Protein AF-A0A925X2B8-F1 (afdb_monomer_lite)

Secondary structure (DSSP, 8-state):
-------------------PPP----S----------PPEEE---SS--BTT-GGGBTTS-PPPPSTT-EEEE-S--SS-EEE-SSSSEEESEEEE-SEEEESPEEE---TTSPPEEEEE-SS-EEE-S-EE-SSEEEEEE---SS----EEEE-SPEEESSEEEEESS-EEEE-SB-TEE-SEEEE-SSS--EEEEETT-BBTT--EEEEETT-EEEEE--SSS-----B-TT-EEEEEB-EEEEEE-SSS-EEEEEEEEEEEEEEEEEEEEESSS-SS-EEEEEEEEEE-TTEEEEE--S-TTTEEEEESSPPPPBTTBS-TTEEETTEEEEEETTTEEEEPP-TT--SSSTTSPTT-EEEE-S--EEE--S-EEEEEEEE-SEEEEE-TTPEEEEEEEEEE-TEEEEESSEEEESSSEEEEE--TT-EEEE-SEEB-BTTBS-EEEEEEEEEE-S--B--S-EEEEEEEEEE-STTSSPTT--EEEEEEEEEE-PSSSEEEEEEEEEEEEEEEEESSTTEEEEEEEEEESSEEE-SEEEES--EEE-SSSEEEES--TEE-S-EEEEEEEEEES---SSPEEEEEEEEEEES--TT--EEEEB-EEEE-SSEEEE-S-EEEEESEEEEESS-EEEEE-S-EEE-TT-EEEEESSEEEEE-S-EEESSEEEESS--TT-EEEE-PPTT-EEEES-EESSEEEE-TT-EEEEBSSS-EEEESEEEE-TT-EEEEEESBSSS-BTTTB-EEEESS-EEE--BTTBPEEEEEEEB-TTSSB-PPBT--TTS-EEEEEEE-S-EES--GGGEEEE-HHHHTT---TT-EEEEEEETTEEEEEEEPPPP------------------------------------------------

Radius of gyration: 39.39 Å; chains: 1; bounding box: 118×92×122 Å

Foldseek 3Di:
DPDDDDDDDPPDDDDDDDDDDDDDDDDDDDPPPVPQDDAWEFDDPDPALELPQLSRTPVSDRDDADASYAYEYDDEDPDAREYPDDAAGEYQYYEDAYEHDYHEYEHDHHPVRHGREYEFWQHEYEYPYEYEYAAEYEYEYDPDDDDRQGEYEYNHAYAYAYEYAWEYSYAYEFAAQRAHHQHEYAFYQPEQTEDEDPHHGAHQRYAEYHFAANYEYEYAQADQDEDEARYHLNHEYEYHNGEYEYAGEQEDEHEYHHAEDEQEAFEYEYEYFYNPNRQAAYEYEYQYYHYDPHGAYEYACPDLRGYAYAHVVAADDQVQFSFQRADYAFATWGADRVSGIDGDDPPPAAQDQQPADAQTAHEHDDADPAEADEAGHHAEETDQHEYEHAPQAHEYEHARLHYAQRQYAYAHYEYEYVAQEHEHAYDLVHEGEYHYEYEYDPNAAYEYHYHYHYEFEHQYHHQAEYEFRANEYEYAAANSPHAQHEYEYSAYEYEDEYDPQEEHHYEEYHPSEHEYYYDDPNYAYEYQEYEDAYYEYAHAYAEAHEYHDPHAEEYEYEHLQRYQYEYEFQAYEYHYAENHQHEYEAAQRGEYAYAECENHEYEYRNEEYEDEDAEGEHAHEYEDPAAYEYEYPDEHEYEDQHEYHAAAPHEYEYDDQYEYEYAAAYEAAEEYEYPDPDPRYAYEYEHEAPHEDEHQYEYLHEYEFEHNYEYEYHPAQAEYEYQEYEQAFHGEYEKEAQALDDAERHRMDAYEYAAEYEYHADLVGAREYEYAYAYPVRDQAAHHPDDLQDKGWAFHYAHPYYPPDDFSRYDYHCPSVVVHDDNCPWDWTWDDDPRTITTITDHDPPPPPDDDDDDDDDDDDDDDDDDDDDDDYDDDDDDDDDDDDDDDDDDDDD

Structure (mmCIF, N/CA/C/O backbone):
data_AF-A0A925X2B8-F1
#
_entry.id   AF-A0A925X2B8-F1
#
loop_
_atom_site.group_PDB
_atom_site.id
_atom_site.type_symbol
_atom_site.label_atom_id
_atom_site.label_alt_id
_atom_site.label_comp_id
_atom_site.label_asym_id
_atom_site.label_entity_id
_atom_site.label_seq_id
_atom_site.pdbx_PDB_ins_code
_atom_site.Cartn_x
_atom_site.Cartn_y
_atom_site.Cartn_z
_atom_site.occupancy
_atom_site.B_iso_or_equiv
_atom_site.auth_seq_id
_atom_site.auth_comp_id
_atom_site.auth_asym_id
_atom_site.auth_atom_id
_atom_site.pdbx_PDB_model_num
ATOM 1 N N . MET A 1 1 ? 15.081 -36.980 -13.416 1.00 37.94 1 MET A N 1
ATOM 2 C CA . MET A 1 1 ? 16.361 -36.842 -12.674 1.00 37.94 1 MET A CA 1
ATOM 3 C C . MET A 1 1 ? 17.271 -35.931 -13.499 1.00 37.94 1 MET A C 1
ATOM 5 O O . MET A 1 1 ? 17.085 -35.983 -14.710 1.00 37.94 1 MET A O 1
ATOM 9 N N . PRO A 1 2 ? 18.185 -35.105 -12.942 1.00 34.59 2 PRO A N 1
ATOM 10 C CA . PRO A 1 2 ? 18.833 -35.179 -11.617 1.00 34.59 2 PRO A CA 1
ATOM 11 C C . PRO A 1 2 ? 17.940 -34.874 -10.401 1.00 34.59 2 PRO A C 1
ATOM 13 O O . PRO A 1 2 ? 16.725 -34.748 -10.528 1.00 34.59 2 PRO A O 1
ATOM 16 N N . LYS A 1 3 ? 18.545 -34.816 -9.206 1.00 29.84 3 LYS A N 1
ATOM 17 C CA . LYS A 1 3 ? 17.885 -34.496 -7.929 1.00 29.84 3 LYS A CA 1
ATOM 18 C C . LYS A 1 3 ? 18.365 -33.132 -7.429 1.00 29.84 3 LYS A C 1
ATOM 20 O O . LYS A 1 3 ? 19.565 -32.975 -7.221 1.00 29.84 3 LYS A O 1
ATOM 25 N N . PHE A 1 4 ? 17.452 -32.200 -7.160 1.00 24.56 4 PHE A N 1
ATOM 26 C CA . PHE A 1 4 ? 17.763 -31.016 -6.351 1.00 24.56 4 PHE A CA 1
ATOM 27 C C . PHE A 1 4 ? 17.565 -31.302 -4.857 1.00 24.56 4 PHE A C 1
ATOM 29 O O . PHE A 1 4 ? 16.810 -32.194 -4.466 1.00 24.56 4 PHE A O 1
ATOM 36 N N . LYS A 1 5 ? 18.329 -30.594 -4.022 1.00 25.11 5 LYS A N 1
ATOM 37 C CA . LYS A 1 5 ? 18.588 -30.938 -2.620 1.00 25.11 5 LYS A CA 1
ATOM 38 C C . LYS A 1 5 ? 17.989 -29.868 -1.708 1.00 25.11 5 LYS A C 1
ATOM 40 O O . LYS A 1 5 ? 18.602 -28.825 -1.508 1.00 25.11 5 LYS A O 1
ATOM 45 N N . LEU A 1 6 ? 16.798 -30.124 -1.168 1.00 23.50 6 LEU A N 1
ATOM 46 C CA . LEU A 1 6 ? 16.107 -29.172 -0.295 1.00 23.50 6 LEU A CA 1
ATOM 47 C C . LEU A 1 6 ? 16.853 -29.031 1.045 1.00 23.50 6 LEU A C 1
ATOM 49 O O . LEU A 1 6 ? 16.907 -29.976 1.832 1.00 23.50 6 LEU A O 1
ATOM 53 N N . VAL A 1 7 ? 17.429 -27.857 1.308 1.00 25.33 7 VAL A N 1
ATOM 54 C CA . VAL A 1 7 ? 18.092 -27.539 2.581 1.00 25.33 7 VAL A CA 1
ATOM 55 C C . VAL A 1 7 ? 17.125 -26.743 3.452 1.00 25.33 7 VAL A C 1
ATOM 57 O O . VAL A 1 7 ? 16.930 -25.550 3.234 1.00 25.33 7 VAL A O 1
ATOM 60 N N . ARG A 1 8 ? 16.534 -27.387 4.465 1.00 25.52 8 ARG A N 1
ATOM 61 C CA . ARG A 1 8 ? 15.858 -26.661 5.550 1.00 25.52 8 ARG A CA 1
ATOM 62 C C . ARG A 1 8 ? 16.906 -25.984 6.436 1.00 25.52 8 ARG A C 1
ATOM 64 O O . ARG A 1 8 ? 17.844 -26.641 6.884 1.00 25.52 8 ARG A O 1
ATOM 71 N N . ARG A 1 9 ? 16.725 -24.692 6.721 1.00 25.59 9 ARG A N 1
ATOM 72 C CA . ARG A 1 9 ? 17.380 -24.005 7.844 1.00 25.59 9 ARG A CA 1
ATOM 73 C C . ARG A 1 9 ? 16.420 -24.004 9.034 1.00 25.59 9 ARG A C 1
ATOM 75 O O . ARG A 1 9 ? 15.497 -23.201 9.073 1.00 25.59 9 ARG A O 1
ATOM 82 N N . ASP A 1 10 ? 16.658 -24.883 10.003 1.00 29.62 10 ASP A N 1
ATOM 83 C CA . ASP A 1 10 ? 15.954 -24.868 11.291 1.00 29.62 10 ASP A CA 1
ATOM 84 C C . ASP A 1 10 ? 16.520 -23.742 12.181 1.00 29.62 10 ASP A C 1
ATOM 86 O O . ASP A 1 10 ? 17.444 -23.956 12.969 1.00 29.62 10 ASP A O 1
ATOM 90 N N . SER A 1 11 ? 15.976 -22.528 12.080 1.00 27.62 11 SER A N 1
ATOM 91 C CA . SER A 1 11 ? 16.325 -21.407 12.966 1.00 27.62 11 SER A CA 1
ATOM 92 C C . SER A 1 11 ? 15.619 -21.525 14.324 1.00 27.62 11 SER A C 1
ATOM 94 O O . SER A 1 11 ? 14.641 -20.831 14.601 1.00 27.62 11 SER A O 1
ATOM 96 N N . ARG A 1 12 ? 16.106 -22.428 15.186 1.00 27.45 12 ARG A N 1
ATOM 97 C CA . ARG A 1 12 ? 15.620 -22.563 16.571 1.00 27.45 12 ARG A CA 1
ATOM 98 C C . ARG A 1 12 ? 16.031 -21.350 17.411 1.00 27.45 12 ARG A C 1
ATOM 100 O O . ARG A 1 12 ? 17.215 -21.151 17.674 1.00 27.45 12 ARG A O 1
ATOM 107 N N . ILE A 1 13 ? 15.051 -20.576 17.870 1.00 27.39 13 ILE A N 1
ATOM 108 C CA . ILE A 1 13 ? 15.264 -19.451 18.788 1.00 27.39 13 ILE A CA 1
ATOM 109 C C . ILE A 1 13 ? 15.545 -20.002 20.194 1.00 27.39 13 ILE A C 1
ATOM 111 O O . ILE A 1 13 ? 14.665 -20.571 20.840 1.00 27.39 13 ILE A O 1
ATOM 115 N N . ASN A 1 14 ? 16.776 -19.831 20.681 1.00 26.06 14 ASN A N 1
ATOM 116 C CA . ASN A 1 14 ? 17.168 -20.224 22.037 1.00 26.06 14 ASN A CA 1
ATOM 117 C C . ASN A 1 14 ? 16.699 -19.181 23.065 1.00 26.06 14 ASN A C 1
ATOM 119 O O . ASN A 1 14 ? 17.433 -18.254 23.402 1.00 26.06 14 ASN A O 1
ATOM 123 N N . CYS A 1 15 ? 15.492 -19.355 23.606 1.00 23.42 15 CYS A N 1
ATOM 124 C CA . CYS A 1 15 ? 15.037 -18.592 24.768 1.00 23.42 15 CYS A CA 1
ATOM 125 C C . CYS A 1 15 ? 15.776 -19.065 26.037 1.00 23.42 15 CYS A C 1
ATOM 127 O O . CYS A 1 15 ? 15.453 -20.113 26.601 1.00 23.42 15 CYS A O 1
ATOM 129 N N . GLN A 1 16 ? 16.782 -18.311 26.494 1.00 25.25 16 GLN A N 1
ATOM 130 C CA . GLN A 1 16 ? 17.433 -18.565 27.783 1.00 25.25 16 GLN A CA 1
ATOM 131 C C . GLN A 1 16 ? 16.636 -17.934 28.930 1.00 25.25 16 GLN A C 1
ATOM 133 O O . GLN A 1 16 ? 16.751 -16.744 29.215 1.00 25.25 16 GLN A O 1
ATOM 138 N N . ILE A 1 17 ? 15.846 -18.759 29.620 1.00 24.52 17 ILE A N 1
ATOM 139 C CA . ILE A 1 17 ? 15.111 -18.359 30.826 1.00 24.52 17 ILE A CA 1
ATOM 140 C C . ILE A 1 17 ? 16.091 -18.236 32.002 1.00 24.52 17 ILE A C 1
ATOM 142 O O . ILE A 1 17 ? 16.411 -19.221 32.672 1.00 24.52 17 ILE A O 1
ATOM 146 N N . VAL A 1 18 ? 16.550 -17.015 32.282 1.00 24.95 18 VAL A N 1
ATOM 147 C CA . VAL A 1 18 ? 17.277 -16.700 33.519 1.00 24.95 18 VAL A CA 1
ATOM 148 C C . VAL A 1 18 ? 16.270 -16.583 34.665 1.00 24.95 18 VAL A C 1
ATOM 150 O O . VAL A 1 18 ? 15.470 -15.652 34.717 1.00 24.95 18 VAL A O 1
ATOM 153 N N . LYS A 1 19 ? 16.305 -17.532 35.607 1.00 25.25 19 LYS A N 1
ATOM 154 C CA . LYS A 1 19 ? 15.493 -17.474 36.831 1.00 25.25 19 LYS A CA 1
ATOM 155 C C . LYS A 1 19 ? 16.038 -16.410 37.790 1.00 25.25 19 LYS A C 1
ATOM 157 O O . LYS A 1 19 ? 16.969 -16.687 38.540 1.00 25.25 19 LYS A O 1
ATOM 162 N N . ALA A 1 20 ? 15.413 -15.236 37.819 1.00 24.59 20 ALA A N 1
ATOM 163 C CA . ALA A 1 20 ? 15.529 -14.304 38.939 1.00 24.59 20 ALA A CA 1
ATOM 164 C C . ALA A 1 20 ? 14.474 -14.655 40.006 1.00 24.59 20 ALA A C 1
ATOM 166 O O . ALA A 1 20 ? 13.278 -14.679 39.719 1.00 24.59 20 ALA A O 1
ATOM 167 N N . THR A 1 21 ? 14.906 -14.977 41.227 1.00 25.20 21 THR A N 1
ATOM 168 C CA . THR A 1 21 ? 14.005 -15.287 42.351 1.00 25.20 21 THR A CA 1
ATOM 169 C C . THR A 1 21 ? 13.377 -14.034 42.955 1.00 25.20 21 THR A C 1
ATOM 171 O O . THR A 1 21 ? 14.022 -12.996 43.073 1.00 25.20 21 THR A O 1
ATOM 174 N N . SER A 1 22 ? 12.121 -14.157 43.378 1.00 23.97 22 SER A N 1
ATOM 175 C CA . SER A 1 22 ? 11.305 -13.081 43.941 1.00 23.97 22 SER A CA 1
ATOM 176 C C . SER A 1 22 ? 11.723 -12.654 45.352 1.00 23.97 22 SER A C 1
ATOM 178 O O . SER A 1 22 ? 11.753 -13.491 46.255 1.00 23.97 22 SER A O 1
ATOM 180 N N . THR A 1 23 ? 11.852 -11.344 45.567 1.00 23.22 23 THR A N 1
ATOM 181 C CA . THR A 1 23 ? 11.721 -10.711 46.891 1.00 23.22 23 THR A CA 1
ATOM 182 C C . THR A 1 23 ? 10.840 -9.470 46.750 1.00 23.22 23 THR A C 1
ATOM 184 O O . THR A 1 23 ? 10.955 -8.740 45.768 1.00 23.22 23 THR A O 1
ATOM 187 N N . VAL A 1 24 ? 9.936 -9.241 47.704 1.00 24.89 24 VAL A N 1
ATOM 188 C CA . VAL A 1 24 ? 8.950 -8.152 47.636 1.00 24.89 24 VAL A CA 1
ATOM 189 C C . VAL A 1 24 ? 9.593 -6.803 47.968 1.00 24.89 24 VAL A C 1
ATOM 191 O O . VAL A 1 24 ? 10.022 -6.578 49.096 1.00 24.89 24 VAL A O 1
ATOM 194 N N . ALA A 1 25 ? 9.571 -5.886 47.003 1.00 24.75 25 ALA A N 1
ATOM 195 C CA . ALA A 1 25 ? 9.689 -4.446 47.207 1.00 24.75 25 ALA A CA 1
ATOM 196 C C . ALA A 1 25 ? 8.663 -3.778 46.281 1.00 24.75 25 ALA A C 1
ATOM 198 O O . ALA A 1 25 ? 8.711 -3.968 45.067 1.00 24.75 25 ALA A O 1
ATOM 199 N N . ALA A 1 26 ? 7.678 -3.089 46.854 1.00 23.19 26 ALA A N 1
ATOM 200 C CA . ALA A 1 26 ? 6.485 -2.643 46.138 1.00 23.19 26 ALA A CA 1
ATOM 201 C C . ALA A 1 26 ? 6.449 -1.116 45.966 1.00 23.19 26 ALA A C 1
ATOM 203 O O . ALA A 1 26 ? 7.029 -0.394 46.769 1.00 23.19 26 ALA A O 1
ATOM 204 N N . ILE A 1 27 ? 5.674 -0.658 44.974 1.00 27.83 27 ILE A N 1
ATOM 205 C CA . ILE A 1 27 ? 5.169 0.721 44.839 1.00 27.83 27 ILE A CA 1
ATOM 206 C C . ILE A 1 27 ? 6.271 1.789 44.669 1.00 27.83 27 ILE A C 1
ATOM 208 O O . ILE A 1 27 ? 6.699 2.433 45.617 1.00 27.83 27 ILE A O 1
ATOM 212 N N . VAL A 1 28 ? 6.703 1.978 43.419 1.00 25.91 28 VAL A N 1
ATOM 213 C CA . VAL A 1 28 ? 6.705 3.235 42.629 1.00 25.91 28 VAL A CA 1
ATOM 214 C C . VAL A 1 28 ? 7.477 2.905 41.345 1.00 25.91 28 VAL A C 1
ATOM 216 O O . VAL A 1 28 ? 8.702 2.955 41.288 1.00 25.91 28 VAL A O 1
ATOM 219 N N . ALA A 1 29 ? 6.738 2.520 40.308 1.00 24.52 29 ALA A N 1
ATOM 220 C CA . ALA A 1 29 ? 7.215 2.487 38.931 1.00 24.52 29 ALA A CA 1
ATOM 221 C C . ALA A 1 29 ? 6.273 3.402 38.148 1.00 24.52 29 ALA A C 1
ATOM 223 O O . ALA A 1 29 ? 5.057 3.226 38.217 1.00 24.52 29 ALA A O 1
ATOM 224 N N . ASN A 1 30 ? 6.819 4.436 37.507 1.00 24.94 30 ASN A N 1
ATOM 225 C CA . ASN A 1 30 ? 6.003 5.514 36.957 1.00 24.94 30 ASN A CA 1
ATOM 226 C C . ASN A 1 30 ? 5.036 5.010 35.886 1.00 24.94 30 ASN A C 1
ATOM 228 O O . ASN A 1 30 ? 5.414 4.251 34.994 1.00 24.94 30 ASN A O 1
ATOM 232 N N . THR A 1 31 ? 3.823 5.558 35.911 1.00 27.05 31 THR A N 1
ATOM 233 C CA . THR A 1 31 ? 2.908 5.577 34.772 1.00 27.05 31 THR A CA 1
ATOM 234 C C . THR A 1 31 ? 3.503 6.431 33.651 1.00 27.05 31 THR A C 1
ATOM 236 O O . THR A 1 31 ? 3.070 7.560 33.421 1.00 27.05 31 THR A O 1
ATOM 239 N N . MET A 1 32 ? 4.484 5.892 32.923 1.00 26.89 32 MET A N 1
ATOM 240 C CA . MET A 1 32 ? 4.777 6.350 31.566 1.00 26.89 32 MET A CA 1
ATOM 241 C C . MET A 1 32 ? 3.678 5.839 30.633 1.00 26.89 32 MET A C 1
ATOM 243 O O . MET A 1 32 ? 3.889 4.977 29.784 1.00 26.89 32 MET A O 1
ATOM 247 N N . LEU A 1 33 ? 2.483 6.409 30.803 1.00 30.75 33 LEU A N 1
ATOM 248 C CA . LEU A 1 33 ? 1.589 6.588 29.673 1.00 30.75 33 LEU A CA 1
ATOM 249 C C . LEU A 1 33 ? 2.385 7.384 28.641 1.00 30.75 33 LEU A C 1
ATOM 251 O O . LEU A 1 33 ? 2.778 8.520 28.909 1.00 30.75 33 LEU A O 1
ATOM 255 N N . ALA A 1 34 ? 2.625 6.792 27.474 1.00 28.58 34 ALA A N 1
ATOM 256 C CA . ALA A 1 34 ? 3.056 7.538 26.305 1.00 28.58 34 ALA A CA 1
ATOM 257 C C . ALA A 1 34 ? 1.866 8.386 25.837 1.00 28.58 34 ALA A C 1
ATOM 259 O O . ALA A 1 34 ? 1.169 8.038 24.888 1.00 28.58 34 ALA A O 1
ATOM 260 N N . THR A 1 35 ? 1.581 9.472 26.560 1.00 32.38 35 THR A N 1
ATOM 261 C CA . THR A 1 35 ? 0.573 10.451 26.165 1.00 32.38 35 THR A CA 1
ATOM 262 C C . THR A 1 35 ? 1.018 11.048 24.842 1.00 32.38 35 THR A C 1
ATOM 264 O O . THR A 1 35 ? 1.957 11.847 24.807 1.00 32.38 35 THR A O 1
ATOM 267 N N . SER A 1 36 ? 0.357 10.643 23.761 1.00 39.84 36 SER A N 1
ATOM 268 C CA . SER A 1 36 ? 0.512 11.225 22.434 1.00 39.84 36 SER A CA 1
ATOM 269 C C . SER A 1 36 ? 0.292 12.728 22.541 1.00 39.84 36 SER A C 1
ATOM 271 O O . SER A 1 36 ? -0.831 13.183 22.762 1.00 39.84 36 SER A O 1
ATOM 273 N N . ALA A 1 37 ? 1.381 13.495 22.452 1.00 46.72 37 ALA A N 1
ATOM 274 C CA . ALA A 1 37 ? 1.346 14.927 22.693 1.00 46.72 37 ALA A CA 1
ATOM 275 C C . ALA A 1 37 ? 0.402 15.595 21.684 1.00 46.72 37 ALA A C 1
ATOM 277 O O . ALA A 1 37 ? 0.633 15.576 20.471 1.00 46.72 37 ALA A O 1
ATOM 278 N N . SER A 1 38 ? -0.688 16.165 22.202 1.00 60.28 38 SER A N 1
ATOM 279 C CA . SER A 1 38 ? -1.670 16.917 21.425 1.00 60.28 38 SER A CA 1
ATOM 280 C C . SER A 1 38 ? -0.966 18.026 20.649 1.00 60.28 38 SER A C 1
ATOM 282 O O . SER A 1 38 ? -0.245 18.825 21.254 1.00 60.28 38 SER A O 1
ATOM 284 N N . ALA A 1 39 ? -1.177 18.085 19.333 1.00 72.31 39 ALA A N 1
ATOM 285 C CA . ALA A 1 39 ? -0.451 19.012 18.476 1.00 72.31 39 ALA A CA 1
ATOM 286 C C . ALA A 1 39 ? -0.674 20.469 18.916 1.00 72.31 39 ALA A C 1
ATOM 288 O O . ALA A 1 39 ? -1.810 20.943 19.008 1.00 72.31 39 ALA A O 1
ATOM 289 N N . GLN A 1 40 ? 0.415 21.184 19.200 1.00 87.56 40 GLN A N 1
ATOM 290 C CA . GLN A 1 40 ? 0.331 22.581 19.599 1.00 87.56 40 GLN A CA 1
ATOM 291 C C . GLN A 1 40 ? 0.084 23.455 18.374 1.00 87.56 40 GLN A C 1
ATOM 293 O O . GLN A 1 40 ? 0.702 23.293 17.323 1.00 87.56 40 GLN A O 1
ATOM 298 N N . THR A 1 41 ? -0.864 24.375 18.518 1.00 88.88 41 THR A N 1
ATOM 299 C CA . THR A 1 41 ? -1.444 25.107 17.394 1.00 88.88 41 THR A CA 1
ATOM 300 C C . THR A 1 41 ? -1.139 26.596 17.524 1.00 88.88 41 THR A C 1
ATOM 302 O O . THR A 1 41 ? -1.451 27.195 18.552 1.00 88.88 41 THR A O 1
ATOM 305 N N . TRP A 1 42 ? -0.533 27.184 16.496 1.00 87.88 42 TRP A N 1
ATOM 306 C CA . TRP A 1 42 ? -0.157 28.593 16.405 1.00 87.88 42 TRP A CA 1
ATOM 307 C C . TRP A 1 42 ? -1.225 29.407 15.678 1.00 87.88 42 TRP A C 1
ATOM 309 O O . TRP A 1 42 ? -1.641 29.063 14.566 1.00 87.88 42 TRP A O 1
ATOM 319 N N . ASN A 1 43 ? -1.617 30.528 16.283 1.00 85.44 43 ASN A N 1
ATOM 320 C CA . ASN A 1 43 ? -2.606 31.452 15.726 1.00 85.44 43 ASN A CA 1
ATOM 321 C C . ASN A 1 43 ? -2.228 32.947 15.843 1.00 85.44 43 ASN A C 1
ATOM 323 O O . ASN A 1 43 ? -2.989 33.792 15.386 1.00 85.44 43 ASN A O 1
ATOM 327 N N . GLN A 1 44 ? -1.063 33.267 16.420 1.00 81.94 44 GLN A N 1
ATOM 328 C CA . GLN A 1 44 ? -0.520 34.627 16.558 1.00 81.94 44 GLN A CA 1
ATOM 329 C C . GLN A 1 44 ? -1.466 35.660 17.220 1.00 81.94 44 GLN A C 1
ATOM 331 O O . GLN A 1 44 ? -1.638 36.769 16.714 1.00 81.94 44 GLN A O 1
ATOM 336 N N . ASN A 1 45 ? -2.033 35.375 18.400 1.00 82.56 45 ASN A N 1
ATOM 337 C CA . ASN A 1 45 ? -2.832 36.380 19.135 1.00 82.56 45 ASN A CA 1
ATOM 338 C C . ASN A 1 45 ? -2.006 37.554 19.731 1.00 82.56 45 ASN A C 1
ATOM 340 O O . ASN A 1 45 ? -2.481 38.230 20.647 1.00 82.56 45 ASN A O 1
ATOM 344 N N . SER A 1 46 ? -0.765 37.801 19.294 1.00 83.94 46 SER A N 1
ATOM 345 C CA . SER A 1 46 ? 0.077 38.876 19.831 1.00 83.94 46 SER A CA 1
ATOM 346 C C . SER A 1 46 ? 0.996 39.531 18.792 1.00 83.94 46 SER A C 1
ATOM 348 O O . SER A 1 46 ? 1.293 38.977 17.736 1.00 83.94 46 SER A O 1
ATOM 350 N N . VAL A 1 47 ? 1.488 40.728 19.128 1.00 83.62 47 VAL A N 1
ATOM 351 C CA . VAL A 1 47 ? 2.389 41.531 18.278 1.00 83.62 47 VAL A CA 1
ATOM 352 C C . VAL A 1 47 ? 3.801 40.927 18.178 1.00 83.62 47 VAL A C 1
ATOM 354 O O . VAL A 1 47 ? 4.518 41.192 17.217 1.00 83.62 47 VAL A O 1
ATOM 357 N N . SER A 1 48 ? 4.215 40.105 19.147 1.00 88.44 48 SER A N 1
ATOM 358 C CA . SER A 1 48 ? 5.488 39.379 19.086 1.00 88.44 48 SER A CA 1
ATOM 359 C C . SER A 1 48 ? 5.283 38.060 18.348 1.00 88.44 48 SER A C 1
ATOM 361 O O . SER A 1 48 ? 4.441 37.261 18.743 1.00 88.44 48 SER A O 1
ATOM 363 N N . ALA A 1 49 ? 6.085 37.798 17.318 1.00 90.12 49 ALA A N 1
ATOM 364 C CA . ALA A 1 49 ? 6.049 36.546 16.562 1.00 90.12 49 ALA A CA 1
ATOM 365 C C . ALA A 1 49 ? 6.910 35.422 17.188 1.00 90.12 49 ALA A C 1
ATOM 367 O O . ALA A 1 49 ? 7.212 34.435 16.520 1.00 90.12 49 ALA A O 1
ATOM 368 N N . ASN A 1 50 ? 7.314 35.569 18.454 1.00 93.88 50 ASN A N 1
ATOM 369 C CA . ASN A 1 50 ? 8.191 34.642 19.169 1.00 93.88 50 ASN A CA 1
ATOM 370 C C . ASN A 1 50 ? 7.462 33.356 19.596 1.00 93.88 50 ASN A C 1
ATOM 372 O O . ASN A 1 50 ? 6.326 33.407 20.082 1.00 93.88 50 ASN A O 1
ATOM 376 N N . TRP A 1 51 ? 8.140 32.212 19.480 1.00 94.19 51 TRP A N 1
ATOM 377 C CA . TRP A 1 51 ? 7.656 30.911 19.959 1.00 94.19 51 TRP A CA 1
ATOM 378 C C . TRP A 1 51 ? 7.579 30.850 21.490 1.00 94.19 51 TRP A C 1
ATOM 380 O O . TRP A 1 51 ? 6.681 30.200 22.023 1.00 94.19 51 TRP A O 1
ATOM 390 N N . SER A 1 52 ? 8.456 31.573 22.192 1.00 95.12 52 SER A N 1
ATOM 391 C CA . SER A 1 52 ? 8.470 31.703 23.656 1.00 95.12 52 SER A CA 1
ATOM 392 C C . SER A 1 52 ? 7.255 32.419 24.258 1.00 95.12 52 SER A C 1
ATOM 394 O O . SER A 1 52 ? 7.041 32.337 25.468 1.00 95.12 52 SER A O 1
ATOM 396 N N . ASN A 1 53 ? 6.439 33.109 23.452 1.00 94.12 53 ASN A N 1
ATOM 397 C CA . ASN A 1 53 ? 5.259 33.810 23.946 1.00 94.12 53 ASN A CA 1
ATOM 398 C C . ASN A 1 53 ? 4.030 32.872 23.994 1.00 94.12 53 ASN A C 1
ATOM 400 O O . ASN A 1 53 ? 3.501 32.520 22.934 1.00 94.12 53 ASN A O 1
ATOM 404 N N . PRO A 1 54 ? 3.505 32.517 25.186 1.00 91.94 54 PRO A N 1
ATOM 405 C CA . PRO A 1 54 ? 2.364 31.607 25.317 1.00 91.94 54 PRO A CA 1
ATOM 406 C C . PRO A 1 54 ? 1.086 32.109 24.630 1.00 91.94 54 PRO A C 1
ATOM 408 O O . PRO A 1 54 ? 0.259 31.293 24.238 1.00 91.94 54 PRO A O 1
ATOM 411 N N . LEU A 1 55 ? 0.919 33.426 24.438 1.00 91.19 55 LEU A N 1
ATOM 412 C CA . LEU A 1 55 ? -0.284 34.001 23.819 1.00 91.19 55 LEU A CA 1
ATOM 413 C C . LEU A 1 55 ? -0.468 33.609 22.343 1.00 91.19 55 LEU A C 1
ATOM 415 O O . LEU A 1 55 ? -1.589 33.664 21.837 1.00 91.19 55 LEU A O 1
ATOM 419 N N . ASN A 1 56 ? 0.607 33.227 21.650 1.00 89.31 56 ASN A N 1
ATOM 420 C CA . ASN A 1 56 ? 0.560 32.846 20.236 1.00 89.31 56 ASN A CA 1
ATOM 421 C C . ASN A 1 56 ? 0.086 31.401 20.000 1.00 89.31 56 ASN A C 1
ATOM 423 O O . ASN A 1 56 ? -0.142 31.017 18.849 1.00 89.31 56 ASN A O 1
ATOM 427 N N . TRP A 1 57 ? -0.053 30.618 21.074 1.00 89.00 57 TRP A N 1
ATOM 428 C CA . TRP A 1 57 ? -0.439 29.213 21.054 1.00 89.00 57 TRP A CA 1
ATOM 429 C C . TRP A 1 57 ? -1.871 29.052 21.574 1.00 89.00 57 TRP A C 1
ATOM 431 O O . TRP A 1 57 ? -2.215 29.566 22.636 1.00 89.00 57 TRP A O 1
ATOM 441 N N . VAL A 1 58 ? -2.708 28.296 20.859 1.00 86.06 58 VAL A N 1
ATOM 442 C CA . VAL A 1 58 ? -4.139 28.093 21.180 1.00 86.06 58 VAL A CA 1
ATOM 443 C C . VAL A 1 58 ? -4.355 27.499 22.582 1.00 86.06 58 VAL A C 1
ATOM 445 O O . VAL A 1 58 ? -5.364 27.772 23.224 1.00 86.06 58 VAL A O 1
ATOM 448 N N . SER A 1 59 ? -3.398 26.713 23.079 1.00 83.12 59 SER A N 1
ATOM 449 C CA . SER A 1 59 ? -3.400 26.123 24.424 1.00 83.12 59 SER A CA 1
ATOM 450 C C . SER A 1 59 ? -2.964 27.080 25.541 1.00 83.12 59 SER A C 1
ATOM 452 O O . SER A 1 59 ? -3.097 26.732 26.712 1.00 83.12 59 SER A O 1
ATOM 454 N N . GLY A 1 60 ? -2.376 28.237 25.213 1.00 85.50 60 GLY A N 1
ATOM 455 C CA . GLY A 1 60 ? -1.660 29.084 26.173 1.00 85.50 60 GLY A CA 1
ATOM 456 C C . GLY A 1 60 ? -0.350 28.475 26.701 1.00 85.50 60 GLY A C 1
ATOM 457 O O . GLY A 1 60 ? 0.206 28.980 27.675 1.00 85.50 60 GLY A O 1
ATOM 458 N N . VAL A 1 61 ? 0.142 27.386 26.095 1.00 87.81 61 VAL A N 1
ATOM 459 C CA . VAL A 1 61 ? 1.339 26.643 26.524 1.00 87.81 61 VAL A CA 1
ATOM 460 C C . VAL A 1 61 ? 2.404 26.712 25.433 1.00 87.81 61 VAL A C 1
ATOM 462 O O . VAL A 1 61 ? 2.111 26.448 24.272 1.00 87.81 61 VAL A O 1
ATOM 465 N N . VAL A 1 62 ? 3.638 27.042 25.819 1.00 90.94 62 VAL A N 1
ATOM 466 C CA . VAL A 1 62 ? 4.811 27.100 24.929 1.00 90.94 62 VAL A CA 1
ATOM 467 C C . VAL A 1 62 ? 5.270 25.679 24.538 1.00 90.94 62 VAL A C 1
ATOM 469 O O . VAL A 1 62 ? 5.230 24.778 25.386 1.00 90.94 62 VAL A O 1
ATOM 472 N N . PRO A 1 63 ? 5.750 25.450 23.299 1.00 92.44 63 PRO A N 1
ATOM 473 C CA . PRO A 1 63 ? 6.285 24.159 22.884 1.00 92.44 63 PRO A CA 1
ATOM 474 C C . PRO A 1 63 ? 7.480 23.694 23.711 1.00 92.44 63 PRO A C 1
ATOM 476 O O . PRO A 1 63 ? 8.413 24.447 23.983 1.00 92.44 63 PRO A O 1
ATOM 479 N N . THR A 1 64 ? 7.487 22.405 24.040 1.00 93.06 64 THR A N 1
ATOM 480 C CA . THR A 1 64 ? 8.676 21.712 24.551 1.00 93.06 64 THR A CA 1
ATOM 481 C C . THR A 1 64 ? 9.383 21.027 23.384 1.00 93.06 64 THR A C 1
ATOM 483 O O . THR A 1 64 ? 8.726 20.375 22.577 1.00 93.06 64 THR A O 1
ATOM 486 N N . SER A 1 65 ? 10.705 21.184 23.295 1.00 95.75 65 SER A N 1
ATOM 487 C CA . SER A 1 65 ? 11.551 20.535 22.282 1.00 95.75 65 SER A CA 1
ATOM 488 C C . SER A 1 65 ? 11.665 19.029 22.546 1.00 95.75 65 SER A C 1
ATOM 490 O O . SER A 1 65 ? 11.892 18.626 23.688 1.00 95.75 65 SER A O 1
ATOM 492 N N . GLY A 1 66 ? 11.526 18.206 21.506 1.00 94.75 66 GLY A N 1
ATOM 493 C CA . GLY A 1 66 ? 11.730 16.756 21.555 1.00 94.75 66 GLY A CA 1
ATOM 494 C C . GLY A 1 66 ? 10.971 16.007 20.450 1.00 94.75 66 GLY A C 1
ATOM 495 O O . GLY A 1 66 ? 10.066 16.573 19.839 1.00 94.75 66 GLY A O 1
ATOM 496 N N . PRO A 1 67 ? 11.255 14.713 20.216 1.00 89.69 67 PRO A N 1
ATOM 497 C CA . PRO A 1 67 ? 10.619 13.923 19.150 1.00 89.69 67 PRO A CA 1
ATOM 498 C C . PRO A 1 67 ? 9.090 13.805 19.290 1.00 89.69 67 PRO A C 1
ATOM 500 O O . PRO A 1 67 ? 8.382 13.584 18.312 1.00 89.69 67 PRO A O 1
ATOM 503 N N . GLY A 1 68 ? 8.533 14.005 20.488 1.00 87.31 68 GLY A N 1
ATOM 504 C CA . GLY A 1 68 ? 7.081 14.100 20.690 1.00 87.31 68 GLY A CA 1
ATOM 505 C C . GLY A 1 68 ? 6.442 15.415 20.215 1.00 87.31 68 GLY A C 1
ATOM 506 O O . GLY A 1 68 ? 5.217 15.510 20.199 1.00 87.31 68 GLY A O 1
ATOM 507 N N . ALA A 1 69 ? 7.219 16.442 19.857 1.00 92.19 69 ALA A N 1
ATOM 508 C CA . ALA A 1 69 ? 6.688 17.756 19.509 1.00 92.19 69 ALA A CA 1
ATOM 509 C C . ALA A 1 69 ? 6.038 17.759 18.117 1.00 92.19 69 ALA A C 1
ATOM 511 O O . ALA A 1 69 ? 6.657 17.415 17.106 1.00 92.19 69 ALA A O 1
ATOM 512 N N . ARG A 1 70 ? 4.774 18.194 18.076 1.00 92.81 70 ARG A N 1
ATOM 513 C CA . ARG A 1 70 ? 3.964 18.328 16.862 1.00 92.81 70 ARG A CA 1
ATOM 514 C C . ARG A 1 70 ? 3.352 19.723 16.807 1.00 92.81 70 ARG A C 1
ATOM 516 O O . ARG A 1 70 ? 2.627 20.096 17.728 1.00 92.81 70 ARG A O 1
ATOM 523 N N . LEU A 1 71 ? 3.642 20.476 15.749 1.00 92.75 71 LEU A N 1
ATOM 524 C CA . LEU A 1 71 ? 3.269 21.884 15.596 1.00 92.75 71 LEU A CA 1
ATOM 525 C C . LEU A 1 71 ? 2.381 22.102 14.363 1.00 92.75 71 LEU A C 1
ATOM 527 O O . LEU A 1 71 ? 2.642 21.551 13.293 1.00 92.75 71 LEU A O 1
ATOM 531 N N . VAL A 1 72 ? 1.352 22.939 14.505 1.00 90.06 72 VAL A N 1
ATOM 532 C CA . VAL A 1 72 ? 0.441 23.346 13.423 1.00 90.06 72 VAL A CA 1
ATOM 533 C C . VAL A 1 72 ? 0.325 24.864 13.398 1.00 90.06 72 VAL A C 1
ATOM 535 O O . VAL A 1 72 ? -0.115 25.460 14.374 1.00 90.06 72 VAL A O 1
ATOM 538 N N . VAL A 1 73 ? 0.657 25.503 12.280 1.00 86.19 73 VAL A N 1
ATOM 539 C CA . VAL A 1 73 ? 0.269 26.895 12.003 1.00 86.19 73 VAL A CA 1
ATOM 540 C C . VAL A 1 73 ? -1.096 26.879 11.300 1.00 86.19 73 VAL A C 1
ATOM 542 O O . VAL A 1 73 ? -1.289 26.083 10.383 1.00 86.19 73 VAL A O 1
ATOM 545 N N . LEU A 1 74 ? -2.052 27.729 11.704 1.00 70.75 74 LEU A N 1
ATOM 546 C CA . LEU A 1 74 ? -3.403 27.759 11.096 1.00 70.75 74 LEU A CA 1
ATOM 547 C C . LEU A 1 74 ? -3.635 28.866 10.061 1.00 70.75 74 LEU A C 1
ATOM 549 O O . LEU A 1 74 ? -4.337 28.630 9.085 1.00 70.75 74 LEU A O 1
ATOM 553 N N . SER A 1 75 ? -3.052 30.049 10.260 1.00 64.25 75 SER A N 1
ATOM 554 C CA . SER A 1 75 ? -3.247 31.212 9.380 1.00 64.25 75 SER A CA 1
ATOM 555 C C . SER A 1 75 ? -1.912 31.713 8.820 1.00 64.25 75 SER A C 1
ATOM 557 O O . SER A 1 75 ? -0.934 31.721 9.576 1.00 64.25 75 SER A O 1
ATOM 559 N N . PRO A 1 76 ? -1.846 32.167 7.552 1.00 63.59 76 PRO A N 1
ATOM 560 C CA . PRO A 1 76 ? -0.629 32.739 6.986 1.00 63.59 76 PRO A CA 1
ATOM 561 C C . PRO A 1 76 ? -0.225 33.991 7.774 1.00 63.59 76 PRO A C 1
ATOM 563 O O . PRO A 1 76 ? -0.947 34.988 7.830 1.00 63.59 76 PRO A O 1
ATOM 566 N N . SER A 1 77 ? 0.933 33.912 8.424 1.00 62.94 77 SER A N 1
ATOM 567 C CA . SER A 1 77 ? 1.427 34.937 9.344 1.00 62.94 77 SER A CA 1
ATOM 568 C C . SER A 1 77 ? 1.979 36.140 8.577 1.00 62.94 77 SER A C 1
ATOM 570 O O . SER A 1 77 ? 2.931 36.007 7.807 1.00 62.94 77 SER A O 1
ATOM 572 N N . THR A 1 78 ? 1.424 37.335 8.806 1.00 66.50 78 THR A N 1
ATOM 573 C CA . THR A 1 78 ? 1.857 38.574 8.123 1.00 66.50 78 THR A CA 1
ATOM 574 C C . THR A 1 78 ? 3.243 39.058 8.559 1.00 66.50 78 THR A C 1
ATOM 576 O O . THR A 1 78 ? 3.854 39.884 7.886 1.00 66.50 78 THR A O 1
ATOM 579 N N . THR A 1 79 ? 3.749 38.548 9.681 1.00 79.94 79 THR A N 1
ATOM 580 C CA . THR A 1 79 ? 5.134 38.715 10.145 1.00 79.94 79 THR A CA 1
ATOM 581 C C . THR A 1 79 ? 5.842 37.358 10.145 1.00 79.94 79 THR A C 1
ATOM 583 O O . THR A 1 79 ? 5.194 36.368 10.487 1.00 79.94 79 THR A O 1
ATOM 586 N N . PRO A 1 80 ? 7.151 37.266 9.844 1.00 87.50 80 PRO A N 1
ATOM 587 C CA . PRO A 1 80 ? 7.895 36.021 10.026 1.00 87.50 80 PRO A CA 1
ATOM 588 C C . PRO A 1 80 ? 7.763 35.493 11.459 1.00 87.50 80 PRO A C 1
ATOM 590 O O . PRO A 1 80 ? 7.903 36.266 12.408 1.00 87.50 80 PRO A O 1
ATOM 593 N N . LEU A 1 81 ? 7.509 34.192 11.616 1.00 92.06 81 LEU A N 1
ATOM 594 C CA . LEU A 1 81 ? 7.589 33.525 12.913 1.00 92.06 81 LEU A CA 1
ATOM 595 C C . LEU A 1 81 ? 9.046 33.553 13.373 1.00 92.06 81 LEU A C 1
ATOM 597 O O . LEU A 1 81 ? 9.954 33.294 12.583 1.00 92.06 81 LEU A O 1
ATOM 601 N N . GLN A 1 82 ? 9.260 33.825 14.652 1.00 94.56 82 GLN A N 1
ATOM 602 C CA . GLN A 1 82 ? 10.572 33.820 15.274 1.00 94.56 82 GLN A CA 1
ATOM 603 C C . GLN A 1 82 ? 10.663 32.612 16.206 1.00 94.56 82 GLN A C 1
ATOM 605 O O . GLN A 1 82 ? 10.127 32.622 17.314 1.00 94.56 82 GLN A O 1
ATOM 610 N N . GLN A 1 83 ? 11.357 31.571 15.759 1.00 95.31 83 GLN A N 1
ATOM 611 C CA . GLN A 1 83 ? 11.824 30.515 16.642 1.00 95.31 83 GLN A CA 1
ATOM 612 C C . GLN A 1 83 ? 12.874 31.144 17.577 1.00 95.31 83 GLN A C 1
ATOM 614 O O . GLN A 1 83 ? 13.885 31.687 17.131 1.00 95.31 83 GLN A O 1
ATOM 619 N N . ASP A 1 84 ? 12.602 31.148 18.878 1.00 97.00 84 ASP A N 1
ATOM 620 C CA . ASP A 1 84 ? 13.485 31.715 19.907 1.00 97.00 84 ASP A CA 1
ATOM 621 C C . ASP A 1 84 ? 13.618 30.805 21.139 1.00 97.00 84 ASP A C 1
ATOM 623 O O . ASP A 1 84 ? 13.997 31.245 22.224 1.00 97.00 84 ASP A O 1
ATOM 627 N N . LEU A 1 85 ? 13.298 29.522 20.960 1.00 96.50 85 LEU A N 1
ATOM 628 C CA . LEU A 1 85 ? 13.512 28.469 21.949 1.00 96.50 85 LEU A CA 1
ATOM 629 C C . LEU A 1 85 ? 14.924 27.874 21.764 1.00 96.50 85 LEU A C 1
ATOM 631 O O . LEU A 1 85 ? 15.807 28.508 21.191 1.00 96.50 85 LEU A O 1
ATOM 635 N N . VAL A 1 86 ? 15.164 26.660 22.265 1.00 96.81 86 VAL A N 1
ATOM 636 C CA . VAL A 1 86 ? 16.460 25.964 22.141 1.00 96.81 86 VAL A CA 1
ATOM 637 C C . VAL A 1 86 ? 16.945 25.845 20.681 1.00 96.81 86 VAL A C 1
ATOM 639 O O . VAL A 1 86 ? 16.132 25.769 19.758 1.00 96.81 86 VAL A O 1
ATOM 642 N N . ASP A 1 87 ? 18.271 25.844 20.494 1.00 96.44 87 ASP A N 1
ATOM 643 C CA . ASP A 1 87 ? 18.961 25.585 19.224 1.00 96.44 87 ASP A CA 1
ATOM 644 C C . ASP A 1 87 ? 19.694 24.227 19.270 1.00 96.44 87 ASP A C 1
ATOM 646 O O . ASP A 1 87 ? 20.596 24.072 20.099 1.00 96.44 87 ASP A O 1
ATOM 650 N N . PRO A 1 88 ? 19.377 23.264 18.387 1.00 97.12 88 PRO A N 1
ATOM 651 C CA . PRO A 1 88 ? 18.174 23.208 17.558 1.00 97.12 88 PRO A CA 1
ATOM 652 C C . PRO A 1 88 ? 16.923 22.875 18.392 1.00 97.12 88 PRO A C 1
ATOM 654 O O . PRO A 1 88 ? 17.008 22.306 19.483 1.00 97.12 88 PRO A O 1
ATOM 657 N N . PHE A 1 89 ? 15.742 23.181 17.857 1.00 98.06 89 PHE A N 1
ATOM 658 C CA . PHE A 1 89 ? 14.470 22.694 18.389 1.00 98.06 89 PHE A CA 1
ATOM 659 C C . PHE A 1 89 ? 14.063 21.407 17.679 1.00 98.06 89 PHE A C 1
ATOM 661 O O . PHE A 1 89 ? 13.909 21.381 16.458 1.00 98.06 89 PHE A O 1
ATOM 668 N N . VAL A 1 90 ? 13.883 20.351 18.465 1.00 97.81 90 VAL A N 1
ATOM 669 C CA . VAL A 1 90 ? 13.570 19.003 17.999 1.00 97.81 90 VAL A CA 1
ATOM 670 C C . VAL A 1 90 ? 12.058 18.838 17.867 1.00 97.81 90 VAL A C 1
ATOM 672 O O . VAL A 1 90 ? 11.316 19.200 18.785 1.00 97.81 90 VAL A O 1
ATOM 675 N N . LEU A 1 91 ? 11.603 18.289 16.739 1.00 96.94 91 LEU A N 1
ATOM 676 C CA . LEU A 1 91 ? 10.194 17.991 16.464 1.00 96.94 91 LEU A CA 1
ATOM 677 C C . LEU A 1 91 ? 10.019 16.865 15.436 1.00 96.94 91 LEU A C 1
ATOM 679 O O . LEU A 1 91 ? 10.884 16.655 14.590 1.00 96.94 91 LEU A O 1
ATOM 683 N N . SER A 1 92 ? 8.870 16.185 15.472 1.00 95.19 92 SER A N 1
ATOM 684 C CA . SER A 1 92 ? 8.505 15.141 14.496 1.00 95.19 92 SER A CA 1
ATOM 685 C C . SER A 1 92 ? 7.414 15.563 13.511 1.00 95.19 92 SER A C 1
ATOM 687 O O . SER A 1 92 ? 7.218 14.904 12.490 1.00 95.19 92 SER A O 1
ATOM 689 N N . TYR A 1 93 ? 6.701 16.664 13.764 1.00 94.31 93 TYR A N 1
ATOM 690 C CA . TYR A 1 93 ? 5.668 17.167 12.854 1.00 94.31 93 TYR A CA 1
ATOM 691 C C . TYR A 1 93 ? 5.605 18.696 12.840 1.00 94.31 93 TYR A C 1
ATOM 693 O O . TYR A 1 93 ? 5.475 19.321 13.895 1.00 94.31 93 TYR A O 1
ATOM 701 N N . LEU A 1 94 ? 5.603 19.284 11.643 1.00 93.69 94 LEU A N 1
ATOM 702 C CA . LEU A 1 94 ? 5.366 20.706 11.408 1.00 93.69 94 LEU A CA 1
ATOM 703 C C . LEU A 1 94 ? 4.438 20.915 10.205 1.00 93.69 94 LEU A C 1
ATOM 705 O O . LEU A 1 94 ? 4.807 20.620 9.073 1.00 93.69 94 LEU A O 1
ATOM 709 N N . GLN A 1 95 ? 3.261 21.491 10.431 1.00 90.81 95 GLN A N 1
ATOM 710 C CA . GLN A 1 95 ? 2.398 22.016 9.369 1.00 90.81 95 GLN A CA 1
ATOM 711 C C . GLN A 1 95 ? 2.555 23.536 9.293 1.00 90.81 95 GLN A C 1
ATOM 713 O O . GLN A 1 95 ? 2.339 24.217 10.298 1.00 90.81 95 GLN A O 1
ATOM 718 N N . ILE A 1 96 ? 2.957 24.072 8.134 1.00 86.00 96 ILE A N 1
ATOM 719 C CA . ILE A 1 96 ? 3.377 25.479 8.013 1.00 86.00 96 ILE A CA 1
ATOM 720 C C . ILE A 1 96 ? 3.128 26.090 6.623 1.00 86.00 96 ILE A C 1
ATOM 722 O O . ILE A 1 96 ? 3.214 25.427 5.594 1.00 86.00 96 ILE A O 1
ATOM 726 N N . HIS A 1 97 ? 2.827 27.391 6.620 1.00 81.69 97 HIS A N 1
ATOM 727 C CA . HIS A 1 97 ? 2.536 28.244 5.454 1.00 81.69 97 HIS A CA 1
ATOM 728 C C . HIS A 1 97 ? 2.970 29.695 5.739 1.00 81.69 97 HIS A C 1
ATOM 730 O O . HIS A 1 97 ? 2.219 30.658 5.591 1.00 81.69 97 HIS A O 1
ATOM 736 N N . ALA A 1 98 ? 4.199 29.852 6.237 1.00 84.50 98 ALA A N 1
ATOM 737 C CA . ALA A 1 98 ? 4.731 31.135 6.686 1.00 84.50 98 ALA A CA 1
ATOM 738 C C . ALA A 1 98 ? 6.255 31.232 6.508 1.00 84.50 98 ALA A C 1
ATOM 740 O O . ALA A 1 98 ? 6.943 30.238 6.257 1.00 84.50 98 ALA A O 1
ATOM 741 N N . MET A 1 99 ? 6.789 32.443 6.686 1.00 90.25 99 MET A N 1
ATOM 742 C CA . MET A 1 99 ? 8.225 32.662 6.871 1.00 90.25 99 MET A CA 1
ATOM 743 C C . MET A 1 99 ? 8.635 32.298 8.305 1.00 90.25 99 MET A C 1
ATOM 745 O O . MET A 1 99 ? 7.950 32.692 9.250 1.00 90.25 99 MET A O 1
ATOM 749 N N . LEU A 1 100 ? 9.759 31.600 8.467 1.00 93.06 100 LEU A N 1
ATOM 750 C CA . LEU A 1 100 ? 10.338 31.200 9.750 1.00 93.06 100 LEU A CA 1
ATOM 751 C C . LEU A 1 100 ? 11.788 31.692 9.864 1.00 93.06 100 LEU A C 1
ATOM 753 O O . LEU A 1 100 ? 12.624 31.398 9.009 1.00 93.06 100 LEU A O 1
ATOM 757 N N . ASN A 1 101 ? 12.071 32.415 10.944 1.00 95.75 101 ASN A N 1
ATOM 758 C CA . ASN A 1 101 ? 13.368 32.968 11.328 1.00 95.75 101 ASN A CA 1
ATOM 759 C C . ASN A 1 101 ? 13.790 32.418 12.702 1.00 95.75 101 ASN A C 1
ATOM 761 O O . ASN A 1 101 ? 12.943 31.942 13.457 1.00 95.75 101 ASN A O 1
ATOM 765 N N . GLY A 1 102 ? 15.070 32.565 13.062 1.00 96.12 102 GLY A N 1
ATOM 766 C CA . GLY A 1 102 ? 15.577 32.234 14.397 1.00 96.12 102 GLY A CA 1
ATOM 767 C C . GLY A 1 102 ? 16.525 31.045 14.442 1.00 96.12 102 GLY A C 1
ATOM 768 O O . GLY A 1 102 ? 17.388 30.927 13.570 1.00 96.12 102 GLY A O 1
ATOM 769 N N . ASN A 1 103 ? 16.407 30.210 15.475 1.00 97.62 103 ASN A N 1
ATOM 770 C CA . ASN A 1 103 ? 17.315 29.080 15.665 1.00 97.62 103 ASN A CA 1
ATOM 771 C C . ASN A 1 103 ? 16.872 27.853 14.847 1.00 97.62 103 ASN A C 1
ATOM 773 O O . ASN A 1 103 ? 15.790 27.832 14.255 1.00 97.62 103 ASN A O 1
ATOM 777 N N . ARG A 1 104 ? 17.740 26.841 14.758 1.00 97.31 104 ARG A N 1
ATOM 778 C CA . ARG A 1 104 ? 17.574 25.702 13.844 1.00 97.31 104 ARG A CA 1
ATOM 779 C C . ARG A 1 104 ? 16.441 24.771 14.273 1.00 97.31 104 ARG A C 1
ATOM 781 O O . ARG A 1 104 ? 16.109 24.675 15.454 1.00 97.31 104 ARG A O 1
ATOM 788 N N . LEU A 1 105 ? 15.900 24.028 13.311 1.00 98.31 105 LEU A N 1
ATOM 789 C CA . LEU A 1 105 ? 15.016 22.888 13.565 1.00 98.31 105 LEU A CA 1
ATOM 790 C C . LEU A 1 105 ? 15.779 21.575 13.364 1.00 98.31 105 LEU A C 1
ATOM 792 O O . LEU A 1 105 ? 16.599 21.486 12.454 1.00 98.31 105 LEU A O 1
ATOM 796 N N . GLN A 1 106 ? 15.479 20.561 14.174 1.00 98.25 106 GLN A N 1
ATOM 797 C CA . GLN A 1 106 ? 16.004 19.198 14.047 1.00 98.25 106 GLN A CA 1
ATOM 798 C C . GLN A 1 106 ? 14.831 18.219 13.949 1.00 98.25 106 GLN A C 1
ATOM 800 O O . GLN A 1 106 ? 13.977 18.170 14.834 1.00 98.25 106 GLN A O 1
ATOM 805 N N . PHE A 1 107 ? 14.763 17.470 12.851 1.00 98.00 107 PHE A N 1
ATOM 806 C CA . PHE A 1 107 ? 13.619 16.618 12.536 1.00 98.00 107 PHE A CA 1
ATOM 807 C C . PHE A 1 107 ? 13.896 15.155 12.902 1.00 98.00 107 PHE A C 1
ATOM 809 O O . PHE A 1 107 ? 14.619 14.453 12.197 1.00 98.00 107 PHE A O 1
ATOM 816 N N . GLU A 1 108 ? 13.301 14.705 14.007 1.00 96.06 108 GLU A N 1
ATOM 817 C CA . GLU A 1 108 ? 13.438 13.344 14.550 1.00 96.06 108 GLU A CA 1
ATOM 818 C C . GLU A 1 108 ? 12.151 12.533 14.374 1.00 96.06 108 GLU A C 1
ATOM 820 O O . GLU A 1 108 ? 11.048 13.086 14.329 1.00 96.06 108 GLU A O 1
ATOM 825 N N . ALA A 1 109 ? 12.281 11.206 14.306 1.00 90.94 109 ALA A N 1
ATOM 826 C CA . ALA A 1 109 ? 11.127 10.313 14.292 1.00 90.94 109 ALA A CA 1
ATOM 827 C C . ALA A 1 109 ? 10.277 10.474 15.567 1.00 90.94 109 ALA A C 1
ATOM 829 O O . ALA A 1 109 ? 10.792 10.698 16.664 1.00 90.94 109 ALA A O 1
ATOM 830 N N . ALA A 1 110 ? 8.958 10.339 15.435 1.00 86.25 110 ALA A N 1
ATOM 831 C CA . ALA A 1 110 ? 8.050 10.354 16.575 1.00 86.25 110 ALA A CA 1
ATOM 832 C C . ALA A 1 110 ? 8.283 9.127 17.491 1.00 86.25 110 ALA A C 1
ATOM 834 O O . ALA A 1 110 ? 8.799 8.107 17.031 1.00 86.25 110 ALA A O 1
ATOM 835 N N . PRO A 1 111 ? 7.864 9.160 18.775 1.00 82.25 111 PRO A N 1
ATOM 836 C CA . PRO A 1 111 ? 8.089 8.054 19.719 1.00 82.25 111 PRO A CA 1
ATOM 837 C C . PRO A 1 111 ? 7.434 6.708 19.352 1.00 82.25 111 PRO A C 1
ATOM 839 O O . PRO A 1 111 ? 7.720 5.705 20.000 1.00 82.25 111 PRO A O 1
ATOM 842 N N . ASP A 1 112 ? 6.558 6.679 18.344 1.00 73.50 112 ASP A N 1
ATOM 843 C CA . ASP A 1 112 ? 5.961 5.468 17.761 1.00 73.50 112 ASP A CA 1
ATOM 844 C C . ASP A 1 112 ? 6.767 4.892 16.573 1.00 73.50 112 ASP A C 1
ATOM 846 O O . ASP A 1 112 ? 6.396 3.859 16.019 1.00 73.50 112 ASP A O 1
ATOM 850 N N . GLY A 1 113 ? 7.882 5.530 16.198 1.00 78.00 113 GLY A N 1
ATOM 851 C CA . GLY A 1 113 ? 8.726 5.164 15.059 1.00 78.00 113 GLY A CA 1
ATOM 852 C C . GLY A 1 113 ? 8.352 5.852 13.741 1.00 78.00 113 GLY A C 1
ATOM 853 O O . GLY A 1 113 ? 9.017 5.616 12.733 1.00 78.00 113 GLY A O 1
ATOM 854 N N . THR A 1 114 ? 7.325 6.708 13.713 1.00 79.88 114 THR A N 1
ATOM 855 C CA . THR A 1 114 ? 6.928 7.428 12.493 1.00 79.88 114 THR A CA 1
ATOM 856 C C . THR A 1 114 ? 8.015 8.425 12.056 1.00 79.88 114 THR A C 1
ATOM 858 O O . THR A 1 114 ? 8.387 9.275 12.867 1.00 79.88 114 THR A O 1
ATOM 861 N N . PRO A 1 115 ? 8.479 8.414 10.787 1.00 87.62 115 PRO A N 1
ATOM 862 C CA . PRO A 1 115 ? 9.419 9.412 10.269 1.00 87.62 115 PRO A CA 1
ATOM 863 C C . PRO A 1 115 ? 8.935 10.855 10.444 1.00 87.62 115 PRO A C 1
ATOM 865 O O . PRO A 1 115 ? 7.726 11.116 10.424 1.00 87.62 115 PRO A O 1
ATOM 868 N N . ALA A 1 116 ? 9.879 11.789 10.570 1.00 95.31 116 ALA A N 1
ATOM 869 C CA . ALA A 1 116 ? 9.589 13.202 10.778 1.00 95.31 116 ALA A CA 1
ATOM 870 C C . ALA A 1 116 ? 8.886 13.818 9.557 1.00 95.31 116 ALA A C 1
ATOM 872 O O . ALA A 1 116 ? 9.120 13.408 8.419 1.00 95.31 116 ALA A O 1
ATOM 873 N N . ARG A 1 117 ? 8.012 14.807 9.772 1.00 93.81 117 ARG A N 1
ATOM 874 C CA . ARG A 1 117 ? 7.106 15.330 8.735 1.00 93.81 117 ARG A CA 1
ATOM 875 C C . ARG A 1 117 ? 7.044 16.854 8.682 1.00 93.81 117 ARG A C 1
ATOM 877 O O . ARG A 1 117 ? 6.761 17.498 9.691 1.00 93.81 117 ARG A O 1
ATOM 884 N N . ILE A 1 118 ? 7.162 17.405 7.475 1.00 93.38 118 ILE A N 1
ATOM 885 C CA . ILE A 1 118 ? 6.678 18.747 7.129 1.00 93.38 118 ILE A CA 1
ATOM 886 C C . ILE A 1 118 ? 5.460 18.605 6.209 1.00 93.38 118 ILE A C 1
ATOM 888 O O . ILE A 1 118 ? 5.570 18.013 5.135 1.00 93.38 118 ILE A O 1
ATOM 892 N N . LEU A 1 119 ? 4.324 19.176 6.621 1.00 88.94 119 LEU A N 1
ATOM 893 C CA . LEU A 1 119 ? 3.137 19.352 5.780 1.00 88.94 119 LEU A CA 1
ATOM 894 C C . LEU A 1 119 ? 3.073 20.795 5.260 1.00 88.94 119 LEU A C 1
ATOM 896 O O . LEU A 1 119 ? 2.990 21.754 6.034 1.00 88.94 119 LEU A O 1
ATOM 900 N N . LEU A 1 120 ? 3.071 20.926 3.938 1.00 84.56 120 LEU A N 1
ATOM 901 C CA . LEU A 1 120 ? 2.847 22.161 3.198 1.00 84.56 120 LEU A CA 1
ATOM 902 C C . LEU A 1 120 ? 1.368 22.254 2.800 1.00 84.56 120 LEU A C 1
ATOM 904 O O . LEU A 1 120 ? 0.779 21.283 2.330 1.00 84.56 120 LEU A O 1
ATOM 908 N N . THR A 1 121 ? 0.774 23.433 2.962 1.00 73.12 121 THR A N 1
ATOM 909 C CA . THR A 1 121 ? -0.600 23.718 2.494 1.00 73.12 121 THR A CA 1
ATOM 910 C C . THR A 1 121 ? -0.558 24.584 1.224 1.00 73.12 121 THR A C 1
ATOM 912 O O . THR A 1 121 ? 0.490 24.691 0.592 1.00 73.12 121 THR A O 1
ATOM 915 N N . GLU A 1 122 ? -1.666 25.226 0.843 1.00 67.50 122 GLU A N 1
ATOM 916 C CA . GLU A 1 122 ? -1.856 26.013 -0.394 1.00 67.50 122 GLU A CA 1
ATOM 917 C C . GLU A 1 122 ? -0.965 27.271 -0.548 1.00 67.50 122 GLU A C 1
ATOM 919 O O . GLU A 1 122 ? -1.227 28.132 -1.385 1.00 67.50 122 GLU A O 1
ATOM 924 N N . SER A 1 123 ? 0.073 27.447 0.269 1.00 67.56 123 SER A N 1
ATOM 925 C CA . SER A 1 123 ? 0.915 28.646 0.286 1.00 67.56 123 SER A CA 1
ATOM 926 C C . SER A 1 123 ? 2.385 28.319 0.521 1.00 67.56 123 SER A C 1
ATOM 928 O O . SER A 1 123 ? 2.735 27.340 1.178 1.00 67.56 123 SER A O 1
ATOM 930 N N . GLN A 1 124 ? 3.258 29.168 -0.023 1.00 80.00 124 GLN A N 1
ATOM 931 C CA . GLN A 1 124 ? 4.707 29.027 0.095 1.00 80.00 124 GLN A CA 1
ATOM 932 C C . GLN A 1 124 ? 5.172 29.297 1.535 1.00 80.00 124 GLN A C 1
ATOM 934 O O . GLN A 1 124 ? 4.914 30.365 2.093 1.00 80.00 124 GLN A O 1
ATOM 939 N N . ALA A 1 125 ? 5.906 28.350 2.114 1.00 88.56 125 ALA A N 1
ATOM 940 C CA . ALA A 1 125 ? 6.677 28.530 3.337 1.00 88.56 125 ALA A CA 1
ATOM 941 C C . ALA A 1 125 ? 8.138 28.888 3.004 1.00 88.56 125 ALA A C 1
ATOM 943 O O . ALA A 1 125 ? 8.659 28.536 1.943 1.00 88.56 125 ALA A O 1
ATOM 944 N N . THR A 1 126 ? 8.826 29.564 3.927 1.00 92.12 126 THR A N 1
ATOM 945 C CA . THR A 1 126 ? 10.241 29.938 3.759 1.00 92.12 126 THR A CA 1
ATOM 946 C C . THR A 1 126 ? 10.978 29.808 5.081 1.00 92.12 126 THR A C 1
ATOM 948 O O . THR A 1 126 ? 10.641 30.500 6.039 1.00 92.12 126 THR A O 1
ATOM 951 N N . PHE A 1 127 ? 11.998 28.956 5.146 1.00 95.12 127 PHE A N 1
ATOM 952 C CA . PHE A 1 127 ? 12.842 28.800 6.328 1.00 95.12 127 PHE A CA 1
ATOM 953 C C . PHE A 1 127 ? 14.157 29.552 6.116 1.00 95.12 127 PHE A C 1
ATOM 955 O O . PHE A 1 127 ? 15.021 29.132 5.345 1.00 95.12 127 PHE A O 1
ATOM 962 N N . ASN A 1 128 ? 14.327 30.645 6.857 1.00 96.06 128 ASN A N 1
ATOM 963 C CA . ASN A 1 128 ? 15.608 31.331 7.041 1.00 96.06 128 ASN A CA 1
ATOM 964 C C . ASN A 1 128 ? 16.411 30.729 8.216 1.00 96.06 128 ASN A C 1
ATOM 966 O O . ASN A 1 128 ? 17.414 31.296 8.640 1.00 96.06 128 ASN A O 1
ATOM 970 N N . VAL A 1 129 ? 15.951 29.590 8.746 1.00 95.88 129 VAL A N 1
ATOM 971 C CA . VAL A 1 129 ? 16.601 28.779 9.782 1.00 95.88 129 VAL A CA 1
ATOM 972 C C . VAL A 1 129 ? 17.271 27.560 9.155 1.00 95.88 129 VAL A C 1
ATOM 974 O O . VAL A 1 129 ? 16.802 27.054 8.135 1.00 95.88 129 VAL A O 1
ATOM 977 N N . GLY A 1 130 ? 18.359 27.078 9.758 1.00 96.56 130 GLY A N 1
ATOM 978 C CA . GLY A 1 130 ? 18.962 25.801 9.363 1.00 96.56 130 GLY A CA 1
ATOM 979 C C . GLY A 1 130 ? 18.074 24.609 9.734 1.00 96.56 130 GLY A C 1
ATOM 980 O O . GLY A 1 130 ? 17.305 24.679 10.698 1.00 96.56 130 GLY A O 1
ATOM 981 N N . VAL A 1 131 ? 18.194 23.523 8.970 1.00 97.88 131 VAL A N 1
ATOM 982 C CA . VAL A 1 131 ? 17.390 22.301 9.123 1.00 97.88 131 VAL A CA 1
ATOM 983 C C . VAL A 1 131 ? 18.316 21.101 9.274 1.00 97.88 131 VAL A C 1
ATOM 985 O O . VAL A 1 131 ? 19.060 20.786 8.349 1.00 97.88 131 VAL A O 1
ATOM 988 N N . ASP A 1 132 ? 18.256 20.427 10.418 1.00 98.06 132 ASP A N 1
ATOM 989 C CA . ASP A 1 132 ? 19.021 19.211 10.684 1.00 98.06 132 ASP A CA 1
ATOM 990 C C . ASP A 1 132 ? 18.150 17.961 10.505 1.00 98.06 132 ASP A C 1
ATOM 992 O O . ASP A 1 132 ? 17.019 17.892 11.002 1.00 98.06 132 ASP A O 1
ATOM 996 N N . VAL A 1 133 ? 18.675 16.981 9.770 1.00 97.50 133 VAL A N 1
ATOM 997 C CA . VAL A 1 133 ? 17.992 15.736 9.398 1.00 97.50 133 VAL A CA 1
ATOM 998 C C . VAL A 1 133 ? 18.872 14.549 9.815 1.00 97.50 133 VAL A C 1
ATOM 1000 O O . VAL A 1 133 ? 19.658 14.047 9.005 1.00 97.50 133 VAL A O 1
ATOM 1003 N N . PRO A 1 134 ? 18.791 14.102 11.084 1.00 96.25 134 PRO A N 1
ATOM 1004 C CA . PRO A 1 134 ? 19.554 12.951 11.560 1.00 96.25 134 PRO A CA 1
ATOM 1005 C C . PRO A 1 134 ? 19.130 11.638 10.883 1.00 96.25 134 PRO A C 1
ATOM 1007 O O . PRO A 1 134 ? 20.001 10.915 10.407 1.00 96.25 134 PRO A O 1
ATOM 1010 N N . ASP A 1 135 ? 17.818 11.370 10.782 1.00 92.75 135 ASP A N 1
ATOM 1011 C CA . ASP A 1 135 ? 17.277 10.055 10.388 1.00 92.75 135 ASP A CA 1
ATOM 1012 C C . ASP A 1 135 ? 16.470 10.080 9.073 1.00 92.75 135 ASP A C 1
ATOM 1014 O O . ASP A 1 135 ? 16.952 9.648 8.026 1.00 92.75 135 ASP A O 1
ATOM 1018 N N . HIS A 1 136 ? 15.224 10.571 9.098 1.00 94.56 136 HIS A N 1
ATOM 1019 C CA . HIS A 1 136 ? 14.340 10.640 7.924 1.00 94.56 136 HIS A CA 1
ATOM 1020 C C . HIS A 1 136 ? 13.306 11.757 8.096 1.00 94.56 136 HIS A C 1
ATOM 1022 O O . HIS A 1 136 ? 12.458 11.704 8.989 1.00 94.56 136 HIS A O 1
ATOM 1028 N N . LEU A 1 137 ? 13.373 12.752 7.210 1.00 96.19 137 LEU A N 1
ATOM 1029 C CA . LEU A 1 137 ? 12.402 13.832 7.064 1.00 96.19 137 LEU A CA 1
ATOM 1030 C C . LEU A 1 137 ? 11.611 13.654 5.763 1.00 96.19 137 LEU A C 1
ATOM 1032 O O . LEU A 1 137 ? 12.182 13.644 4.674 1.00 96.19 137 LEU A O 1
ATOM 1036 N N . ARG A 1 138 ? 10.285 13.587 5.868 1.00 93.56 138 ARG A N 1
ATOM 1037 C CA . ARG A 1 138 ? 9.358 13.612 4.736 1.00 93.56 138 ARG A CA 1
ATOM 1038 C C . ARG A 1 138 ? 8.692 14.978 4.601 1.00 93.56 138 ARG A C 1
ATOM 1040 O O . ARG A 1 138 ? 8.117 15.494 5.558 1.00 93.56 138 ARG A O 1
ATOM 1047 N N . ILE A 1 139 ? 8.724 15.539 3.401 1.00 92.88 139 ILE A N 1
ATOM 1048 C CA . ILE A 1 139 ? 8.117 16.821 3.041 1.00 92.88 139 ILE A CA 1
ATOM 1049 C C . ILE A 1 139 ? 7.015 16.535 2.023 1.00 92.88 139 ILE A C 1
ATOM 1051 O O . ILE A 1 139 ? 7.268 15.889 1.006 1.00 92.88 139 ILE A O 1
ATOM 1055 N N . TYR A 1 140 ? 5.788 16.970 2.306 1.00 87.25 140 TYR A N 1
ATOM 1056 C CA . TYR A 1 140 ? 4.640 16.700 1.439 1.00 87.25 140 TYR A CA 1
ATOM 1057 C C . TYR A 1 140 ? 3.576 17.795 1.495 1.00 87.25 140 TYR A C 1
ATOM 1059 O O . TYR A 1 140 ? 3.536 18.590 2.434 1.00 87.25 140 TYR A O 1
ATOM 1067 N N . SER A 1 141 ? 2.707 17.819 0.488 1.00 81.12 141 SER A N 1
ATOM 1068 C CA . SER A 1 141 ? 1.432 18.540 0.492 1.00 81.12 141 SER A CA 1
ATOM 1069 C C . SER A 1 141 ? 0.267 17.546 0.455 1.00 81.12 141 SER A C 1
ATOM 1071 O O . SER A 1 141 ? 0.429 16.402 0.026 1.00 81.12 141 SER A O 1
ATOM 1073 N N . GLU A 1 142 ? -0.904 17.953 0.949 1.00 64.62 142 GLU A N 1
ATOM 1074 C CA . GLU A 1 142 ? -2.112 17.120 0.894 1.00 64.62 142 GLU A CA 1
ATOM 1075 C C . GLU A 1 142 ? -2.802 17.196 -0.484 1.00 64.62 142 GLU A C 1
ATOM 1077 O O . GLU A 1 142 ? -2.833 18.270 -1.093 1.00 64.62 142 GLU A O 1
ATOM 1082 N N . PRO A 1 143 ? -3.394 16.087 -0.976 1.00 50.28 143 PRO A N 1
ATOM 1083 C CA . PRO A 1 143 ? -4.042 16.020 -2.286 1.00 50.28 143 PRO A CA 1
ATOM 1084 C C . PRO A 1 143 ? -5.437 16.673 -2.282 1.00 50.28 143 PRO A C 1
ATOM 1086 O O . PRO A 1 143 ? -6.466 16.012 -2.437 1.00 50.28 143 PRO A O 1
ATOM 1089 N N . GLY A 1 144 ? -5.477 17.998 -2.132 1.00 40.41 144 GLY A N 1
ATOM 1090 C CA . GLY A 1 144 ? -6.611 18.807 -2.581 1.00 40.41 144 GLY A CA 1
ATOM 1091 C C . GLY A 1 144 ? -6.561 19.005 -4.104 1.00 40.41 144 GLY A C 1
ATOM 1092 O O . GLY A 1 144 ? -5.495 19.016 -4.718 1.00 40.41 144 GLY A O 1
ATOM 1093 N N . GLY A 1 145 ? -7.730 19.083 -4.741 1.00 36.66 145 GLY A N 1
ATOM 1094 C CA . GLY A 1 145 ? -7.848 18.862 -6.185 1.00 36.66 145 GLY A CA 1
ATOM 1095 C C . GLY A 1 145 ? -7.168 19.911 -7.075 1.00 36.66 145 GLY A C 1
ATOM 1096 O O . GLY A 1 145 ? -7.459 21.095 -6.963 1.00 36.66 145 GLY A O 1
ATOM 1097 N N . SER A 1 146 ? -6.376 19.436 -8.046 1.00 38.50 146 SER A N 1
ATOM 1098 C CA . SER A 1 146 ? -5.959 20.153 -9.266 1.00 38.50 146 SER A CA 1
ATOM 1099 C C . SER A 1 146 ? -5.378 21.568 -9.058 1.00 38.50 146 SER A C 1
ATOM 1101 O O . SER A 1 146 ? -6.087 22.558 -9.224 1.00 38.50 146 SER A O 1
ATOM 1103 N N . GLN A 1 147 ? -4.048 21.642 -8.886 1.00 42.34 147 GLN A N 1
ATOM 1104 C CA . GLN A 1 147 ? -3.208 22.852 -8.710 1.00 42.34 147 GLN A CA 1
ATOM 1105 C C . GLN A 1 147 ? -3.023 23.379 -7.270 1.00 42.34 147 GLN A C 1
ATOM 1107 O O . GLN A 1 147 ? -3.048 24.586 -7.039 1.00 42.34 147 GLN A O 1
ATOM 1112 N N . ILE A 1 148 ? -2.709 22.500 -6.309 1.00 42.19 148 ILE A N 1
ATOM 1113 C CA . ILE A 1 148 ? -2.137 22.917 -5.012 1.00 42.19 148 ILE A CA 1
ATOM 1114 C C . ILE A 1 148 ? -0.604 22.836 -5.057 1.00 42.19 148 ILE A C 1
ATOM 1116 O O . ILE A 1 148 ? -0.008 21.813 -4.731 1.00 42.19 148 ILE A O 1
ATOM 1120 N N . THR A 1 149 ? 0.054 23.933 -5.443 1.00 52.97 149 THR A N 1
ATOM 1121 C CA . THR A 1 149 ? 1.528 24.050 -5.437 1.00 52.97 149 THR A CA 1
ATOM 1122 C C . THR A 1 149 ? 2.038 24.586 -4.092 1.00 52.97 149 THR A C 1
ATOM 1124 O O . THR A 1 149 ? 2.580 25.694 -3.990 1.00 52.97 149 THR A O 1
ATOM 1127 N N . GLY A 1 150 ? 1.852 23.788 -3.039 1.00 60.47 150 GLY A N 1
ATOM 1128 C CA . GLY A 1 150 ? 2.494 24.018 -1.744 1.00 60.47 150 GLY A CA 1
ATOM 1129 C C . GLY A 1 150 ? 4.013 23.880 -1.875 1.00 60.47 150 GLY A C 1
ATOM 1130 O O . GLY A 1 150 ? 4.506 22.914 -2.457 1.00 60.47 150 GLY A O 1
ATOM 1131 N N . GLY A 1 151 ? 4.778 24.847 -1.366 1.00 80.69 151 GLY A N 1
ATOM 1132 C CA . GLY A 1 151 ? 6.231 24.865 -1.558 1.00 80.69 151 GLY A CA 1
ATOM 1133 C C . GLY A 1 151 ? 7.011 25.420 -0.378 1.00 80.69 151 GLY A C 1
ATOM 1134 O O . GLY A 1 151 ? 6.458 26.099 0.487 1.00 80.69 151 GLY A O 1
ATOM 1135 N N . LEU A 1 152 ? 8.299 25.087 -0.336 1.00 91.50 152 LEU A N 1
ATOM 1136 C CA . LEU A 1 152 ? 9.193 25.359 0.784 1.00 91.50 152 LEU A CA 1
ATOM 1137 C C . LEU A 1 152 ? 10.533 25.903 0.290 1.00 91.50 152 LEU A C 1
ATOM 1139 O O . LEU A 1 152 ? 11.317 25.187 -0.330 1.00 91.50 152 LEU A O 1
ATOM 1143 N N . ASN A 1 153 ? 10.821 27.161 0.610 1.00 93.19 153 ASN A N 1
ATOM 1144 C CA . ASN A 1 153 ? 12.102 27.793 0.312 1.00 93.19 153 ASN A CA 1
ATOM 1145 C C . ASN A 1 153 ? 13.052 27.604 1.501 1.00 93.19 153 ASN A C 1
ATOM 1147 O O . ASN A 1 153 ? 12.834 28.169 2.573 1.00 93.19 153 ASN A O 1
ATOM 1151 N N . LEU A 1 154 ? 14.097 26.800 1.318 1.00 95.06 154 LEU A N 1
ATOM 1152 C CA . LEU A 1 154 ? 15.142 26.559 2.309 1.00 95.06 154 LEU A CA 1
ATOM 1153 C C . LEU A 1 154 ? 16.318 27.506 2.038 1.00 95.06 154 LEU A C 1
ATOM 1155 O O . LEU A 1 154 ? 17.119 27.294 1.123 1.00 95.06 154 LEU A O 1
ATOM 1159 N N . ASN A 1 155 ? 16.373 28.575 2.835 1.00 94.69 155 ASN A N 1
ATOM 1160 C CA . ASN A 1 155 ? 17.417 29.600 2.800 1.00 94.69 155 ASN A CA 1
ATOM 1161 C C . ASN A 1 155 ? 18.490 29.358 3.876 1.00 94.69 155 ASN A C 1
ATOM 1163 O O . ASN A 1 155 ? 19.630 29.792 3.716 1.00 94.69 155 ASN A O 1
ATOM 1167 N N . GLY A 1 156 ? 18.156 28.656 4.962 1.00 93.50 156 GLY A N 1
ATOM 1168 C CA . GLY A 1 156 ? 19.161 28.062 5.842 1.00 93.50 156 GLY A CA 1
ATOM 1169 C C . GLY A 1 156 ? 19.843 26.854 5.191 1.00 93.50 156 GLY A C 1
ATOM 1170 O O . GLY A 1 156 ? 19.288 26.223 4.292 1.00 93.50 156 GLY A O 1
ATOM 1171 N N . ALA A 1 157 ? 21.052 26.529 5.651 1.00 94.06 157 ALA A N 1
ATOM 1172 C CA . ALA A 1 157 ? 21.732 25.299 5.252 1.00 94.06 157 ALA A CA 1
ATOM 1173 C C . ALA A 1 157 ? 21.039 24.063 5.853 1.00 94.06 157 ALA A C 1
ATOM 1175 O O . ALA A 1 157 ? 20.505 24.116 6.967 1.00 94.06 157 ALA A O 1
ATOM 1176 N N . VAL A 1 158 ? 21.092 22.953 5.120 1.00 96.94 158 VAL A N 1
ATOM 1177 C CA . VAL A 1 158 ? 20.638 21.636 5.575 1.00 96.94 158 VAL A CA 1
ATOM 1178 C C . VAL A 1 158 ? 21.833 20.848 6.120 1.00 96.94 158 VAL A C 1
ATOM 1180 O O . VAL A 1 158 ? 22.940 20.936 5.582 1.00 96.94 158 VAL A O 1
ATOM 1183 N N . THR A 1 159 ? 21.629 20.085 7.192 1.00 97.38 159 THR A N 1
ATOM 1184 C CA . THR A 1 159 ? 22.664 19.258 7.830 1.00 97.38 159 THR A CA 1
ATOM 1185 C C . THR A 1 159 ? 22.146 17.858 8.165 1.00 97.38 159 THR A C 1
ATOM 1187 O O . THR A 1 159 ? 20.941 17.611 8.124 1.00 97.38 159 THR A O 1
ATOM 1190 N N . GLY A 1 160 ? 23.064 16.933 8.453 1.00 96.19 160 GLY A N 1
ATOM 1191 C CA . GLY A 1 160 ? 22.743 15.582 8.919 1.00 96.19 160 GLY A CA 1
ATOM 1192 C C . GLY A 1 160 ? 23.052 14.482 7.899 1.00 96.19 160 GLY A C 1
ATOM 1193 O O . GLY A 1 160 ? 23.537 14.741 6.796 1.00 96.19 160 GLY A O 1
ATOM 1194 N N . ALA A 1 161 ? 22.799 13.235 8.296 1.00 96.19 161 ALA A N 1
ATOM 1195 C CA . ALA A 1 161 ? 23.082 12.033 7.504 1.00 96.19 161 ALA A CA 1
ATOM 1196 C C . ALA A 1 161 ? 21.809 11.305 7.024 1.00 96.19 161 ALA A C 1
ATOM 1198 O O . ALA A 1 161 ? 21.904 10.279 6.351 1.00 96.19 161 ALA A O 1
ATOM 1199 N N . GLY A 1 162 ? 20.629 11.823 7.373 1.00 95.00 162 GLY A N 1
ATOM 1200 C CA . GLY A 1 162 ? 19.346 11.183 7.123 1.00 95.00 162 GLY A CA 1
ATOM 1201 C C . GLY A 1 162 ? 18.802 11.342 5.702 1.00 95.00 162 GLY A C 1
ATOM 1202 O O . GLY A 1 162 ? 19.353 12.043 4.851 1.00 95.00 162 GLY A O 1
ATOM 1203 N N . ALA A 1 163 ? 17.677 10.682 5.439 1.00 95.88 163 ALA A N 1
ATOM 1204 C CA . ALA A 1 163 ? 16.951 10.797 4.178 1.00 95.88 163 ALA A CA 1
ATOM 1205 C C . ALA A 1 163 ? 16.008 12.012 4.168 1.00 95.88 163 ALA A C 1
ATOM 1207 O O . ALA A 1 163 ? 15.280 12.253 5.132 1.00 95.88 163 ALA A O 1
ATOM 1208 N N . ILE A 1 164 ? 15.965 12.733 3.048 1.00 96.50 164 ILE A N 1
ATOM 1209 C CA . ILE A 1 164 ? 14.950 13.751 2.750 1.00 96.50 164 ILE A CA 1
ATOM 1210 C C . ILE A 1 164 ? 14.052 13.204 1.639 1.00 96.50 164 ILE A C 1
ATOM 1212 O O . ILE A 1 164 ? 14.512 12.994 0.520 1.00 96.50 164 ILE A O 1
ATOM 1216 N N . GLU A 1 165 ? 12.779 12.960 1.944 1.00 94.94 165 GLU A N 1
ATOM 1217 C CA . GLU A 1 165 ? 11.783 12.396 1.022 1.00 94.94 165 GLU A CA 1
ATOM 1218 C C . GLU A 1 165 ? 10.744 13.469 0.652 1.00 94.94 165 GLU A C 1
ATOM 1220 O O . GLU A 1 165 ? 10.011 13.939 1.518 1.00 94.94 165 GLU A O 1
ATOM 1225 N N . ILE A 1 166 ? 10.670 13.869 -0.619 1.00 93.00 166 ILE A N 1
ATOM 1226 C CA . ILE A 1 166 ? 9.786 14.933 -1.120 1.00 93.00 166 ILE A CA 1
ATOM 1227 C C . ILE A 1 166 ? 8.713 14.301 -2.016 1.00 93.00 166 ILE A C 1
ATOM 1229 O O . ILE A 1 166 ? 9.021 13.808 -3.103 1.00 93.00 166 ILE A O 1
ATOM 1233 N N . VAL A 1 167 ? 7.458 14.301 -1.554 1.00 86.62 167 VAL A N 1
ATOM 1234 C CA . VAL A 1 167 ? 6.318 13.610 -2.196 1.00 86.62 167 VAL A CA 1
ATOM 1235 C C . VAL A 1 167 ? 5.050 14.470 -2.202 1.00 86.62 167 VAL A C 1
ATOM 1237 O O . VAL A 1 167 ? 5.002 15.519 -1.565 1.00 86.62 167 VAL A O 1
ATOM 1240 N N . GLY A 1 168 ? 3.997 14.027 -2.894 1.00 80.00 168 GLY A N 1
ATOM 1241 C CA . GLY A 1 168 ? 2.833 14.878 -3.164 1.00 80.00 168 GLY A CA 1
ATOM 1242 C C . GLY A 1 168 ? 3.198 16.020 -4.120 1.00 80.00 168 GLY A C 1
ATOM 1243 O O . GLY A 1 168 ? 4.300 16.053 -4.662 1.00 80.00 168 GLY A O 1
ATOM 1244 N N . ALA A 1 169 ? 2.313 16.996 -4.310 1.00 77.62 169 ALA A N 1
ATOM 1245 C CA . ALA A 1 169 ? 2.585 18.177 -5.142 1.00 77.62 169 ALA A CA 1
ATOM 1246 C C . ALA A 1 169 ? 3.505 19.212 -4.440 1.00 77.62 169 ALA A C 1
ATOM 1248 O O . ALA A 1 169 ? 3.265 20.420 -4.498 1.00 77.62 169 ALA A O 1
ATOM 1249 N N . ALA A 1 170 ? 4.520 18.744 -3.704 1.00 82.75 170 ALA A N 1
ATOM 1250 C CA . ALA A 1 170 ? 5.403 19.562 -2.878 1.00 82.75 170 ALA A CA 1
ATOM 1251 C C . ALA A 1 170 ? 6.630 20.047 -3.666 1.00 82.75 170 ALA A C 1
ATOM 1253 O O . ALA A 1 170 ? 7.413 19.238 -4.165 1.00 82.75 170 ALA A O 1
ATOM 1254 N N . GLY A 1 171 ? 6.829 21.367 -3.732 1.00 89.06 171 GLY A N 1
ATOM 1255 C CA . GLY A 1 171 ? 8.003 21.979 -4.369 1.00 89.06 171 GLY A CA 1
ATOM 1256 C C . GLY A 1 171 ? 9.001 22.556 -3.365 1.00 89.06 171 GLY A C 1
ATOM 1257 O O . GLY A 1 171 ? 8.748 23.606 -2.774 1.00 89.06 171 GLY A O 1
ATOM 1258 N N . VAL A 1 172 ? 10.155 21.911 -3.187 1.00 93.12 172 VAL A N 1
ATOM 1259 C CA . VAL A 1 172 ? 11.220 22.353 -2.270 1.00 93.12 172 VAL A CA 1
ATOM 1260 C C . VAL A 1 172 ? 12.342 23.043 -3.044 1.00 93.12 172 VAL A C 1
ATOM 1262 O O . VAL A 1 172 ? 12.860 22.509 -4.024 1.00 93.12 172 VAL A O 1
ATOM 1265 N N . GLN A 1 173 ? 12.738 24.235 -2.596 1.00 94.12 173 GLN A N 1
ATOM 1266 C CA . GLN A 1 173 ? 13.759 25.066 -3.234 1.00 94.12 173 GLN A CA 1
ATOM 1267 C C . GLN A 1 173 ? 14.917 25.335 -2.270 1.00 94.12 173 GLN A C 1
ATOM 1269 O O . GLN A 1 173 ? 14.783 26.111 -1.322 1.00 94.12 173 GLN A O 1
ATOM 1274 N N . PHE A 1 174 ? 16.064 24.713 -2.525 1.00 94.75 174 PHE A N 1
ATOM 1275 C CA . PHE A 1 174 ? 17.290 24.895 -1.753 1.00 94.75 174 PHE A CA 1
ATOM 1276 C C . PHE A 1 174 ? 18.092 26.053 -2.355 1.00 94.75 174 PHE A C 1
ATOM 1278 O O . PHE A 1 174 ? 18.454 26.001 -3.531 1.00 94.75 174 PHE A O 1
ATOM 1285 N N . HIS A 1 175 ? 18.374 27.088 -1.561 1.00 92.00 175 HIS A N 1
ATOM 1286 C CA . HIS A 1 175 ? 19.085 28.297 -2.008 1.00 92.00 175 HIS A CA 1
ATOM 1287 C C . HIS A 1 175 ? 20.535 28.388 -1.498 1.00 92.00 175 HIS A C 1
ATOM 1289 O O . HIS A 1 175 ? 21.341 29.158 -2.027 1.00 92.00 175 HIS A O 1
ATOM 1295 N N . THR A 1 176 ? 20.876 27.583 -0.490 1.00 91.31 176 THR A N 1
ATOM 1296 C CA . THR A 1 176 ? 22.123 27.681 0.280 1.00 91.31 176 THR A CA 1
ATOM 1297 C C . THR A 1 176 ? 22.931 26.386 0.209 1.00 91.31 176 THR A C 1
ATOM 1299 O O . THR A 1 176 ? 22.375 25.285 0.236 1.00 91.31 176 THR A O 1
ATOM 1302 N N . ILE A 1 177 ? 24.258 26.518 0.122 1.00 92.06 177 ILE A N 1
ATOM 1303 C CA . ILE A 1 177 ? 25.201 25.392 0.151 1.00 92.06 177 ILE A CA 1
ATOM 1304 C C . ILE A 1 177 ? 25.032 24.639 1.477 1.00 92.06 177 ILE A C 1
ATOM 1306 O O . ILE A 1 177 ? 25.084 25.239 2.550 1.00 92.06 177 ILE A O 1
ATOM 1310 N N . SER A 1 178 ? 24.856 23.323 1.396 1.00 94.38 178 SER A N 1
ATOM 1311 C CA . SER A 1 178 ? 24.621 22.425 2.531 1.00 94.38 178 SER A CA 1
ATOM 1312 C C . SER A 1 178 ? 25.782 21.421 2.648 1.00 94.38 178 SER A C 1
ATOM 1314 O O . SER A 1 178 ? 25.636 20.256 2.281 1.00 94.38 178 SER A O 1
ATOM 1316 N N . PRO A 1 179 ? 26.981 21.864 3.090 1.00 92.94 179 PRO A N 1
ATOM 1317 C CA . PRO A 1 179 ? 28.230 21.107 2.944 1.00 92.94 179 PRO A CA 1
ATOM 1318 C C . PRO A 1 179 ? 28.391 19.955 3.943 1.00 92.94 179 PRO A C 1
ATOM 1320 O O . PRO A 1 179 ? 29.304 19.148 3.808 1.00 92.94 179 PRO A O 1
ATOM 1323 N N . SER A 1 180 ? 27.526 19.886 4.955 1.00 94.81 180 SER A N 1
ATOM 1324 C CA . SER A 1 180 ? 27.493 18.836 5.977 1.00 94.81 180 SER A CA 1
ATOM 1325 C C . SER A 1 180 ? 26.180 18.044 5.958 1.00 94.81 180 SER A C 1
ATOM 1327 O O . SER A 1 180 ? 25.797 17.467 6.976 1.00 94.81 180 SER A O 1
ATOM 1329 N N . PHE A 1 181 ? 25.480 18.038 4.819 1.00 97.00 181 PHE A N 1
ATOM 1330 C CA . PHE A 1 181 ? 24.440 17.057 4.529 1.00 97.00 181 PHE A CA 1
ATOM 1331 C C . PHE A 1 181 ? 25.054 15.900 3.729 1.00 97.00 181 PHE A C 1
ATOM 1333 O O . PHE A 1 181 ? 25.439 16.079 2.573 1.00 97.00 181 PHE A O 1
ATOM 1340 N N . THR A 1 182 ? 25.173 14.731 4.359 1.00 96.19 182 THR A N 1
ATOM 1341 C CA . THR A 1 182 ? 25.811 13.526 3.788 1.00 96.19 182 THR A CA 1
ATOM 1342 C C . THR A 1 182 ? 24.820 12.421 3.422 1.00 96.19 182 THR A C 1
ATOM 1344 O O . THR A 1 182 ? 25.213 11.386 2.879 1.00 96.19 182 THR A O 1
ATOM 1347 N N . GLY A 1 183 ? 23.541 12.635 3.735 1.00 95.56 183 GLY A N 1
ATOM 1348 C CA . GLY A 1 183 ? 22.469 11.668 3.548 1.00 95.56 183 GLY A CA 1
ATOM 1349 C C . GLY A 1 183 ? 22.021 11.510 2.097 1.00 95.56 183 GLY A C 1
ATOM 1350 O O . GLY A 1 183 ? 22.831 11.427 1.169 1.00 95.56 183 GLY A O 1
ATOM 1351 N N . THR A 1 184 ? 20.705 11.434 1.898 1.00 97.19 184 THR A N 1
ATOM 1352 C CA . THR A 1 184 ? 20.103 11.195 0.576 1.00 97.19 184 THR A CA 1
ATOM 1353 C C . THR A 1 184 ? 18.904 12.102 0.327 1.00 97.19 184 THR A C 1
ATOM 1355 O O . THR A 1 184 ? 18.182 12.457 1.259 1.00 97.19 184 THR A O 1
ATOM 1358 N N . VAL A 1 185 ? 18.678 12.469 -0.935 1.00 97.31 185 VAL A N 1
ATOM 1359 C CA . VAL A 1 185 ? 17.472 13.192 -1.371 1.00 97.31 185 VAL A CA 1
ATOM 1360 C C . VAL A 1 185 ? 16.673 12.282 -2.293 1.00 97.31 185 VAL A C 1
ATOM 1362 O O . VAL A 1 185 ? 17.199 11.783 -3.283 1.00 97.31 185 VAL A O 1
ATOM 1365 N N . SER A 1 186 ? 15.400 12.081 -1.974 1.00 96.06 186 SER A N 1
ATOM 1366 C CA . SER A 1 186 ? 14.434 11.325 -2.765 1.00 96.06 186 SER A CA 1
ATOM 1367 C C . SER A 1 186 ? 13.280 12.245 -3.148 1.00 96.06 186 SER A C 1
ATOM 1369 O O . SER A 1 186 ? 12.701 12.889 -2.276 1.00 96.06 186 SER A O 1
ATOM 1371 N N . VAL A 1 187 ? 12.945 12.327 -4.435 1.00 95.00 187 VAL A N 1
ATOM 1372 C CA . VAL A 1 187 ? 11.854 13.166 -4.958 1.00 95.00 187 VAL A CA 1
ATOM 1373 C C . VAL A 1 187 ? 10.897 12.341 -5.816 1.00 95.00 187 VAL A C 1
ATOM 1375 O O . VAL A 1 187 ? 11.321 11.388 -6.474 1.00 95.00 187 VAL A O 1
ATOM 1378 N N . GLY A 1 188 ? 9.613 12.696 -5.807 1.00 86.00 188 GLY A N 1
ATOM 1379 C CA . GLY A 1 188 ? 8.560 11.986 -6.540 1.00 86.00 188 GLY A CA 1
ATOM 1380 C C . GLY A 1 188 ? 8.074 10.734 -5.824 1.00 86.00 188 GLY A C 1
ATOM 1381 O O . GLY A 1 188 ? 8.604 10.382 -4.771 1.00 86.00 188 GLY A O 1
ATOM 1382 N N . ARG A 1 189 ? 7.064 10.091 -6.431 1.00 72.12 189 ARG A N 1
ATOM 1383 C CA . ARG A 1 189 ? 6.532 8.719 -6.228 1.00 72.12 189 ARG A CA 1
ATOM 1384 C C . ARG A 1 189 ? 5.031 8.634 -6.558 1.00 72.12 189 ARG A C 1
ATOM 1386 O O . ARG A 1 189 ? 4.573 7.533 -6.829 1.00 72.12 189 ARG A O 1
ATOM 1393 N N . LEU A 1 190 ? 4.295 9.757 -6.543 1.00 64.00 190 LEU A N 1
ATOM 1394 C CA . LEU A 1 190 ? 2.822 9.809 -6.698 1.00 64.00 190 LEU A CA 1
ATOM 1395 C C . LEU A 1 190 ? 2.282 11.001 -7.492 1.00 64.00 190 LEU A C 1
ATOM 1397 O O . LEU A 1 190 ? 1.331 10.852 -8.247 1.00 64.00 190 LEU A O 1
ATOM 1401 N N . ASP A 1 191 ? 2.890 12.166 -7.304 1.00 73.50 191 ASP A N 1
ATOM 1402 C CA . ASP A 1 191 ? 2.476 13.450 -7.866 1.00 73.50 191 ASP A CA 1
ATOM 1403 C C . ASP A 1 191 ? 3.734 14.217 -8.312 1.00 73.50 191 ASP A C 1
ATOM 1405 O O . ASP A 1 191 ? 4.859 13.758 -8.071 1.00 73.50 191 ASP A O 1
ATOM 1409 N N . ASP A 1 192 ? 3.542 15.400 -8.905 1.00 81.38 192 ASP A N 1
ATOM 1410 C CA . ASP A 1 192 ? 4.577 16.288 -9.465 1.00 81.38 192 ASP A CA 1
ATOM 1411 C C . ASP A 1 192 ? 5.460 16.977 -8.389 1.00 81.38 192 ASP A C 1
ATOM 1413 O O . ASP A 1 192 ? 5.606 18.204 -8.334 1.00 81.38 192 ASP A O 1
ATOM 1417 N N . ALA A 1 193 ? 6.040 16.185 -7.488 1.00 88.25 193 ALA A N 1
ATOM 1418 C CA . ALA A 1 193 ? 6.970 16.630 -6.457 1.00 88.25 193 ALA A CA 1
ATOM 1419 C C . ALA A 1 193 ? 8.245 17.211 -7.087 1.00 88.25 193 ALA A C 1
ATOM 1421 O O . ALA A 1 193 ? 8.771 16.669 -8.059 1.00 88.25 193 ALA A O 1
ATOM 1422 N N . SER A 1 194 ? 8.808 18.276 -6.517 1.00 92.25 194 SER A N 1
ATOM 1423 C CA . SER A 1 194 ? 10.007 18.909 -7.080 1.00 92.25 194 SER A CA 1
ATOM 1424 C C . SER A 1 194 ? 11.054 19.286 -6.036 1.00 92.25 194 SER A C 1
ATOM 1426 O O . SER A 1 194 ? 10.751 19.773 -4.947 1.00 92.25 194 SER A O 1
ATOM 1428 N N . ALA A 1 195 ? 12.318 19.063 -6.396 1.00 94.81 195 ALA A N 1
ATOM 1429 C CA . ALA A 1 195 ? 13.502 19.370 -5.608 1.00 94.81 195 ALA A CA 1
ATOM 1430 C C . ALA A 1 195 ? 14.440 20.242 -6.454 1.00 94.81 195 ALA A C 1
ATOM 1432 O O . ALA A 1 195 ? 15.081 19.768 -7.394 1.00 94.81 195 ALA A O 1
ATOM 1433 N N . HIS A 1 196 ? 14.483 21.540 -6.160 1.00 94.06 196 HIS A N 1
ATOM 1434 C CA . HIS A 1 196 ? 15.181 22.537 -6.970 1.00 94.06 196 HIS A CA 1
ATOM 1435 C C . HIS A 1 196 ? 16.408 23.100 -6.242 1.00 94.06 196 HIS A C 1
ATOM 1437 O O . HIS A 1 196 ? 16.275 23.777 -5.222 1.00 94.06 196 HIS A O 1
ATOM 1443 N N . LEU A 1 197 ? 17.599 22.900 -6.809 1.00 94.00 197 LEU A N 1
ATOM 1444 C CA . LEU A 1 197 ? 18.809 23.633 -6.439 1.00 94.00 197 LEU A CA 1
ATOM 1445 C C . LEU A 1 197 ? 18.821 24.998 -7.139 1.00 94.00 197 LEU A C 1
ATOM 1447 O O . LEU A 1 197 ? 19.258 25.128 -8.289 1.00 94.00 197 LEU A O 1
ATOM 1451 N N . GLN A 1 198 ? 18.338 26.023 -6.440 1.00 88.94 198 GLN A N 1
ATOM 1452 C CA . GLN A 1 198 ? 18.267 27.394 -6.937 1.00 88.94 198 GLN A CA 1
ATOM 1453 C C . GLN A 1 198 ? 19.537 28.174 -6.606 1.00 88.94 198 GLN A C 1
ATOM 1455 O O . GLN A 1 198 ? 20.028 28.122 -5.482 1.00 88.94 198 GLN A O 1
ATOM 1460 N N . GLN A 1 199 ? 20.013 28.984 -7.555 1.00 77.75 199 GLN A N 1
ATOM 1461 C CA . GLN A 1 199 ? 21.112 29.933 -7.340 1.00 77.75 199 GLN A CA 1
ATOM 1462 C C . GLN A 1 199 ? 22.378 29.230 -6.797 1.00 77.75 199 GLN A C 1
ATOM 1464 O O . GLN A 1 199 ? 23.015 28.475 -7.524 1.00 77.75 199 GLN A O 1
ATOM 1469 N N . THR A 1 200 ? 22.724 29.464 -5.529 1.00 82.44 200 THR A N 1
ATOM 1470 C CA . THR A 1 200 ? 23.864 28.884 -4.801 1.00 82.44 200 THR A CA 1
ATOM 1471 C C . THR A 1 200 ? 23.537 27.603 -4.023 1.00 82.44 200 THR A C 1
ATOM 1473 O O . THR A 1 200 ? 24.398 27.090 -3.315 1.00 82.44 200 THR A O 1
ATOM 1476 N N . GLY A 1 201 ? 22.313 27.073 -4.114 1.00 91.38 201 GLY A N 1
ATOM 1477 C CA . GLY A 1 201 ? 21.933 25.815 -3.470 1.00 91.38 201 GLY A CA 1
ATOM 1478 C C . GLY A 1 201 ? 22.743 24.644 -4.020 1.00 91.38 201 GLY A C 1
ATOM 1479 O O . GLY A 1 201 ? 22.764 24.442 -5.236 1.00 91.38 201 GLY A O 1
ATOM 1480 N N . ALA A 1 202 ? 23.405 23.902 -3.130 1.00 94.75 202 ALA A N 1
ATOM 1481 C CA . ALA A 1 202 ? 24.355 22.837 -3.459 1.00 94.75 202 ALA A CA 1
ATOM 1482 C C . ALA A 1 202 ? 24.467 21.804 -2.321 1.00 94.75 202 ALA A C 1
ATOM 1484 O O . ALA A 1 202 ? 24.330 22.150 -1.145 1.00 94.75 202 ALA A O 1
ATOM 1485 N N . PHE A 1 203 ? 24.783 20.559 -2.677 1.00 96.44 203 PHE A N 1
ATOM 1486 C CA . PHE A 1 203 ? 25.016 19.420 -1.791 1.00 96.44 203 PHE A CA 1
ATOM 1487 C C . PHE A 1 203 ? 26.373 18.741 -2.099 1.00 96.44 203 PHE A C 1
ATOM 1489 O O . PHE A 1 203 ? 26.403 17.614 -2.598 1.00 96.44 203 PHE A O 1
ATOM 1496 N N . PRO A 1 204 ? 27.519 19.375 -1.784 1.00 96.19 204 PRO A N 1
ATOM 1497 C CA . PRO A 1 204 ? 28.849 18.867 -2.151 1.00 96.19 204 PRO A CA 1
ATOM 1498 C C . PRO A 1 204 ? 29.320 17.650 -1.325 1.00 96.19 204 PRO A C 1
ATOM 1500 O O . PRO A 1 204 ? 30.466 17.234 -1.443 1.00 96.19 204 PRO A O 1
ATOM 1503 N N . ALA A 1 205 ? 28.459 17.077 -0.475 1.00 96.25 205 ALA A N 1
ATOM 1504 C CA . ALA A 1 205 ? 28.754 15.899 0.346 1.00 96.25 205 ALA A CA 1
ATOM 1505 C C . ALA A 1 205 ? 27.676 14.794 0.266 1.00 96.25 205 ALA A C 1
ATOM 1507 O O . ALA A 1 205 ? 27.777 13.793 0.976 1.00 96.25 205 ALA A O 1
ATOM 1508 N N . ILE A 1 206 ? 26.651 14.954 -0.583 1.00 96.06 206 ILE A N 1
ATOM 1509 C CA . ILE A 1 206 ? 25.587 13.953 -0.760 1.00 96.06 206 ILE A CA 1
ATOM 1510 C C . ILE A 1 206 ? 26.129 12.681 -1.417 1.00 96.06 206 ILE A C 1
ATOM 1512 O O . ILE A 1 206 ? 27.029 12.740 -2.251 1.00 96.06 206 ILE A O 1
ATOM 1516 N N . SER A 1 207 ? 25.570 11.528 -1.057 1.00 92.69 207 SER A N 1
ATOM 1517 C CA . SER A 1 207 ? 25.985 10.236 -1.618 1.00 92.69 207 SER A CA 1
ATOM 1518 C C . SER A 1 207 ? 25.056 9.738 -2.730 1.00 92.69 207 SER A C 1
ATOM 1520 O O . SER A 1 207 ? 25.521 9.217 -3.740 1.00 92.69 207 SER A O 1
ATOM 1522 N N . ASN A 1 208 ? 23.739 9.897 -2.562 1.00 96.81 208 ASN A N 1
ATOM 1523 C CA . ASN A 1 208 ? 22.742 9.346 -3.481 1.00 96.81 208 ASN A CA 1
ATOM 1524 C C . ASN A 1 208 ? 21.557 10.308 -3.665 1.00 96.81 208 ASN A C 1
ATOM 1526 O O . ASN A 1 208 ? 21.041 10.872 -2.693 1.00 96.81 208 ASN A O 1
ATOM 1530 N N . ILE A 1 209 ? 21.094 10.444 -4.910 1.00 98.06 209 ILE A N 1
ATOM 1531 C CA . ILE A 1 209 ? 19.879 11.180 -5.287 1.00 98.06 209 ILE A CA 1
ATOM 1532 C C . ILE A 1 209 ? 18.920 10.206 -5.974 1.00 98.06 209 ILE A C 1
ATOM 1534 O O . ILE A 1 209 ? 19.298 9.554 -6.944 1.00 98.06 209 ILE A O 1
ATOM 1538 N N . PHE A 1 210 ? 17.677 10.118 -5.501 1.00 97.19 210 PHE A N 1
ATOM 1539 C CA . PHE A 1 210 ? 16.632 9.259 -6.060 1.00 97.19 210 PHE A CA 1
ATOM 1540 C C . PHE A 1 210 ? 15.550 10.110 -6.731 1.00 97.19 210 PHE A C 1
ATOM 1542 O O . PHE A 1 210 ? 14.815 10.840 -6.066 1.00 97.19 210 PHE A O 1
ATOM 1549 N N . VAL A 1 211 ? 15.439 10.011 -8.054 1.00 96.62 211 VAL A N 1
ATOM 1550 C CA . VAL A 1 211 ? 14.465 10.755 -8.863 1.00 96.62 211 VAL A CA 1
ATOM 1551 C C . VAL A 1 211 ? 13.367 9.791 -9.306 1.00 96.62 211 VAL A C 1
ATOM 1553 O O . VAL A 1 211 ? 13.439 9.164 -10.368 1.00 96.62 211 VAL A O 1
ATOM 1556 N N . ASN A 1 212 ? 12.383 9.602 -8.431 1.00 92.88 212 ASN A N 1
ATOM 1557 C CA . ASN A 1 212 ? 11.282 8.665 -8.627 1.00 92.88 212 ASN A CA 1
ATOM 1558 C C . ASN A 1 212 ? 10.206 9.249 -9.544 1.00 92.88 212 ASN A C 1
ATOM 1560 O O . ASN A 1 212 ? 10.148 10.453 -9.785 1.00 92.88 212 ASN A O 1
ATOM 1564 N N . ARG A 1 213 ? 9.336 8.367 -10.032 1.00 87.88 213 ARG A N 1
ATOM 1565 C CA . ARG A 1 213 ? 8.194 8.666 -10.892 1.00 87.88 213 ARG A CA 1
ATOM 1566 C C . ARG A 1 213 ? 7.425 9.933 -10.487 1.00 87.88 213 ARG A C 1
ATOM 1568 O O . ARG A 1 213 ? 7.135 10.141 -9.309 1.00 87.88 213 ARG A O 1
ATOM 1575 N N . LEU A 1 214 ? 7.138 10.764 -11.495 1.00 86.56 214 LEU A N 1
ATOM 1576 C CA . LEU A 1 214 ? 6.571 12.125 -11.418 1.00 86.56 214 LEU A CA 1
ATOM 1577 C C . LEU A 1 214 ? 7.422 13.174 -10.667 1.00 86.56 214 LEU A C 1
ATOM 1579 O O . LEU A 1 214 ? 7.178 14.366 -10.813 1.00 86.56 214 LEU A O 1
ATOM 1583 N N . GLY A 1 215 ? 8.477 12.780 -9.951 1.00 91.81 215 GLY A N 1
ATOM 1584 C CA . GLY A 1 215 ? 9.391 13.713 -9.297 1.00 91.81 215 GLY A CA 1
ATOM 1585 C C . GLY A 1 215 ? 10.348 14.405 -10.265 1.00 91.81 215 GLY A C 1
ATOM 1586 O O . GLY A 1 215 ? 10.917 13.750 -11.140 1.00 91.81 215 GLY A O 1
ATOM 1587 N N . GLU A 1 216 ? 10.610 15.698 -10.064 1.00 94.44 216 GLU A N 1
ATOM 1588 C CA . GLU A 1 216 ? 11.702 16.422 -10.731 1.00 94.44 216 GLU A CA 1
ATOM 1589 C C . GLU A 1 216 ? 12.834 16.787 -9.757 1.00 94.44 216 GLU A C 1
ATOM 1591 O O . GLU A 1 216 ? 12.614 17.470 -8.755 1.00 94.44 216 GLU A O 1
ATOM 1596 N N . PHE A 1 217 ? 14.072 16.414 -10.097 1.00 96.25 217 PHE A N 1
ATOM 1597 C CA . PHE A 1 217 ? 15.276 17.010 -9.514 1.00 96.25 217 PHE A CA 1
ATOM 1598 C C . PHE A 1 217 ? 15.881 18.007 -10.509 1.00 96.25 217 PHE A C 1
ATOM 1600 O O . PHE A 1 217 ? 16.284 17.630 -11.615 1.00 96.25 217 PHE A O 1
ATOM 1607 N N . ARG A 1 218 ? 15.944 19.290 -10.129 1.00 93.94 218 ARG A N 1
ATOM 1608 C CA . ARG A 1 218 ? 16.371 20.385 -11.014 1.00 93.94 218 ARG A CA 1
ATOM 1609 C C . ARG A 1 218 ? 17.560 21.153 -10.458 1.00 93.94 218 ARG A C 1
ATOM 1611 O O . ARG A 1 218 ? 17.534 21.638 -9.330 1.00 93.94 218 ARG A O 1
ATOM 1618 N N . ILE A 1 219 ? 18.552 21.372 -11.309 1.00 93.25 219 ILE A N 1
ATOM 1619 C CA . ILE A 1 219 ? 19.728 22.200 -11.061 1.00 93.25 219 ILE A CA 1
ATOM 1620 C C . ILE A 1 219 ? 19.577 23.479 -11.895 1.00 93.25 219 ILE A C 1
ATOM 1622 O O . ILE A 1 219 ? 19.611 23.450 -13.125 1.00 93.25 219 ILE A O 1
ATOM 1626 N N . SER A 1 220 ? 19.333 24.611 -11.229 1.00 88.88 220 SER A N 1
ATOM 1627 C CA . SER A 1 220 ? 18.953 25.878 -11.869 1.00 88.88 220 SER A CA 1
ATOM 1628 C C . SER A 1 220 ? 20.063 26.925 -11.765 1.00 88.88 220 SER A C 1
ATOM 1630 O O . SER A 1 220 ? 20.430 27.332 -10.661 1.00 88.88 220 SER A O 1
ATOM 1632 N N . ASN A 1 221 ? 20.615 27.355 -12.903 1.00 83.19 221 ASN A N 1
ATOM 1633 C CA . ASN A 1 221 ? 21.686 28.356 -13.026 1.00 83.19 221 ASN A CA 1
ATOM 1634 C C . ASN A 1 221 ? 21.216 29.657 -13.717 1.00 83.19 221 ASN A C 1
ATOM 1636 O O . ASN A 1 221 ? 22.003 30.360 -14.355 1.00 83.19 221 ASN A O 1
ATOM 1640 N N . SER A 1 222 ? 19.931 30.003 -13.576 1.00 74.81 222 SER A N 1
ATOM 1641 C CA . SER A 1 222 ? 19.252 31.114 -14.271 1.00 74.81 222 SER A CA 1
ATOM 1642 C C . SER A 1 222 ? 19.618 32.538 -13.801 1.00 74.81 222 SER A C 1
ATOM 1644 O O . SER A 1 222 ? 18.837 33.471 -13.986 1.00 74.81 222 SER A O 1
ATOM 1646 N N . THR A 1 223 ? 20.766 32.719 -13.150 1.00 71.19 223 THR A N 1
ATOM 1647 C CA . THR A 1 223 ? 21.300 34.021 -12.713 1.00 71.19 223 THR A CA 1
ATOM 1648 C C . THR A 1 223 ? 22.312 34.560 -13.739 1.00 71.19 223 THR A C 1
ATOM 1650 O O . THR A 1 223 ? 22.486 34.001 -14.820 1.00 71.19 223 THR A O 1
ATOM 1653 N N . THR A 1 224 ? 23.018 35.652 -13.440 1.00 67.69 224 THR A N 1
ATOM 1654 C CA . THR A 1 224 ? 24.103 36.171 -14.300 1.00 67.69 224 THR A CA 1
ATOM 1655 C C . THR A 1 224 ? 25.472 35.536 -14.031 1.00 67.69 224 THR A C 1
ATOM 1657 O O . THR A 1 224 ? 26.398 35.760 -14.808 1.00 67.69 224 THR A O 1
ATOM 1660 N N . THR A 1 225 ? 25.610 34.745 -12.964 1.00 70.31 225 THR A N 1
ATOM 1661 C CA . THR A 1 225 ? 26.862 34.102 -12.535 1.00 70.31 225 THR A CA 1
ATOM 1662 C C . THR A 1 225 ? 26.689 32.580 -12.503 1.00 70.31 225 THR A C 1
ATOM 1664 O O . THR A 1 225 ? 25.834 32.109 -11.751 1.00 70.31 225 THR A O 1
ATOM 1667 N N . PRO A 1 226 ? 27.471 31.793 -13.263 1.00 72.06 226 PRO A N 1
ATOM 1668 C CA . PRO A 1 226 ? 27.357 30.337 -13.234 1.00 72.06 226 PRO A CA 1
ATOM 1669 C C . PRO A 1 226 ? 27.804 29.770 -11.881 1.00 72.06 226 PRO A C 1
ATOM 1671 O O . PRO A 1 226 ? 28.860 30.143 -11.373 1.00 72.06 226 PRO A O 1
ATOM 1674 N N . SER A 1 227 ? 27.040 28.818 -11.347 1.00 81.06 227 SER A N 1
ATOM 1675 C CA . SER A 1 227 ? 27.499 27.880 -10.324 1.00 81.06 227 SER A CA 1
ATOM 1676 C C . SER A 1 227 ? 27.580 26.487 -10.947 1.00 81.06 227 SER A C 1
ATOM 1678 O O . SER A 1 227 ? 26.563 25.833 -11.186 1.00 81.06 227 SER A O 1
ATOM 1680 N N . ASN A 1 228 ? 28.802 26.064 -11.239 1.00 83.69 228 ASN A N 1
ATOM 1681 C CA . ASN A 1 228 ? 29.134 24.683 -11.591 1.00 83.69 228 ASN A CA 1
ATOM 1682 C C . ASN A 1 228 ? 29.469 23.926 -10.295 1.00 83.69 228 ASN A C 1
ATOM 1684 O O . ASN A 1 228 ? 29.659 24.597 -9.280 1.00 83.69 228 ASN A O 1
ATOM 1688 N N . ASP A 1 229 ? 29.578 22.593 -10.347 1.00 85.81 229 ASP A N 1
ATOM 1689 C CA . ASP A 1 229 ? 30.052 21.768 -9.214 1.00 85.81 229 ASP A CA 1
ATOM 1690 C C . ASP A 1 229 ? 29.224 22.016 -7.930 1.00 85.81 229 ASP A C 1
ATOM 1692 O O . ASP A 1 229 ? 29.601 22.750 -7.011 1.00 85.81 229 ASP A O 1
ATOM 1696 N N . ARG A 1 230 ? 27.989 21.498 -7.938 1.00 92.88 230 ARG A N 1
ATOM 1697 C CA . ARG A 1 230 ? 26.986 21.684 -6.879 1.00 92.88 230 ARG A CA 1
ATOM 1698 C C . ARG A 1 230 ? 26.509 20.381 -6.256 1.00 92.88 230 ARG A C 1
ATOM 1700 O O . ARG A 1 230 ? 25.994 20.417 -5.138 1.00 92.88 230 ARG A O 1
ATOM 1707 N N . ILE A 1 231 ? 26.654 19.258 -6.941 1.00 96.12 231 ILE A N 1
ATOM 1708 C CA . ILE A 1 231 ? 26.538 17.912 -6.381 1.00 96.12 231 ILE A CA 1
ATOM 1709 C C . ILE A 1 231 ? 27.950 17.359 -6.164 1.00 96.12 231 ILE A C 1
ATOM 1711 O O . ILE A 1 231 ? 28.859 17.675 -6.915 1.00 96.12 231 ILE A O 1
ATOM 1715 N N . ASN A 1 232 ? 28.136 16.538 -5.131 1.00 96.25 232 ASN A N 1
ATOM 1716 C CA . ASN A 1 232 ? 29.362 15.762 -4.935 1.00 96.25 232 ASN A CA 1
ATOM 1717 C C . ASN A 1 232 ? 29.720 14.948 -6.199 1.00 96.25 232 ASN A C 1
ATOM 1719 O O . ASN A 1 232 ? 28.904 14.137 -6.640 1.00 96.25 232 ASN A O 1
ATOM 1723 N N . ASP A 1 233 ? 30.952 15.081 -6.704 1.00 96.00 233 ASP A N 1
ATOM 1724 C CA . ASP A 1 233 ? 31.477 14.279 -7.822 1.00 96.00 233 ASP A CA 1
ATOM 1725 C C . ASP A 1 233 ? 31.273 12.766 -7.612 1.00 96.00 233 ASP A C 1
ATOM 1727 O O . ASP A 1 233 ? 31.018 12.042 -8.567 1.00 96.00 233 ASP A O 1
ATOM 1731 N N . ALA A 1 234 ? 31.334 12.279 -6.366 1.00 96.19 234 ALA A N 1
ATOM 1732 C CA . ALA A 1 234 ? 31.127 10.871 -6.005 1.00 96.19 234 ALA A CA 1
ATOM 1733 C C . ALA A 1 234 ? 29.650 10.494 -5.731 1.00 96.19 234 ALA A C 1
ATOM 1735 O O . ALA A 1 234 ? 29.372 9.518 -5.031 1.00 96.19 234 ALA A O 1
ATOM 1736 N N . ALA A 1 235 ? 28.682 11.282 -6.211 1.00 96.88 235 ALA A N 1
ATOM 1737 C CA . ALA A 1 235 ? 27.261 10.971 -6.067 1.00 96.88 235 ALA A CA 1
ATOM 1738 C C . ALA A 1 235 ? 26.748 10.035 -7.172 1.00 96.88 235 ALA A C 1
ATOM 1740 O O . ALA A 1 235 ? 27.071 10.192 -8.352 1.00 96.88 235 ALA A O 1
ATOM 1741 N N . THR A 1 236 ? 25.850 9.119 -6.800 1.00 97.69 236 THR A N 1
ATOM 1742 C CA . THR A 1 236 ? 25.023 8.374 -7.763 1.00 97.69 236 THR A CA 1
ATOM 1743 C C . THR A 1 236 ? 23.630 8.994 -7.874 1.00 97.69 236 THR A C 1
ATOM 1745 O O . THR A 1 236 ? 22.959 9.245 -6.868 1.00 97.69 236 THR A O 1
ATOM 1748 N N . VAL A 1 237 ? 23.167 9.223 -9.106 1.00 97.94 237 VAL A N 1
ATOM 1749 C CA . VAL A 1 237 ? 21.789 9.637 -9.401 1.00 97.94 237 VAL A CA 1
ATOM 1750 C C . VAL A 1 237 ? 21.008 8.442 -9.924 1.00 97.94 237 VAL A C 1
ATOM 1752 O O . VAL A 1 237 ? 21.220 7.980 -11.044 1.00 97.94 237 VAL A O 1
ATOM 1755 N N . HIS A 1 238 ? 20.079 7.959 -9.110 1.00 97.50 238 HIS A N 1
ATOM 1756 C CA . HIS A 1 238 ? 19.176 6.861 -9.419 1.00 97.50 238 HIS A CA 1
ATOM 1757 C C . HIS A 1 238 ? 17.880 7.430 -9.995 1.00 97.50 238 HIS A C 1
ATOM 1759 O O . HIS A 1 238 ? 17.094 8.055 -9.278 1.00 97.50 238 HIS A O 1
ATOM 1765 N N . VAL A 1 239 ? 17.634 7.218 -11.284 1.00 95.88 239 VAL A N 1
ATOM 1766 C CA . VAL A 1 239 ? 16.409 7.667 -11.949 1.00 95.88 239 VAL A CA 1
ATOM 1767 C C . VAL A 1 239 ? 15.429 6.497 -12.101 1.00 95.88 239 VAL A C 1
ATOM 1769 O O . VAL A 1 239 ? 15.776 5.417 -12.584 1.00 95.88 239 VAL A O 1
ATOM 1772 N N . ARG A 1 240 ? 14.206 6.703 -11.597 1.00 93.25 240 ARG A N 1
ATOM 1773 C CA . ARG A 1 240 ? 13.155 5.687 -11.400 1.00 93.25 240 ARG A CA 1
ATOM 1774 C C . ARG A 1 240 ? 11.809 6.173 -11.951 1.00 93.25 240 ARG A C 1
ATOM 1776 O O . ARG A 1 240 ? 10.818 6.239 -11.224 1.00 93.25 240 ARG A O 1
ATOM 1783 N N . GLY A 1 241 ? 11.803 6.617 -13.206 1.00 91.38 241 GLY A N 1
ATOM 1784 C CA . GLY A 1 241 ? 10.642 7.199 -13.890 1.00 91.38 241 GLY A CA 1
ATOM 1785 C C . GLY A 1 241 ? 10.443 8.706 -13.673 1.00 91.38 241 GLY A C 1
ATOM 1786 O O . GLY A 1 241 ? 9.420 9.244 -14.091 1.00 91.38 241 GLY A O 1
ATOM 1787 N N . GLY A 1 242 ? 11.369 9.380 -12.984 1.00 93.06 242 GLY A N 1
ATOM 1788 C CA . GLY A 1 242 ? 11.328 10.825 -12.729 1.00 93.06 242 GLY A CA 1
ATOM 1789 C C . GLY A 1 242 ? 12.074 11.670 -13.772 1.00 93.06 242 GLY A C 1
ATOM 1790 O O . GLY A 1 242 ? 12.566 11.155 -14.780 1.00 93.06 242 GLY A O 1
ATOM 1791 N N . ARG A 1 243 ? 12.177 12.982 -13.525 1.00 94.81 243 ARG A N 1
ATOM 1792 C CA . ARG A 1 243 ? 12.824 13.972 -14.402 1.00 94.81 243 ARG A CA 1
ATOM 1793 C C . ARG A 1 243 ? 14.092 14.559 -13.772 1.00 94.81 243 ARG A C 1
ATOM 1795 O O . ARG A 1 243 ? 14.037 15.150 -12.699 1.00 94.81 243 ARG A O 1
ATOM 1802 N N . LEU A 1 244 ? 15.221 14.468 -14.472 1.00 95.62 244 LEU A N 1
ATOM 1803 C CA . LEU A 1 244 ? 16.468 15.168 -14.141 1.00 95.62 244 LEU A CA 1
ATOM 1804 C C . LEU A 1 244 ? 16.662 16.358 -15.098 1.00 95.62 244 LEU A C 1
ATOM 1806 O O . LEU A 1 244 ? 16.434 16.238 -16.306 1.00 95.62 244 LEU A O 1
ATOM 1810 N N . SER A 1 245 ? 17.034 17.523 -14.565 1.00 93.25 245 SER A N 1
ATOM 1811 C CA . SER A 1 245 ? 16.852 18.797 -15.275 1.00 93.25 245 SER A CA 1
ATOM 1812 C C . SER A 1 245 ? 17.953 19.821 -14.975 1.00 93.25 245 SER A C 1
ATOM 1814 O O . SER A 1 245 ? 18.059 20.301 -13.848 1.00 93.25 245 SER A O 1
ATOM 1816 N N . LEU A 1 246 ? 18.754 20.196 -15.982 1.00 91.44 246 LEU A N 1
ATOM 1817 C CA . LEU A 1 246 ? 19.804 21.223 -15.861 1.00 91.44 246 LEU A CA 1
ATOM 1818 C C . LEU A 1 246 ? 19.476 22.471 -16.689 1.00 91.44 246 LEU A C 1
ATOM 1820 O O . LEU A 1 246 ? 19.603 22.474 -17.914 1.00 91.44 246 LEU A O 1
ATOM 1824 N N . ILE A 1 247 ? 19.125 23.565 -16.012 1.00 88.38 247 ILE A N 1
ATOM 1825 C CA . ILE A 1 247 ? 18.957 24.879 -16.645 1.00 88.38 247 ILE A CA 1
ATOM 1826 C C . ILE A 1 247 ? 20.282 25.632 -16.529 1.00 88.38 247 ILE A C 1
ATOM 1828 O O . ILE A 1 247 ? 20.628 26.114 -15.453 1.00 88.38 247 ILE A O 1
ATOM 1832 N N . GLY A 1 248 ? 21.019 25.728 -17.633 1.00 84.81 248 GLY A N 1
ATOM 1833 C CA . GLY A 1 248 ? 22.302 26.418 -17.728 1.00 84.81 248 GLY A CA 1
ATOM 1834 C C . GLY A 1 248 ? 22.201 27.943 -17.743 1.00 84.81 248 GLY A C 1
ATOM 1835 O O . GLY A 1 248 ? 21.139 28.536 -17.948 1.00 84.81 248 GLY A O 1
ATOM 1836 N N . ASN A 1 249 ? 23.345 28.586 -17.529 1.00 84.88 249 ASN A N 1
ATOM 1837 C CA . ASN A 1 249 ? 23.467 30.035 -17.463 1.00 84.88 249 ASN A CA 1
ATOM 1838 C C . ASN A 1 249 ? 23.294 30.717 -18.836 1.00 84.88 249 ASN A C 1
ATOM 1840 O O . ASN A 1 249 ? 23.774 30.224 -19.851 1.00 84.88 249 ASN A O 1
ATOM 1844 N N . THR A 1 250 ? 22.684 31.907 -18.880 1.00 76.12 250 THR A N 1
ATOM 1845 C CA . THR A 1 250 ? 22.493 32.674 -20.130 1.00 76.12 250 THR A CA 1
ATOM 1846 C C . THR A 1 250 ? 23.819 33.045 -20.821 1.00 76.12 250 THR A C 1
ATOM 1848 O O . THR A 1 250 ? 23.900 33.074 -22.051 1.00 76.12 250 THR A O 1
ATOM 1851 N N . ASN A 1 251 ? 24.870 33.336 -20.044 1.00 78.44 251 ASN A N 1
ATOM 1852 C CA . ASN A 1 251 ? 26.107 33.964 -20.532 1.00 78.44 251 ASN A CA 1
ATOM 1853 C C . ASN A 1 251 ? 27.357 33.075 -20.423 1.00 78.44 251 ASN A C 1
ATOM 1855 O O . ASN A 1 251 ? 28.406 33.416 -20.979 1.00 78.44 251 ASN A O 1
ATOM 1859 N N . ALA A 1 252 ? 27.272 31.953 -19.707 1.00 82.25 252 ALA A N 1
ATOM 1860 C CA . ALA A 1 252 ? 28.406 31.111 -19.341 1.00 82.25 252 ALA A CA 1
ATOM 1861 C C . ALA A 1 252 ? 28.126 29.624 -19.599 1.00 82.25 252 ALA A C 1
ATOM 1863 O O . ALA A 1 252 ? 26.979 29.198 -19.645 1.00 82.25 252 ALA A O 1
ATOM 1864 N N . LEU A 1 253 ? 29.192 28.837 -19.759 1.00 84.44 253 LEU A N 1
ATOM 1865 C CA . LEU A 1 253 ? 29.092 27.381 -19.817 1.00 84.44 253 LEU A CA 1
ATOM 1866 C C . LEU A 1 253 ? 28.747 26.847 -18.421 1.00 84.44 253 LEU A C 1
ATOM 1868 O O . LEU A 1 253 ? 29.493 27.105 -17.474 1.00 84.44 253 LEU A O 1
ATOM 1872 N N . THR A 1 254 ? 27.650 26.099 -18.308 1.00 87.94 254 THR A N 1
ATOM 1873 C CA . THR A 1 254 ? 27.284 25.394 -17.072 1.00 87.94 254 THR A CA 1
ATOM 1874 C C . THR A 1 254 ? 27.675 23.926 -17.173 1.00 87.94 254 THR A C 1
ATOM 1876 O O . THR A 1 254 ? 27.297 23.272 -18.140 1.00 87.94 254 THR A O 1
ATOM 1879 N N . THR A 1 255 ? 28.392 23.413 -16.174 1.00 90.56 255 THR A N 1
ATOM 1880 C CA . THR A 1 255 ? 28.820 22.006 -16.081 1.00 90.56 255 THR A CA 1
ATOM 1881 C C . THR A 1 255 ? 28.493 21.441 -14.705 1.00 90.56 255 THR A C 1
ATOM 1883 O O . THR A 1 255 ? 28.843 22.056 -13.697 1.00 90.56 255 THR A O 1
ATOM 1886 N N . GLU A 1 256 ? 27.895 20.257 -14.668 1.00 94.25 256 GLU A N 1
ATOM 1887 C CA . GLU A 1 256 ? 27.643 19.482 -13.450 1.00 94.25 256 GLU A CA 1
ATOM 1888 C C . GLU A 1 256 ? 28.247 18.079 -13.623 1.00 94.25 256 GLU A C 1
ATOM 1890 O O . GLU A 1 256 ? 28.025 17.464 -14.670 1.00 94.25 256 GLU A O 1
ATOM 1895 N N . TYR A 1 257 ? 29.011 17.593 -12.640 1.00 95.62 257 TYR A N 1
ATOM 1896 C CA . TYR A 1 257 ? 29.729 16.312 -12.681 1.00 95.62 257 TYR A CA 1
ATOM 1897 C C . TYR A 1 257 ? 29.258 15.403 -11.541 1.00 95.62 257 TYR A C 1
ATOM 1899 O O . TYR A 1 257 ? 29.084 15.872 -10.422 1.00 95.62 257 TYR A O 1
ATOM 1907 N N . MET A 1 258 ? 29.032 14.119 -11.830 1.00 96.38 258 MET A N 1
ATOM 1908 C CA . MET A 1 258 ? 28.629 13.080 -10.869 1.00 96.38 258 MET A CA 1
ATOM 1909 C C . MET A 1 258 ? 29.194 11.711 -11.306 1.00 96.38 258 MET A C 1
ATOM 1911 O O . MET A 1 258 ? 29.445 11.487 -12.488 1.00 96.38 258 MET A O 1
ATOM 1915 N N . GLU A 1 259 ? 29.366 10.750 -10.399 1.00 97.19 259 GLU A N 1
ATOM 1916 C CA . GLU A 1 259 ? 30.039 9.480 -10.717 1.00 97.19 259 GLU A CA 1
ATOM 1917 C C . GLU A 1 259 ? 29.179 8.575 -11.609 1.00 97.19 259 GLU A C 1
ATOM 1919 O O . GLU A 1 259 ? 29.661 8.024 -12.602 1.00 97.19 259 GLU A O 1
ATOM 1924 N N . THR A 1 260 ? 27.904 8.392 -11.256 1.00 97.31 260 THR A N 1
ATOM 1925 C CA . THR A 1 260 ? 27.024 7.427 -11.931 1.00 97.31 260 THR A CA 1
ATOM 1926 C C . THR A 1 260 ? 25.618 7.975 -12.141 1.00 97.31 260 THR A C 1
ATOM 1928 O O . THR A 1 260 ? 24.944 8.392 -11.200 1.00 97.31 260 THR A O 1
ATOM 1931 N N . LEU A 1 261 ? 25.136 7.865 -13.378 1.00 97.50 261 LEU A N 1
ATOM 1932 C CA . LEU A 1 261 ? 23.716 7.902 -13.714 1.00 97.50 261 LEU A CA 1
ATOM 1933 C C . LEU A 1 261 ? 23.193 6.461 -13.771 1.00 97.50 261 LEU A C 1
ATOM 1935 O O . LEU A 1 261 ? 23.574 5.709 -14.666 1.00 97.50 261 LEU A O 1
ATOM 1939 N N . SER A 1 262 ? 22.333 6.076 -12.827 1.00 97.25 262 SER A N 1
ATOM 1940 C CA . SER A 1 262 ? 21.713 4.748 -12.757 1.00 97.25 262 SER A CA 1
ATOM 1941 C C . SER A 1 262 ? 20.260 4.816 -13.228 1.00 97.25 262 SER A C 1
ATOM 1943 O O . SER A 1 262 ? 19.414 5.426 -12.572 1.00 97.25 262 SER A O 1
ATOM 1945 N N . VAL A 1 263 ? 19.963 4.217 -14.383 1.00 96.31 263 VAL A N 1
ATOM 1946 C CA . VAL A 1 263 ? 18.618 4.147 -14.972 1.00 96.31 263 VAL A CA 1
ATOM 1947 C C . VAL A 1 263 ? 17.956 2.849 -14.520 1.00 96.31 263 VAL A C 1
ATOM 1949 O O . VAL A 1 263 ? 18.167 1.795 -15.119 1.00 96.31 263 VAL A O 1
ATOM 1952 N N . GLU A 1 264 ? 17.197 2.913 -13.425 1.00 93.75 264 GLU A N 1
ATOM 1953 C CA . GLU A 1 264 ? 16.840 1.704 -12.671 1.00 93.75 264 GLU A CA 1
ATOM 1954 C C . GLU A 1 264 ? 15.499 1.091 -13.066 1.00 93.75 264 GLU A C 1
ATOM 1956 O O . GLU A 1 264 ? 15.393 -0.126 -13.209 1.00 93.75 264 GLU A O 1
ATOM 1961 N N . ARG A 1 265 ? 14.471 1.931 -13.221 1.00 91.62 265 ARG A N 1
ATOM 1962 C CA . ARG A 1 265 ? 13.124 1.536 -13.654 1.00 91.62 265 ARG A CA 1
ATOM 1963 C C . ARG A 1 265 ? 12.347 2.728 -14.213 1.00 91.62 265 ARG A C 1
ATOM 1965 O O . ARG A 1 265 ? 12.774 3.876 -14.057 1.00 91.62 265 ARG A O 1
ATOM 1972 N N . GLY A 1 266 ? 11.207 2.462 -14.839 1.00 91.62 266 GLY A N 1
ATOM 1973 C CA . GLY A 1 266 ? 10.315 3.491 -15.367 1.00 91.62 266 GLY A CA 1
ATOM 1974 C C . GLY A 1 266 ? 10.916 4.261 -16.552 1.00 91.62 266 GLY A C 1
ATOM 1975 O O . GLY A 1 266 ? 12.048 4.012 -16.967 1.00 91.62 266 GLY A O 1
ATOM 1976 N N . GLN A 1 267 ? 10.169 5.223 -17.110 1.00 92.88 267 GLN A N 1
ATOM 1977 C CA . GLN A 1 267 ? 10.680 6.101 -18.169 1.00 92.88 267 GLN A CA 1
ATOM 1978 C C . GLN A 1 267 ? 11.244 7.372 -17.546 1.00 92.88 267 GLN A C 1
ATOM 1980 O O . GLN A 1 267 ? 10.537 8.357 -17.337 1.00 92.88 267 GLN A O 1
ATOM 1985 N N . SER A 1 268 ? 12.533 7.336 -17.252 1.00 94.50 268 SER A N 1
ATOM 1986 C CA . SER A 1 268 ? 13.255 8.459 -16.677 1.00 94.50 268 SER A CA 1
ATOM 1987 C C . SER A 1 268 ? 13.595 9.483 -17.756 1.00 94.50 268 SER A C 1
ATOM 1989 O O . SER A 1 268 ? 14.174 9.133 -18.784 1.00 94.50 268 SER A O 1
ATOM 1991 N N . THR A 1 269 ? 13.245 10.748 -17.534 1.00 94.31 269 THR A N 1
ATOM 1992 C CA . THR A 1 269 ? 13.490 11.833 -18.496 1.00 94.31 269 THR A CA 1
ATOM 1993 C C . THR A 1 269 ? 14.702 12.653 -18.077 1.00 94.31 269 THR A C 1
ATOM 1995 O O . THR A 1 269 ? 14.734 13.176 -16.966 1.00 94.31 269 THR A O 1
ATOM 1998 N N . ILE A 1 270 ? 15.674 12.828 -18.970 1.00 94.12 270 ILE A N 1
ATOM 1999 C CA . ILE A 1 270 ? 16.748 13.809 -18.801 1.00 94.12 270 ILE A CA 1
ATOM 2000 C C . ILE A 1 270 ? 16.515 14.965 -19.766 1.00 94.12 270 ILE A C 1
ATOM 2002 O O . ILE A 1 270 ? 16.254 14.777 -20.956 1.00 94.12 270 ILE A O 1
ATOM 2006 N N . SER A 1 271 ? 16.611 16.172 -19.224 1.00 91.50 271 SER A N 1
ATOM 2007 C CA . SER A 1 271 ? 16.423 17.421 -19.948 1.00 91.50 271 SER A CA 1
ATOM 2008 C C . SER A 1 271 ? 17.465 18.452 -19.538 1.00 91.50 271 SER A C 1
ATOM 2010 O O . SER A 1 271 ? 17.994 18.431 -18.423 1.00 91.50 271 SER A O 1
ATOM 2012 N N . GLY A 1 272 ? 17.699 19.410 -20.420 1.00 86.38 272 GLY A N 1
ATOM 2013 C CA . GLY A 1 272 ? 18.427 20.619 -20.096 1.00 86.38 272 GLY A CA 1
ATOM 2014 C C . GLY A 1 272 ? 18.050 21.750 -21.038 1.00 86.38 272 GLY A C 1
ATOM 2015 O O . GLY A 1 272 ? 17.172 21.614 -21.890 1.00 86.38 272 GLY A O 1
ATOM 2016 N N . GLY A 1 273 ? 18.721 22.881 -20.874 1.00 82.88 273 GLY A N 1
ATOM 2017 C CA . GLY A 1 273 ? 18.594 24.024 -21.770 1.00 82.88 273 GLY A CA 1
ATOM 2018 C C . GLY A 1 273 ? 19.260 25.263 -21.192 1.00 82.88 273 GLY A C 1
ATOM 2019 O O . GLY A 1 273 ? 19.828 25.227 -20.101 1.00 82.88 273 GLY A O 1
ATOM 2020 N N . VAL A 1 274 ? 19.172 26.377 -21.912 1.00 72.75 274 VAL A N 1
ATOM 2021 C CA . VAL A 1 274 ? 19.739 27.665 -21.488 1.00 72.75 274 VAL A CA 1
ATOM 2022 C C . VAL A 1 274 ? 18.671 28.563 -20.868 1.00 72.75 274 VAL A C 1
ATOM 2024 O O . VAL A 1 274 ? 17.539 28.629 -21.351 1.00 72.75 274 VAL A O 1
ATOM 2027 N N . ALA A 1 275 ? 19.023 29.315 -19.825 1.00 65.50 275 ALA A N 1
ATOM 2028 C CA . ALA A 1 275 ? 18.148 30.349 -19.284 1.00 65.50 275 ALA A CA 1
ATOM 2029 C C . ALA A 1 275 ? 17.929 31.469 -20.322 1.00 65.50 275 ALA A C 1
ATOM 2031 O O . ALA A 1 275 ? 18.808 32.303 -20.531 1.00 65.50 275 ALA A O 1
ATOM 2032 N N . THR A 1 276 ? 16.760 31.447 -20.977 1.00 57.81 276 THR A N 1
ATOM 2033 C CA . THR A 1 276 ? 16.168 32.468 -21.876 1.00 57.81 276 THR A CA 1
ATOM 2034 C C . THR A 1 276 ? 17.151 33.245 -22.764 1.00 57.81 276 THR A C 1
ATOM 2036 O O . THR A 1 276 ? 17.744 34.231 -22.330 1.00 57.81 276 THR A O 1
ATOM 2039 N N . ASN A 1 277 ? 17.234 32.874 -24.048 1.00 54.47 277 ASN A N 1
ATOM 2040 C CA . ASN A 1 277 ? 18.090 33.510 -25.067 1.00 54.47 277 ASN A CA 1
ATOM 2041 C C . ASN A 1 277 ? 19.605 33.425 -24.775 1.00 54.47 277 ASN A C 1
ATOM 2043 O O . ASN A 1 277 ? 20.374 34.275 -25.226 1.00 54.47 277 ASN A O 1
ATOM 2047 N N . GLY A 1 278 ? 20.037 32.408 -24.021 1.00 55.50 278 GLY A N 1
ATOM 2048 C CA . GLY A 1 278 ? 21.454 32.153 -23.773 1.00 55.50 278 GLY A CA 1
ATOM 2049 C C . GLY A 1 278 ? 22.223 31.727 -25.027 1.00 55.50 278 GLY A C 1
ATOM 2050 O O . GLY A 1 278 ? 21.644 31.243 -25.994 1.00 55.50 278 GLY A O 1
ATOM 2051 N N . THR A 1 279 ? 23.546 31.910 -25.006 1.00 55.75 279 THR A N 1
ATOM 2052 C CA . THR A 1 279 ? 24.442 31.601 -26.149 1.00 55.75 279 THR A CA 1
ATOM 2053 C C . THR A 1 279 ? 25.473 30.507 -25.856 1.00 55.75 279 THR A C 1
ATOM 2055 O O . THR A 1 279 ? 26.371 30.262 -26.662 1.00 55.75 279 THR A O 1
ATOM 2058 N N . ARG A 1 280 ? 25.380 29.850 -24.693 1.00 70.06 280 ARG A N 1
ATOM 2059 C CA . ARG A 1 280 ? 26.288 28.782 -24.258 1.00 70.06 280 ARG A CA 1
ATOM 2060 C C . ARG A 1 280 ? 25.499 27.647 -23.622 1.00 70.06 280 ARG A C 1
ATOM 2062 O O . ARG A 1 280 ? 24.632 27.901 -22.798 1.00 70.06 280 ARG A O 1
ATOM 2069 N N . ARG A 1 281 ? 25.838 26.418 -24.010 1.00 77.88 281 ARG A N 1
ATOM 2070 C CA . ARG A 1 281 ? 25.162 25.185 -23.592 1.00 77.88 281 ARG A CA 1
ATOM 2071 C C . ARG A 1 281 ? 25.274 24.888 -22.093 1.00 77.88 281 ARG A C 1
ATOM 2073 O O . ARG A 1 281 ? 26.201 25.349 -21.429 1.00 77.88 281 ARG A O 1
ATOM 2080 N N . ALA A 1 282 ? 24.379 24.037 -21.605 1.00 87.25 282 ALA A N 1
ATOM 2081 C CA . ALA A 1 282 ? 24.528 23.306 -20.348 1.00 87.25 282 ALA A CA 1
ATOM 2082 C C . ALA A 1 282 ? 25.142 21.907 -20.575 1.00 87.25 282 ALA A C 1
ATOM 2084 O O . ALA A 1 282 ? 24.966 21.313 -21.639 1.00 87.25 282 ALA A O 1
ATOM 2085 N N . GLU A 1 283 ? 25.839 21.351 -19.587 1.00 90.44 283 GLU A N 1
ATOM 2086 C CA . GLU A 1 283 ? 26.425 20.009 -19.663 1.00 90.44 283 GLU A CA 1
ATOM 2087 C C . GLU A 1 283 ? 26.171 19.224 -18.371 1.00 90.44 283 GLU A C 1
ATOM 2089 O O . GLU A 1 283 ? 26.674 19.599 -17.311 1.00 90.44 283 GLU A O 1
ATOM 2094 N N . TYR A 1 284 ? 25.433 18.116 -18.474 1.00 92.12 284 TYR A N 1
ATOM 2095 C CA . TYR A 1 284 ? 25.516 17.037 -17.490 1.00 92.12 284 TYR A CA 1
ATOM 2096 C C . TYR A 1 284 ? 26.666 16.113 -17.887 1.00 92.12 284 TYR A C 1
ATOM 2098 O O . TYR A 1 284 ? 26.718 15.658 -19.032 1.00 92.12 284 TYR A O 1
ATOM 2106 N N . ILE A 1 285 ? 27.562 15.828 -16.949 1.00 95.06 285 ILE A N 1
ATOM 2107 C CA . ILE A 1 285 ? 28.700 14.930 -17.120 1.00 95.06 285 ILE A CA 1
ATOM 2108 C C . ILE A 1 285 ? 28.586 13.831 -16.066 1.00 95.06 285 ILE A C 1
ATOM 2110 O O . ILE A 1 285 ? 28.458 14.116 -14.878 1.00 95.06 285 ILE A O 1
ATOM 2114 N N . PHE A 1 286 ? 28.637 12.579 -16.508 1.00 96.81 286 PHE A N 1
ATOM 2115 C CA . PHE A 1 286 ? 28.757 11.420 -15.632 1.00 96.81 286 PHE A CA 1
ATOM 2116 C C . PHE A 1 286 ? 30.014 10.625 -15.981 1.00 96.81 286 PHE A C 1
ATOM 2118 O O . PHE A 1 286 ? 30.388 10.569 -17.154 1.00 96.81 286 PHE A O 1
ATOM 2125 N N . ASP A 1 287 ? 30.652 9.959 -15.018 1.00 97.19 287 ASP A N 1
ATOM 2126 C CA . ASP A 1 287 ? 31.683 8.972 -15.367 1.00 97.19 287 ASP A CA 1
ATOM 2127 C C . ASP A 1 287 ? 31.060 7.712 -15.969 1.00 97.19 287 ASP A C 1
ATOM 2129 O O . ASP A 1 287 ? 31.532 7.222 -16.997 1.00 97.19 287 ASP A O 1
ATOM 2133 N N . HIS A 1 288 ? 29.970 7.225 -15.372 1.00 96.38 288 HIS A N 1
ATOM 2134 C CA . HIS A 1 288 ? 29.304 5.985 -15.755 1.00 96.38 288 HIS A CA 1
ATOM 2135 C C . HIS A 1 288 ? 27.816 6.180 -16.051 1.00 96.38 288 HIS A C 1
ATOM 2137 O O . HIS A 1 288 ? 27.095 6.890 -15.349 1.00 96.38 288 HIS A O 1
ATOM 2143 N N . LEU A 1 289 ? 27.342 5.454 -17.063 1.00 96.06 289 LEU A N 1
ATOM 2144 C CA . LEU A 1 289 ? 25.927 5.240 -17.340 1.00 96.06 289 LEU A CA 1
ATOM 2145 C C . LEU A 1 289 ? 25.602 3.774 -17.043 1.00 96.06 289 LEU A C 1
ATOM 2147 O O . LEU A 1 289 ? 26.102 2.875 -17.720 1.00 96.06 289 LEU A O 1
ATOM 2151 N N . GLN A 1 290 ? 24.788 3.546 -16.017 1.00 95.44 290 GLN A N 1
ATOM 2152 C CA . GLN A 1 290 ? 24.300 2.234 -15.608 1.00 95.44 290 GLN A CA 1
ATOM 2153 C C . GLN A 1 290 ? 22.811 2.098 -15.940 1.00 95.44 290 GLN A C 1
ATOM 2155 O O . GLN A 1 290 ? 22.062 3.075 -15.968 1.00 95.44 290 GLN A O 1
ATOM 2160 N N . HIS A 1 291 ? 22.386 0.866 -16.197 1.00 92.56 291 HIS A N 1
ATOM 2161 C CA . HIS A 1 291 ? 21.018 0.502 -16.549 1.00 92.56 291 HIS A CA 1
ATOM 2162 C C . HIS A 1 291 ? 20.688 -0.837 -15.889 1.00 92.56 291 HIS A C 1
ATOM 2164 O O . HIS A 1 291 ? 21.524 -1.745 -15.891 1.00 92.56 291 HIS A O 1
ATOM 2170 N N . SER A 1 292 ? 19.492 -0.955 -15.315 1.00 88.25 292 SER A N 1
ATOM 2171 C CA . SER A 1 292 ? 18.928 -2.241 -14.895 1.00 88.25 292 SER A CA 1
ATOM 2172 C C . SER A 1 292 ? 17.636 -2.546 -15.645 1.00 88.25 292 SER A C 1
ATOM 2174 O O . SER A 1 292 ? 17.014 -1.660 -16.229 1.00 88.25 292 SER A O 1
ATOM 2176 N N . ALA A 1 293 ? 17.246 -3.823 -15.630 1.00 77.62 293 ALA A N 1
ATOM 2177 C CA . ALA A 1 293 ? 16.101 -4.323 -16.381 1.00 77.62 293 ALA A CA 1
ATOM 2178 C C . ALA A 1 293 ? 14.829 -3.485 -16.146 1.00 77.62 293 ALA A C 1
ATOM 2180 O O . ALA A 1 293 ? 14.490 -3.149 -15.011 1.00 77.62 293 ALA A O 1
ATOM 2181 N N . ALA A 1 294 ? 14.134 -3.165 -17.236 1.00 82.31 294 ALA A N 1
ATOM 2182 C CA . ALA A 1 294 ? 12.994 -2.255 -17.317 1.00 82.31 294 ALA A CA 1
ATOM 2183 C C . ALA A 1 294 ? 13.234 -0.792 -16.872 1.00 82.31 294 ALA A C 1
ATOM 2185 O O . ALA A 1 294 ? 12.274 -0.049 -16.653 1.00 82.31 294 ALA A O 1
ATOM 2186 N N . GLY A 1 295 ? 14.483 -0.327 -16.807 1.00 93.06 295 GLY A N 1
ATOM 2187 C CA . GLY A 1 295 ? 14.799 1.097 -16.922 1.00 93.06 295 GLY A CA 1
ATOM 2188 C C . GLY A 1 295 ? 14.667 1.580 -18.371 1.00 93.06 295 GLY A C 1
ATOM 2189 O O . GLY A 1 295 ? 15.094 0.889 -19.294 1.00 93.06 295 GLY A O 1
ATOM 2190 N N . VAL A 1 296 ? 14.105 2.772 -18.589 1.00 94.44 296 VAL A N 1
ATOM 2191 C CA . VAL A 1 296 ? 14.119 3.478 -19.883 1.00 94.44 296 VAL A CA 1
ATOM 2192 C C . VAL A 1 296 ? 14.631 4.904 -19.676 1.00 94.44 296 VAL A C 1
ATOM 2194 O O . VAL A 1 296 ? 14.199 5.601 -18.758 1.00 94.44 296 VAL A O 1
ATOM 2197 N N . LEU A 1 297 ? 15.538 5.345 -20.548 1.00 95.44 297 LEU A N 1
ATOM 2198 C CA . LEU A 1 297 ? 16.104 6.692 -20.573 1.00 95.44 297 LEU A CA 1
ATOM 2199 C C . LEU A 1 297 ? 15.548 7.469 -21.770 1.00 95.44 297 LEU A C 1
ATOM 2201 O O . LEU A 1 297 ? 15.873 7.158 -22.913 1.00 95.44 297 LEU A O 1
ATOM 2205 N N . MET A 1 298 ? 14.755 8.502 -21.495 1.00 93.81 298 MET A N 1
ATOM 2206 C CA . MET A 1 298 ? 14.259 9.469 -22.474 1.00 93.81 298 MET A CA 1
ATOM 2207 C C . MET A 1 298 ? 15.093 10.755 -22.411 1.00 93.81 298 MET A C 1
ATOM 2209 O O . MET A 1 298 ? 15.223 11.347 -21.341 1.00 93.81 298 MET A O 1
ATOM 2213 N N . MET A 1 299 ? 15.613 11.234 -23.543 1.00 91.44 299 MET A N 1
ATOM 2214 C CA . MET A 1 299 ? 16.204 12.577 -23.648 1.00 91.44 299 MET A CA 1
ATOM 2215 C C . MET A 1 299 ? 15.241 13.556 -24.324 1.00 91.44 299 MET A C 1
ATOM 2217 O O . MET A 1 299 ? 14.808 13.330 -25.452 1.00 91.44 299 MET A O 1
ATOM 2221 N N . GLU A 1 300 ? 14.933 14.675 -23.664 1.00 86.19 300 GLU A N 1
ATOM 2222 C CA . GLU A 1 300 ? 14.053 15.713 -24.217 1.00 86.19 300 GLU A CA 1
ATOM 2223 C C . GLU A 1 300 ? 14.834 16.641 -25.172 1.00 86.19 300 GLU A C 1
ATOM 2225 O O . GLU A 1 300 ? 15.491 17.597 -24.752 1.00 86.19 300 GLU A O 1
ATOM 2230 N N . THR A 1 301 ? 14.805 16.337 -26.475 1.00 64.88 301 THR A N 1
ATOM 2231 C CA . THR A 1 301 ? 15.660 16.947 -27.512 1.00 64.88 301 THR A CA 1
ATOM 2232 C C . THR A 1 301 ? 15.251 18.361 -27.955 1.00 64.88 301 THR A C 1
ATOM 2234 O O . THR A 1 301 ? 15.053 18.651 -29.136 1.00 64.88 301 THR A O 1
ATOM 2237 N N . VAL A 1 302 ? 15.232 19.304 -27.010 1.00 55.69 302 VAL A N 1
ATOM 2238 C CA . VAL A 1 302 ? 15.223 20.748 -27.302 1.00 55.69 302 VAL A CA 1
ATOM 2239 C C . VAL A 1 302 ? 16.651 21.210 -27.626 1.00 55.69 302 VAL A C 1
ATOM 2241 O O . VAL A 1 302 ? 17.362 21.697 -26.756 1.00 55.69 302 VAL A O 1
ATOM 2244 N N . ASN A 1 303 ? 17.053 21.034 -28.893 1.00 67.31 303 ASN A N 1
ATOM 2245 C CA . ASN A 1 303 ? 18.283 21.557 -29.516 1.00 67.31 303 ASN A CA 1
ATOM 2246 C C . ASN A 1 303 ? 19.624 21.174 -28.834 1.00 67.31 303 ASN A C 1
ATOM 2248 O O . ASN A 1 303 ? 20.027 21.738 -27.821 1.00 67.31 303 ASN A O 1
ATOM 2252 N N . ILE A 1 304 ? 20.416 20.316 -29.492 1.00 64.75 304 ILE A N 1
ATOM 2253 C CA . ILE A 1 304 ? 21.750 19.860 -29.027 1.00 64.75 304 ILE A CA 1
ATOM 2254 C C . ILE A 1 304 ? 22.810 20.970 -28.849 1.00 64.75 304 ILE A C 1
ATOM 2256 O O . ILE A 1 304 ? 23.906 20.708 -28.358 1.00 64.75 304 ILE A O 1
ATOM 2260 N N . ASN A 1 305 ? 22.525 22.206 -29.272 1.00 71.62 305 ASN A N 1
ATOM 2261 C CA . ASN A 1 305 ? 23.389 23.361 -29.012 1.00 71.62 305 ASN A CA 1
ATOM 2262 C C . ASN A 1 305 ? 23.110 24.018 -27.648 1.00 71.62 305 ASN A C 1
ATOM 2264 O O . ASN A 1 305 ? 23.949 24.783 -27.176 1.00 71.62 305 ASN A O 1
ATOM 2268 N N . ASP A 1 306 ? 21.971 23.714 -27.016 1.00 78.06 306 ASP A N 1
ATOM 2269 C CA . ASP A 1 306 ? 21.523 24.347 -25.772 1.00 78.06 306 ASP A CA 1
ATOM 2270 C C . ASP A 1 306 ? 21.873 23.493 -24.542 1.00 78.06 306 ASP A C 1
ATOM 2272 O O . ASP A 1 306 ? 22.116 24.037 -23.462 1.00 78.06 306 ASP A O 1
ATOM 2276 N N . TRP A 1 307 ? 21.983 22.167 -24.693 1.00 87.69 307 TRP A N 1
ATOM 2277 C CA . TRP A 1 307 ? 22.522 21.276 -23.660 1.00 87.69 307 TRP A CA 1
ATOM 2278 C C . TRP A 1 307 ? 23.088 19.955 -24.215 1.00 87.69 307 TRP A C 1
ATOM 2280 O O . TRP A 1 307 ? 22.785 19.570 -25.344 1.00 87.69 307 TRP A O 1
ATOM 2290 N N . ARG A 1 308 ? 23.896 19.247 -23.408 1.00 89.06 308 ARG A N 1
ATOM 2291 C CA . ARG A 1 308 ? 24.343 17.865 -23.671 1.00 89.06 308 ARG A CA 1
ATOM 2292 C C . ARG A 1 308 ? 24.392 16.985 -22.415 1.00 89.06 308 ARG A C 1
ATOM 2294 O O . ARG A 1 308 ? 24.597 17.487 -21.310 1.00 89.06 308 ARG A O 1
ATOM 2301 N N . LEU A 1 309 ? 24.274 15.672 -22.623 1.00 92.88 309 LEU A N 1
ATOM 2302 C CA . LEU A 1 309 ? 24.566 14.612 -21.650 1.00 92.88 309 LEU A CA 1
ATOM 2303 C C . LEU A 1 309 ? 25.850 13.885 -22.076 1.00 92.88 309 LEU A C 1
ATOM 2305 O O . LEU A 1 309 ? 25.903 13.322 -23.169 1.00 92.88 309 LEU A O 1
ATOM 2309 N N . VAL A 1 310 ? 26.875 13.898 -21.228 1.00 93.75 310 VAL A N 1
ATOM 2310 C CA . VAL A 1 310 ? 28.194 13.294 -21.469 1.00 93.75 310 VAL A CA 1
ATOM 2311 C C . VAL A 1 310 ? 28.408 12.134 -20.502 1.00 93.75 310 VAL A C 1
ATOM 2313 O O . VAL A 1 310 ? 28.053 12.228 -19.331 1.00 93.75 310 VAL A O 1
ATOM 2316 N N . VAL A 1 311 ? 29.018 11.058 -20.997 1.00 96.19 311 VAL A N 1
ATOM 2317 C CA . VAL A 1 311 ? 29.478 9.912 -20.207 1.00 96.19 311 VAL A CA 1
ATOM 2318 C C . VAL A 1 311 ? 30.967 9.703 -20.498 1.00 96.19 311 VAL A C 1
ATOM 2320 O O . VAL A 1 311 ? 31.327 9.391 -21.638 1.00 96.19 311 VAL A O 1
ATOM 2323 N N . ASN A 1 312 ? 31.842 9.912 -19.513 1.00 94.94 312 ASN A N 1
ATOM 2324 C CA . ASN A 1 312 ? 33.295 9.864 -19.726 1.00 94.94 312 ASN A CA 1
ATOM 2325 C C . ASN A 1 312 ? 33.745 8.450 -20.127 1.00 94.94 312 ASN A C 1
ATOM 2327 O O . ASN A 1 312 ? 34.449 8.284 -21.126 1.00 94.94 312 ASN A O 1
ATOM 2331 N N . ASN A 1 313 ? 33.255 7.422 -19.426 1.00 94.50 313 ASN A N 1
ATOM 2332 C CA . ASN A 1 313 ? 33.376 6.030 -19.853 1.00 94.50 313 ASN A CA 1
ATOM 2333 C C . ASN A 1 313 ? 32.234 5.700 -20.825 1.00 94.50 313 ASN A C 1
ATOM 2335 O O . ASN A 1 313 ? 31.194 5.165 -20.442 1.00 94.50 313 ASN A O 1
ATOM 2339 N N . ALA A 1 314 ? 32.431 6.084 -22.091 1.00 90.75 314 ALA A N 1
ATOM 2340 C CA . ALA A 1 314 ? 31.431 6.008 -23.155 1.00 90.75 314 ALA A CA 1
ATOM 2341 C C . ALA A 1 314 ? 30.691 4.646 -23.210 1.00 90.75 314 ALA A C 1
ATOM 2343 O O . ALA A 1 314 ? 31.343 3.596 -23.198 1.00 90.75 314 ALA A O 1
ATOM 2344 N N . PRO A 1 315 ? 29.345 4.634 -23.316 1.00 92.81 315 PRO A N 1
ATOM 2345 C CA . PRO A 1 315 ? 28.559 3.402 -23.312 1.00 92.81 315 PRO A CA 1
ATOM 2346 C C . PRO A 1 315 ? 28.886 2.497 -24.509 1.00 92.81 315 PRO A C 1
ATOM 2348 O O . PRO A 1 315 ? 29.145 2.961 -25.621 1.00 92.81 315 PRO A O 1
ATOM 2351 N N . THR A 1 316 ? 28.828 1.180 -24.292 1.00 90.81 316 THR A N 1
ATOM 2352 C CA . THR A 1 316 ? 29.057 0.186 -25.353 1.00 90.81 316 THR A CA 1
ATOM 2353 C C . THR A 1 316 ? 27.906 0.211 -26.356 1.00 90.81 316 THR A C 1
ATOM 2355 O O . THR A 1 316 ? 26.770 -0.093 -26.003 1.00 90.81 316 THR A O 1
ATOM 2358 N N . LEU A 1 317 ? 28.195 0.551 -27.616 1.00 92.50 317 LEU A N 1
ATOM 2359 C CA . LEU A 1 317 ? 27.175 0.680 -28.657 1.00 92.50 317 LEU A CA 1
ATOM 2360 C C . LEU A 1 317 ? 26.941 -0.635 -29.411 1.00 92.50 317 LEU A C 1
ATOM 2362 O O . LEU A 1 317 ? 27.866 -1.191 -30.005 1.00 92.50 317 LEU A O 1
ATOM 2366 N N . THR A 1 318 ? 25.684 -1.072 -29.497 1.00 86.94 318 THR A N 1
ATOM 2367 C CA . THR A 1 318 ? 25.266 -2.153 -30.408 1.00 86.94 318 THR A CA 1
ATOM 2368 C C . THR A 1 318 ? 24.783 -1.522 -31.713 1.00 86.94 318 THR A C 1
ATOM 2370 O O . THR A 1 318 ? 23.813 -0.769 -31.701 1.00 86.94 318 THR A O 1
ATOM 2373 N N . ASN A 1 319 ? 25.513 -1.750 -32.812 1.00 88.12 319 ASN A N 1
ATOM 2374 C CA . ASN A 1 319 ? 25.378 -1.060 -34.109 1.00 88.12 319 ASN A CA 1
ATOM 2375 C C . ASN A 1 319 ? 24.940 0.419 -33.998 1.00 88.12 319 ASN A C 1
ATOM 2377 O O . ASN A 1 319 ? 23.840 0.791 -34.411 1.00 88.12 319 ASN A O 1
ATOM 2381 N N . SER A 1 320 ? 25.788 1.254 -33.390 1.00 91.25 320 SER A N 1
ATOM 2382 C CA . SER A 1 320 ? 25.533 2.692 -33.188 1.00 91.25 320 SER A CA 1
ATOM 2383 C C . SER A 1 320 ? 24.249 3.026 -32.407 1.00 91.25 320 SER A C 1
ATOM 2385 O O . SER A 1 320 ? 23.661 4.079 -32.617 1.00 91.25 320 SER A O 1
ATOM 2387 N N . THR A 1 321 ? 23.810 2.161 -31.489 1.00 93.81 321 THR A N 1
ATOM 2388 C CA . THR A 1 321 ? 22.764 2.474 -30.495 1.00 93.81 321 THR A CA 1
ATOM 2389 C C . THR A 1 321 ? 23.250 2.157 -29.090 1.00 93.81 321 THR A C 1
ATOM 2391 O O . THR A 1 321 ? 23.963 1.171 -28.905 1.00 93.81 321 THR A O 1
ATOM 2394 N N . ILE A 1 322 ? 22.863 2.973 -28.105 1.00 94.75 322 ILE A N 1
ATOM 2395 C CA . ILE A 1 322 ? 23.166 2.722 -26.683 1.00 94.75 322 ILE A CA 1
ATOM 2396 C C . ILE A 1 322 ? 22.407 1.474 -26.190 1.00 94.75 322 ILE A C 1
ATOM 2398 O O . ILE A 1 322 ? 22.956 0.657 -25.457 1.00 94.75 322 ILE A O 1
ATOM 2402 N N . GLY A 1 323 ? 21.167 1.287 -26.649 1.00 93.44 323 GLY A N 1
ATOM 2403 C CA . GLY A 1 323 ? 20.342 0.108 -26.388 1.00 93.44 323 GLY A CA 1
ATOM 2404 C C . GLY A 1 323 ? 18.872 0.373 -26.719 1.00 93.44 323 GLY A C 1
ATOM 2405 O O . GLY A 1 323 ? 18.494 1.515 -26.977 1.00 93.44 323 GLY A O 1
ATOM 2406 N N . GLY A 1 324 ? 18.020 -0.657 -26.682 1.00 93.38 324 GLY A N 1
ATOM 2407 C CA . GLY A 1 324 ? 16.571 -0.500 -26.884 1.00 93.38 324 GLY A CA 1
ATOM 2408 C C . GLY A 1 324 ? 15.858 0.342 -25.814 1.00 93.38 324 GLY A C 1
ATOM 2409 O O . GLY A 1 324 ? 14.737 0.798 -26.038 1.00 93.38 324 GLY A O 1
ATOM 2410 N N . TRP A 1 325 ? 16.530 0.574 -24.685 1.00 94.62 325 TRP A N 1
ATOM 2411 C CA . TRP A 1 325 ? 16.083 1.356 -23.533 1.00 94.62 325 TRP A CA 1
ATOM 2412 C C . TRP A 1 325 ? 16.442 2.850 -23.594 1.00 94.62 325 TRP A C 1
ATOM 2414 O O . TRP A 1 325 ? 15.948 3.620 -22.775 1.00 94.62 325 TRP A O 1
ATOM 2424 N N . ALA A 1 326 ? 17.310 3.272 -24.519 1.00 95.25 326 ALA A N 1
ATOM 2425 C CA . ALA A 1 326 ? 17.820 4.641 -24.600 1.00 95.25 326 ALA A CA 1
ATOM 2426 C C . ALA A 1 326 ? 17.236 5.355 -25.829 1.00 95.25 326 ALA A C 1
ATOM 2428 O O . ALA A 1 326 ? 17.537 4.986 -26.969 1.00 95.25 326 ALA A O 1
ATOM 2429 N N . ILE A 1 327 ? 16.385 6.359 -25.602 1.00 94.12 327 ILE A N 1
ATOM 2430 C CA . ILE A 1 327 ? 15.481 6.920 -26.615 1.00 94.12 327 ILE A CA 1
ATOM 2431 C C . ILE A 1 327 ? 15.380 8.456 -26.594 1.00 94.12 327 ILE A C 1
ATOM 2433 O O . ILE A 1 327 ? 15.546 9.110 -25.566 1.00 94.12 327 ILE A O 1
ATOM 2437 N N . GLU A 1 328 ? 15.077 9.028 -27.758 1.00 91.88 328 GLU A N 1
ATOM 2438 C CA . GLU A 1 328 ? 14.471 10.358 -27.905 1.00 91.88 328 GLU A CA 1
ATOM 2439 C C . GLU A 1 328 ? 12.957 10.203 -28.199 1.00 91.88 328 GLU A C 1
ATOM 2441 O O . GLU A 1 328 ? 12.474 9.068 -28.308 1.00 91.88 328 GLU A O 1
ATOM 2446 N N . PRO A 1 329 ? 12.181 11.290 -28.387 1.00 86.00 329 PRO A N 1
ATOM 2447 C CA . PRO A 1 329 ? 10.781 11.232 -28.820 1.00 86.00 329 PRO A CA 1
ATOM 2448 C C . PRO A 1 329 ? 10.560 10.545 -30.189 1.00 86.00 329 PRO A C 1
ATOM 2450 O O . PRO A 1 329 ? 10.356 11.188 -31.219 1.00 86.00 329 PRO A O 1
ATOM 2453 N N . GLY A 1 330 ? 10.541 9.208 -30.184 1.00 85.00 330 GLY A N 1
ATOM 2454 C CA . GLY A 1 330 ? 10.199 8.351 -31.321 1.00 85.00 330 GLY A CA 1
ATOM 2455 C C . GLY A 1 330 ? 11.365 7.653 -32.044 1.00 85.00 330 GLY A C 1
ATOM 2456 O O . GLY A 1 330 ? 11.144 7.014 -33.075 1.00 85.00 330 GLY A O 1
ATOM 2457 N N . ASP A 1 331 ? 12.599 7.757 -31.548 1.00 91.38 331 ASP A N 1
ATOM 2458 C CA . ASP A 1 331 ? 13.744 7.005 -32.086 1.00 91.38 331 ASP A CA 1
ATOM 2459 C C . ASP A 1 331 ? 14.791 6.718 -30.997 1.00 91.38 331 ASP A C 1
ATOM 2461 O O . ASP A 1 331 ? 14.650 7.151 -29.854 1.00 91.38 331 ASP A O 1
ATOM 2465 N N . PHE A 1 332 ? 15.836 5.966 -31.335 1.00 94.00 332 PHE A N 1
ATOM 2466 C CA . PHE A 1 332 ? 16.875 5.542 -30.389 1.00 94.00 332 PHE A CA 1
ATOM 2467 C C . PHE A 1 332 ? 18.011 6.560 -30.240 1.00 94.00 332 PHE A C 1
ATOM 2469 O O . PHE A 1 332 ? 18.279 7.357 -31.141 1.00 94.00 332 PHE A O 1
ATOM 2476 N N . LEU A 1 333 ? 18.725 6.491 -29.115 1.00 94.69 333 LEU A N 1
ATOM 2477 C CA . LEU A 1 333 ? 19.940 7.266 -28.867 1.00 94.69 333 LEU A CA 1
ATOM 2478 C C . LEU A 1 333 ? 21.204 6.519 -29.320 1.00 94.69 333 LEU A C 1
ATOM 2480 O O . LEU A 1 333 ? 21.354 5.305 -29.143 1.00 94.69 333 LEU A O 1
ATOM 2484 N N . THR A 1 334 ? 22.153 7.292 -29.839 1.00 95.19 334 THR A N 1
ATOM 2485 C CA . THR A 1 334 ? 23.559 6.922 -30.033 1.00 95.19 334 THR A CA 1
ATOM 2486 C C . THR A 1 334 ? 24.442 7.772 -29.114 1.00 95.19 334 THR A C 1
ATOM 2488 O O . THR A 1 334 ? 23.976 8.728 -28.492 1.00 95.19 334 THR A O 1
ATOM 2491 N N . TYR A 1 335 ? 25.729 7.441 -29.033 1.00 94.31 335 TYR A N 1
ATOM 2492 C CA . TYR A 1 335 ? 26.722 8.230 -28.313 1.00 94.31 335 TYR A CA 1
ATOM 2493 C C . TYR A 1 335 ? 27.853 8.676 -29.243 1.00 94.31 335 TYR A C 1
ATOM 2495 O O . TYR A 1 335 ? 28.382 7.867 -30.005 1.00 94.31 335 TYR A O 1
ATOM 2503 N N . ASP A 1 336 ? 28.235 9.948 -29.158 1.00 91.88 336 ASP A N 1
ATOM 2504 C CA . ASP A 1 336 ? 29.428 10.513 -29.790 1.00 91.88 336 ASP A CA 1
ATOM 2505 C C . ASP A 1 336 ? 30.302 11.192 -28.714 1.00 91.88 336 ASP A C 1
ATOM 2507 O O . ASP A 1 336 ? 29.785 12.010 -27.954 1.00 91.88 336 ASP A O 1
ATOM 2511 N N . PRO A 1 337 ? 31.617 10.917 -28.619 1.00 88.44 337 PRO A N 1
ATOM 2512 C CA . PRO A 1 337 ? 32.458 11.485 -27.558 1.00 88.44 337 PRO A CA 1
ATOM 2513 C C . PRO A 1 337 ? 32.599 13.020 -27.546 1.00 88.44 337 PRO A C 1
ATOM 2515 O O . PRO A 1 337 ? 33.035 13.572 -26.536 1.00 88.44 337 PRO A O 1
ATOM 2518 N N . ALA A 1 338 ? 32.266 13.729 -28.631 1.00 87.44 338 ALA A N 1
ATOM 2519 C CA . ALA A 1 338 ? 32.323 15.191 -28.690 1.00 87.44 338 ALA A CA 1
ATOM 2520 C C . ALA A 1 338 ? 30.953 15.844 -28.429 1.00 87.44 338 ALA A C 1
ATOM 2522 O O . ALA A 1 338 ? 30.879 16.862 -27.730 1.00 87.44 338 ALA A O 1
ATOM 2523 N N . ALA A 1 339 ? 29.869 15.271 -28.956 1.00 87.81 339 ALA A N 1
ATOM 2524 C CA . ALA A 1 339 ? 28.507 15.773 -28.769 1.00 87.81 339 ALA A CA 1
ATOM 2525 C C . ALA A 1 339 ? 27.843 15.277 -27.470 1.00 87.81 339 ALA A C 1
ATOM 2527 O O . ALA A 1 339 ? 27.061 16.015 -26.874 1.00 87.81 339 ALA A O 1
ATOM 2528 N N . GLY A 1 340 ? 28.194 14.077 -27.002 1.00 92.00 340 GLY A N 1
ATOM 2529 C CA . GLY A 1 340 ? 27.512 13.347 -25.934 1.00 92.00 340 GLY A CA 1
ATOM 2530 C C . GLY A 1 340 ? 26.496 12.336 -26.481 1.00 92.00 340 GLY A C 1
ATOM 2531 O O . GLY A 1 340 ? 26.610 11.854 -27.612 1.00 92.00 340 GLY A O 1
ATOM 2532 N N . ALA A 1 341 ? 25.480 12.012 -25.682 1.00 92.50 341 ALA A N 1
ATOM 2533 C CA . ALA A 1 341 ? 24.324 11.249 -26.143 1.00 92.50 341 ALA A CA 1
ATOM 2534 C C . ALA A 1 341 ? 23.464 12.105 -27.093 1.00 92.50 341 ALA A C 1
ATOM 2536 O O . ALA A 1 341 ? 23.127 13.247 -26.777 1.00 92.50 341 ALA A O 1
ATOM 2537 N N . VAL A 1 342 ? 23.128 11.562 -28.266 1.00 91.88 342 VAL A N 1
ATOM 2538 C CA . VAL A 1 342 ? 22.404 12.263 -29.343 1.00 91.88 342 VAL A CA 1
ATOM 2539 C C . VAL A 1 342 ? 21.458 11.311 -30.092 1.00 91.88 342 VAL A C 1
ATOM 2541 O O . VAL A 1 342 ? 21.652 10.094 -30.039 1.00 91.88 342 VAL A O 1
ATOM 2544 N N . PRO A 1 343 ? 20.445 11.815 -30.824 1.00 91.56 343 PRO A N 1
ATOM 2545 C CA . PRO A 1 343 ? 19.573 10.978 -31.649 1.00 91.56 343 PRO A CA 1
ATOM 2546 C C . PRO A 1 343 ? 20.323 10.161 -32.705 1.00 91.56 343 PRO A C 1
ATOM 2548 O O . PRO A 1 343 ? 21.241 10.656 -33.364 1.00 91.56 343 PRO A O 1
ATOM 2551 N N . LEU A 1 344 ? 19.887 8.919 -32.923 1.00 92.56 344 LEU A N 1
ATOM 2552 C CA . LEU A 1 344 ? 20.361 8.090 -34.026 1.00 92.56 344 LEU A CA 1
ATOM 2553 C C . LEU A 1 344 ? 20.004 8.739 -35.374 1.00 92.56 344 LEU A C 1
ATOM 2555 O O . LEU A 1 344 ? 18.845 9.051 -35.651 1.00 92.56 344 LEU A O 1
ATOM 2559 N N . SER A 1 345 ? 21.000 8.894 -36.252 1.00 91.06 345 SER A N 1
ATOM 2560 C CA . SER A 1 345 ? 20.790 9.458 -37.590 1.00 91.06 345 SER A CA 1
ATOM 2561 C C . SER A 1 345 ? 19.747 8.667 -38.383 1.00 91.06 345 SER A C 1
ATOM 2563 O O . SER A 1 345 ? 19.872 7.459 -38.579 1.00 91.06 345 SER A O 1
ATOM 2565 N N . LYS A 1 346 ? 18.740 9.377 -38.899 1.00 90.75 346 LYS A N 1
ATOM 2566 C CA . LYS A 1 346 ? 17.697 8.840 -39.790 1.00 90.75 346 LYS A CA 1
ATOM 2567 C C . LYS A 1 346 ? 18.183 8.706 -41.247 1.00 90.75 346 LYS A C 1
ATOM 2569 O O . LYS A 1 346 ? 17.538 8.047 -42.056 1.00 90.75 346 LYS A O 1
ATOM 2574 N N . ILE A 1 347 ? 19.335 9.294 -41.590 1.00 89.25 347 ILE A N 1
ATOM 2575 C CA . ILE A 1 347 ? 19.922 9.254 -42.939 1.00 89.25 347 ILE A CA 1
ATOM 2576 C C . ILE A 1 347 ? 20.634 7.913 -43.162 1.00 89.25 347 ILE A C 1
ATOM 2578 O O . ILE A 1 347 ? 21.506 7.536 -42.384 1.00 89.25 347 ILE A O 1
ATOM 2582 N N . GLY A 1 348 ? 20.298 7.220 -44.255 1.00 86.69 348 GLY A N 1
ATOM 2583 C CA . GLY A 1 348 ? 20.941 5.961 -44.659 1.00 86.69 348 GLY A CA 1
ATOM 2584 C C . GLY A 1 348 ? 20.413 4.700 -43.964 1.00 86.69 348 GLY A C 1
ATOM 2585 O O . GLY A 1 348 ? 20.925 3.614 -44.224 1.00 86.69 348 GLY A O 1
ATOM 2586 N N . ARG A 1 349 ? 19.388 4.818 -43.110 1.00 92.50 349 ARG A N 1
ATOM 2587 C CA . ARG A 1 349 ? 18.691 3.669 -42.512 1.00 92.50 349 ARG A CA 1
ATOM 2588 C C . ARG A 1 349 ? 17.740 3.016 -43.536 1.00 92.50 349 ARG A C 1
ATOM 2590 O O . ARG A 1 349 ? 17.063 3.753 -44.254 1.00 92.50 349 ARG A O 1
ATOM 2597 N N . PRO A 1 350 ? 17.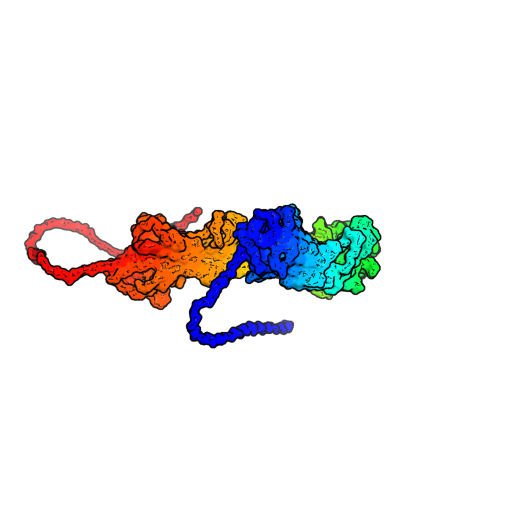666 1.672 -43.623 1.00 91.69 350 PRO A N 1
ATOM 2598 C CA . PRO A 1 350 ? 16.709 0.975 -44.486 1.00 91.69 350 PRO A CA 1
ATOM 2599 C C . PRO A 1 350 ? 15.256 1.285 -44.109 1.00 91.69 350 PRO A C 1
ATOM 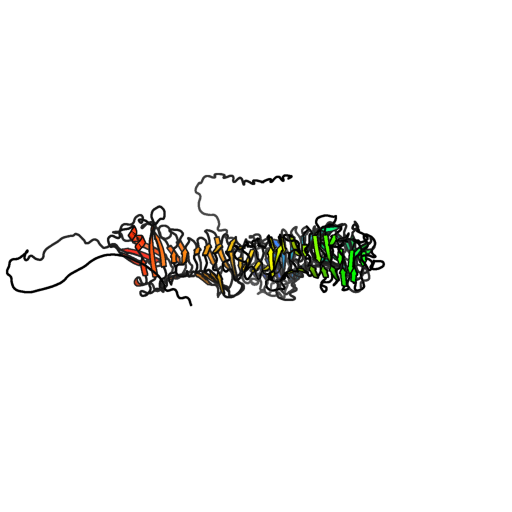2601 O O . PRO A 1 350 ? 14.938 1.403 -42.927 1.00 91.69 350 PRO A O 1
ATOM 2604 N N . SER A 1 351 ? 14.369 1.351 -45.104 1.00 88.88 351 SER A N 1
ATOM 2605 C CA . SER A 1 351 ? 12.923 1.569 -44.920 1.00 88.88 351 SER A CA 1
ATOM 2606 C C . SER A 1 351 ? 12.089 0.282 -44.823 1.00 88.88 351 SER A C 1
ATOM 2608 O O . SER A 1 351 ? 10.878 0.366 -44.633 1.00 88.88 351 SER A O 1
ATOM 2610 N N . SER A 1 352 ? 12.731 -0.881 -44.962 1.00 89.44 352 SER A N 1
ATOM 2611 C CA . SER A 1 352 ? 12.170 -2.240 -44.898 1.00 89.44 352 SER A CA 1
ATOM 2612 C C . SER A 1 352 ? 13.072 -3.118 -44.017 1.00 89.44 352 SER A C 1
ATOM 2614 O O . SER A 1 352 ? 14.267 -2.841 -43.867 1.00 89.44 352 SER A O 1
ATOM 2616 N N . ILE A 1 353 ? 12.501 -4.165 -43.420 1.00 91.75 353 ILE A N 1
ATOM 2617 C CA . ILE A 1 353 ? 13.233 -5.197 -42.677 1.00 91.75 353 ILE A CA 1
ATOM 2618 C C . ILE A 1 353 ? 13.984 -6.126 -43.642 1.00 91.75 353 ILE A C 1
ATOM 2620 O O . ILE A 1 353 ? 15.142 -6.464 -43.388 1.00 91.75 353 ILE A O 1
ATOM 2624 N N . ASP A 1 354 ? 13.360 -6.522 -44.753 1.00 90.25 354 ASP A N 1
ATOM 2625 C CA . ASP A 1 354 ? 13.960 -7.432 -45.738 1.00 90.25 354 ASP A CA 1
ATOM 2626 C C . ASP A 1 354 ? 15.112 -6.795 -46.550 1.00 90.25 354 ASP A C 1
ATOM 2628 O O . ASP A 1 354 ? 16.065 -7.495 -46.913 1.00 90.25 354 ASP A O 1
ATOM 2632 N N . ASP A 1 355 ? 15.090 -5.477 -46.763 1.00 86.75 355 ASP A N 1
ATOM 2633 C CA . ASP A 1 355 ? 16.214 -4.716 -47.345 1.00 86.75 355 ASP A CA 1
ATOM 2634 C C . ASP A 1 355 ? 17.345 -4.427 -46.334 1.00 86.75 355 ASP A C 1
ATOM 2636 O O . ASP A 1 355 ? 18.411 -3.921 -46.699 1.00 86.75 355 ASP A O 1
ATOM 2640 N N . SER A 1 356 ? 17.137 -4.715 -45.045 1.00 89.19 356 SER A N 1
ATOM 2641 C CA . SER A 1 356 ? 18.100 -4.390 -43.992 1.00 89.19 356 SER A CA 1
ATOM 2642 C C . SER A 1 356 ? 19.291 -5.362 -43.978 1.00 89.19 356 SER A C 1
ATOM 2644 O O . SER A 1 356 ? 19.094 -6.582 -44.053 1.00 89.19 356 SER A O 1
ATOM 2646 N N . PRO A 1 357 ? 20.541 -4.873 -43.824 1.00 87.88 357 PRO A N 1
ATOM 2647 C CA . PRO A 1 357 ? 21.670 -5.745 -43.527 1.00 87.88 357 PRO A CA 1
ATOM 2648 C C . PRO A 1 357 ? 21.487 -6.404 -42.153 1.00 87.88 357 PRO A C 1
ATOM 2650 O O . PRO A 1 357 ? 20.759 -5.902 -41.292 1.00 87.88 357 PRO A O 1
ATOM 2653 N N . ALA A 1 358 ? 22.200 -7.508 -41.913 1.00 81.38 358 ALA A N 1
ATOM 2654 C CA . ALA A 1 358 ? 22.254 -8.109 -40.584 1.00 81.38 358 ALA A CA 1
ATOM 2655 C C . ALA A 1 358 ? 22.691 -7.059 -39.540 1.00 81.38 358 ALA A C 1
ATOM 2657 O O . ALA A 1 358 ? 23.642 -6.318 -39.778 1.00 81.38 358 ALA A O 1
ATOM 2658 N N . SER A 1 359 ? 21.949 -6.987 -38.431 1.00 82.75 359 SER A N 1
ATOM 2659 C CA . SER A 1 359 ? 22.009 -5.948 -37.386 1.00 82.75 359 SER A CA 1
ATOM 2660 C C . SER A 1 359 ? 21.789 -4.490 -37.840 1.00 82.75 359 SER A C 1
ATOM 2662 O O . SER A 1 359 ? 22.062 -3.568 -37.078 1.00 82.75 359 SER A O 1
ATOM 2664 N N . GLY A 1 360 ? 21.219 -4.222 -39.020 1.00 91.69 360 GLY A N 1
ATOM 2665 C CA . GLY A 1 360 ? 20.856 -2.863 -39.457 1.00 91.69 360 GLY A CA 1
ATOM 2666 C C . GLY A 1 360 ? 19.806 -2.172 -38.567 1.00 91.69 360 GLY A C 1
ATOM 2667 O O . GLY A 1 360 ? 18.996 -2.834 -37.923 1.00 91.69 360 GLY A O 1
ATOM 2668 N N . ASN A 1 361 ? 19.799 -0.835 -38.526 1.00 94.81 361 ASN A N 1
ATOM 2669 C CA . ASN A 1 361 ? 18.784 -0.043 -37.813 1.00 94.81 361 ASN A CA 1
ATOM 2670 C C . ASN A 1 361 ? 17.690 0.412 -38.790 1.00 94.81 361 ASN A C 1
ATOM 2672 O O . ASN A 1 361 ? 17.911 1.355 -39.546 1.00 94.81 361 ASN A O 1
ATOM 2676 N N . VAL A 1 362 ? 16.515 -0.214 -38.783 1.00 93.44 362 VAL A N 1
ATOM 2677 C CA . VAL A 1 362 ? 15.424 0.106 -39.724 1.00 93.44 362 VAL A CA 1
ATOM 2678 C C . VAL A 1 362 ? 14.720 1.406 -39.306 1.00 93.44 362 VAL A C 1
ATOM 2680 O O . VAL A 1 362 ? 14.499 1.641 -38.115 1.00 93.44 362 VAL A O 1
ATOM 2683 N N . TYR A 1 363 ? 14.387 2.262 -40.276 1.00 92.00 363 TYR A N 1
ATOM 2684 C CA . TYR A 1 363 ? 13.595 3.482 -40.091 1.00 92.00 363 TYR A CA 1
ATOM 2685 C C . TYR A 1 363 ? 12.543 3.611 -41.194 1.00 92.00 363 TYR A C 1
ATOM 2687 O O . TYR A 1 363 ? 12.835 4.011 -42.322 1.00 92.00 363 TYR A O 1
ATOM 2695 N N . CYS A 1 364 ? 11.304 3.260 -40.869 1.00 85.44 364 CYS A N 1
ATOM 2696 C CA . CYS A 1 364 ? 10.204 3.280 -41.813 1.00 85.44 364 CYS A CA 1
ATOM 2697 C C . CYS A 1 364 ? 9.461 4.628 -41.799 1.00 85.44 364 CYS A C 1
ATOM 2699 O O . CYS A 1 364 ? 8.994 5.102 -40.760 1.00 85.44 364 CYS A O 1
ATOM 2701 N N . THR A 1 365 ? 9.324 5.229 -42.983 1.00 77.00 365 THR A N 1
ATOM 2702 C CA . THR A 1 365 ? 8.713 6.553 -43.205 1.00 77.00 365 THR A CA 1
ATOM 2703 C C . THR A 1 365 ? 7.457 6.521 -44.079 1.00 77.00 365 THR A C 1
ATOM 2705 O O . THR A 1 365 ? 6.849 7.566 -44.307 1.00 77.00 365 THR A O 1
ATOM 2708 N N . VAL A 1 366 ? 7.046 5.343 -44.560 1.00 68.94 366 VAL A N 1
ATOM 2709 C CA . VAL A 1 366 ? 5.889 5.148 -45.448 1.00 68.94 366 VAL A CA 1
ATOM 2710 C C . VAL A 1 366 ? 5.020 3.990 -44.944 1.00 68.94 366 VAL A C 1
ATOM 2712 O O . VAL A 1 366 ? 5.585 3.008 -44.473 1.00 68.94 366 VAL A O 1
ATOM 2715 N N . PRO A 1 367 ? 3.678 4.054 -45.056 1.00 67.25 367 PRO A N 1
ATOM 2716 C CA . PRO A 1 367 ? 2.795 2.957 -44.654 1.00 67.25 367 PRO A CA 1
ATOM 2717 C C . PRO A 1 367 ? 3.184 1.618 -45.300 1.00 67.25 367 PRO A C 1
ATOM 2719 O O . PRO A 1 367 ? 2.988 1.424 -46.502 1.00 67.25 367 PRO A O 1
ATOM 2722 N N . LEU A 1 368 ? 3.742 0.698 -44.508 1.00 66.19 368 LEU A N 1
ATOM 2723 C CA . LEU A 1 368 ? 4.167 -0.615 -44.991 1.00 66.19 368 LEU A CA 1
ATOM 2724 C C . LEU A 1 368 ? 3.005 -1.606 -45.052 1.00 66.19 368 LEU A C 1
ATOM 2726 O O . LEU A 1 368 ? 2.215 -1.742 -44.117 1.00 66.19 368 LEU A O 1
ATOM 2730 N N . VAL A 1 369 ? 2.996 -2.377 -46.135 1.00 77.12 369 VAL A N 1
ATOM 2731 C CA . VAL A 1 369 ? 2.520 -3.760 -46.135 1.00 77.12 369 VAL A CA 1
ATOM 2732 C C . VAL A 1 369 ? 3.742 -4.604 -46.484 1.00 77.12 369 VAL A C 1
ATOM 2734 O O . VAL A 1 369 ? 4.073 -4.756 -47.658 1.00 77.12 369 VAL A O 1
ATOM 2737 N N . GLU A 1 370 ? 4.472 -5.052 -45.463 1.00 83.81 370 GLU A N 1
ATOM 2738 C CA . GLU A 1 370 ? 5.683 -5.868 -45.622 1.00 83.81 370 GLU A CA 1
ATOM 2739 C C . GLU A 1 370 ? 5.343 -7.347 -45.397 1.00 83.81 370 GLU A C 1
ATOM 2741 O O . GLU A 1 370 ? 4.581 -7.678 -44.489 1.00 83.81 370 GLU A O 1
ATOM 2746 N N . LEU A 1 371 ? 5.901 -8.223 -46.234 1.00 90.94 371 LEU A N 1
ATOM 2747 C CA . LEU A 1 371 ? 5.792 -9.678 -46.126 1.00 90.94 371 LEU A CA 1
ATOM 2748 C C . LEU A 1 371 ? 7.210 -10.245 -46.084 1.00 90.94 371 LEU A C 1
ATOM 2750 O O . LEU A 1 371 ? 7.927 -10.154 -47.079 1.00 90.94 371 LEU A O 1
ATOM 2754 N N . LEU A 1 372 ? 7.612 -10.808 -44.947 1.00 93.56 372 LEU A N 1
ATOM 2755 C CA . LEU A 1 372 ? 8.993 -11.237 -44.736 1.00 93.56 372 LEU A CA 1
ATOM 2756 C C . LEU A 1 372 ? 9.336 -12.484 -45.573 1.00 93.56 372 LEU A C 1
ATOM 2758 O O . LEU A 1 372 ? 8.554 -13.433 -45.658 1.00 93.56 372 LEU A O 1
ATOM 2762 N N . THR A 1 373 ? 10.516 -12.496 -46.194 1.00 94.81 373 THR A N 1
ATOM 2763 C CA . THR A 1 373 ? 10.955 -13.577 -47.103 1.00 94.81 373 THR A CA 1
ATOM 2764 C C . THR A 1 373 ? 11.900 -14.602 -46.469 1.00 94.81 373 THR A C 1
ATOM 2766 O O . THR A 1 373 ? 12.172 -15.638 -47.079 1.00 94.81 373 THR A O 1
ATOM 2769 N N . ALA A 1 374 ? 12.411 -14.329 -45.265 1.00 95.69 374 ALA A N 1
ATOM 2770 C CA . ALA A 1 374 ? 13.278 -15.219 -44.491 1.00 95.69 374 ALA A CA 1
ATOM 2771 C C . ALA A 1 374 ? 13.280 -14.835 -42.997 1.00 95.69 374 ALA A C 1
ATOM 2773 O O . ALA A 1 374 ? 12.778 -13.777 -42.623 1.00 95.69 374 ALA A O 1
ATOM 2774 N N . ASP A 1 375 ? 13.917 -15.648 -42.145 1.00 96.56 375 ASP A N 1
ATOM 2775 C CA . ASP A 1 375 ? 14.295 -15.224 -40.788 1.00 96.56 375 ASP A CA 1
ATOM 2776 C C . ASP A 1 375 ? 15.280 -14.040 -40.868 1.00 96.56 375 ASP A C 1
ATOM 2778 O O . ASP A 1 375 ? 16.274 -14.097 -41.599 1.00 96.56 375 ASP A O 1
ATOM 2782 N N . ARG A 1 376 ? 15.026 -12.968 -40.105 1.00 95.94 376 ARG A N 1
ATOM 2783 C CA . ARG A 1 376 ? 15.815 -11.724 -40.123 1.00 95.94 376 ARG A CA 1
ATOM 2784 C C . ARG A 1 376 ? 16.328 -11.333 -38.743 1.00 95.94 376 ARG A C 1
ATOM 2786 O O . ARG A 1 376 ? 15.633 -11.448 -37.735 1.00 95.94 376 ARG A O 1
ATOM 2793 N N . THR A 1 377 ? 17.535 -10.772 -38.732 1.00 95.69 377 THR A N 1
ATOM 2794 C CA . THR A 1 377 ? 18.177 -10.201 -37.543 1.00 95.69 377 THR A CA 1
ATOM 2795 C C . THR A 1 377 ? 18.596 -8.770 -37.846 1.00 95.69 377 THR A C 1
ATOM 2797 O O . THR A 1 377 ? 19.546 -8.546 -38.594 1.00 95.69 377 THR A O 1
ATOM 2800 N N . ILE A 1 378 ? 17.897 -7.808 -37.253 1.00 95.50 378 ILE A N 1
ATOM 2801 C CA . ILE A 1 378 ? 18.172 -6.365 -37.327 1.00 95.50 378 ILE A CA 1
ATOM 2802 C C . ILE A 1 378 ? 18.511 -5.861 -35.915 1.00 95.50 378 ILE A C 1
ATOM 2804 O O . ILE A 1 378 ? 18.338 -6.600 -34.951 1.00 95.50 378 ILE A O 1
ATOM 2808 N N . ASN A 1 379 ? 19.024 -4.643 -35.752 1.00 95.50 379 ASN A N 1
ATOM 2809 C CA . ASN A 1 379 ? 19.344 -4.122 -34.418 1.00 95.50 379 ASN A CA 1
ATOM 2810 C C . ASN A 1 379 ? 18.162 -3.403 -33.776 1.00 95.50 379 ASN A C 1
ATOM 2812 O O . ASN A 1 379 ? 17.737 -3.791 -32.690 1.00 95.50 379 ASN A O 1
ATOM 2816 N N . THR A 1 380 ? 17.608 -2.416 -34.479 1.00 95.19 380 THR A N 1
ATOM 2817 C CA . THR A 1 380 ? 16.399 -1.686 -34.079 1.00 95.19 380 THR A CA 1
ATOM 2818 C C . THR A 1 380 ? 15.397 -1.610 -35.221 1.00 95.19 380 THR A C 1
ATOM 2820 O O . THR A 1 380 ? 15.770 -1.655 -36.397 1.00 95.19 380 THR A O 1
ATOM 2823 N N . PHE A 1 381 ? 14.128 -1.425 -34.864 1.00 93.50 381 PHE A N 1
ATOM 2824 C CA . PHE A 1 381 ? 13.064 -1.037 -35.786 1.00 93.50 381 PHE A CA 1
ATOM 2825 C C . PHE A 1 381 ? 12.360 0.222 -35.270 1.00 93.50 381 PHE A C 1
ATOM 2827 O O . PHE A 1 381 ? 12.058 0.313 -34.081 1.00 93.50 381 PHE A O 1
ATOM 2834 N N . SER A 1 382 ? 12.063 1.183 -36.147 1.00 91.19 382 SER A N 1
ATOM 2835 C CA . SER A 1 382 ? 11.173 2.306 -35.828 1.00 91.19 382 SER A CA 1
ATOM 2836 C C . SER A 1 382 ? 10.248 2.643 -36.995 1.00 91.19 382 SER A C 1
ATOM 2838 O O . SER A 1 382 ? 10.684 2.695 -38.146 1.00 91.19 382 SER A O 1
ATOM 2840 N N . THR A 1 383 ? 8.973 2.887 -36.682 1.00 86.25 383 THR A N 1
ATOM 2841 C CA . THR A 1 383 ? 7.975 3.469 -37.586 1.00 86.25 383 THR A CA 1
ATOM 2842 C C . THR A 1 383 ? 7.044 4.419 -36.833 1.00 86.25 383 THR A C 1
ATOM 2844 O O . THR A 1 383 ? 6.662 4.174 -35.688 1.00 86.25 383 THR A O 1
ATOM 2847 N N . PHE A 1 384 ? 6.617 5.477 -37.520 1.00 76.06 384 PHE A N 1
ATOM 2848 C CA . PHE A 1 384 ? 5.504 6.340 -37.100 1.00 76.06 384 PHE A CA 1
ATOM 2849 C C . PHE A 1 384 ? 4.250 6.146 -37.958 1.00 76.06 384 PHE A C 1
ATOM 2851 O O . PHE A 1 384 ? 3.201 6.716 -37.664 1.00 76.06 384 PHE A O 1
ATOM 2858 N N . THR A 1 385 ? 4.357 5.376 -39.042 1.00 70.81 385 THR A N 1
ATOM 2859 C CA . THR A 1 385 ? 3.255 5.157 -39.979 1.00 70.81 385 THR A CA 1
ATOM 2860 C C . THR A 1 385 ? 2.440 3.929 -39.576 1.00 70.81 385 THR A C 1
ATOM 2862 O O . THR A 1 385 ? 2.943 3.011 -38.920 1.00 70.81 385 THR A O 1
ATOM 2865 N N . GLY A 1 386 ? 1.154 3.932 -39.928 1.00 70.69 386 GLY A N 1
ATOM 2866 C CA . GLY A 1 386 ? 0.305 2.749 -39.805 1.00 70.69 386 GLY A CA 1
ATOM 2867 C C . GLY A 1 386 ? 0.596 1.762 -40.929 1.00 70.69 386 GLY A C 1
ATOM 2868 O O . GLY A 1 386 ? 0.932 2.171 -42.039 1.00 70.69 386 GLY A O 1
ATOM 2869 N N . GLY A 1 387 ? 0.456 0.471 -40.649 1.00 82.19 387 GLY A N 1
ATOM 2870 C CA . GLY A 1 387 ? 0.808 -0.580 -41.597 1.00 82.19 387 GLY A CA 1
ATOM 2871 C C . GLY A 1 387 ? 0.610 -1.981 -41.030 1.00 82.19 387 GLY A C 1
ATOM 2872 O O . GLY A 1 387 ? 0.177 -2.155 -39.888 1.00 82.19 387 GLY A O 1
ATOM 2873 N N . ALA A 1 388 ? 0.949 -2.979 -41.838 1.00 86.19 388 ALA A N 1
ATOM 2874 C CA . ALA A 1 388 ? 0.978 -4.380 -41.450 1.00 86.19 388 ALA A CA 1
ATOM 2875 C C . ALA A 1 388 ? 2.322 -4.996 -41.855 1.00 86.19 388 ALA A C 1
ATOM 2877 O O . ALA A 1 388 ? 2.757 -4.860 -42.998 1.00 86.19 388 ALA A O 1
ATOM 2878 N N . ILE A 1 389 ? 2.965 -5.676 -40.912 1.00 90.69 389 ILE A N 1
ATOM 2879 C CA . ILE A 1 389 ? 4.181 -6.455 -41.133 1.00 90.69 389 ILE A CA 1
ATOM 2880 C C . ILE A 1 389 ? 3.808 -7.912 -40.880 1.00 90.69 389 ILE A C 1
ATOM 2882 O O . ILE A 1 389 ? 3.633 -8.346 -39.737 1.00 90.69 389 ILE A O 1
ATOM 2886 N N . ASP A 1 390 ? 3.625 -8.647 -41.970 1.00 93.00 390 ASP A N 1
ATOM 2887 C CA . ASP A 1 390 ? 3.376 -10.079 -41.956 1.00 93.00 390 ASP A CA 1
ATOM 2888 C C . ASP A 1 390 ? 4.729 -10.800 -41.950 1.00 93.00 390 ASP A C 1
ATOM 2890 O O . ASP A 1 390 ? 5.508 -10.728 -42.903 1.00 93.00 390 ASP A O 1
ATOM 2894 N N . LEU A 1 391 ? 5.038 -11.471 -40.841 1.00 95.38 391 LEU A N 1
ATOM 2895 C CA . LEU A 1 391 ? 6.297 -12.192 -40.680 1.00 95.38 391 LEU A CA 1
ATOM 2896 C C . LEU A 1 391 ? 6.317 -13.525 -41.453 1.00 95.38 391 LEU A C 1
ATOM 2898 O O . LEU A 1 391 ? 7.357 -14.173 -41.475 1.00 95.38 391 LEU A O 1
ATOM 2902 N N . ASN A 1 392 ? 5.224 -13.939 -42.108 1.00 96.06 392 ASN A N 1
ATOM 2903 C CA . ASN A 1 392 ? 5.165 -15.060 -43.057 1.00 96.06 392 ASN A CA 1
ATOM 2904 C C . ASN A 1 392 ? 5.665 -16.423 -42.510 1.00 96.06 392 ASN A C 1
ATOM 2906 O O . ASN A 1 392 ? 6.178 -17.272 -43.235 1.00 96.06 392 ASN A O 1
ATOM 2910 N N . GLY A 1 393 ? 5.539 -16.633 -41.199 1.00 96.38 393 GLY A N 1
ATOM 2911 C CA . GLY A 1 393 ? 6.039 -17.792 -40.454 1.00 96.38 393 GLY A CA 1
ATOM 2912 C C . GLY A 1 393 ? 7.485 -17.670 -39.955 1.00 96.38 393 GLY A C 1
ATOM 2913 O O . GLY A 1 393 ? 7.947 -18.559 -39.240 1.00 96.38 393 GLY A O 1
ATOM 2914 N N . HIS A 1 394 ? 8.188 -16.588 -40.291 1.00 97.75 394 HIS A N 1
ATOM 2915 C CA . HIS A 1 394 ? 9.591 -16.357 -39.956 1.00 97.75 394 HIS A CA 1
ATOM 2916 C C . HIS A 1 394 ? 9.809 -15.696 -38.589 1.00 97.75 394 HIS A C 1
ATOM 2918 O O . HIS A 1 394 ? 8.895 -15.158 -37.951 1.00 97.75 394 HIS A O 1
ATOM 2924 N N . ARG A 1 395 ? 11.068 -15.728 -38.143 1.00 96.69 395 ARG A N 1
ATOM 2925 C CA . ARG A 1 395 ? 11.547 -15.015 -36.954 1.00 96.69 395 ARG A CA 1
ATOM 2926 C C . ARG A 1 395 ? 12.143 -13.655 -37.304 1.00 96.69 395 ARG A C 1
ATOM 2928 O O . ARG A 1 395 ? 13.037 -13.560 -38.140 1.00 96.69 395 ARG A O 1
ATOM 2935 N N . LEU A 1 396 ? 11.741 -12.640 -36.548 1.00 96.25 396 LEU A N 1
ATOM 2936 C CA . LEU A 1 396 ? 12.435 -11.367 -36.408 1.00 96.25 396 LEU A CA 1
ATOM 2937 C C . LEU A 1 396 ? 13.227 -11.352 -35.090 1.00 96.25 396 LEU A C 1
ATOM 2939 O O . LEU A 1 396 ? 12.679 -11.623 -34.019 1.00 96.25 396 LEU A O 1
ATOM 2943 N N . THR A 1 397 ? 14.516 -11.023 -35.164 1.00 96.31 397 THR A N 1
ATOM 2944 C CA . THR A 1 397 ? 15.398 -10.832 -34.001 1.00 96.31 397 THR A CA 1
ATOM 2945 C C . THR A 1 397 ? 15.873 -9.382 -33.950 1.00 96.31 397 THR A C 1
ATOM 2947 O O . THR A 1 397 ? 16.400 -8.883 -34.945 1.00 96.31 397 THR A O 1
ATOM 2950 N N . LEU A 1 398 ? 15.709 -8.717 -32.803 1.00 95.94 398 LEU A N 1
ATOM 2951 C CA . LEU A 1 398 ? 16.120 -7.326 -32.558 1.00 95.94 398 LEU A CA 1
ATOM 2952 C C . LEU A 1 398 ? 17.358 -7.292 -31.648 1.00 95.94 398 LEU A C 1
ATOM 2954 O O . LEU A 1 398 ? 17.240 -7.549 -30.451 1.00 95.94 398 LEU A O 1
ATOM 2958 N N . THR A 1 399 ? 18.557 -7.012 -32.173 1.00 95.12 399 THR A N 1
ATOM 2959 C CA . THR A 1 399 ? 19.805 -7.213 -31.405 1.00 95.12 399 THR A CA 1
ATOM 2960 C C . THR A 1 399 ? 20.033 -6.249 -30.245 1.00 95.12 399 THR A C 1
ATOM 2962 O O . THR A 1 399 ? 20.732 -6.635 -29.317 1.00 95.12 399 THR A O 1
ATOM 2965 N N . SER A 1 400 ? 19.425 -5.058 -30.232 1.00 93.62 400 SER A N 1
ATOM 2966 C CA . SER A 1 400 ? 19.420 -4.176 -29.049 1.00 93.62 400 SER A CA 1
ATOM 2967 C C . SER A 1 400 ? 18.160 -4.322 -28.186 1.00 93.62 400 SER A C 1
ATOM 2969 O O . SER A 1 400 ? 18.002 -3.595 -27.204 1.00 93.62 400 SER A O 1
ATOM 2971 N N . GLY A 1 401 ? 17.227 -5.191 -28.593 1.00 93.44 401 GLY A N 1
ATOM 2972 C CA . GLY A 1 401 ? 15.880 -5.285 -28.035 1.00 93.44 401 GLY A CA 1
ATOM 2973 C C . GLY A 1 401 ? 14.951 -4.115 -28.382 1.00 93.44 401 GLY A C 1
ATOM 2974 O O . GLY A 1 401 ? 13.810 -4.120 -27.938 1.00 93.44 401 GLY A O 1
ATOM 2975 N N . GLY A 1 402 ? 15.391 -3.103 -29.139 1.00 94.19 402 GLY A N 1
ATOM 2976 C CA . GLY A 1 402 ? 14.629 -1.866 -29.340 1.00 94.19 402 GLY A CA 1
ATOM 2977 C C . GLY A 1 402 ? 13.636 -1.884 -30.504 1.00 94.19 402 GLY A C 1
ATOM 2978 O O . GLY A 1 402 ? 14.045 -1.999 -31.661 1.00 94.19 402 GLY A O 1
ATOM 2979 N N . MET A 1 403 ? 12.350 -1.634 -30.225 1.00 93.75 403 MET A N 1
ATOM 2980 C CA . MET A 1 403 ? 11.332 -1.380 -31.252 1.00 93.75 403 MET A CA 1
ATOM 2981 C C . MET A 1 403 ? 10.441 -0.161 -30.950 1.00 93.75 403 MET A C 1
ATOM 2983 O O . MET A 1 403 ? 9.925 -0.019 -29.846 1.00 93.75 403 MET A O 1
ATOM 2987 N N . PHE A 1 404 ? 10.203 0.683 -31.959 1.00 90.38 404 PHE A N 1
ATOM 2988 C CA . PHE A 1 404 ? 9.103 1.657 -31.998 1.00 90.38 404 PHE A CA 1
ATOM 2989 C C . PHE A 1 404 ? 8.017 1.172 -32.968 1.00 90.38 404 PHE A C 1
ATOM 2991 O O . PHE A 1 404 ? 8.260 1.078 -34.172 1.00 90.38 404 PHE A O 1
ATOM 2998 N N . ALA A 1 405 ? 6.828 0.849 -32.448 1.00 75.31 405 ALA A N 1
ATOM 2999 C CA . ALA A 1 405 ? 5.778 0.154 -33.210 1.00 75.31 405 ALA A CA 1
ATOM 3000 C C . ALA A 1 405 ? 4.734 1.072 -33.887 1.00 75.31 405 ALA A C 1
ATOM 3002 O O . ALA A 1 405 ? 4.021 0.626 -34.787 1.00 75.31 405 ALA A O 1
ATOM 3003 N N . GLY A 1 406 ? 4.624 2.342 -33.483 1.00 77.94 406 GLY A N 1
ATOM 3004 C CA . GLY A 1 406 ? 3.664 3.294 -34.059 1.00 77.94 406 GLY A CA 1
ATOM 3005 C C . GLY A 1 406 ? 2.214 2.786 -34.003 1.00 77.94 406 GLY A C 1
ATOM 3006 O O . GLY A 1 406 ? 1.730 2.401 -32.945 1.00 77.94 406 GLY A O 1
ATOM 3007 N N . THR A 1 407 ? 1.527 2.767 -35.150 1.00 80.69 407 THR A N 1
ATOM 3008 C CA . THR A 1 407 ? 0.229 2.072 -35.337 1.00 80.69 407 THR A CA 1
ATOM 3009 C C . THR A 1 407 ? 0.358 0.824 -36.222 1.00 80.69 407 THR A C 1
ATOM 3011 O O . THR A 1 407 ? -0.610 0.381 -36.839 1.00 80.69 407 THR A O 1
ATOM 3014 N N . THR A 1 408 ? 1.563 0.258 -36.333 1.00 83.56 408 THR A N 1
ATOM 3015 C CA . THR A 1 408 ? 1.815 -0.939 -37.143 1.00 83.56 408 THR A CA 1
ATOM 3016 C C . THR A 1 408 ? 1.399 -2.211 -36.400 1.00 83.56 408 THR A C 1
ATOM 3018 O O . THR A 1 408 ? 1.586 -2.341 -35.186 1.00 83.56 408 THR A O 1
ATOM 3021 N N . ALA A 1 409 ? 0.824 -3.159 -37.144 1.00 89.31 409 ALA A N 1
ATOM 3022 C CA . ALA A 1 409 ? 0.499 -4.497 -36.665 1.00 89.31 409 ALA A CA 1
ATOM 3023 C C . ALA A 1 409 ? 1.544 -5.520 -37.138 1.00 89.31 409 ALA A C 1
ATOM 3025 O O . ALA A 1 409 ? 1.749 -5.677 -38.339 1.00 89.31 409 ALA A O 1
ATOM 3026 N N . PHE A 1 410 ? 2.166 -6.238 -36.202 1.00 92.56 410 PHE A N 1
ATOM 3027 C CA . PHE A 1 410 ? 3.064 -7.363 -36.480 1.00 92.56 410 PHE A CA 1
ATOM 3028 C C . PHE A 1 410 ? 2.304 -8.682 -36.343 1.00 92.56 410 PHE A C 1
ATOM 3030 O O . PHE A 1 410 ? 1.772 -8.967 -35.268 1.00 92.56 410 PHE A O 1
ATOM 3037 N N . ALA A 1 411 ? 2.268 -9.499 -37.394 1.00 95.12 411 ALA A N 1
ATOM 3038 C CA . ALA A 1 411 ? 1.470 -10.724 -37.448 1.00 95.12 411 ALA A CA 1
ATOM 3039 C C . ALA A 1 411 ? 2.273 -11.942 -37.931 1.00 95.12 411 ALA A C 1
ATOM 3041 O O . ALA A 1 411 ? 3.377 -11.807 -38.450 1.00 95.12 411 ALA A O 1
ATOM 3042 N N . ASN A 1 412 ? 1.682 -13.134 -37.783 1.00 93.94 412 ASN A N 1
ATOM 3043 C CA . ASN A 1 412 ? 2.064 -14.348 -38.514 1.00 93.94 412 ASN A CA 1
ATOM 3044 C C . ASN A 1 412 ? 3.555 -14.741 -38.426 1.00 93.94 412 ASN A C 1
ATOM 3046 O O . ASN A 1 412 ? 4.172 -15.048 -39.434 1.00 93.94 412 ASN A O 1
ATOM 3050 N N . GLY A 1 413 ? 4.155 -14.778 -37.235 1.00 96.69 413 GLY A N 1
ATOM 3051 C CA . GLY A 1 413 ? 5.530 -15.272 -37.065 1.00 96.69 413 GLY A CA 1
ATOM 3052 C C . GLY A 1 413 ? 6.017 -15.157 -35.629 1.00 96.69 413 GLY A C 1
ATOM 3053 O O . GLY A 1 413 ? 5.213 -15.268 -34.700 1.00 96.69 413 GLY A O 1
ATOM 3054 N N . THR A 1 414 ? 7.318 -14.938 -35.433 1.00 98.00 414 THR A N 1
ATOM 3055 C CA . THR A 1 414 ? 7.925 -14.836 -34.095 1.00 98.00 414 THR A CA 1
ATOM 3056 C C . THR A 1 414 ? 8.816 -13.603 -33.950 1.00 98.00 414 THR A C 1
ATOM 3058 O O . THR A 1 414 ? 9.659 -13.350 -34.803 1.00 98.00 414 THR A O 1
ATOM 3061 N N . ILE A 1 415 ? 8.682 -12.867 -32.847 1.00 97.81 415 ILE A N 1
ATOM 3062 C CA . ILE A 1 415 ? 9.570 -11.764 -32.453 1.00 97.81 415 ILE A CA 1
ATOM 3063 C C . ILE A 1 415 ? 10.425 -12.220 -31.265 1.00 97.81 415 ILE A C 1
ATOM 3065 O O . ILE A 1 415 ? 9.925 -12.843 -30.328 1.00 97.81 415 ILE A O 1
ATOM 3069 N N . THR A 1 416 ? 11.719 -11.908 -31.311 1.00 97.38 416 THR A N 1
ATOM 3070 C CA . THR A 1 416 ? 12.720 -12.250 -30.288 1.00 97.38 416 THR A CA 1
ATOM 3071 C C . THR A 1 416 ? 13.708 -11.095 -30.089 1.00 97.38 416 THR A C 1
ATOM 3073 O O . THR A 1 416 ? 13.914 -10.284 -30.996 1.00 97.38 416 THR A O 1
ATOM 3076 N N . SER A 1 417 ? 14.351 -11.024 -28.922 1.00 95.38 417 SER A N 1
ATOM 3077 C CA . SER A 1 417 ? 15.451 -10.082 -28.666 1.00 95.38 417 SER A CA 1
ATOM 3078 C C . SER A 1 417 ? 16.817 -10.765 -28.768 1.00 95.38 417 SER A C 1
ATOM 3080 O O . SER A 1 417 ? 16.954 -11.945 -28.457 1.00 95.38 417 SER A O 1
ATOM 3082 N N . GLY A 1 418 ? 17.846 -10.034 -29.200 1.00 93.19 418 GLY A N 1
ATOM 3083 C CA . GLY A 1 418 ? 19.242 -10.486 -29.115 1.00 93.19 418 GLY A CA 1
ATOM 3084 C C . GLY A 1 418 ? 19.865 -10.310 -27.725 1.00 93.19 418 GLY A C 1
ATOM 3085 O O . GLY A 1 418 ? 20.937 -10.857 -27.476 1.00 93.19 418 GLY A O 1
ATOM 3086 N N . VAL A 1 419 ? 19.190 -9.583 -26.831 1.00 92.62 419 VAL A N 1
ATOM 3087 C CA . VAL A 1 419 ? 19.537 -9.388 -25.414 1.00 92.62 419 VAL A CA 1
ATOM 3088 C C . VAL A 1 419 ? 18.406 -9.918 -24.523 1.00 92.62 419 VAL A C 1
ATOM 3090 O O . VAL A 1 419 ? 17.393 -10.402 -25.020 1.00 92.62 419 VAL A O 1
ATOM 3093 N N . ASN A 1 420 ? 18.550 -9.842 -23.200 1.00 93.06 420 ASN A N 1
ATOM 3094 C CA . ASN A 1 420 ? 17.564 -10.370 -22.247 1.00 93.06 420 ASN A CA 1
ATOM 3095 C C . ASN A 1 420 ? 16.248 -9.574 -22.150 1.00 93.06 420 ASN A C 1
ATOM 3097 O O . ASN A 1 420 ? 15.420 -9.887 -21.300 1.00 93.06 420 ASN A O 1
ATOM 3101 N N . GLU A 1 421 ? 16.030 -8.564 -22.994 1.00 94.19 421 GLU A N 1
ATOM 3102 C CA . GLU A 1 421 ? 14.867 -7.675 -22.926 1.00 94.19 421 GLU A CA 1
ATOM 3103 C C . GLU A 1 421 ? 14.385 -7.222 -24.309 1.00 94.19 421 GLU A C 1
ATOM 3105 O O . GLU A 1 421 ? 15.190 -7.020 -25.220 1.00 94.19 421 GLU A O 1
ATOM 3110 N N . LEU A 1 422 ? 13.074 -7.023 -24.455 1.00 95.62 422 LEU A N 1
ATOM 3111 C CA . LEU A 1 422 ? 12.411 -6.524 -25.660 1.00 95.62 422 LEU A CA 1
ATOM 3112 C C . LEU A 1 422 ? 11.563 -5.286 -25.319 1.00 95.62 422 LEU A C 1
ATOM 3114 O O . LEU A 1 422 ? 10.568 -5.387 -24.603 1.00 95.62 422 LEU A O 1
ATOM 3118 N N . TYR A 1 423 ? 11.957 -4.129 -25.848 1.00 95.00 423 TYR A N 1
ATOM 3119 C CA . TYR A 1 423 ? 11.384 -2.814 -25.565 1.00 95.00 423 TYR A CA 1
ATOM 3120 C C . TYR A 1 423 ? 10.394 -2.387 -26.655 1.00 95.00 423 TYR A C 1
ATOM 3122 O O . TYR A 1 423 ? 10.770 -2.205 -27.814 1.00 95.00 423 TYR A O 1
ATOM 3130 N N . PHE A 1 424 ? 9.139 -2.169 -26.259 1.00 94.12 424 PHE A N 1
ATOM 3131 C CA . PHE A 1 424 ? 8.067 -1.614 -27.084 1.00 94.12 424 PHE A CA 1
ATOM 3132 C C . PHE A 1 424 ? 7.864 -0.132 -26.746 1.00 94.12 424 PHE A C 1
ATOM 3134 O O . PHE A 1 424 ? 7.035 0.233 -25.906 1.00 94.12 424 PHE A O 1
ATOM 3141 N N . ASN A 1 425 ? 8.642 0.722 -27.406 1.00 92.19 425 ASN A N 1
ATOM 3142 C CA . ASN A 1 425 ? 8.565 2.176 -27.292 1.00 92.19 425 ASN A CA 1
ATOM 3143 C C . ASN A 1 425 ? 7.560 2.766 -28.301 1.00 92.19 425 ASN A C 1
ATOM 3145 O O . ASN A 1 425 ? 7.172 2.131 -29.287 1.00 92.19 425 ASN A O 1
ATOM 3149 N N . GLY A 1 426 ? 7.126 4.006 -28.074 1.00 83.81 426 GLY A N 1
ATOM 3150 C CA . GLY A 1 426 ? 6.104 4.648 -28.900 1.00 83.81 426 GLY A CA 1
ATOM 3151 C C . GLY A 1 426 ? 5.657 5.996 -28.351 1.00 83.81 426 GLY A C 1
ATOM 3152 O O . GLY A 1 426 ? 6.089 6.426 -27.287 1.00 83.81 426 GLY A O 1
ATOM 3153 N N . LEU A 1 427 ? 4.759 6.654 -29.082 1.00 73.06 427 LEU A N 1
ATOM 3154 C CA . LEU A 1 427 ? 4.018 7.808 -28.576 1.00 73.06 427 LEU A CA 1
ATOM 3155 C C . LEU A 1 427 ? 2.689 7.314 -27.994 1.00 73.06 427 LEU A C 1
ATOM 3157 O O . LEU A 1 427 ? 2.033 6.457 -28.584 1.00 73.06 427 LEU A O 1
ATOM 3161 N N . SER A 1 428 ? 2.267 7.871 -26.859 1.00 68.12 428 SER A N 1
ATOM 3162 C CA . SER A 1 428 ? 1.077 7.433 -26.108 1.00 68.12 428 SER A CA 1
ATOM 3163 C C . SER A 1 428 ? -0.257 7.577 -26.860 1.00 68.12 428 SER A C 1
ATOM 3165 O O . SER A 1 428 ? -1.264 7.022 -26.425 1.00 68.12 428 SER A O 1
ATOM 3167 N N . SER A 1 429 ? -0.270 8.287 -27.991 1.00 72.19 429 SER A N 1
ATOM 3168 C CA . SER A 1 429 ? -1.415 8.471 -28.890 1.00 72.19 429 SER A CA 1
ATOM 3169 C C . SER A 1 429 ? -1.634 7.332 -29.896 1.00 72.19 429 SER A C 1
ATOM 3171 O O . SER A 1 429 ? -2.651 7.336 -30.591 1.00 72.19 429 SER A O 1
ATOM 3173 N N . TYR A 1 430 ? -0.704 6.379 -30.012 1.00 74.44 430 TYR A N 1
ATOM 3174 C CA . TYR A 1 430 ? -0.725 5.335 -31.039 1.00 74.44 430 TYR A CA 1
ATOM 3175 C C . TYR A 1 430 ? -0.679 3.935 -30.425 1.00 74.44 430 TYR A C 1
ATOM 3177 O O . TYR A 1 430 ? 0.233 3.627 -29.665 1.00 74.44 430 TYR A O 1
ATOM 3185 N N . ILE A 1 431 ? -1.657 3.092 -30.780 1.00 80.62 431 ILE A N 1
ATOM 3186 C CA . ILE A 1 431 ? -1.727 1.696 -30.334 1.00 80.62 431 ILE A CA 1
ATOM 3187 C C . ILE A 1 431 ? -0.992 0.806 -31.344 1.00 80.62 431 ILE A C 1
ATOM 3189 O O . ILE A 1 431 ? -1.507 0.558 -32.437 1.00 80.62 431 ILE A O 1
ATOM 3193 N N . GLY A 1 432 ? 0.183 0.301 -30.970 1.00 86.50 432 GLY A N 1
ATOM 3194 C CA . GLY A 1 432 ? 0.878 -0.754 -31.710 1.00 86.50 432 GLY A CA 1
ATOM 3195 C C . GLY A 1 432 ? 0.235 -2.120 -31.454 1.00 86.50 432 GLY A C 1
ATOM 3196 O O . GLY A 1 432 ? -0.314 -2.364 -30.376 1.00 86.50 432 GLY A O 1
ATOM 3197 N N . ARG A 1 433 ? 0.287 -3.044 -32.421 1.00 91.31 433 ARG A N 1
ATOM 3198 C CA . ARG A 1 433 ? -0.346 -4.371 -32.287 1.00 91.31 433 ARG A CA 1
ATOM 3199 C C . ARG A 1 433 ? 0.631 -5.511 -32.564 1.00 91.31 433 ARG A C 1
ATOM 3201 O O . ARG A 1 433 ? 1.372 -5.474 -33.541 1.00 91.31 433 ARG A O 1
ATOM 3208 N N . VAL A 1 434 ? 0.585 -6.547 -31.727 1.00 94.12 434 VAL A N 1
ATOM 3209 C CA . VAL A 1 434 ? 1.374 -7.775 -31.885 1.00 94.12 434 VAL A CA 1
ATOM 3210 C C . VAL A 1 434 ? 0.452 -8.997 -31.838 1.00 94.12 434 VAL A C 1
ATOM 3212 O O . VAL A 1 434 ? -0.052 -9.405 -30.787 1.00 94.12 434 VAL A O 1
ATOM 3215 N N . ASP A 1 435 ? 0.237 -9.567 -33.019 1.00 94.00 435 ASP A N 1
ATOM 3216 C CA . ASP A 1 435 ? -0.410 -10.861 -33.261 1.00 94.00 435 ASP A CA 1
ATOM 3217 C C . ASP A 1 435 ? 0.621 -11.972 -33.551 1.00 94.00 435 ASP A C 1
ATOM 3219 O O . ASP A 1 435 ? 0.280 -13.154 -33.548 1.00 94.00 435 ASP A O 1
ATOM 3223 N N . ALA A 1 436 ? 1.883 -11.603 -33.798 1.00 95.75 436 ALA A N 1
ATOM 3224 C CA . ALA A 1 436 ? 3.026 -12.511 -33.821 1.00 95.75 436 ALA A CA 1
ATOM 3225 C C . ALA A 1 436 ? 3.377 -13.025 -32.410 1.00 95.75 436 ALA A C 1
ATOM 3227 O O . ALA A 1 436 ? 3.127 -12.356 -31.410 1.00 95.75 436 ALA A O 1
ATOM 3228 N N . VAL A 1 437 ? 3.994 -14.203 -32.318 1.00 97.88 437 VAL A N 1
ATOM 3229 C CA . VAL A 1 437 ? 4.436 -14.781 -31.039 1.00 97.88 437 VAL A CA 1
ATOM 3230 C C . VAL A 1 437 ? 5.686 -14.055 -30.546 1.00 97.88 437 VAL A C 1
ATOM 3232 O O . VAL A 1 437 ? 6.694 -14.024 -31.243 1.00 97.88 437 VAL A O 1
ATOM 3235 N N . ILE A 1 438 ? 5.666 -13.523 -29.329 1.00 98.12 438 ILE A N 1
ATOM 3236 C CA . ILE A 1 438 ? 6.876 -13.093 -28.622 1.00 98.12 438 ILE A CA 1
ATOM 3237 C C . ILE A 1 438 ? 7.458 -14.315 -27.903 1.00 98.12 438 ILE A C 1
ATOM 3239 O O . ILE A 1 438 ? 6.743 -14.996 -27.161 1.00 98.12 438 ILE A O 1
ATOM 3243 N N . ALA A 1 439 ? 8.740 -14.597 -28.125 1.00 98.19 439 ALA A N 1
ATOM 3244 C CA . ALA A 1 439 ? 9.438 -15.755 -27.570 1.00 98.19 439 ALA A CA 1
ATOM 3245 C C . ALA A 1 439 ? 10.831 -15.387 -27.036 1.00 98.19 439 ALA A C 1
ATOM 3247 O O . ALA A 1 439 ? 11.381 -14.338 -27.376 1.00 98.19 439 ALA A O 1
ATOM 3248 N N . ASP A 1 440 ? 11.409 -16.281 -26.230 1.00 98.06 440 ASP A N 1
ATOM 3249 C CA . ASP A 1 440 ? 12.789 -16.145 -25.763 1.00 98.06 440 ASP A CA 1
ATOM 3250 C C . ASP A 1 440 ? 13.793 -16.137 -26.927 1.00 98.06 440 ASP A C 1
ATOM 3252 O O . ASP A 1 440 ? 13.701 -16.925 -27.876 1.00 98.06 440 ASP A O 1
ATOM 3256 N N . GLY A 1 441 ? 14.762 -15.227 -26.847 1.00 94.00 441 GLY A N 1
ATOM 3257 C CA . GLY A 1 441 ? 15.833 -15.077 -27.825 1.00 94.00 441 GLY A CA 1
ATOM 3258 C C . GLY A 1 441 ? 17.086 -15.917 -27.540 1.00 94.00 441 GLY A C 1
ATOM 3259 O O . GLY A 1 441 ? 17.144 -16.674 -26.569 1.00 94.00 441 GLY A O 1
ATOM 3260 N N . PRO A 1 442 ? 18.150 -15.771 -28.355 1.00 92.12 442 PRO A N 1
ATOM 3261 C CA . PRO A 1 442 ? 19.434 -16.449 -28.138 1.00 92.12 442 PRO A CA 1
ATOM 3262 C C . PRO A 1 442 ? 20.129 -16.089 -26.810 1.00 92.12 442 PRO A C 1
ATOM 3264 O O . PRO A 1 442 ? 20.991 -16.844 -26.367 1.00 92.12 442 PRO A O 1
ATOM 3267 N N . ALA A 1 443 ? 19.750 -14.982 -26.159 1.00 90.12 443 ALA A N 1
ATOM 3268 C CA . ALA A 1 443 ? 20.201 -14.612 -24.811 1.00 90.12 443 ALA A CA 1
ATOM 3269 C C . ALA A 1 443 ? 19.490 -15.391 -23.676 1.00 90.12 443 ALA A C 1
ATOM 3271 O O . ALA A 1 443 ? 19.826 -15.222 -22.502 1.00 90.12 443 ALA A O 1
ATOM 3272 N N . GLY A 1 444 ? 18.517 -16.247 -24.009 1.00 94.31 444 GLY A N 1
ATOM 3273 C CA . GLY A 1 444 ? 17.673 -16.962 -23.055 1.00 94.31 444 GLY A CA 1
ATOM 3274 C C . GLY A 1 444 ? 16.437 -16.154 -22.656 1.00 94.31 444 GLY A C 1
ATOM 3275 O O . GLY A 1 444 ? 15.832 -15.482 -23.494 1.00 94.31 444 GLY A O 1
ATOM 3276 N N . ALA A 1 445 ? 16.070 -16.241 -21.373 1.00 95.44 445 ALA A N 1
ATOM 3277 C CA . ALA A 1 445 ? 14.888 -15.592 -20.809 1.00 95.44 445 ALA A CA 1
ATOM 3278 C C . ALA A 1 445 ? 14.816 -14.113 -21.218 1.00 95.44 445 ALA A C 1
ATOM 3280 O O . ALA A 1 445 ? 15.730 -13.333 -20.929 1.00 95.44 445 ALA A O 1
ATOM 3281 N N . THR A 1 446 ? 13.739 -13.762 -21.917 1.00 96.44 446 THR A N 1
ATOM 3282 C CA . THR A 1 446 ? 13.497 -12.433 -22.480 1.00 96.44 446 THR A CA 1
ATOM 3283 C C . THR A 1 446 ? 12.388 -11.741 -21.693 1.00 96.44 446 THR A C 1
ATOM 3285 O O . THR A 1 446 ? 11.242 -12.186 -21.703 1.00 96.44 446 THR A O 1
ATOM 3288 N N . GLY A 1 447 ? 12.729 -10.663 -20.987 1.00 96.44 447 GLY A N 1
ATOM 3289 C CA . GLY A 1 447 ? 11.756 -9.741 -20.406 1.00 96.44 447 GLY A CA 1
ATOM 3290 C C . GLY A 1 447 ? 11.106 -8.874 -21.484 1.00 96.44 447 GLY A C 1
ATOM 3291 O O . GLY A 1 447 ? 11.711 -8.595 -22.520 1.00 96.44 447 GLY A O 1
ATOM 3292 N N . VAL A 1 448 ? 9.872 -8.435 -21.255 1.00 96.81 448 VAL A N 1
ATOM 3293 C CA . VAL A 1 448 ? 9.127 -7.578 -22.188 1.00 96.81 448 VAL A CA 1
ATOM 3294 C C . VAL A 1 448 ? 8.788 -6.259 -21.510 1.00 96.81 448 VAL A C 1
ATOM 3296 O O . VAL A 1 448 ? 8.097 -6.239 -20.496 1.00 96.81 448 VAL A O 1
ATOM 3299 N N . VAL A 1 449 ? 9.259 -5.153 -22.082 1.00 96.00 449 VAL A N 1
ATOM 3300 C CA . VAL A 1 449 ? 9.118 -3.807 -21.522 1.00 96.00 449 VAL A CA 1
ATOM 3301 C C . VAL A 1 449 ? 8.183 -2.980 -22.402 1.00 96.00 449 VAL A C 1
ATOM 3303 O O . VAL A 1 449 ? 8.467 -2.737 -23.574 1.00 96.00 449 VAL A O 1
ATOM 3306 N N . ILE A 1 450 ? 7.055 -2.545 -21.842 1.00 94.56 450 ILE A N 1
ATOM 3307 C CA . ILE A 1 450 ? 6.028 -1.750 -22.520 1.00 94.56 450 ILE A CA 1
ATOM 3308 C C . ILE A 1 450 ? 6.150 -0.289 -22.086 1.00 94.56 450 ILE A C 1
ATOM 3310 O O . ILE A 1 450 ? 5.891 0.056 -20.932 1.00 94.56 450 ILE A O 1
ATOM 3314 N N . ASN A 1 451 ? 6.521 0.569 -23.033 1.00 92.69 451 ASN A N 1
ATOM 3315 C CA . ASN A 1 451 ? 6.671 2.014 -22.865 1.00 92.69 451 ASN A CA 1
ATOM 3316 C C . ASN A 1 451 ? 5.909 2.761 -23.985 1.00 92.69 451 ASN A C 1
ATOM 3318 O O . ASN A 1 451 ? 6.441 3.626 -24.681 1.00 92.69 451 ASN A O 1
ATOM 3322 N N . SER A 1 452 ? 4.679 2.312 -24.248 1.00 90.31 452 SER A N 1
ATOM 3323 C CA . SER A 1 452 ? 3.776 2.786 -25.306 1.00 90.31 452 SER A CA 1
ATOM 3324 C C . SER A 1 452 ? 2.376 2.184 -25.121 1.00 90.31 452 SER A C 1
ATOM 3326 O O . SER A 1 452 ? 2.169 1.386 -24.207 1.00 90.31 452 SER A O 1
ATOM 3328 N N . GLN A 1 453 ? 1.391 2.571 -25.944 1.00 91.00 453 GLN A N 1
ATOM 3329 C CA . GLN A 1 453 ? 0.130 1.823 -26.010 1.00 91.00 453 GLN A CA 1
ATOM 3330 C C . GLN A 1 453 ? 0.338 0.600 -26.912 1.00 91.00 453 GLN A C 1
ATOM 3332 O O . GLN A 1 453 ? 0.594 0.744 -28.107 1.00 91.00 453 GLN A O 1
ATOM 3337 N N . MET A 1 454 ? 0.199 -0.601 -26.359 1.00 92.81 454 MET A N 1
ATOM 3338 C CA . MET A 1 454 ? 0.372 -1.863 -27.082 1.00 92.81 454 MET A CA 1
ATOM 3339 C C . MET A 1 454 ? -0.837 -2.778 -26.910 1.00 92.81 454 MET A C 1
ATOM 3341 O O . MET A 1 454 ? -1.434 -2.840 -25.839 1.00 92.81 454 MET A O 1
ATOM 3345 N N . GLN A 1 455 ? -1.168 -3.558 -27.939 1.00 93.88 455 GLN A N 1
ATOM 3346 C CA . GLN A 1 455 ? -2.104 -4.677 -27.838 1.00 93.88 455 GLN A CA 1
ATOM 3347 C C . GLN A 1 455 ? -1.420 -5.995 -28.206 1.00 93.88 455 GLN A C 1
ATOM 3349 O O . GLN A 1 455 ? -0.945 -6.146 -29.332 1.00 93.88 455 GLN A O 1
ATOM 3354 N N . PHE A 1 456 ? -1.457 -6.973 -27.299 1.00 95.44 456 PHE A N 1
ATOM 3355 C CA . PHE A 1 456 ? -1.024 -8.349 -27.564 1.00 95.44 456 PHE A CA 1
ATOM 3356 C C . PHE A 1 456 ? -2.240 -9.277 -27.718 1.00 95.44 456 PHE A C 1
ATOM 3358 O O . PHE A 1 456 ? -3.171 -9.242 -26.905 1.00 95.44 456 PHE A O 1
ATOM 3365 N N . ALA A 1 457 ? -2.230 -10.115 -28.759 1.00 92.19 457 ALA A N 1
ATOM 3366 C CA . ALA A 1 457 ? -3.296 -11.091 -29.040 1.00 92.19 457 ALA A CA 1
ATOM 3367 C C . ALA A 1 457 ? -2.796 -12.502 -29.420 1.00 92.19 457 ALA A C 1
ATOM 3369 O O . ALA A 1 457 ? -3.601 -13.428 -29.553 1.00 92.19 457 ALA A O 1
ATOM 3370 N N . ALA A 1 458 ? -1.482 -12.686 -29.576 1.00 94.38 458 ALA A N 1
ATOM 3371 C CA . ALA A 1 458 ? -0.856 -13.999 -29.718 1.00 94.38 458 ALA A CA 1
ATOM 3372 C C . ALA A 1 458 ? -0.986 -14.847 -28.433 1.00 94.38 458 ALA A C 1
ATOM 3374 O O . ALA A 1 458 ? -1.502 -14.393 -27.415 1.00 94.38 458 ALA A O 1
ATOM 3375 N N . THR A 1 459 ? -0.490 -16.087 -28.460 1.00 95.50 459 THR A N 1
ATOM 3376 C CA . THR A 1 459 ? -0.063 -16.768 -27.226 1.00 95.50 459 THR A CA 1
ATOM 3377 C C . THR A 1 459 ? 1.456 -16.753 -27.214 1.00 95.50 459 THR A C 1
ATOM 3379 O O . THR A 1 459 ? 2.075 -17.282 -28.135 1.00 95.50 459 THR A O 1
ATOM 3382 N N . ASN A 1 460 ? 2.027 -16.109 -26.204 1.00 97.94 460 ASN A N 1
ATOM 3383 C CA . ASN A 1 460 ? 3.446 -15.807 -26.110 1.00 97.94 460 ASN A CA 1
ATOM 3384 C C . ASN A 1 460 ? 4.192 -16.856 -25.276 1.00 97.94 460 ASN A C 1
ATOM 3386 O O . ASN A 1 460 ? 3.609 -17.525 -24.423 1.00 97.94 460 ASN A O 1
ATOM 3390 N N . THR A 1 461 ? 5.485 -17.017 -25.556 1.00 97.31 461 THR A N 1
ATOM 3391 C CA . THR A 1 461 ? 6.331 -18.087 -25.001 1.00 97.31 461 THR A CA 1
ATOM 3392 C C . THR A 1 461 ? 7.702 -17.575 -24.549 1.00 97.31 461 THR A C 1
ATOM 3394 O O . THR A 1 461 ? 8.684 -18.312 -24.621 1.00 97.31 461 THR A O 1
ATOM 3397 N N . TYR A 1 462 ? 7.793 -16.304 -24.153 1.00 97.88 462 TYR A N 1
ATOM 3398 C CA . TYR A 1 462 ? 8.950 -15.779 -23.426 1.00 97.88 462 TYR A CA 1
ATOM 3399 C C . TYR A 1 462 ? 8.862 -16.157 -21.940 1.00 97.88 462 TYR A C 1
ATOM 3401 O O . TYR A 1 462 ? 7.763 -16.365 -21.421 1.00 97.88 462 TYR A O 1
ATOM 3409 N N . SER A 1 463 ? 10.003 -16.260 -21.255 1.00 96.69 463 SER A N 1
ATOM 3410 C CA . SER A 1 463 ? 10.073 -16.661 -19.841 1.00 96.69 463 SER A CA 1
ATOM 3411 C C . SER A 1 463 ? 10.537 -15.554 -18.886 1.00 96.69 463 SER A C 1
ATOM 3413 O O . SER A 1 463 ? 10.733 -15.831 -17.701 1.00 96.69 463 SER A O 1
ATOM 3415 N N . GLY A 1 464 ? 10.781 -14.335 -19.377 1.00 96.06 464 GLY A N 1
ATOM 3416 C CA . GLY A 1 464 ? 11.090 -13.173 -18.540 1.00 96.06 464 GLY A CA 1
ATOM 3417 C C . GLY A 1 464 ? 9.839 -12.442 -18.020 1.00 96.06 464 GLY A C 1
ATOM 3418 O O . GLY A 1 464 ? 8.716 -12.762 -18.421 1.00 96.06 464 GLY A O 1
ATOM 3419 N N . PRO A 1 465 ? 10.015 -11.451 -17.126 1.00 96.44 465 PRO A N 1
ATOM 3420 C CA . PRO A 1 465 ? 8.919 -10.633 -16.607 1.00 96.44 465 PRO A CA 1
ATOM 3421 C C . PRO A 1 465 ? 8.347 -9.699 -17.684 1.00 96.44 465 PRO A C 1
ATOM 3423 O O . PRO A 1 465 ? 9.025 -9.356 -18.654 1.00 96.44 465 PRO A O 1
ATOM 3426 N N . THR A 1 466 ? 7.107 -9.244 -17.495 1.00 97.62 466 THR A N 1
ATOM 3427 C CA . THR A 1 466 ? 6.502 -8.186 -18.325 1.00 97.62 466 THR A CA 1
ATOM 3428 C C . THR A 1 466 ? 6.397 -6.892 -17.521 1.00 97.62 466 THR A C 1
ATOM 3430 O O . THR A 1 466 ? 5.631 -6.848 -16.564 1.00 97.62 466 THR A O 1
ATOM 3433 N N . THR A 1 467 ? 7.108 -5.829 -17.894 1.00 96.75 467 THR A N 1
ATOM 3434 C CA . THR A 1 467 ? 7.039 -4.537 -17.187 1.00 96.75 467 THR A CA 1
ATOM 3435 C C . THR A 1 467 ? 6.296 -3.495 -18.014 1.00 96.75 467 THR A C 1
ATOM 3437 O O . THR A 1 467 ? 6.643 -3.254 -19.167 1.00 96.75 467 THR A O 1
ATOM 3440 N N . ILE A 1 468 ? 5.284 -2.851 -17.431 1.00 95.62 468 ILE A N 1
ATOM 3441 C CA . ILE A 1 468 ? 4.462 -1.816 -18.067 1.00 95.62 468 ILE A CA 1
ATOM 3442 C C . ILE A 1 468 ? 4.767 -0.475 -17.388 1.00 95.62 468 ILE A C 1
ATOM 3444 O O . ILE A 1 468 ? 4.380 -0.234 -16.245 1.00 95.62 468 ILE A O 1
ATOM 3448 N N . ILE A 1 469 ? 5.504 0.379 -18.096 1.00 90.25 469 ILE A N 1
ATOM 3449 C CA . ILE A 1 469 ? 6.131 1.605 -17.578 1.00 90.25 469 ILE A CA 1
ATOM 3450 C C . ILE A 1 469 ? 5.254 2.839 -17.800 1.00 90.25 469 ILE A C 1
ATOM 3452 O O . ILE A 1 469 ? 5.056 3.667 -16.913 1.00 90.25 469 ILE A O 1
ATOM 3456 N N . SER A 1 470 ? 4.762 2.993 -19.024 1.00 78.81 470 SER A N 1
ATOM 3457 C CA . SER A 1 470 ? 3.978 4.147 -19.447 1.00 78.81 470 SER A CA 1
ATOM 3458 C C . SER A 1 470 ? 2.919 3.703 -20.445 1.00 78.81 470 SER A C 1
ATOM 3460 O O . SER A 1 470 ? 2.998 2.605 -21.002 1.00 78.81 470 SER A O 1
ATOM 3462 N N . ALA A 1 471 ? 1.918 4.559 -20.662 1.00 83.81 471 ALA A N 1
ATOM 3463 C CA . ALA A 1 471 ? 0.791 4.270 -21.540 1.00 83.81 471 ALA A CA 1
ATOM 3464 C C . ALA A 1 471 ? 0.059 2.968 -21.139 1.00 83.81 471 ALA A C 1
ATOM 3466 O O . ALA A 1 471 ? -0.668 3.008 -20.145 1.00 83.81 471 ALA A O 1
ATOM 3467 N N . GLY A 1 472 ? 0.205 1.837 -21.841 1.00 91.69 472 GLY A N 1
ATOM 3468 C CA . GLY A 1 472 ? -0.427 0.596 -21.385 1.00 91.69 472 GLY A CA 1
ATOM 3469 C C . GLY A 1 472 ? -0.392 -0.604 -22.331 1.00 91.69 472 GLY A C 1
ATOM 3470 O O . GLY A 1 472 ? -0.133 -0.493 -23.526 1.00 91.69 472 GLY A O 1
ATOM 3471 N N . LEU A 1 473 ? -0.700 -1.774 -21.769 1.00 95.12 473 LEU A N 1
ATOM 3472 C CA . LEU A 1 473 ? -0.821 -3.050 -22.463 1.00 95.12 473 LEU A CA 1
ATOM 3473 C C . LEU A 1 473 ? -2.274 -3.545 -22.437 1.00 95.12 473 LEU A C 1
ATOM 3475 O O . LEU A 1 473 ? -2.827 -3.849 -21.378 1.00 95.12 473 LEU A O 1
ATOM 3479 N N . ARG A 1 474 ? -2.878 -3.704 -23.616 1.00 94.81 474 ARG A N 1
ATOM 3480 C CA . ARG A 1 474 ? -4.173 -4.362 -23.807 1.00 94.81 474 ARG A CA 1
ATOM 3481 C C . ARG A 1 474 ? -3.977 -5.843 -24.126 1.00 94.81 474 ARG A C 1
ATOM 3483 O O . ARG A 1 474 ? -3.409 -6.198 -25.159 1.00 94.81 474 ARG A O 1
ATOM 3490 N N . VAL A 1 475 ? -4.498 -6.708 -23.263 1.00 95.38 475 VAL A N 1
ATOM 3491 C CA . VAL A 1 475 ? -4.418 -8.169 -23.385 1.00 95.38 475 VAL A CA 1
ATOM 3492 C C . VAL A 1 475 ? -5.725 -8.705 -23.966 1.00 95.38 475 VAL A C 1
ATOM 3494 O O . VAL A 1 475 ? -6.752 -8.720 -23.290 1.00 95.38 475 VAL A O 1
ATOM 3497 N N . ALA A 1 476 ? -5.693 -9.135 -25.231 1.00 91.38 476 ALA A N 1
ATOM 3498 C CA . ALA A 1 476 ? -6.876 -9.602 -25.966 1.00 91.38 476 ALA A CA 1
ATOM 3499 C C . ALA A 1 476 ? -7.102 -11.129 -25.901 1.00 91.38 476 ALA A C 1
ATOM 3501 O O . ALA A 1 476 ? -8.103 -11.631 -26.415 1.00 91.38 476 ALA A O 1
ATOM 3502 N N . LYS A 1 477 ? -6.173 -11.879 -25.294 1.00 91.62 477 LYS A N 1
ATOM 3503 C CA . LYS A 1 477 ? -6.206 -13.344 -25.183 1.00 91.62 477 LYS A CA 1
ATOM 3504 C C . LYS A 1 477 ? -5.463 -13.804 -23.923 1.00 91.62 477 LYS A C 1
ATOM 3506 O O . LYS A 1 477 ? -4.433 -13.224 -23.584 1.00 91.62 477 LYS A O 1
ATOM 3511 N N . ASP A 1 478 ? -5.944 -14.854 -23.258 1.00 93.62 478 ASP A N 1
ATOM 3512 C CA . ASP A 1 478 ? -5.165 -15.508 -22.200 1.00 93.62 478 ASP A CA 1
ATOM 3513 C C . ASP A 1 478 ? -3.894 -16.146 -22.795 1.00 93.62 478 ASP A C 1
ATOM 3515 O O . ASP A 1 478 ? -3.892 -16.647 -23.928 1.00 93.62 478 ASP A O 1
ATOM 3519 N N . GL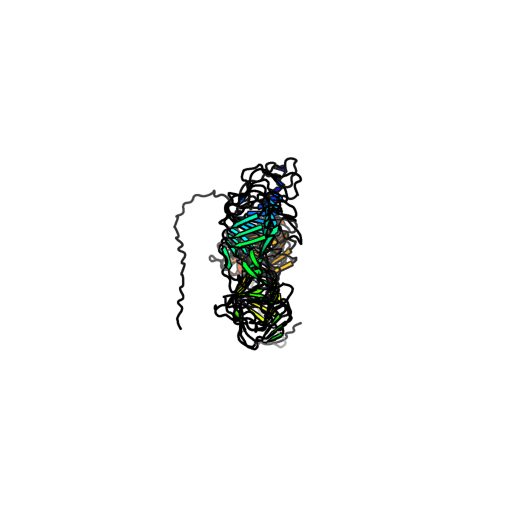Y A 1 479 ? -2.782 -16.045 -22.072 1.00 94.50 479 GLY A N 1
ATOM 3520 C CA . GLY A 1 479 ? -1.454 -16.358 -22.602 1.00 94.50 479 GLY A CA 1
ATOM 3521 C C . GLY A 1 479 ? -0.847 -15.309 -23.551 1.00 94.50 479 GLY A C 1
ATOM 3522 O O . GLY A 1 479 ? 0.250 -15.550 -24.052 1.00 94.50 479 GLY A O 1
ATOM 3523 N N . ALA A 1 480 ? -1.492 -14.164 -23.828 1.00 95.94 480 ALA A N 1
ATOM 3524 C CA . ALA A 1 480 ? -0.837 -13.057 -24.551 1.00 95.94 480 ALA A CA 1
ATOM 3525 C C . ALA A 1 480 ? 0.162 -12.285 -23.665 1.00 95.94 480 ALA A C 1
ATOM 3527 O O . ALA A 1 480 ? 1.122 -11.707 -24.167 1.00 95.94 480 ALA A O 1
ATOM 3528 N N . VAL A 1 481 ? -0.013 -12.355 -22.346 1.00 97.31 481 VAL A N 1
ATOM 3529 C CA . VAL A 1 481 ? 1.104 -12.400 -21.392 1.00 97.31 481 VAL A CA 1
ATOM 3530 C C . VAL A 1 481 ? 1.226 -13.869 -20.956 1.00 97.31 481 VAL A C 1
ATOM 3532 O O . VAL A 1 481 ? 0.176 -14.481 -20.733 1.00 97.31 481 VAL A O 1
ATOM 3535 N N . PRO A 1 482 ? 2.427 -14.480 -20.895 1.00 97.75 482 PRO A N 1
ATOM 3536 C CA . PRO A 1 482 ? 2.572 -15.906 -20.609 1.00 97.75 482 PRO A CA 1
ATOM 3537 C C . PRO A 1 482 ? 1.914 -16.317 -19.284 1.00 97.75 482 PRO A C 1
ATOM 3539 O O . PRO A 1 482 ? 2.035 -15.638 -18.266 1.00 97.75 482 PRO A O 1
ATOM 3542 N N . ILE A 1 483 ? 1.209 -17.451 -19.300 1.00 96.44 483 ILE A N 1
ATOM 3543 C CA . ILE A 1 483 ? 0.428 -17.917 -18.146 1.00 96.44 483 ILE A CA 1
ATOM 3544 C C . ILE A 1 483 ? 1.353 -18.156 -16.947 1.00 96.44 483 ILE A C 1
ATOM 3546 O O . ILE A 1 483 ? 2.364 -18.851 -17.059 1.00 96.44 483 ILE A O 1
ATOM 3550 N N . ASN A 1 484 ? 0.964 -17.617 -15.791 1.00 95.31 484 ASN A N 1
ATOM 3551 C CA . ASN A 1 484 ? 1.731 -17.623 -14.542 1.00 95.31 484 ASN A CA 1
ATOM 3552 C C . ASN A 1 484 ? 3.063 -16.833 -14.575 1.00 95.31 484 ASN A C 1
ATOM 3554 O O . ASN A 1 484 ? 3.899 -17.048 -13.696 1.00 95.31 484 ASN A O 1
ATOM 3558 N N . SER A 1 485 ? 3.288 -15.925 -15.537 1.00 96.19 485 SER A N 1
ATOM 3559 C CA . SER A 1 485 ? 4.472 -15.048 -15.521 1.00 96.19 485 SER A CA 1
ATOM 3560 C C . SER A 1 485 ? 4.381 -13.952 -14.454 1.00 96.19 485 SER A C 1
ATOM 3562 O O . SER A 1 485 ? 3.314 -13.673 -13.904 1.00 96.19 485 SER A O 1
ATOM 3564 N N . GLU A 1 486 ? 5.506 -13.283 -14.208 1.00 97.69 486 GLU A N 1
ATOM 3565 C CA . GLU A 1 486 ? 5.535 -12.008 -13.493 1.00 97.69 486 GLU A CA 1
ATOM 3566 C C . GLU A 1 486 ? 5.068 -10.856 -14.402 1.00 97.69 486 GLU A C 1
ATOM 3568 O O . GLU A 1 486 ? 5.426 -10.806 -15.587 1.00 97.69 486 GLU A O 1
ATOM 3573 N N . VAL A 1 487 ? 4.299 -9.920 -13.838 1.00 98.00 487 VAL A N 1
ATOM 3574 C CA . VAL A 1 487 ? 3.962 -8.631 -14.455 1.00 98.00 487 VAL A CA 1
ATOM 3575 C C . VAL A 1 487 ? 4.172 -7.496 -13.455 1.00 98.00 487 VAL A C 1
ATOM 3577 O O . VAL A 1 487 ? 3.554 -7.480 -12.396 1.00 98.00 487 VAL A O 1
ATOM 3580 N N . THR A 1 488 ? 4.994 -6.511 -13.804 1.00 96.50 488 THR A N 1
ATOM 3581 C CA . THR A 1 488 ? 5.220 -5.311 -12.987 1.00 96.50 488 THR A CA 1
ATOM 3582 C C . THR A 1 488 ? 4.601 -4.094 -13.672 1.00 96.50 488 THR A C 1
ATOM 3584 O O . THR A 1 488 ? 4.826 -3.863 -14.857 1.00 96.50 488 THR A O 1
ATOM 3587 N N . LEU A 1 489 ? 3.825 -3.298 -12.942 1.00 95.69 489 LEU A N 1
ATOM 3588 C CA . LEU A 1 489 ? 3.309 -2.008 -13.392 1.00 95.69 489 LEU A CA 1
ATOM 3589 C C . LEU A 1 489 ? 4.044 -0.908 -12.620 1.00 95.69 489 LEU A C 1
ATOM 3591 O O . LEU A 1 489 ? 3.861 -0.775 -11.413 1.00 95.69 489 LEU A O 1
ATOM 3595 N N . ASP A 1 490 ? 4.866 -0.123 -13.318 1.00 90.94 490 ASP A N 1
ATOM 3596 C CA . ASP A 1 490 ? 5.559 1.065 -12.783 1.00 90.94 490 ASP A CA 1
ATOM 3597 C C . ASP A 1 490 ? 4.838 2.337 -13.270 1.00 90.94 490 ASP A C 1
ATOM 3599 O O . ASP A 1 490 ? 5.432 3.291 -13.779 1.00 90.94 490 ASP A O 1
ATOM 3603 N N . GLY A 1 491 ? 3.502 2.283 -13.189 1.00 87.31 491 GLY A N 1
ATOM 3604 C CA . GLY A 1 491 ? 2.566 3.313 -13.628 1.00 87.31 491 GLY A CA 1
ATOM 3605 C C . GLY A 1 491 ? 2.251 3.349 -15.127 1.00 87.31 491 GLY A C 1
ATOM 3606 O O . GLY A 1 491 ? 1.851 4.385 -15.668 1.00 87.31 491 GLY A O 1
ATOM 3607 N N . GLY A 1 492 ? 2.398 2.214 -15.808 1.00 91.25 492 GLY A N 1
ATOM 3608 C CA . GLY A 1 492 ? 1.597 1.911 -16.992 1.00 91.25 492 GLY A CA 1
ATOM 3609 C C . GLY A 1 492 ? 0.197 1.396 -16.621 1.00 91.25 492 GLY A C 1
ATOM 3610 O O . GLY A 1 492 ? -0.177 1.348 -15.450 1.00 91.25 492 GLY A O 1
ATOM 3611 N N . ARG A 1 493 ? -0.580 0.969 -17.622 1.00 95.00 493 ARG A N 1
ATOM 3612 C CA . ARG A 1 493 ? -1.914 0.370 -17.432 1.00 95.00 493 ARG A CA 1
ATOM 3613 C C . ARG A 1 493 ? -2.012 -1.022 -18.050 1.00 95.00 493 ARG A C 1
ATOM 3615 O O . ARG A 1 493 ? -1.550 -1.225 -19.169 1.00 95.00 493 ARG A O 1
ATOM 3622 N N . LEU A 1 494 ? -2.644 -1.967 -17.357 1.00 97.38 494 LEU A N 1
ATOM 3623 C CA . LEU A 1 494 ? -2.983 -3.298 -17.871 1.00 97.38 494 LEU A CA 1
ATOM 3624 C C . LEU A 1 494 ? -4.492 -3.387 -18.119 1.00 97.38 494 LEU A C 1
ATOM 3626 O O . LEU A 1 494 ? -5.274 -3.422 -17.171 1.00 97.38 494 LEU A O 1
ATOM 3630 N N . THR A 1 495 ? -4.897 -3.486 -19.385 1.00 95.94 495 THR A N 1
ATOM 3631 C CA . THR A 1 495 ? -6.305 -3.635 -19.774 1.00 95.94 495 THR A CA 1
ATOM 3632 C C . THR A 1 495 ? -6.610 -5.070 -20.201 1.00 95.94 495 THR A C 1
ATOM 3634 O O . THR A 1 495 ? -6.212 -5.512 -21.282 1.00 95.94 495 THR A O 1
ATOM 3637 N N . VAL A 1 496 ? -7.389 -5.784 -19.390 1.00 94.81 496 VAL A N 1
ATOM 3638 C CA . VAL A 1 496 ? -7.918 -7.118 -19.698 1.00 94.81 496 VAL A CA 1
ATOM 3639 C C . VAL A 1 496 ? -9.100 -6.981 -20.667 1.00 94.81 496 VAL A C 1
ATOM 3641 O O . VAL A 1 496 ? -10.104 -6.326 -20.379 1.00 94.81 496 VAL A O 1
ATOM 3644 N N . ALA A 1 497 ? -8.976 -7.567 -21.854 1.00 92.88 497 ALA A N 1
ATOM 3645 C CA . ALA A 1 497 ? -9.927 -7.411 -22.953 1.00 92.88 497 ALA A CA 1
ATOM 3646 C C . ALA A 1 497 ? -10.299 -8.768 -23.570 1.00 92.88 497 ALA A C 1
ATOM 3648 O O . ALA A 1 497 ? -10.232 -8.954 -24.786 1.00 92.88 497 ALA A O 1
ATOM 3649 N N . LEU A 1 498 ? -10.663 -9.729 -22.717 1.00 90.00 498 LEU A N 1
ATOM 3650 C CA . LEU A 1 498 ? -10.919 -11.109 -23.117 1.00 90.00 498 LEU A CA 1
ATOM 3651 C C . LEU A 1 498 ? -12.372 -11.312 -23.585 1.00 90.00 498 LEU A C 1
ATOM 3653 O O . LEU A 1 498 ? -13.294 -10.792 -22.948 1.00 90.00 498 LEU A O 1
ATOM 3657 N N . PRO A 1 499 ? -12.606 -12.108 -24.648 1.00 83.06 499 PRO A N 1
ATOM 3658 C CA . PRO A 1 499 ? -13.938 -12.600 -24.991 1.00 83.06 499 PRO A CA 1
ATOM 3659 C C . PRO A 1 499 ? -14.601 -13.320 -23.808 1.00 83.06 499 PRO A C 1
ATOM 3661 O O . PRO A 1 499 ? -13.943 -14.020 -23.042 1.00 83.06 499 PRO A O 1
ATOM 3664 N N . VAL A 1 500 ? -15.911 -13.130 -23.659 1.00 75.00 500 VAL A N 1
ATOM 3665 C CA . VAL A 1 500 ? -16.641 -13.429 -22.417 1.00 75.00 500 VAL A CA 1
ATOM 3666 C C . VAL A 1 500 ? -17.194 -14.866 -22.406 1.00 75.00 500 VAL A C 1
ATOM 3668 O O . VAL A 1 500 ? -17.784 -15.278 -23.407 1.00 75.00 500 VAL A O 1
ATOM 3671 N N . PRO A 1 501 ? -17.112 -15.611 -21.282 1.00 75.75 501 PRO A N 1
ATOM 3672 C CA . PRO A 1 501 ? -16.342 -15.316 -20.071 1.00 75.75 501 PRO A CA 1
ATOM 3673 C C . PRO A 1 501 ? -14.859 -15.667 -20.262 1.00 75.75 501 PRO A C 1
ATOM 3675 O O . PRO A 1 501 ? -14.531 -16.757 -20.730 1.00 75.75 501 PRO A O 1
ATOM 3678 N N . GLY A 1 502 ? -13.966 -14.765 -19.854 1.00 88.44 502 GLY A N 1
ATOM 3679 C CA . GLY A 1 502 ? -12.523 -14.936 -20.011 1.00 88.44 502 GLY A CA 1
ATOM 3680 C C . GLY A 1 502 ? -11.763 -14.495 -18.766 1.00 88.44 502 GLY A C 1
ATOM 3681 O O . GLY A 1 502 ? -12.072 -13.455 -18.187 1.00 88.44 502 GLY A O 1
ATOM 3682 N N . THR A 1 503 ? -10.751 -15.269 -18.382 1.00 93.81 503 THR A N 1
ATOM 3683 C CA . THR A 1 503 ? -9.860 -14.971 -17.253 1.00 93.81 503 THR A CA 1
ATOM 3684 C C . THR A 1 503 ? -8.421 -14.924 -17.750 1.00 93.81 503 THR A C 1
ATOM 3686 O O . THR A 1 503 ? -8.011 -15.809 -18.498 1.00 93.81 503 THR A O 1
ATOM 3689 N N . LEU A 1 504 ? -7.674 -13.892 -17.355 1.00 96.12 504 LEU A N 1
ATOM 3690 C CA . LEU A 1 504 ? -6.226 -13.807 -17.551 1.00 96.12 504 LEU A CA 1
ATOM 3691 C C . LEU A 1 504 ? -5.530 -14.426 -16.334 1.00 96.12 504 LEU A C 1
ATOM 3693 O O . LEU A 1 504 ? -5.872 -14.057 -15.211 1.00 96.12 504 LEU A O 1
ATOM 3697 N N . HIS A 1 505 ? -4.575 -15.335 -16.543 1.00 97.38 505 HIS A N 1
ATOM 3698 C CA . HIS A 1 505 ? -3.908 -16.065 -15.455 1.00 97.38 505 HIS A CA 1
ATOM 3699 C C . HIS A 1 505 ? -2.446 -15.624 -15.277 1.00 97.38 505 HIS A C 1
ATOM 3701 O O . HIS A 1 505 ? -1.562 -16.052 -16.025 1.00 97.38 505 HIS A O 1
ATOM 3707 N N . LEU A 1 506 ? -2.175 -14.787 -14.271 1.00 97.94 506 LEU A N 1
ATOM 3708 C CA . LEU A 1 506 ? -0.833 -14.277 -13.958 1.00 97.94 506 LEU A CA 1
ATOM 3709 C C . LEU A 1 506 ? -0.248 -14.924 -12.693 1.00 97.94 506 LEU A C 1
ATOM 3711 O O . LEU A 1 506 ? -0.968 -15.441 -11.839 1.00 97.94 506 LEU A O 1
ATOM 3715 N N . GLY A 1 507 ? 1.081 -14.919 -12.587 1.00 98.12 507 GLY A N 1
ATOM 3716 C CA . GLY A 1 507 ? 1.809 -15.460 -11.442 1.00 98.12 507 GLY A CA 1
ATOM 3717 C C . GLY A 1 507 ? 1.908 -14.409 -10.348 1.00 98.12 507 GLY A C 1
ATOM 3718 O O . GLY A 1 507 ? 1.004 -14.276 -9.526 1.00 98.12 507 GLY A O 1
ATOM 3719 N N . LEU A 1 508 ? 2.999 -13.648 -10.386 1.00 97.94 508 LEU A N 1
ATOM 3720 C CA . LEU A 1 508 ? 3.206 -12.462 -9.563 1.00 97.94 508 LEU A CA 1
ATOM 3721 C C . LEU A 1 508 ? 2.727 -11.218 -10.322 1.00 97.94 508 LEU A C 1
ATOM 3723 O O . LEU A 1 508 ? 3.099 -11.027 -11.480 1.00 97.94 508 LEU A O 1
ATOM 3727 N N . VAL A 1 509 ? 1.953 -10.350 -9.675 1.00 98.25 509 VAL A N 1
ATOM 3728 C CA . VAL A 1 509 ? 1.701 -8.986 -10.160 1.00 98.25 509 VAL A CA 1
ATOM 3729 C C . VAL A 1 509 ? 2.227 -7.986 -9.140 1.00 98.25 509 VAL A C 1
ATOM 3731 O O . VAL A 1 509 ? 1.787 -7.994 -7.994 1.00 98.25 509 VAL A O 1
ATOM 3734 N N . ASN A 1 510 ? 3.133 -7.109 -9.569 1.00 96.75 510 ASN A N 1
ATOM 3735 C CA . ASN A 1 510 ? 3.665 -6.016 -8.759 1.00 96.75 510 ASN A CA 1
ATOM 3736 C C . ASN A 1 510 ? 3.076 -4.689 -9.248 1.00 96.75 510 ASN A C 1
ATOM 3738 O O . ASN A 1 510 ? 3.526 -4.142 -10.255 1.00 96.75 510 ASN A O 1
ATOM 3742 N N . LEU A 1 511 ? 2.064 -4.167 -8.555 1.00 95.56 511 LEU A N 1
ATOM 3743 C CA . LEU A 1 511 ? 1.494 -2.852 -8.846 1.00 95.56 511 LEU A CA 1
ATOM 3744 C C . LEU A 1 511 ? 2.247 -1.788 -8.032 1.00 95.56 511 LEU A C 1
ATOM 3746 O O . LEU A 1 511 ? 1.904 -1.524 -6.879 1.00 95.56 511 LEU A O 1
ATOM 3750 N N . ILE A 1 512 ? 3.298 -1.214 -8.623 1.00 91.06 512 ILE A N 1
ATOM 3751 C CA . ILE A 1 512 ? 4.085 -0.129 -8.019 1.00 91.06 512 ILE A CA 1
ATOM 3752 C C . ILE A 1 512 ? 3.307 1.192 -8.135 1.00 91.06 512 ILE A C 1
ATOM 3754 O O . ILE A 1 512 ? 3.130 1.910 -7.156 1.00 91.06 512 ILE A O 1
ATOM 3758 N N . ASP A 1 513 ? 2.809 1.468 -9.338 1.00 88.00 513 ASP A N 1
ATOM 3759 C CA . ASP A 1 513 ? 1.850 2.529 -9.659 1.00 88.00 513 ASP A CA 1
ATOM 3760 C C . ASP A 1 513 ? 0.991 2.075 -10.857 1.00 88.00 513 ASP A C 1
ATOM 3762 O O . ASP A 1 513 ? 1.373 1.152 -11.586 1.00 88.00 513 ASP A O 1
ATOM 3766 N N . GLY A 1 514 ? -0.127 2.756 -11.115 1.00 91.00 514 GLY A N 1
ATOM 3767 C CA . GLY A 1 514 ? -0.905 2.634 -12.350 1.00 91.00 514 GLY A CA 1
ATOM 3768 C C . GLY A 1 514 ? -2.260 1.947 -12.207 1.00 91.00 514 GLY A C 1
ATOM 3769 O O . GLY A 1 514 ? -2.845 1.876 -11.128 1.00 91.00 514 GLY A O 1
ATOM 3770 N N . ASP A 1 515 ? -2.787 1.454 -13.327 1.00 94.56 515 ASP A N 1
ATOM 3771 C CA . ASP A 1 515 ? -4.162 0.949 -13.416 1.00 94.56 515 ASP A CA 1
ATOM 3772 C C . ASP A 1 515 ? -4.225 -0.496 -13.931 1.00 94.56 515 ASP A C 1
ATOM 3774 O O . ASP A 1 515 ? -3.583 -0.854 -14.919 1.00 94.56 515 ASP A O 1
ATOM 3778 N N . ILE A 1 516 ? -5.089 -1.311 -13.325 1.00 96.31 516 ILE A N 1
ATOM 3779 C CA . ILE A 1 516 ? -5.498 -2.625 -13.833 1.00 96.31 516 ILE A CA 1
ATOM 3780 C C . ILE A 1 516 ? -7.011 -2.596 -14.076 1.00 96.31 516 ILE A C 1
ATOM 3782 O O . ILE A 1 516 ? -7.814 -2.540 -13.138 1.00 96.31 516 ILE A O 1
ATOM 3786 N N . ASP A 1 517 ? -7.417 -2.628 -15.343 1.00 94.75 517 ASP A N 1
ATOM 3787 C CA . ASP A 1 517 ? -8.811 -2.449 -15.756 1.00 94.75 517 ASP A CA 1
ATOM 3788 C C . ASP A 1 517 ? -9.271 -3.465 -16.808 1.00 94.75 517 ASP A C 1
ATOM 3790 O O . ASP A 1 517 ? -8.500 -4.294 -17.296 1.00 94.75 517 ASP A O 1
ATOM 3794 N N . SER A 1 518 ? -10.568 -3.447 -17.116 1.00 91.06 518 SER A N 1
ATOM 3795 C CA . SER A 1 518 ? -11.169 -4.370 -18.076 1.00 91.06 518 SER A CA 1
ATOM 3796 C C . SER A 1 518 ? -12.182 -3.658 -18.961 1.00 91.06 518 SER A C 1
ATOM 3798 O O . SER A 1 518 ? -12.931 -2.807 -18.492 1.00 91.06 518 SER A O 1
ATOM 3800 N N . THR A 1 519 ? -12.190 -4.000 -20.253 1.00 82.81 519 THR A N 1
ATOM 3801 C CA . THR A 1 519 ? -13.013 -3.312 -21.276 1.00 82.81 519 THR A CA 1
ATOM 3802 C C . THR A 1 519 ? -14.190 -4.140 -21.794 1.00 82.81 519 THR A C 1
ATOM 3804 O O . THR A 1 519 ? -14.893 -3.696 -22.697 1.00 82.81 519 THR A O 1
ATOM 3807 N N . LEU A 1 520 ? -14.406 -5.339 -21.243 1.00 80.12 520 LEU A N 1
ATOM 3808 C CA . LEU A 1 520 ? -15.493 -6.250 -21.607 1.00 80.12 520 LEU A CA 1
ATOM 3809 C C . LEU A 1 520 ? -16.093 -6.867 -20.336 1.00 80.12 520 LEU A C 1
ATOM 3811 O O . LEU A 1 520 ? -15.366 -7.460 -19.537 1.00 80.12 520 LEU A O 1
ATOM 3815 N N . ASP A 1 521 ? -17.411 -6.747 -20.164 1.00 75.12 521 ASP A N 1
ATOM 3816 C CA . ASP A 1 521 ? -18.126 -7.262 -18.991 1.00 75.12 521 ASP A CA 1
ATOM 3817 C C . ASP A 1 521 ? -17.898 -8.767 -18.811 1.00 75.12 521 ASP A C 1
ATOM 3819 O O . ASP A 1 521 ? -18.152 -9.564 -19.710 1.00 75.12 521 ASP A O 1
ATOM 3823 N N . GLY A 1 522 ? -17.425 -9.176 -17.633 1.00 76.12 522 GLY A N 1
ATOM 3824 C CA . GLY A 1 522 ? -17.110 -10.580 -17.354 1.00 76.12 522 GLY A CA 1
ATOM 3825 C C . GLY A 1 522 ? -15.716 -11.039 -17.798 1.00 76.12 522 GLY A C 1
ATOM 3826 O O . GLY A 1 522 ? -15.409 -12.219 -17.630 1.00 76.12 522 GLY A O 1
ATOM 3827 N N . SER A 1 523 ? -14.853 -10.136 -18.284 1.00 89.75 523 SER A N 1
ATOM 3828 C CA . SER A 1 523 ? -13.401 -10.322 -18.148 1.00 89.75 523 SER A CA 1
ATOM 3829 C C . SER A 1 523 ? -13.013 -10.368 -16.664 1.00 89.75 523 SER A C 1
ATOM 3831 O O . SER A 1 523 ? -13.524 -9.595 -15.850 1.00 89.75 523 SER A O 1
ATOM 3833 N N . ALA A 1 524 ? -12.095 -11.264 -16.310 1.00 92.75 524 ALA A N 1
ATOM 3834 C CA . ALA A 1 524 ? -11.559 -11.411 -14.962 1.00 92.75 524 ALA A CA 1
ATOM 3835 C C . ALA A 1 524 ? -10.030 -11.556 -14.971 1.00 92.75 524 ALA A C 1
ATOM 3837 O O . ALA A 1 524 ? -9.420 -11.886 -15.990 1.00 92.75 524 ALA A O 1
ATOM 3838 N N . LEU A 1 525 ? -9.423 -11.329 -13.810 1.00 95.00 525 LEU A N 1
ATOM 3839 C CA . LEU A 1 525 ? -7.995 -11.511 -13.575 1.00 95.00 525 LEU A CA 1
ATOM 3840 C C . LEU A 1 525 ? -7.792 -12.458 -12.387 1.00 95.00 525 LEU A C 1
ATOM 3842 O O . LEU A 1 525 ? -8.275 -12.188 -11.284 1.00 95.00 525 LEU A O 1
ATOM 3846 N N . ASP A 1 526 ? -7.078 -13.556 -12.628 1.00 96.19 526 ASP A N 1
ATOM 3847 C CA . ASP A 1 526 ? -6.530 -14.423 -11.587 1.00 96.19 526 ASP A CA 1
ATOM 3848 C C . ASP A 1 526 ? -5.034 -14.131 -11.421 1.00 96.19 526 ASP A C 1
ATOM 3850 O O . ASP A 1 526 ? -4.317 -13.887 -12.396 1.00 96.19 526 ASP A O 1
ATOM 3854 N N . VAL A 1 527 ? -4.577 -14.124 -10.172 1.00 96.94 527 VAL A N 1
ATOM 3855 C CA . VAL A 1 527 ? -3.200 -13.794 -9.795 1.00 96.94 527 VAL A CA 1
ATOM 3856 C C . VAL A 1 527 ? -2.796 -14.667 -8.619 1.00 96.94 527 VAL A C 1
ATOM 3858 O O . VAL A 1 527 ? -3.474 -14.646 -7.584 1.00 96.94 527 VAL A O 1
ATOM 3861 N N . GLN A 1 528 ? -1.688 -15.396 -8.764 1.00 97.56 528 GLN A N 1
ATOM 3862 C CA . GLN A 1 528 ? -1.162 -16.266 -7.710 1.00 97.56 528 GLN A CA 1
ATOM 3863 C C . GLN A 1 528 ? -0.573 -15.486 -6.528 1.00 97.56 528 GLN A C 1
ATOM 3865 O O . GLN A 1 528 ? -0.676 -15.980 -5.411 1.00 97.56 528 GLN A O 1
ATOM 3870 N N . ASP A 1 529 ? -0.009 -14.295 -6.753 1.00 97.69 529 ASP A N 1
ATOM 3871 C CA . ASP A 1 529 ? 0.427 -13.340 -5.722 1.00 97.69 529 ASP A CA 1
ATOM 3872 C C . ASP A 1 529 ? 0.350 -11.889 -6.251 1.00 97.69 529 ASP A C 1
ATOM 3874 O O . ASP A 1 529 ? 0.826 -11.601 -7.350 1.00 97.69 529 ASP A O 1
ATOM 3878 N N . LEU A 1 530 ? -0.280 -10.975 -5.507 1.00 97.50 530 LEU A N 1
ATOM 3879 C CA . LEU A 1 530 ? -0.515 -9.584 -5.915 1.00 97.50 530 LEU A CA 1
ATOM 3880 C C . LEU A 1 530 ? 0.085 -8.615 -4.888 1.00 97.50 530 LEU A C 1
ATOM 3882 O O . LEU A 1 530 ? -0.516 -8.375 -3.837 1.00 97.50 530 LEU A O 1
ATOM 3886 N N . THR A 1 531 ? 1.233 -8.014 -5.206 1.00 97.94 531 THR A N 1
ATOM 3887 C CA . THR A 1 531 ? 1.854 -6.967 -4.381 1.00 97.94 531 THR A CA 1
ATOM 3888 C C . THR A 1 531 ? 1.413 -5.576 -4.837 1.00 97.94 531 THR A C 1
ATOM 3890 O O . THR A 1 531 ? 1.197 -5.322 -6.024 1.00 97.94 531 THR A O 1
ATOM 3893 N N . LEU A 1 532 ? 1.218 -4.678 -3.870 1.00 96.31 532 LEU A N 1
ATOM 3894 C CA . LEU A 1 532 ? 0.573 -3.381 -4.052 1.00 96.31 532 LEU A CA 1
ATOM 3895 C C . LEU A 1 532 ? 1.350 -2.264 -3.329 1.00 96.31 532 LEU A C 1
ATOM 3897 O O . LEU A 1 532 ? 1.514 -2.299 -2.104 1.00 96.31 532 LEU A O 1
ATOM 3901 N N . ASP A 1 533 ? 1.744 -1.235 -4.077 1.00 92.25 533 ASP A N 1
ATOM 3902 C CA . ASP A 1 533 ? 2.261 0.045 -3.580 1.00 92.25 533 ASP A CA 1
ATOM 3903 C C . ASP A 1 533 ? 1.205 1.141 -3.835 1.00 92.25 533 ASP A C 1
ATOM 3905 O O . ASP A 1 533 ? 0.553 1.562 -2.873 1.00 92.25 533 ASP A O 1
ATOM 3909 N N . HIS A 1 534 ? 0.913 1.485 -5.100 1.00 89.00 534 HIS A N 1
ATOM 3910 C CA . HIS A 1 534 ? -0.056 2.530 -5.495 1.00 89.00 534 HIS A CA 1
ATOM 3911 C C . HIS A 1 534 ? -0.877 2.182 -6.743 1.00 89.00 534 HIS A C 1
ATOM 3913 O O . HIS A 1 534 ? -0.461 1.343 -7.529 1.00 89.00 534 HIS A O 1
ATOM 3919 N N . GLY A 1 535 ? -2.043 2.818 -6.933 1.00 91.50 535 GLY A N 1
ATOM 3920 C CA . GLY A 1 535 ? -2.838 2.694 -8.167 1.00 91.50 535 GLY A CA 1
ATOM 3921 C C . GLY A 1 535 ? -4.280 2.191 -8.001 1.00 91.50 535 GLY A C 1
ATOM 3922 O O . GLY A 1 535 ? -4.850 2.207 -6.906 1.00 91.50 535 GLY A O 1
ATOM 3923 N N . ASN A 1 536 ? -4.906 1.738 -9.092 1.00 93.44 536 ASN A N 1
ATOM 3924 C CA . ASN A 1 536 ? -6.305 1.286 -9.101 1.00 93.44 536 ASN A CA 1
ATOM 3925 C C . ASN A 1 536 ? -6.483 -0.092 -9.747 1.00 93.44 536 ASN A C 1
ATOM 3927 O O . ASN A 1 536 ? -5.900 -0.397 -10.782 1.00 93.44 536 ASN A O 1
ATOM 3931 N N . ILE A 1 537 ? -7.381 -0.902 -9.184 1.00 94.56 537 ILE A N 1
ATOM 3932 C CA . ILE A 1 537 ? -7.809 -2.186 -9.744 1.00 94.56 537 ILE A CA 1
ATOM 3933 C C . ILE A 1 537 ? -9.332 -2.180 -9.878 1.00 94.56 537 ILE A C 1
ATOM 3935 O O . ILE A 1 537 ? -10.073 -2.238 -8.892 1.00 94.56 537 ILE A O 1
ATOM 3939 N N . THR A 1 538 ? -9.806 -2.106 -11.120 1.00 92.00 538 THR A N 1
ATOM 3940 C CA . THR A 1 538 ? -11.240 -2.090 -11.456 1.00 92.00 538 THR A CA 1
ATOM 3941 C C . THR A 1 538 ? -11.724 -3.399 -12.079 1.00 92.00 538 THR A C 1
ATOM 3943 O O . THR A 1 538 ? -12.909 -3.719 -11.977 1.00 92.00 538 THR A O 1
ATOM 3946 N N . THR A 1 539 ? -10.810 -4.195 -12.643 1.00 91.38 539 THR A N 1
ATOM 3947 C CA . THR A 1 539 ? -11.069 -5.571 -13.091 1.00 91.38 539 THR A CA 1
ATOM 3948 C C . THR A 1 539 ? -11.618 -6.438 -11.963 1.00 91.38 539 THR A C 1
ATOM 3950 O O . THR A 1 539 ? -11.184 -6.342 -10.814 1.00 91.38 539 THR A O 1
ATOM 3953 N N . LYS A 1 540 ? -12.538 -7.350 -12.304 1.00 91.62 540 LYS A N 1
ATOM 3954 C CA . LYS A 1 540 ? -12.973 -8.413 -11.396 1.00 91.62 540 LYS A CA 1
ATOM 3955 C C . LYS A 1 540 ? -11.795 -9.329 -11.057 1.00 91.62 540 LYS A C 1
ATOM 3957 O O . LYS A 1 540 ? -11.346 -10.098 -11.908 1.00 91.62 540 LYS A O 1
ATOM 3962 N N . LEU A 1 541 ? -11.354 -9.302 -9.804 1.00 93.12 541 LEU A N 1
ATOM 3963 C CA . LEU A 1 541 ? -10.397 -10.277 -9.298 1.00 93.12 541 LEU A CA 1
ATOM 3964 C C . LEU A 1 541 ? -11.106 -11.595 -8.954 1.00 93.12 541 LEU A C 1
ATOM 3966 O O . LEU A 1 541 ? -12.211 -11.609 -8.399 1.00 93.12 541 LEU A O 1
ATOM 3970 N N . VAL A 1 542 ? -10.450 -12.707 -9.272 1.00 93.56 542 VAL A N 1
ATOM 3971 C CA . VAL A 1 542 ? -10.866 -14.074 -8.917 1.00 93.56 542 VAL A CA 1
ATOM 3972 C C . VAL A 1 542 ? -9.712 -14.826 -8.241 1.00 93.56 542 VAL A C 1
ATOM 3974 O O . VAL A 1 542 ? -8.658 -14.236 -8.003 1.00 93.56 542 VAL A O 1
ATOM 3977 N N . GLY A 1 543 ? -9.920 -16.096 -7.888 1.00 94.06 543 GLY A N 1
ATOM 3978 C CA . GLY A 1 543 ? -8.861 -16.988 -7.405 1.00 94.06 543 GLY A CA 1
ATOM 3979 C C . GLY A 1 543 ? -8.537 -16.865 -5.913 1.00 94.06 543 GLY A C 1
ATOM 3980 O O . GLY A 1 543 ? -9.279 -16.268 -5.128 1.00 94.06 543 GLY A O 1
ATOM 3981 N N . ASN A 1 544 ? -7.432 -17.489 -5.502 1.00 95.62 544 ASN A N 1
ATOM 3982 C CA . ASN A 1 544 ? -7.068 -17.678 -4.093 1.00 95.62 544 ASN A CA 1
ATOM 3983 C C . ASN A 1 544 ? -5.671 -17.162 -3.701 1.00 95.62 544 ASN A C 1
ATOM 3985 O O . ASN A 1 544 ? -5.296 -17.321 -2.538 1.00 95.62 544 ASN A O 1
ATOM 3989 N N . GLY A 1 545 ? -4.918 -16.549 -4.621 1.00 96.50 545 GLY A N 1
ATOM 3990 C CA . GLY A 1 545 ? -3.641 -15.906 -4.296 1.00 96.50 545 GLY A CA 1
ATOM 3991 C C . GLY A 1 545 ? -3.804 -14.785 -3.257 1.00 96.50 545 GLY A C 1
ATOM 3992 O O . GLY A 1 545 ? -4.878 -14.168 -3.189 1.00 96.50 545 GLY A O 1
ATOM 3993 N N . PRO A 1 546 ? -2.787 -14.502 -2.425 1.00 96.75 546 PRO A N 1
ATOM 3994 C CA . PRO A 1 546 ? -2.866 -13.406 -1.478 1.00 96.75 546 PRO A CA 1
ATOM 3995 C C . PRO A 1 546 ? -2.858 -12.039 -2.180 1.00 96.75 546 PRO A C 1
ATOM 3997 O O . PRO A 1 546 ? -2.638 -11.921 -3.388 1.00 96.75 546 PRO A O 1
ATOM 4000 N N . ILE A 1 547 ? -3.133 -11.002 -1.397 1.00 97.06 547 ILE A N 1
ATOM 4001 C CA . ILE A 1 547 ? -2.905 -9.600 -1.739 1.00 97.06 547 ILE A CA 1
ATOM 4002 C C . ILE A 1 547 ? -2.010 -9.007 -0.650 1.00 97.06 547 ILE A C 1
ATOM 4004 O O . ILE A 1 547 ? -2.346 -9.112 0.528 1.00 97.06 547 ILE A O 1
ATOM 4008 N N . HIS A 1 548 ? -0.911 -8.361 -1.033 1.00 97.56 548 HIS A N 1
ATOM 4009 C CA . HIS A 1 548 ? 0.064 -7.754 -0.128 1.00 97.56 548 HIS A CA 1
ATOM 4010 C C . HIS A 1 548 ? 0.192 -6.248 -0.394 1.00 97.56 548 HIS A C 1
ATOM 4012 O O . HIS A 1 548 ? 0.884 -5.825 -1.320 1.00 97.56 548 HIS A O 1
ATOM 4018 N N . LYS A 1 549 ? -0.458 -5.415 0.427 1.00 96.56 549 LYS A N 1
ATOM 4019 C CA . LYS A 1 549 ? -0.283 -3.954 0.413 1.00 96.56 549 LYS A CA 1
ATOM 4020 C C . LYS A 1 549 ? 0.930 -3.582 1.265 1.00 96.56 549 LYS A C 1
ATOM 4022 O O . LYS A 1 549 ? 0.830 -3.422 2.480 1.00 96.56 549 LYS A O 1
ATOM 4027 N N . LEU A 1 550 ? 2.075 -3.495 0.590 1.00 92.38 550 LEU A N 1
ATOM 4028 C CA . LEU A 1 550 ? 3.404 -3.266 1.169 1.00 92.38 550 LEU A CA 1
ATOM 4029 C C . LEU A 1 550 ? 3.782 -1.779 1.200 1.00 92.38 550 LEU A C 1
ATOM 4031 O O . LEU A 1 550 ? 4.533 -1.347 2.072 1.00 92.38 550 LEU A O 1
ATOM 4035 N N . GLY A 1 551 ? 3.268 -1.005 0.242 1.00 86.31 551 GLY A N 1
ATOM 4036 C CA . GLY A 1 551 ? 3.532 0.427 0.104 1.00 86.31 551 GLY A CA 1
ATOM 4037 C C . GLY A 1 551 ? 2.695 1.332 0.999 1.00 86.31 551 GLY A C 1
ATOM 4038 O O . GLY A 1 551 ? 1.653 0.920 1.500 1.00 86.31 551 GLY A O 1
ATOM 4039 N N . ASP A 1 552 ? 3.100 2.589 1.157 1.00 82.31 552 ASP A N 1
ATOM 4040 C CA . ASP A 1 552 ? 2.609 3.514 2.193 1.00 82.31 552 ASP A CA 1
ATOM 4041 C C . ASP A 1 552 ? 1.504 4.503 1.764 1.00 82.31 552 ASP A C 1
ATOM 4043 O O . ASP A 1 552 ? 0.860 5.094 2.630 1.00 82.31 552 ASP A O 1
ATOM 4047 N N . GLY A 1 553 ? 1.238 4.689 0.470 1.00 86.31 553 GLY A N 1
ATOM 4048 C CA . GLY A 1 553 ? 0.083 5.455 -0.014 1.00 86.31 553 GLY A CA 1
ATOM 4049 C C . GLY A 1 553 ? -1.093 4.556 -0.391 1.00 86.31 553 GLY A C 1
ATOM 4050 O O . GLY A 1 553 ? -1.331 3.526 0.246 1.00 86.31 553 GLY A O 1
ATOM 4051 N N . THR A 1 554 ? -1.880 4.954 -1.392 1.00 90.25 554 THR A N 1
ATOM 4052 C CA . THR A 1 554 ? -3.227 4.404 -1.631 1.00 90.25 554 THR A CA 1
ATOM 4053 C C . THR A 1 554 ? -3.320 3.469 -2.840 1.00 90.25 554 THR A C 1
ATOM 4055 O O . THR A 1 554 ? -2.890 3.826 -3.933 1.00 90.25 554 THR A O 1
ATOM 4058 N N . VAL A 1 555 ? -3.995 2.325 -2.660 1.00 93.62 555 VAL A N 1
ATOM 4059 C CA . VAL A 1 555 ? -4.567 1.520 -3.758 1.00 93.62 555 VAL A CA 1
ATOM 4060 C C . VAL A 1 555 ? -6.083 1.422 -3.612 1.00 93.62 555 VAL A C 1
ATOM 4062 O O . VAL A 1 555 ? -6.576 1.254 -2.497 1.00 93.62 555 VAL A O 1
ATOM 4065 N N . THR A 1 556 ? -6.828 1.489 -4.721 1.00 93.44 556 THR A N 1
ATOM 4066 C CA . THR A 1 556 ? -8.287 1.259 -4.744 1.00 93.44 556 THR A CA 1
ATOM 4067 C C . THR A 1 556 ? -8.642 -0.045 -5.472 1.00 93.44 556 THR A C 1
ATOM 4069 O O . THR A 1 556 ? -8.331 -0.179 -6.651 1.00 93.44 556 THR A O 1
ATOM 4072 N N . ILE A 1 557 ? -9.334 -0.986 -4.812 1.00 91.94 557 ILE A N 1
ATOM 4073 C CA . ILE A 1 557 ? -9.859 -2.229 -5.418 1.00 91.94 557 ILE A CA 1
ATOM 4074 C C . ILE A 1 557 ? -11.390 -2.195 -5.462 1.00 91.94 557 ILE A C 1
ATOM 4076 O O . ILE A 1 557 ? -12.050 -2.265 -4.420 1.00 91.94 557 ILE A O 1
ATOM 4080 N N . ASN A 1 558 ? -11.966 -2.166 -6.666 1.00 84.12 558 ASN A N 1
ATOM 4081 C CA . ASN A 1 558 ? -13.416 -2.040 -6.850 1.00 84.12 558 ASN A CA 1
ATOM 4082 C C . ASN A 1 558 ? -14.176 -3.375 -6.974 1.00 84.12 558 ASN A C 1
ATOM 4084 O O . ASN A 1 558 ? -15.400 -3.367 -6.867 1.00 84.12 558 ASN A O 1
ATOM 4088 N N . ASN A 1 559 ? -13.519 -4.520 -7.211 1.00 83.44 559 ASN A N 1
ATOM 4089 C CA . ASN A 1 559 ? -14.242 -5.777 -7.464 1.00 83.44 559 ASN A CA 1
ATOM 4090 C C . ASN A 1 559 ? -13.484 -7.055 -7.043 1.00 83.44 559 ASN A C 1
ATOM 4092 O O . ASN A 1 559 ? -13.019 -7.827 -7.882 1.00 83.44 559 ASN A O 1
ATOM 4096 N N . GLY A 1 560 ? -13.392 -7.303 -5.732 1.00 79.88 560 GLY A N 1
ATOM 4097 C CA . GLY A 1 560 ? -12.824 -8.533 -5.163 1.00 79.88 560 GLY A CA 1
ATOM 4098 C C . GLY A 1 560 ? -13.793 -9.716 -5.008 1.00 79.88 560 GLY A C 1
ATOM 4099 O O . GLY A 1 560 ? -13.357 -10.773 -4.561 1.00 79.88 560 GLY A O 1
ATOM 4100 N N . ARG A 1 561 ? -15.080 -9.593 -5.387 1.00 80.81 561 ARG A N 1
ATOM 4101 C CA . ARG A 1 561 ? -16.157 -10.570 -5.066 1.00 80.81 561 ARG A CA 1
ATOM 4102 C C . ARG A 1 561 ? -15.917 -12.014 -5.534 1.00 80.81 561 ARG A C 1
ATOM 4104 O O . ARG A 1 561 ? -16.650 -12.905 -5.122 1.00 80.81 561 ARG A O 1
ATOM 4111 N N . GLY A 1 562 ? -14.945 -12.256 -6.414 1.00 83.31 562 GLY A N 1
ATOM 4112 C CA . GLY A 1 562 ? -14.560 -13.594 -6.869 1.00 83.31 562 GLY A CA 1
ATOM 4113 C C . GLY A 1 562 ? -13.382 -14.234 -6.125 1.00 83.31 562 GLY A C 1
ATOM 4114 O O . GLY A 1 562 ? -12.996 -15.337 -6.511 1.00 83.31 562 GLY A O 1
ATOM 4115 N N . ARG A 1 563 ? -12.775 -13.563 -5.133 1.00 92.25 563 ARG A N 1
ATOM 4116 C CA . ARG A 1 563 ? -11.588 -14.058 -4.413 1.00 92.25 563 ARG A CA 1
ATOM 4117 C C . ARG A 1 563 ? -11.925 -14.808 -3.127 1.00 92.25 563 ARG A C 1
ATOM 4119 O O . ARG A 1 563 ? -12.838 -14.436 -2.393 1.00 92.25 563 ARG A O 1
ATOM 4126 N N . THR A 1 564 ? -11.083 -15.786 -2.799 1.00 93.56 564 THR A N 1
ATOM 4127 C CA . THR A 1 564 ? -11.036 -16.441 -1.475 1.00 93.56 564 THR A CA 1
ATOM 4128 C C . THR A 1 564 ? -9.660 -16.325 -0.800 1.00 93.56 564 THR A C 1
ATOM 4130 O O . THR A 1 564 ? -9.424 -16.963 0.224 1.00 93.56 564 THR A O 1
ATOM 4133 N N . GLY A 1 565 ? -8.725 -15.581 -1.400 1.00 94.06 565 GLY A N 1
ATOM 4134 C CA . GLY A 1 565 ? -7.354 -15.407 -0.908 1.00 94.06 565 GLY A CA 1
ATOM 4135 C C . GLY A 1 565 ? -7.233 -14.393 0.233 1.00 94.06 565 GLY A C 1
ATOM 4136 O O . GLY A 1 565 ? -8.052 -13.485 0.359 1.00 94.06 565 GLY A O 1
ATOM 4137 N N . LEU A 1 566 ? -6.197 -14.549 1.061 1.00 95.31 566 LEU A N 1
ATOM 4138 C CA . LEU A 1 566 ? -5.861 -13.631 2.157 1.00 95.31 566 LEU A CA 1
ATOM 4139 C C . LEU A 1 566 ? -5.538 -12.226 1.618 1.00 95.31 566 LEU A C 1
ATOM 4141 O O . LEU A 1 566 ? -4.854 -12.101 0.609 1.00 95.31 566 LEU A O 1
ATOM 4145 N N . THR A 1 567 ? -5.938 -11.168 2.321 1.00 96.88 567 THR A N 1
ATOM 4146 C CA . THR A 1 567 ? -5.387 -9.819 2.099 1.00 96.88 567 THR A CA 1
ATOM 4147 C C . THR A 1 567 ? -4.577 -9.397 3.318 1.00 96.88 567 THR A C 1
ATOM 4149 O O . THR A 1 567 ? -5.048 -9.526 4.445 1.00 96.88 567 THR A O 1
ATOM 4152 N N . VAL A 1 568 ? -3.375 -8.871 3.107 1.00 97.94 568 VAL A N 1
ATOM 4153 C CA . VAL A 1 568 ? -2.504 -8.310 4.143 1.00 97.94 568 VAL A CA 1
ATOM 4154 C C . VAL A 1 568 ? -2.203 -6.858 3.793 1.00 97.94 568 VAL A C 1
ATOM 4156 O O . VAL A 1 568 ? -1.812 -6.547 2.668 1.00 97.94 568 VAL A O 1
ATOM 4159 N N . ILE A 1 569 ? -2.408 -5.966 4.758 1.00 98.12 569 ILE A N 1
ATOM 4160 C CA . ILE A 1 569 ? -2.074 -4.547 4.670 1.00 98.12 569 ILE A CA 1
ATOM 4161 C C . ILE A 1 569 ? -0.955 -4.288 5.673 1.00 98.12 569 ILE A C 1
ATOM 4163 O O . ILE A 1 569 ? -1.200 -4.139 6.870 1.00 98.12 569 ILE A O 1
ATOM 4167 N N . ASP A 1 570 ? 0.276 -4.283 5.169 1.00 95.94 570 ASP A N 1
ATOM 4168 C CA . ASP A 1 570 ? 1.492 -4.036 5.942 1.00 95.94 570 ASP A CA 1
ATOM 4169 C C . ASP A 1 570 ? 1.771 -2.538 6.094 1.00 95.94 570 ASP A C 1
ATOM 4171 O O . ASP A 1 570 ? 2.258 -2.104 7.138 1.00 95.94 570 ASP A O 1
ATOM 4175 N N . SER A 1 571 ? 1.413 -1.745 5.079 1.00 92.25 571 SER A N 1
ATOM 4176 C CA . SER A 1 571 ? 1.557 -0.290 5.069 1.00 92.25 571 SER A CA 1
ATOM 4177 C C . SER A 1 571 ? 0.457 0.387 4.242 1.00 92.25 571 SER A C 1
ATOM 4179 O O . SER A 1 571 ? -0.241 -0.251 3.450 1.00 92.25 571 SER A O 1
ATOM 4181 N N . GLY A 1 572 ? 0.306 1.697 4.429 1.00 90.81 572 GLY A N 1
ATOM 4182 C CA . GLY A 1 572 ? -0.518 2.568 3.595 1.00 90.81 572 GLY A CA 1
ATOM 4183 C C . GLY A 1 572 ? -2.005 2.248 3.597 1.00 90.81 572 GLY A C 1
ATOM 4184 O O . GLY A 1 572 ? -2.520 1.628 4.519 1.00 90.81 572 GLY A O 1
ATOM 4185 N N . THR A 1 573 ? -2.727 2.708 2.576 1.00 93.38 573 THR A N 1
ATOM 4186 C CA . THR A 1 573 ? -4.191 2.594 2.512 1.00 93.38 573 THR A CA 1
ATOM 4187 C C . THR A 1 573 ? -4.644 1.647 1.406 1.00 93.38 573 THR A C 1
ATOM 4189 O O . THR A 1 573 ? -4.337 1.857 0.232 1.00 93.38 573 THR A O 1
ATOM 4192 N N . LEU A 1 574 ? -5.447 0.643 1.759 1.00 94.75 574 LEU A N 1
ATOM 4193 C CA . LEU A 1 574 ? -6.218 -0.146 0.799 1.00 94.75 574 LEU A CA 1
ATOM 4194 C C . LEU A 1 574 ? -7.687 0.286 0.854 1.00 94.75 574 LEU A C 1
ATOM 4196 O O . LEU A 1 574 ? -8.404 -0.026 1.807 1.00 94.75 574 LEU A O 1
ATOM 4200 N N . ARG A 1 575 ? -8.138 1.010 -0.172 1.00 92.44 575 ARG A N 1
ATOM 4201 C CA . ARG A 1 575 ? -9.545 1.380 -0.364 1.00 92.44 575 ARG A CA 1
ATOM 4202 C C . ARG A 1 575 ? -10.260 0.243 -1.079 1.00 92.44 575 ARG A C 1
ATOM 4204 O O . ARG A 1 575 ? -9.772 -0.232 -2.103 1.00 92.44 575 ARG A O 1
ATOM 4211 N N . SER A 1 576 ? -11.416 -0.197 -0.584 1.00 88.06 576 SER A N 1
ATOM 4212 C CA . SER A 1 576 ? -12.190 -1.224 -1.290 1.00 88.06 576 SER A CA 1
ATOM 4213 C C . SER A 1 576 ? -13.687 -1.193 -1.002 1.00 88.06 576 SER A C 1
ATOM 4215 O O . SER A 1 576 ? -14.128 -0.801 0.076 1.00 88.06 576 SER A O 1
ATOM 4217 N N . ILE A 1 577 ? -14.469 -1.657 -1.977 1.00 76.94 577 ILE A N 1
ATOM 4218 C CA . ILE A 1 577 ? -15.898 -1.944 -1.804 1.00 76.94 577 ILE A CA 1
ATOM 4219 C C . ILE A 1 577 ? -16.200 -3.446 -1.677 1.00 76.94 577 ILE A C 1
ATOM 4221 O O . ILE A 1 577 ? -17.341 -3.792 -1.395 1.00 76.94 577 ILE A O 1
ATOM 4225 N N . ASN A 1 578 ? -15.220 -4.332 -1.910 1.00 81.75 578 ASN A N 1
ATOM 4226 C CA . ASN A 1 578 ? -15.268 -5.759 -1.569 1.00 81.75 578 ASN A CA 1
ATOM 4227 C C . ASN A 1 578 ? -13.903 -6.428 -1.846 1.00 81.75 578 ASN A C 1
ATOM 4229 O O . ASN A 1 578 ? -13.359 -6.254 -2.939 1.00 81.75 578 ASN A O 1
ATOM 4233 N N . LEU A 1 579 ? -13.407 -7.254 -0.915 1.00 88.44 579 LEU A N 1
ATOM 4234 C CA . LEU A 1 579 ? -12.121 -7.973 -1.023 1.00 88.44 579 LEU A CA 1
ATOM 4235 C C . LEU A 1 579 ? -12.260 -9.507 -1.178 1.00 88.44 579 LEU A C 1
ATOM 4237 O O . LEU A 1 579 ? -11.262 -10.224 -1.141 1.00 88.44 579 LEU A O 1
ATOM 4241 N N . GLY A 1 580 ? -13.475 -10.018 -1.398 1.00 89.19 580 GLY A N 1
ATOM 4242 C CA . GLY A 1 580 ? -13.771 -11.454 -1.430 1.00 89.19 580 GLY A CA 1
ATOM 4243 C C . GLY A 1 580 ? -14.069 -12.028 -0.041 1.00 89.19 580 GLY A C 1
ATOM 4244 O O . GLY A 1 580 ? -14.453 -11.294 0.865 1.00 89.19 580 GLY A O 1
ATOM 4245 N N . THR A 1 581 ? -13.912 -13.342 0.136 1.00 91.56 581 THR A N 1
ATOM 4246 C CA . THR A 1 581 ? -14.242 -14.046 1.399 1.00 91.56 581 THR A CA 1
ATOM 4247 C C . THR A 1 581 ? -13.015 -14.469 2.217 1.00 91.56 581 THR A C 1
ATOM 4249 O O . THR A 1 581 ? -13.145 -15.195 3.202 1.00 91.56 581 THR A O 1
ATOM 4252 N N . GLY A 1 582 ? -11.807 -14.095 1.789 1.00 92.50 582 GLY A N 1
ATOM 4253 C CA . GLY A 1 582 ? -10.580 -14.354 2.545 1.00 92.50 582 GLY A CA 1
ATOM 4254 C C . GLY A 1 582 ? -10.366 -13.312 3.644 1.00 92.50 582 GLY A C 1
ATOM 4255 O O . GLY A 1 582 ? -10.785 -12.166 3.506 1.00 92.50 582 GLY A O 1
ATOM 4256 N N . THR A 1 583 ? -9.712 -13.695 4.744 1.00 94.88 583 THR A N 1
ATOM 4257 C CA . THR A 1 583 ? -9.432 -12.771 5.855 1.00 94.88 583 THR A CA 1
ATOM 4258 C C . THR A 1 583 ? -8.604 -11.568 5.390 1.00 94.88 583 THR A C 1
ATOM 4260 O O . THR A 1 583 ? -7.617 -11.723 4.668 1.00 94.88 583 THR A O 1
ATOM 4263 N N . VAL A 1 584 ? -8.960 -10.375 5.864 1.00 96.56 584 VAL A N 1
ATOM 4264 C CA . VAL A 1 584 ? -8.152 -9.158 5.739 1.00 96.56 584 VAL A CA 1
ATOM 4265 C C . VAL A 1 584 ? -7.381 -8.938 7.034 1.00 96.56 584 VAL A C 1
ATOM 4267 O O . VAL A 1 584 ? -7.969 -8.866 8.108 1.00 96.56 584 VAL A O 1
ATOM 4270 N N . THR A 1 585 ? -6.061 -8.823 6.937 1.00 97.88 585 THR A N 1
ATOM 4271 C CA . THR A 1 585 ? -5.155 -8.533 8.054 1.00 97.88 585 THR A CA 1
ATOM 4272 C C . THR A 1 585 ? -4.624 -7.110 7.922 1.00 97.88 585 THR A C 1
ATOM 4274 O O . THR A 1 585 ? -4.110 -6.758 6.863 1.00 97.88 585 THR A O 1
ATOM 4277 N N . VAL A 1 586 ? -4.722 -6.297 8.977 1.00 98.19 586 VAL A N 1
ATOM 4278 C CA . VAL A 1 586 ? -4.290 -4.886 8.965 1.00 98.19 586 VAL A CA 1
ATOM 4279 C C . VAL A 1 586 ? -3.215 -4.658 10.030 1.00 98.19 586 VAL A C 1
ATOM 4281 O O . VAL A 1 586 ? -3.523 -4.565 11.219 1.00 98.19 586 VAL A O 1
ATOM 4284 N N . ASN A 1 587 ? -1.950 -4.610 9.616 1.00 97.44 587 ASN A N 1
ATOM 4285 C CA . ASN A 1 587 ? -0.793 -4.420 10.498 1.00 97.44 587 ASN A CA 1
ATOM 4286 C C . ASN A 1 587 ? -0.579 -2.926 10.824 1.00 97.44 587 ASN A C 1
ATOM 4288 O O . ASN A 1 587 ? -1.233 -2.065 10.244 1.00 97.44 587 ASN A O 1
ATOM 4292 N N . ALA A 1 588 ? 0.316 -2.613 11.768 1.00 91.38 588 ALA A N 1
ATOM 4293 C CA . ALA A 1 588 ? 0.434 -1.294 12.414 1.00 91.38 588 ALA A CA 1
ATOM 4294 C C . ALA A 1 588 ? 0.483 -0.063 11.480 1.00 91.38 588 ALA A C 1
ATOM 4296 O O . ALA A 1 588 ? -0.151 0.946 11.779 1.00 91.38 588 ALA A O 1
ATOM 4297 N N . ASN A 1 589 ? 1.187 -0.140 10.345 1.00 89.31 589 ASN A N 1
ATOM 4298 C CA . ASN A 1 589 ? 1.296 0.975 9.391 1.00 89.31 589 ASN A CA 1
ATOM 4299 C C . ASN A 1 589 ? 0.194 0.960 8.312 1.00 89.31 589 ASN A C 1
ATOM 4301 O O . ASN A 1 589 ? 0.151 1.841 7.453 1.00 89.31 589 ASN A O 1
ATOM 4305 N N . GLY A 1 590 ? -0.672 -0.054 8.329 1.00 95.06 590 GLY A N 1
ATOM 4306 C CA . GLY A 1 590 ? -1.735 -0.287 7.362 1.00 95.06 590 GLY A CA 1
ATOM 4307 C C . GLY A 1 590 ? -3.072 0.349 7.748 1.00 95.06 590 GLY A C 1
ATOM 4308 O O . GLY A 1 590 ? -3.456 0.421 8.917 1.00 95.06 590 GLY A O 1
ATOM 4309 N N . THR A 1 591 ? -3.818 0.769 6.730 1.00 95.25 591 THR A N 1
ATOM 4310 C CA . THR A 1 591 ? -5.176 1.305 6.821 1.00 95.25 591 THR A CA 1
ATOM 4311 C C . THR A 1 591 ? -6.103 0.569 5.855 1.00 95.25 591 THR A C 1
ATOM 4313 O O . THR A 1 591 ? -5.947 0.645 4.635 1.00 95.25 591 THR A O 1
ATOM 4316 N N . LEU A 1 592 ? -7.118 -0.107 6.393 1.00 94.38 592 LEU A N 1
ATOM 4317 C CA . LEU A 1 592 ? -8.253 -0.602 5.619 1.00 94.38 592 LEU A CA 1
ATOM 4318 C C . LEU A 1 592 ? -9.278 0.526 5.472 1.00 94.38 592 LEU A C 1
ATOM 4320 O O . LEU A 1 592 ? -9.876 0.950 6.456 1.00 94.38 592 LEU A O 1
ATOM 4324 N N . ALA A 1 593 ? -9.512 0.997 4.253 1.00 91.62 593 ALA A N 1
ATOM 4325 C CA . ALA A 1 593 ? -10.531 1.997 3.940 1.00 91.62 593 ALA A CA 1
ATOM 4326 C C . ALA A 1 593 ? -11.679 1.336 3.160 1.00 91.62 593 ALA A C 1
ATOM 4328 O O . ALA A 1 593 ? -11.899 1.613 1.976 1.00 91.62 593 ALA A O 1
ATOM 4329 N N . ALA A 1 594 ? -12.365 0.396 3.817 1.00 83.94 594 ALA A N 1
ATOM 4330 C CA . ALA A 1 594 ? -13.419 -0.413 3.216 1.00 83.94 594 ALA A CA 1
ATOM 4331 C C . ALA A 1 594 ? -14.765 -0.252 3.926 1.00 83.94 594 ALA A C 1
ATOM 4333 O O . ALA A 1 594 ? -14.836 -0.240 5.156 1.00 83.94 594 ALA A O 1
ATOM 4334 N N . ASN A 1 595 ? -15.819 -0.158 3.112 1.00 72.19 595 ASN A N 1
ATOM 4335 C CA . ASN A 1 595 ? -17.189 0.117 3.551 1.00 72.19 595 ASN A CA 1
ATOM 4336 C C . ASN A 1 595 ? -18.090 -1.135 3.556 1.00 72.19 595 ASN A C 1
ATOM 4338 O O . ASN A 1 595 ? -19.006 -1.208 4.361 1.00 72.19 595 ASN A O 1
ATOM 4342 N N . TRP A 1 596 ? -17.839 -2.137 2.704 1.00 72.94 596 TRP A N 1
ATOM 4343 C CA . TRP A 1 596 ? -18.601 -3.396 2.706 1.00 72.94 596 TRP A CA 1
ATOM 4344 C C . TRP A 1 596 ? -17.659 -4.585 2.882 1.00 72.94 596 TRP A C 1
ATOM 4346 O O . TRP A 1 596 ? -16.822 -4.864 2.021 1.00 72.94 596 TRP A O 1
ATOM 4356 N N . MET A 1 597 ? -17.812 -5.260 4.020 1.00 74.50 597 MET A N 1
ATOM 4357 C CA . MET A 1 597 ? -17.012 -6.408 4.466 1.00 74.50 597 MET A CA 1
ATOM 4358 C C . MET A 1 597 ? -17.913 -7.612 4.789 1.00 74.50 597 MET A C 1
ATOM 4360 O O . MET A 1 597 ? -17.600 -8.424 5.661 1.00 74.50 597 MET A O 1
ATOM 4364 N N . ASP A 1 598 ? -19.054 -7.699 4.095 1.00 73.06 598 ASP A N 1
ATOM 4365 C CA . ASP A 1 598 ? -20.003 -8.811 4.177 1.00 73.06 598 ASP A CA 1
ATOM 4366 C C . ASP A 1 598 ? -19.258 -10.134 3.950 1.00 73.06 598 ASP A C 1
ATOM 4368 O O . ASP A 1 598 ? -18.604 -10.320 2.922 1.00 73.06 598 ASP A O 1
ATOM 4372 N N . ASP A 1 599 ? -19.333 -11.033 4.930 1.00 82.00 599 ASP A N 1
ATOM 4373 C CA . ASP A 1 599 ? -18.666 -12.343 4.950 1.00 82.00 599 ASP A CA 1
ATOM 4374 C C . ASP A 1 599 ? -17.120 -12.319 4.841 1.00 82.00 599 ASP A C 1
ATOM 4376 O O . ASP A 1 599 ? -16.494 -13.379 4.785 1.00 82.00 599 ASP A O 1
ATOM 4380 N N . THR A 1 600 ? -16.475 -11.145 4.888 1.00 90.31 600 THR A N 1
ATOM 4381 C CA . THR A 1 600 ? -15.009 -10.983 4.860 1.00 90.31 600 THR A CA 1
ATOM 4382 C C . THR A 1 600 ? -14.451 -10.773 6.281 1.00 90.31 600 THR A C 1
ATOM 4384 O O . THR A 1 600 ? -14.640 -9.690 6.839 1.00 90.31 600 THR A O 1
ATOM 4387 N N . PRO A 1 601 ? -13.765 -11.748 6.917 1.00 94.19 601 PRO A N 1
ATOM 4388 C CA . PRO A 1 601 ? -13.244 -11.576 8.279 1.00 94.19 601 PRO A CA 1
ATOM 4389 C C . PRO A 1 601 ? -12.125 -10.526 8.348 1.00 94.19 601 PRO A C 1
ATOM 4391 O O . PRO A 1 601 ? -11.317 -10.432 7.424 1.00 94.19 601 PRO A O 1
ATOM 4394 N N . VAL A 1 602 ? -12.029 -9.784 9.454 1.00 95.75 602 VAL A N 1
ATOM 4395 C CA . VAL A 1 602 ? -11.023 -8.723 9.651 1.00 95.75 602 VAL A CA 1
ATOM 4396 C C . VAL A 1 602 ? -10.203 -8.976 10.914 1.00 95.75 602 VAL A C 1
ATOM 4398 O O . VAL A 1 602 ? -10.741 -9.021 12.014 1.00 95.75 602 VAL A O 1
ATOM 4401 N N . ASP A 1 603 ? -8.887 -9.087 10.767 1.00 97.75 603 ASP A N 1
ATOM 4402 C CA . ASP A 1 603 ? -7.921 -9.202 11.858 1.00 97.75 603 ASP A CA 1
ATOM 4403 C C . ASP A 1 603 ? -7.072 -7.909 11.933 1.00 97.75 603 ASP A C 1
ATOM 4405 O O . ASP A 1 603 ? -6.205 -7.662 11.091 1.00 97.75 603 ASP A O 1
ATOM 4409 N N . LEU A 1 604 ? -7.304 -7.067 12.943 1.00 98.19 604 LEU A N 1
ATOM 4410 C CA . LEU A 1 604 ? -6.558 -5.826 13.180 1.00 98.19 604 LEU A CA 1
ATOM 4411 C C . LEU A 1 604 ? -5.336 -6.093 14.077 1.00 98.19 604 LEU A C 1
ATOM 4413 O O . LEU A 1 604 ? -5.454 -6.322 15.281 1.00 98.19 604 LEU A O 1
ATOM 4417 N N . ASN A 1 605 ? -4.146 -6.045 13.486 1.00 97.56 605 ASN A N 1
ATOM 4418 C CA . ASN A 1 605 ? -2.838 -6.236 14.118 1.00 97.56 605 ASN A CA 1
ATOM 4419 C C . ASN A 1 605 ? -2.167 -4.876 14.422 1.00 97.56 605 ASN A C 1
ATOM 4421 O O . ASN A 1 605 ? -0.995 -4.657 14.114 1.00 97.56 605 ASN A O 1
ATOM 4425 N N . GLY A 1 606 ? -2.921 -3.940 15.001 1.00 94.75 606 GLY A N 1
ATOM 4426 C CA . GLY A 1 606 ? -2.454 -2.596 15.357 1.00 94.75 606 GLY A CA 1
ATOM 4427 C C . GLY A 1 606 ? -2.714 -1.516 14.303 1.00 94.75 606 GLY A C 1
ATOM 4428 O O . GLY A 1 606 ? -2.456 -0.345 14.565 1.00 94.75 606 GLY A O 1
ATOM 4429 N N . GLY A 1 607 ? -3.213 -1.888 13.121 1.00 95.06 607 GLY A N 1
ATOM 4430 C CA . GLY A 1 607 ? -3.533 -0.946 12.047 1.00 95.06 607 GLY A CA 1
ATOM 4431 C C . GLY A 1 607 ? -4.808 -0.128 12.280 1.00 95.06 607 GLY A C 1
ATOM 4432 O O . GLY A 1 607 ? -5.413 -0.133 13.356 1.00 95.06 607 GLY A O 1
ATOM 4433 N N . THR A 1 608 ? -5.244 0.574 11.233 1.00 94.19 608 THR A N 1
ATOM 4434 C CA . THR A 1 608 ? -6.458 1.408 11.249 1.00 94.19 608 THR A CA 1
ATOM 4435 C C . THR A 1 608 ? -7.538 0.851 10.317 1.00 94.19 608 THR A C 1
ATOM 4437 O O . THR A 1 608 ? -7.253 0.481 9.182 1.00 94.19 608 THR A O 1
ATOM 4440 N N . TRP A 1 609 ? -8.800 0.851 10.746 1.00 93.25 609 TRP A N 1
ATOM 4441 C CA . TRP A 1 609 ? -9.956 0.738 9.849 1.00 93.25 609 TRP A CA 1
ATOM 4442 C C . TRP A 1 609 ? -10.623 2.110 9.734 1.00 93.25 609 TRP A C 1
ATOM 4444 O O . TRP A 1 609 ? -11.070 2.672 10.729 1.00 93.25 609 TRP A O 1
ATOM 4454 N N . SER A 1 610 ? -10.671 2.660 8.523 1.00 90.19 610 SER A N 1
ATOM 4455 C CA . SER A 1 610 ? -11.323 3.927 8.206 1.00 90.19 610 SER A CA 1
ATOM 4456 C C . SER A 1 610 ? -12.684 3.686 7.537 1.00 90.19 610 SER A C 1
ATOM 4458 O O . SER A 1 610 ? -12.749 3.173 6.416 1.00 90.19 610 SER A O 1
ATOM 4460 N N . ALA A 1 611 ? -13.769 4.075 8.208 1.00 78.44 611 ALA A N 1
ATOM 4461 C CA . ALA A 1 611 ? -15.115 4.140 7.640 1.00 78.44 611 ALA A CA 1
ATOM 4462 C C . ALA A 1 611 ? -15.288 5.460 6.866 1.00 78.44 611 ALA A C 1
ATOM 4464 O O . ALA A 1 611 ? -14.845 6.512 7.328 1.00 78.44 611 ALA A O 1
ATOM 4465 N N . ASN A 1 612 ? -15.883 5.414 5.668 1.00 70.06 612 ASN A N 1
ATOM 4466 C CA . ASN A 1 612 ? -15.799 6.524 4.702 1.00 70.06 612 ASN A CA 1
ATOM 4467 C C . ASN A 1 612 ? -17.134 6.908 4.027 1.00 70.06 612 ASN A C 1
ATOM 4469 O O . ASN A 1 612 ? -17.121 7.518 2.958 1.00 70.06 612 ASN A O 1
ATOM 4473 N N . ALA A 1 613 ? -18.280 6.505 4.585 1.00 65.56 613 ALA A N 1
ATOM 4474 C CA . ALA A 1 613 ? -19.631 6.743 4.051 1.00 65.56 613 ALA A CA 1
ATOM 4475 C C . ALA A 1 613 ? -20.695 6.331 5.121 1.00 65.56 613 ALA A C 1
ATOM 4477 O O . ALA A 1 613 ? -20.298 5.919 6.211 1.00 65.56 613 ALA A O 1
ATOM 4478 N N . PRO A 1 614 ? -22.024 6.484 4.915 1.00 62.56 614 PRO A N 1
ATOM 4479 C CA . PRO A 1 614 ? -22.898 6.793 6.052 1.00 62.56 614 PRO A CA 1
ATOM 4480 C C . PRO A 1 614 ? -23.334 5.627 6.954 1.00 62.56 614 PRO A C 1
ATOM 4482 O O . PRO A 1 614 ? -23.471 5.879 8.142 1.00 62.56 614 PRO A O 1
ATOM 4485 N N . ILE A 1 615 ? -23.592 4.404 6.462 1.00 65.19 615 ILE A N 1
ATOM 4486 C CA . ILE A 1 615 ? -24.067 3.275 7.302 1.00 65.19 615 ILE A CA 1
ATOM 4487 C C . ILE A 1 615 ? -23.555 1.937 6.756 1.00 65.19 615 ILE A C 1
ATOM 4489 O O . ILE A 1 615 ? -23.900 1.590 5.624 1.00 65.19 615 ILE A O 1
ATOM 4493 N N . PHE A 1 616 ? -22.829 1.153 7.569 1.00 71.06 616 PHE A N 1
ATOM 4494 C CA . PHE A 1 616 ? -22.305 -0.164 7.171 1.00 71.06 616 PHE A CA 1
ATOM 4495 C C . PHE A 1 616 ? -22.501 -1.277 8.206 1.00 71.06 616 PHE A C 1
ATOM 4497 O O . PHE A 1 616 ? -21.942 -1.180 9.300 1.00 71.06 616 PHE A O 1
ATOM 4504 N N . PRO A 1 617 ? -23.222 -2.366 7.868 1.00 81.69 617 PRO A N 1
ATOM 4505 C CA . PRO A 1 617 ? -23.162 -3.604 8.629 1.00 81.69 617 PRO A CA 1
ATOM 4506 C C . PRO A 1 617 ? -21.847 -4.349 8.367 1.00 81.69 617 PRO A C 1
ATOM 4508 O O . PRO A 1 617 ? -21.292 -4.327 7.270 1.00 81.69 617 PRO A O 1
ATOM 4511 N N . VAL A 1 618 ? -21.376 -5.052 9.390 1.00 89.00 618 VAL A N 1
ATOM 4512 C CA . VAL A 1 618 ? -20.259 -5.995 9.343 1.00 89.00 618 VAL A CA 1
ATOM 4513 C C . VAL A 1 618 ? -20.782 -7.316 9.894 1.00 89.00 618 VAL A C 1
ATOM 4515 O O . VAL A 1 6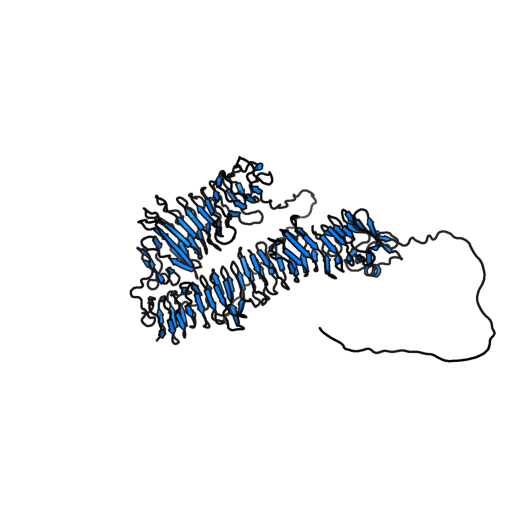18 ? -20.954 -7.459 11.104 1.00 89.00 618 VAL A O 1
ATOM 4518 N N . THR A 1 619 ? -21.087 -8.266 9.006 1.00 90.31 619 THR A N 1
ATOM 4519 C CA . THR A 1 619 ? -21.635 -9.594 9.359 1.00 90.31 619 THR A CA 1
ATOM 4520 C C . THR A 1 619 ? -20.558 -10.616 9.733 1.00 90.31 619 THR A C 1
ATOM 4522 O O . THR A 1 619 ? -20.856 -11.645 10.341 1.00 90.31 619 THR A O 1
ATOM 4525 N N . SER A 1 620 ? -19.306 -10.342 9.369 1.00 91.12 620 SER A N 1
ATOM 4526 C CA . SER A 1 620 ? -18.150 -11.219 9.546 1.00 91.12 620 SER A CA 1
ATOM 4527 C C . SER A 1 620 ? -17.524 -11.117 10.947 1.00 91.12 620 SER A C 1
ATOM 4529 O O . SER A 1 620 ? -17.933 -10.315 11.785 1.00 91.12 620 SER A O 1
ATOM 4531 N N . THR A 1 621 ? -16.517 -11.950 11.238 1.00 94.94 621 THR A N 1
ATOM 4532 C CA . THR A 1 621 ? -15.737 -11.818 12.481 1.00 94.94 621 THR A CA 1
ATOM 4533 C C . THR A 1 621 ? -14.694 -10.709 12.372 1.00 94.94 621 THR A C 1
ATOM 4535 O O . THR A 1 621 ? -13.857 -10.741 11.469 1.00 94.94 621 THR A O 1
ATOM 4538 N N . VAL A 1 622 ? -14.679 -9.808 13.352 1.00 97.06 622 VAL A N 1
ATOM 4539 C CA . VAL A 1 622 ? -13.655 -8.782 13.565 1.00 97.06 622 VAL A CA 1
ATOM 4540 C C . VAL A 1 622 ? -12.849 -9.127 14.818 1.00 97.06 622 VAL A C 1
ATOM 4542 O O . VAL A 1 622 ? -13.418 -9.324 15.892 1.00 97.06 622 VAL A O 1
ATOM 4545 N N . ARG A 1 623 ? -11.519 -9.179 14.706 1.00 98.12 623 ARG A N 1
ATOM 4546 C CA . ARG A 1 623 ? -10.602 -9.427 15.829 1.00 98.12 623 ARG A CA 1
ATOM 4547 C C . ARG A 1 623 ? -9.601 -8.305 15.960 1.00 98.12 623 ARG A C 1
ATOM 4549 O O . ARG A 1 623 ? -8.879 -8.010 15.015 1.00 98.12 623 ARG A O 1
ATOM 4556 N N . VAL A 1 624 ? -9.484 -7.741 17.150 1.00 98.44 624 VAL A N 1
ATOM 4557 C CA . VAL A 1 624 ? -8.473 -6.733 17.465 1.00 98.44 624 VAL A CA 1
ATOM 4558 C C . VAL A 1 624 ? -7.320 -7.453 18.158 1.00 98.44 624 VAL A C 1
ATOM 4560 O O . VAL A 1 624 ? -7.366 -7.710 19.350 1.00 98.44 624 VAL A O 1
ATOM 4563 N N . LYS A 1 625 ? -6.310 -7.881 17.400 1.00 97.38 625 LYS A N 1
ATOM 4564 C CA . LYS A 1 625 ? -5.200 -8.724 17.886 1.00 97.38 625 LYS A CA 1
ATOM 4565 C C . LYS A 1 625 ? -4.067 -7.928 18.538 1.00 97.38 625 LYS A C 1
ATOM 4567 O O . LYS A 1 625 ? -3.353 -8.469 19.376 1.00 97.38 625 LYS A O 1
ATOM 4572 N N . ALA A 1 626 ? -3.919 -6.658 18.174 1.00 97.38 626 ALA A N 1
ATOM 4573 C CA . ALA A 1 626 ? -3.063 -5.675 18.840 1.00 97.38 626 ALA A CA 1
ATOM 4574 C C . ALA A 1 626 ? -3.757 -4.302 18.827 1.00 97.38 626 ALA A C 1
ATOM 4576 O O . ALA A 1 626 ? -4.732 -4.124 18.098 1.00 97.38 626 ALA A O 1
ATOM 4577 N N . SER A 1 627 ? -3.305 -3.346 19.645 1.00 96.69 627 SER A N 1
ATOM 4578 C CA . SER A 1 627 ? -4.044 -2.092 19.867 1.00 96.69 627 SER A CA 1
ATOM 4579 C C . SER A 1 627 ? -4.198 -1.266 18.587 1.00 96.69 627 SER A C 1
ATOM 4581 O O . SER A 1 627 ? -3.213 -0.768 18.056 1.00 96.69 627 SER A O 1
ATOM 4583 N N . SER A 1 628 ? -5.434 -1.159 18.095 1.00 97.38 628 SER A N 1
ATOM 4584 C CA . SER A 1 628 ? -5.793 -0.718 16.738 1.00 97.38 628 SER A CA 1
ATOM 4585 C C . SER A 1 628 ? -6.784 0.446 16.762 1.00 97.38 628 SER A C 1
ATOM 4587 O O . SER A 1 628 ? -7.424 0.712 17.783 1.00 97.38 628 SER A O 1
ATOM 4589 N N . LYS A 1 629 ? -6.963 1.117 15.620 1.00 94.31 629 LYS A N 1
ATOM 4590 C CA . LYS A 1 629 ? -7.838 2.294 15.500 1.00 94.31 629 LYS A CA 1
ATOM 4591 C C . LYS A 1 629 ? -9.028 2.059 14.573 1.00 94.31 629 LYS A C 1
ATOM 4593 O O . LYS A 1 629 ? -8.915 1.392 13.548 1.00 94.31 629 LYS A O 1
ATOM 4598 N N . LEU A 1 630 ? -10.156 2.662 14.927 1.00 92.19 630 LEU A N 1
ATOM 4599 C CA . LEU A 1 630 ? -11.342 2.837 14.096 1.00 92.19 630 LEU A CA 1
ATOM 4600 C C . LEU A 1 630 ? -11.502 4.340 13.847 1.00 92.19 630 LEU A C 1
ATOM 4602 O O . LEU A 1 630 ? -11.539 5.113 14.802 1.00 92.19 630 LEU A O 1
ATOM 4606 N N . SER A 1 631 ? -11.554 4.771 12.589 1.00 87.88 631 SER A N 1
ATOM 4607 C CA . SER A 1 631 ? -11.570 6.194 12.237 1.00 87.88 631 SER A CA 1
ATOM 4608 C C . SER A 1 631 ? -12.633 6.558 11.208 1.00 87.88 631 SER A C 1
ATOM 4610 O O . SER A 1 631 ? -13.106 5.711 10.449 1.00 87.88 631 SER A O 1
ATOM 4612 N N . SER A 1 632 ? -12.992 7.841 11.163 1.00 79.38 632 SER A N 1
ATOM 4613 C CA . SER A 1 632 ? -13.837 8.409 10.111 1.00 79.38 632 SER A CA 1
ATOM 4614 C C . SER A 1 632 ? -13.518 9.885 9.868 1.00 79.38 632 SER A C 1
ATOM 4616 O O . SER A 1 632 ? -13.286 10.641 10.813 1.00 79.38 632 SER A O 1
ATOM 4618 N N . TRP A 1 633 ? -13.548 10.295 8.598 1.00 60.94 633 TRP A N 1
ATOM 4619 C CA . TRP A 1 633 ? -13.326 11.680 8.150 1.00 60.94 633 TRP A CA 1
ATOM 4620 C C . TRP A 1 633 ? -14.626 12.499 8.030 1.00 60.94 633 TRP A C 1
ATOM 4622 O O . TRP A 1 633 ? -14.593 13.713 7.853 1.00 60.94 633 TRP A O 1
ATOM 4632 N N . SER A 1 634 ? -15.780 11.838 8.137 1.00 66.81 634 SER A N 1
ATOM 4633 C CA . SER A 1 634 ? -17.128 12.423 8.113 1.00 66.81 634 SER A CA 1
ATOM 4634 C C . SER A 1 634 ? -18.037 11.695 9.107 1.00 66.81 634 SER A C 1
ATOM 4636 O O . SER A 1 634 ? -17.612 10.709 9.700 1.00 66.81 634 SER A O 1
ATOM 4638 N N . HIS A 1 635 ? -19.297 12.108 9.267 1.00 72.12 635 HIS A N 1
ATOM 4639 C CA . HIS A 1 635 ? -20.265 11.300 10.019 1.00 72.12 635 HIS A CA 1
ATOM 4640 C C . HIS A 1 635 ? -20.521 9.974 9.279 1.00 72.12 635 HIS A C 1
ATOM 4642 O O . HIS A 1 635 ? -21.113 9.973 8.198 1.00 72.12 635 HIS A O 1
ATOM 4648 N N . SER A 1 636 ? -20.042 8.875 9.863 1.00 73.38 636 SER A N 1
ATOM 4649 C CA . SER A 1 636 ? -20.194 7.500 9.373 1.00 73.38 636 SER A CA 1
ATOM 4650 C C . SER A 1 636 ? -20.680 6.613 10.519 1.00 73.38 636 SER A C 1
ATOM 4652 O O . SER A 1 636 ? -20.148 6.714 11.625 1.00 73.38 636 SER A O 1
ATOM 4654 N N . ASP A 1 637 ? -21.620 5.711 10.258 1.00 82.81 637 ASP A N 1
ATOM 4655 C CA . ASP A 1 637 ? -22.080 4.705 11.215 1.00 82.81 637 ASP A CA 1
ATOM 4656 C C . ASP A 1 637 ? -21.557 3.315 10.810 1.00 82.81 637 ASP A C 1
ATOM 4658 O O . ASP A 1 637 ? -21.779 2.851 9.689 1.00 82.81 637 ASP A O 1
ATOM 4662 N N . ILE A 1 638 ? -20.880 2.622 11.728 1.00 87.94 638 ILE A N 1
ATOM 4663 C CA . ILE A 1 638 ? -20.466 1.220 11.571 1.00 87.94 638 ILE A CA 1
ATOM 4664 C C . ILE A 1 638 ? -21.232 0.332 12.555 1.00 87.94 638 ILE A C 1
ATOM 4666 O O . ILE A 1 638 ? -21.382 0.664 13.733 1.00 87.94 638 ILE A O 1
ATOM 4670 N N . ILE A 1 639 ? -21.734 -0.800 12.065 1.00 91.25 639 ILE A N 1
ATOM 4671 C CA . ILE A 1 639 ? -22.610 -1.710 12.801 1.00 91.25 639 ILE A CA 1
ATOM 4672 C C . ILE A 1 639 ? -21.982 -3.107 12.817 1.00 91.25 639 ILE A C 1
ATOM 4674 O O . ILE A 1 639 ? -21.918 -3.782 11.794 1.00 91.25 639 ILE A O 1
ATOM 4678 N N . PHE A 1 640 ? -21.525 -3.562 13.980 1.00 94.00 640 PHE A N 1
ATOM 4679 C CA . PHE A 1 640 ? -20.943 -4.893 14.158 1.00 94.00 640 PHE A CA 1
ATOM 4680 C C . PHE A 1 640 ? -22.055 -5.901 14.485 1.00 94.00 640 PHE A C 1
ATOM 4682 O O . PHE A 1 640 ? -22.442 -6.051 15.644 1.00 94.00 640 PHE A O 1
ATOM 4689 N N . ASP A 1 641 ? -22.585 -6.568 13.457 1.00 93.50 641 ASP A N 1
ATOM 4690 C CA . ASP A 1 641 ? -23.615 -7.617 13.570 1.00 93.50 641 ASP A CA 1
ATOM 4691 C C . ASP A 1 641 ? -23.019 -9.033 13.673 1.00 93.50 641 ASP A C 1
ATOM 4693 O O . ASP A 1 641 ? -23.651 -9.949 14.209 1.00 93.50 641 ASP A O 1
ATOM 4697 N N . GLY A 1 642 ? -21.795 -9.207 13.171 1.00 93.81 642 GLY A N 1
ATOM 4698 C CA . GLY A 1 642 ? -20.972 -10.400 13.328 1.00 93.81 642 GLY A CA 1
ATOM 4699 C C . GLY A 1 642 ? -20.238 -10.464 14.671 1.00 93.81 642 GLY A C 1
ATOM 4700 O O . GLY A 1 642 ? -20.575 -9.780 15.633 1.00 93.81 642 GLY A O 1
ATOM 4701 N N . VAL A 1 643 ? -19.226 -11.325 14.755 1.00 96.50 643 VAL A N 1
ATOM 4702 C CA . VAL A 1 643 ? -18.488 -11.564 16.008 1.00 96.50 643 VAL A CA 1
ATOM 4703 C C . VAL A 1 643 ? -17.418 -10.487 16.219 1.00 96.50 643 VAL A C 1
ATOM 4705 O O . VAL A 1 643 ? -16.625 -10.255 15.311 1.00 96.50 643 VAL A O 1
ATOM 4708 N N . LEU A 1 644 ? -17.333 -9.888 17.412 1.00 98.00 644 LEU A N 1
ATOM 4709 C CA . LEU A 1 644 ? -16.281 -8.928 17.783 1.00 98.00 644 LEU A CA 1
ATOM 4710 C C . LEU A 1 644 ? -15.407 -9.473 18.927 1.00 98.00 644 LEU A C 1
ATOM 4712 O O . LEU A 1 644 ? -15.894 -9.716 20.030 1.00 98.00 644 LEU A O 1
ATOM 4716 N N . GLU A 1 645 ? -14.105 -9.639 18.687 1.00 98.50 645 GLU A N 1
ATOM 4717 C CA . GLU A 1 645 ? -13.134 -10.154 19.667 1.00 98.50 645 GLU A CA 1
ATOM 4718 C C . GLU A 1 645 ? -12.060 -9.100 19.995 1.00 98.50 645 GLU A C 1
ATOM 4720 O O . GLU A 1 645 ? -11.270 -8.716 19.132 1.00 98.50 645 GLU A O 1
ATOM 4725 N N . ILE A 1 646 ? -12.002 -8.656 21.255 1.00 98.50 646 ILE A N 1
ATOM 4726 C CA . ILE A 1 646 ? -11.008 -7.712 21.795 1.00 98.50 646 ILE A CA 1
ATOM 4727 C C . ILE A 1 646 ? -10.379 -8.354 23.051 1.00 98.50 646 ILE A C 1
ATOM 4729 O O . ILE A 1 646 ? -11.014 -8.361 24.108 1.00 98.50 646 ILE A O 1
ATOM 4733 N N . PRO A 1 647 ? -9.166 -8.931 22.969 1.00 98.00 647 PRO A N 1
ATOM 4734 C CA . PRO A 1 647 ? -8.520 -9.673 24.047 1.00 98.00 647 PRO A CA 1
ATOM 4735 C C . PRO A 1 647 ? -7.880 -8.751 25.099 1.00 98.00 647 PRO A C 1
ATOM 4737 O O . PRO A 1 647 ? -7.677 -7.557 24.879 1.00 98.00 647 PRO A O 1
ATOM 4740 N N . ALA A 1 648 ? -7.521 -9.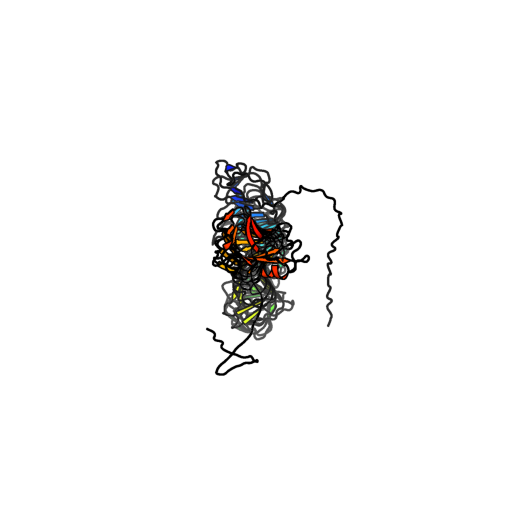323 26.250 1.00 96.38 648 ALA A N 1
ATOM 4741 C CA . ALA A 1 648 ? -6.934 -8.584 27.366 1.00 96.38 648 ALA A CA 1
ATOM 4742 C C . ALA A 1 648 ? -5.646 -7.834 26.974 1.00 96.38 648 ALA A C 1
ATOM 4744 O O . ALA A 1 648 ? -4.788 -8.368 26.270 1.00 96.38 648 ALA A O 1
ATOM 4745 N N . ASN A 1 649 ? -5.482 -6.622 27.515 1.00 94.69 649 ASN A N 1
ATOM 4746 C CA . ASN A 1 649 ? -4.390 -5.674 27.229 1.00 94.69 649 ASN A CA 1
ATOM 4747 C C . ASN A 1 649 ? -4.369 -5.087 25.800 1.00 94.69 649 ASN A C 1
ATOM 4749 O O . ASN A 1 649 ? -3.422 -4.381 25.458 1.00 94.69 649 ASN A O 1
ATOM 4753 N N . VAL A 1 650 ? -5.396 -5.331 24.978 1.00 98.00 650 VAL A N 1
ATOM 4754 C CA . VAL A 1 650 ? -5.547 -4.713 23.652 1.00 98.00 650 VAL A CA 1
ATOM 4755 C C . VAL A 1 650 ? -6.617 -3.622 23.680 1.00 98.00 650 VAL A C 1
ATOM 4757 O O . VAL A 1 650 ? -7.670 -3.783 24.296 1.00 98.00 650 VAL A O 1
ATOM 4760 N N . GLN A 1 651 ? -6.355 -2.506 22.997 1.00 96.44 651 GLN A N 1
ATOM 4761 C CA . GLN A 1 651 ? -7.296 -1.393 22.869 1.00 96.44 651 GLN A CA 1
ATOM 4762 C C . GLN A 1 651 ? -7.816 -1.259 21.435 1.00 96.44 651 GLN A C 1
ATOM 4764 O O . GLN A 1 651 ? -7.038 -1.286 20.486 1.00 96.44 651 GLN A O 1
ATOM 4769 N N . PHE A 1 652 ? -9.120 -1.055 21.271 1.00 97.19 652 PHE A N 1
ATOM 4770 C CA . PHE A 1 652 ? -9.718 -0.575 20.030 1.00 97.19 652 PHE A CA 1
ATOM 4771 C C . PHE A 1 652 ? -10.159 0.874 20.256 1.00 97.19 652 PHE A C 1
ATOM 4773 O O . PHE A 1 652 ? -11.004 1.136 21.112 1.00 97.19 652 PHE A O 1
ATOM 4780 N N . GLN A 1 653 ? -9.539 1.823 19.552 1.00 93.56 653 GLN A N 1
ATOM 4781 C CA . GLN A 1 653 ? -9.734 3.256 19.791 1.00 93.56 653 GLN A CA 1
ATOM 4782 C C . GLN A 1 653 ? -10.517 3.906 18.642 1.00 93.56 653 GLN A C 1
ATOM 4784 O O . GLN A 1 653 ? -10.072 3.873 17.496 1.00 93.56 653 GLN A O 1
ATOM 4789 N N . MET A 1 654 ? -11.657 4.529 18.946 1.00 90.62 654 MET A N 1
ATOM 4790 C CA . MET A 1 654 ? -12.420 5.351 18.003 1.00 90.62 654 MET A CA 1
ATOM 4791 C C . MET A 1 654 ? -11.859 6.772 17.937 1.00 90.62 654 MET A C 1
ATOM 4793 O O . MET A 1 654 ? -11.710 7.436 18.969 1.00 90.62 654 MET A O 1
ATOM 4797 N N . VAL A 1 655 ? -11.610 7.251 16.718 1.00 83.38 655 VAL A N 1
ATOM 4798 C CA . VAL A 1 655 ? -11.030 8.569 16.433 1.00 83.38 655 VAL A CA 1
ATOM 4799 C C . VAL A 1 655 ? -11.848 9.275 15.344 1.00 83.38 655 VAL A C 1
ATOM 4801 O O . VAL A 1 655 ? -11.873 8.842 14.194 1.00 83.38 655 VAL A O 1
ATOM 4804 N N . GLY A 1 656 ? -12.502 10.384 15.701 1.00 78.75 656 GLY A N 1
ATOM 4805 C CA . GLY A 1 656 ? -13.346 11.179 14.796 1.00 78.75 656 GLY A CA 1
ATOM 4806 C C . GLY A 1 656 ? -14.837 11.163 15.155 1.00 78.75 656 GLY A C 1
ATOM 4807 O O . GLY A 1 656 ? -15.234 10.698 16.226 1.00 78.75 656 GLY A O 1
ATOM 4808 N N . MET A 1 657 ? -15.662 11.718 14.262 1.00 79.12 657 MET A N 1
ATOM 4809 C CA . MET A 1 657 ? -17.124 11.809 14.400 1.00 79.12 657 MET A CA 1
ATOM 4810 C C . MET A 1 657 ? -17.791 10.589 13.760 1.00 79.12 657 MET A C 1
ATOM 4812 O O . MET A 1 657 ? -17.879 10.510 12.539 1.00 79.12 657 MET A O 1
ATOM 4816 N N . MET A 1 658 ? -18.232 9.623 14.566 1.00 84.81 658 MET A N 1
ATOM 4817 C CA . MET A 1 658 ? -18.842 8.385 14.064 1.00 84.81 658 MET A CA 1
ATOM 4818 C C . MET A 1 658 ? -19.686 7.664 15.119 1.00 84.81 658 MET A C 1
ATOM 4820 O O . MET A 1 658 ? -19.394 7.756 16.317 1.00 84.81 658 MET A O 1
ATOM 4824 N N . THR A 1 659 ? -20.669 6.883 14.666 1.00 88.38 659 THR A N 1
ATOM 4825 C CA . THR A 1 659 ? -21.343 5.879 15.502 1.00 88.38 659 THR A CA 1
ATOM 4826 C C . THR A 1 659 ? -20.672 4.522 15.318 1.00 88.38 659 THR A C 1
ATOM 4828 O O . THR A 1 659 ? -20.466 4.079 14.191 1.00 88.38 659 THR A O 1
ATOM 4831 N N . ALA A 1 660 ? -20.389 3.821 16.413 1.00 92.00 660 ALA A N 1
ATOM 4832 C CA . ALA A 1 660 ? -20.150 2.382 16.414 1.00 92.00 660 ALA A CA 1
ATOM 4833 C C . ALA A 1 660 ? -21.268 1.697 17.210 1.00 92.00 660 ALA A C 1
ATOM 4835 O O . ALA A 1 660 ? -21.430 1.958 18.404 1.00 92.00 660 ALA A O 1
ATOM 4836 N N . LEU A 1 661 ? -22.037 0.837 16.543 1.00 94.44 661 LEU A N 1
ATOM 4837 C CA . LEU A 1 661 ? -23.149 0.080 17.115 1.00 94.44 661 LEU A CA 1
ATOM 4838 C C . LEU A 1 661 ? -22.803 -1.415 17.107 1.00 94.44 661 LEU A C 1
ATOM 4840 O O . LEU A 1 661 ? -22.677 -2.025 16.050 1.00 94.44 661 LEU A O 1
ATOM 4844 N N . VAL A 1 662 ? -22.622 -2.014 18.278 1.00 97.12 662 VAL A N 1
ATOM 4845 C CA . VAL A 1 662 ? -22.184 -3.407 18.436 1.00 97.12 662 VAL A CA 1
ATOM 4846 C C . VAL A 1 662 ? -23.375 -4.270 18.841 1.00 97.12 662 VAL A C 1
ATOM 4848 O O . VAL A 1 662 ? -23.865 -4.140 19.960 1.00 97.12 662 VAL A O 1
ATOM 4851 N N . ARG A 1 663 ? -23.842 -5.142 17.938 1.00 96.50 663 ARG A N 1
ATOM 4852 C CA . ARG A 1 663 ? -25.055 -5.961 18.129 1.00 96.50 663 ARG A CA 1
ATOM 4853 C C . ARG A 1 663 ? -24.840 -7.472 18.025 1.00 96.50 663 ARG A C 1
ATOM 4855 O O . ARG A 1 663 ? -25.728 -8.239 18.396 1.00 96.50 663 ARG A O 1
ATOM 4862 N N . GLY A 1 664 ? -23.706 -7.909 17.486 1.00 96.94 664 GLY A N 1
ATOM 4863 C CA . GLY A 1 664 ? -23.328 -9.316 17.401 1.00 96.94 664 GLY A CA 1
ATOM 4864 C C . GLY A 1 664 ? -22.621 -9.849 18.652 1.00 96.94 664 GLY A C 1
ATOM 4865 O O . GLY A 1 664 ? -22.457 -9.151 19.656 1.00 96.94 664 GLY A O 1
ATOM 4866 N N . ASP A 1 665 ? -22.206 -11.117 18.601 1.00 97.75 665 ASP A N 1
ATOM 4867 C CA . ASP A 1 665 ? -21.554 -11.780 19.736 1.00 97.75 665 ASP A CA 1
ATOM 4868 C C . ASP A 1 665 ? -20.188 -11.153 20.019 1.00 97.75 665 ASP A C 1
ATOM 4870 O O . ASP A 1 665 ? -19.289 -11.172 19.179 1.00 97.75 665 ASP A O 1
ATOM 4874 N N . THR A 1 666 ? -20.024 -10.608 21.220 1.00 98.44 666 THR A N 1
ATOM 4875 C CA . THR A 1 666 ? -18.888 -9.755 21.562 1.00 98.44 666 THR A CA 1
ATOM 4876 C C . THR A 1 666 ? -18.127 -10.304 22.759 1.00 98.44 666 THR A C 1
ATOM 4878 O O . THR A 1 666 ? -18.699 -10.532 23.825 1.00 98.44 666 THR A O 1
ATOM 4881 N N . ARG A 1 667 ? -16.812 -10.476 22.600 1.00 98.06 667 ARG A N 1
ATOM 4882 C CA . ARG A 1 667 ? -15.868 -10.754 23.685 1.00 98.06 667 ARG A CA 1
ATOM 4883 C C . ARG A 1 667 ? -14.949 -9.549 23.883 1.00 98.06 667 ARG A C 1
ATOM 4885 O O . ARG A 1 667 ? -13.993 -9.372 23.134 1.00 98.06 667 ARG A O 1
ATOM 4892 N N . LEU A 1 668 ? -15.234 -8.755 24.908 1.00 98.44 668 LEU A N 1
ATOM 4893 C CA . LEU A 1 668 ? -14.481 -7.582 25.337 1.00 98.44 668 LEU A CA 1
ATOM 4894 C C . LEU A 1 668 ? -13.707 -7.911 26.624 1.00 98.44 668 LEU A C 1
ATOM 4896 O O . LEU A 1 668 ? -14.230 -7.748 27.718 1.00 98.44 668 LEU A O 1
ATOM 4900 N N . ASP A 1 669 ? -12.470 -8.393 26.493 1.00 98.19 669 ASP A N 1
ATOM 4901 C CA . ASP A 1 669 ? -11.498 -8.526 27.597 1.00 98.19 669 ASP A CA 1
ATOM 4902 C C . ASP A 1 669 ? -10.495 -7.358 27.648 1.00 98.19 669 ASP A C 1
ATOM 4904 O O . ASP A 1 669 ? -9.852 -7.135 28.671 1.00 98.19 669 ASP A O 1
ATOM 4908 N N . GLY A 1 670 ? -10.299 -6.664 26.524 1.00 97.88 670 GLY A N 1
ATOM 4909 C CA . GLY A 1 670 ? -9.479 -5.456 26.417 1.00 97.88 670 GLY A CA 1
ATOM 4910 C C . GLY A 1 670 ? -10.298 -4.189 26.661 1.00 97.88 670 GLY A C 1
ATOM 4911 O O . GLY A 1 670 ? -11.164 -4.167 27.531 1.00 97.88 670 GLY A O 1
ATOM 4912 N N . SER A 1 671 ? -10.074 -3.132 25.878 1.00 97.44 671 SER A N 1
ATOM 4913 C CA . SER A 1 671 ? -10.925 -1.932 25.933 1.00 97.44 671 SER A CA 1
ATOM 4914 C C . SER A 1 671 ? -11.394 -1.465 24.558 1.00 97.44 671 SER A C 1
ATOM 4916 O O . SER A 1 671 ? -10.572 -1.369 23.650 1.00 97.44 671 SER A O 1
ATOM 4918 N N . PHE A 1 672 ? -12.665 -1.081 24.419 1.00 97.56 672 PHE A N 1
ATOM 4919 C CA . PHE A 1 672 ? -13.177 -0.368 23.238 1.00 97.56 672 PHE A CA 1
ATOM 4920 C C . PHE A 1 672 ? -13.631 1.027 23.674 1.00 97.56 672 PHE A C 1
ATOM 4922 O O . PHE A 1 672 ? -14.562 1.144 24.468 1.00 97.56 672 PHE A O 1
ATOM 4929 N N . SER A 1 673 ? -12.973 2.089 23.212 1.00 93.19 673 SER A N 1
ATOM 4930 C CA . SER A 1 673 ? -13.251 3.450 23.685 1.00 93.19 673 SER A CA 1
ATOM 4931 C C . SER A 1 673 ? -13.102 4.513 22.602 1.00 93.19 673 SER A C 1
ATOM 4933 O O . SER A 1 673 ? -12.375 4.327 21.631 1.00 93.19 673 SER A O 1
ATOM 4935 N N . TYR A 1 674 ? -13.775 5.651 22.776 1.00 86.38 674 TYR A N 1
ATOM 4936 C CA . TYR A 1 674 ? -13.534 6.866 21.989 1.00 86.38 674 TYR A CA 1
ATOM 4937 C C . TYR A 1 674 ? -12.619 7.842 22.744 1.00 86.38 674 TYR A C 1
ATOM 4939 O O . TYR A 1 674 ? -12.688 7.948 23.970 1.00 86.38 674 TYR A O 1
ATOM 4947 N N . GLU A 1 675 ? -11.773 8.571 22.010 1.00 71.75 675 GLU A N 1
ATOM 4948 C CA . GLU A 1 675 ? -10.750 9.465 22.584 1.00 71.75 675 GLU A CA 1
ATOM 4949 C C . GLU A 1 675 ? -11.311 10.798 23.122 1.00 71.75 675 GLU A C 1
ATOM 4951 O O . GLU A 1 675 ? -10.758 11.381 24.051 1.00 71.75 675 GLU A O 1
ATOM 4956 N N . SER A 1 676 ? -12.431 11.279 22.573 1.00 60.91 676 SER A N 1
ATOM 4957 C CA . SER A 1 676 ? -13.090 12.520 22.999 1.00 60.91 676 SER A CA 1
ATOM 4958 C C . SER A 1 676 ? -14.593 12.491 22.709 1.00 60.91 676 SER A C 1
ATOM 4960 O O . SER A 1 676 ? -15.027 11.906 21.716 1.00 60.91 676 SER A O 1
ATOM 4962 N N . GLN A 1 677 ? -15.395 13.161 23.544 1.00 56.72 677 GLN A N 1
ATOM 4963 C CA . GLN A 1 677 ? -16.793 13.490 23.232 1.00 56.72 677 GLN A CA 1
ATOM 4964 C C . GLN A 1 677 ? -16.845 14.655 22.230 1.00 56.72 677 GLN A C 1
ATOM 4966 O O . GLN A 1 677 ? -17.237 15.774 22.565 1.00 56.72 677 GLN A O 1
ATOM 4971 N N . LEU A 1 678 ? -16.458 14.387 20.981 1.00 61.19 678 LEU A N 1
ATOM 4972 C CA . LEU A 1 678 ? -16.859 15.246 19.870 1.00 61.19 678 LEU A CA 1
ATOM 4973 C C . LEU A 1 678 ? -18.387 15.134 19.697 1.00 61.19 678 LEU A C 1
ATOM 4975 O O . LEU A 1 678 ? -18.925 14.025 19.776 1.00 61.19 678 LEU A O 1
ATOM 4979 N N . PRO A 1 679 ? -19.112 16.243 19.455 1.00 61.91 679 PRO A N 1
ATOM 4980 C CA . PRO A 1 679 ? -20.533 16.177 19.132 1.00 61.91 679 PRO A CA 1
ATOM 4981 C C . PRO A 1 679 ? -20.757 15.280 17.906 1.00 61.91 679 PRO A C 1
ATOM 4983 O O . PRO A 1 679 ? -20.200 15.549 16.846 1.00 61.91 679 PRO A O 1
ATOM 4986 N N . GLY A 1 680 ? -21.552 14.219 18.069 1.00 67.88 680 GLY A N 1
ATOM 4987 C CA . GLY A 1 680 ? -21.810 13.216 17.028 1.00 67.88 680 GLY A CA 1
ATOM 4988 C C . GLY A 1 680 ? -21.059 11.886 17.186 1.00 67.88 680 GLY A C 1
ATOM 4989 O O . GLY A 1 680 ? -21.383 10.946 16.469 1.00 67.88 680 GLY A O 1
ATOM 4990 N N . THR A 1 681 ? -20.108 11.756 18.122 1.00 79.69 681 THR A N 1
ATOM 4991 C CA . THR A 1 681 ? -19.420 10.475 18.378 1.00 79.69 681 THR A CA 1
ATOM 4992 C C . THR A 1 681 ? -20.170 9.624 19.405 1.00 79.69 681 THR A C 1
ATOM 4994 O O . THR A 1 681 ? -20.346 10.035 20.556 1.00 79.69 681 THR A O 1
ATOM 4997 N N . PHE A 1 682 ? -20.558 8.406 19.015 1.00 87.12 682 PHE A N 1
ATOM 4998 C CA . PHE A 1 682 ? -21.291 7.463 19.863 1.00 87.12 682 PHE A CA 1
ATOM 4999 C C . PHE A 1 682 ? -20.700 6.050 19.780 1.00 87.12 682 PHE A C 1
ATOM 5001 O O . PHE A 1 682 ? -20.550 5.498 18.696 1.00 87.12 682 PHE A O 1
ATOM 5008 N N . LEU A 1 683 ? -20.436 5.430 20.931 1.00 93.88 683 LEU A N 1
ATOM 5009 C CA . LEU A 1 683 ? -20.162 3.994 21.044 1.00 93.88 683 LEU A CA 1
ATOM 5010 C C . LEU A 1 683 ? -21.317 3.348 21.808 1.00 93.88 683 LEU A C 1
ATOM 5012 O O . LEU A 1 683 ? -21.610 3.753 22.938 1.00 93.88 683 LEU A O 1
ATOM 5016 N N . ILE A 1 684 ? -21.993 2.388 21.181 1.00 95.81 684 ILE A N 1
ATOM 5017 C CA . ILE A 1 684 ? -23.185 1.728 21.713 1.00 95.81 684 ILE A CA 1
ATOM 5018 C C . ILE A 1 684 ? -23.016 0.214 21.578 1.00 95.81 684 ILE A C 1
ATOM 5020 O O . ILE A 1 684 ? -22.775 -0.290 20.486 1.00 95.81 684 ILE A O 1
ATOM 5024 N N . PHE A 1 685 ? -23.188 -0.508 22.680 1.00 98.12 685 PHE A N 1
ATOM 5025 C CA . PHE A 1 685 ? -23.376 -1.956 22.693 1.00 98.12 685 PHE A CA 1
ATOM 5026 C C . PHE A 1 685 ? -24.863 -2.229 22.900 1.00 98.12 685 PHE A C 1
ATOM 5028 O O . PHE A 1 685 ? -25.452 -1.706 23.843 1.00 98.12 685 PHE A O 1
ATOM 5035 N N . ASP A 1 686 ? -25.454 -3.000 21.998 1.00 97.50 686 ASP A N 1
ATOM 5036 C CA . ASP A 1 686 ? -26.892 -3.251 21.890 1.00 97.50 686 ASP A CA 1
ATOM 5037 C C . ASP A 1 686 ? -27.100 -4.658 21.286 1.00 97.50 686 ASP A C 1
ATOM 5039 O O . ASP A 1 686 ? -27.450 -4.787 20.109 1.00 97.50 686 ASP A O 1
ATOM 5043 N N . PRO A 1 687 ? -26.737 -5.736 22.017 1.00 98.00 687 PRO A N 1
ATOM 5044 C CA . PRO A 1 687 ? -26.759 -7.096 21.491 1.00 98.00 687 PRO A CA 1
ATOM 5045 C C . PRO A 1 687 ? -28.163 -7.493 21.022 1.00 98.00 687 PRO A C 1
ATOM 5047 O O . PRO A 1 687 ? -29.125 -7.439 21.784 1.00 98.00 687 PRO A O 1
ATOM 5050 N N . ASN A 1 688 ? -28.267 -7.943 19.768 1.00 97.25 688 ASN A N 1
ATOM 5051 C CA . ASN A 1 688 ? -29.508 -8.457 19.188 1.00 97.25 688 ASN A CA 1
ATOM 5052 C C . ASN A 1 688 ? -30.047 -9.670 19.979 1.00 97.25 688 ASN A C 1
ATOM 5054 O O . ASN A 1 688 ? -29.323 -10.321 20.732 1.00 97.25 688 ASN A O 1
ATOM 5058 N N . ALA A 1 689 ? -31.308 -10.041 19.743 1.00 97.56 689 ALA A N 1
ATOM 5059 C CA . ALA A 1 689 ? -31.941 -11.215 20.350 1.00 97.56 689 ALA A CA 1
ATOM 5060 C C . ALA A 1 689 ? -31.063 -12.485 20.256 1.00 97.56 689 ALA A C 1
ATOM 5062 O O . ALA A 1 689 ? -30.744 -12.956 19.163 1.00 97.56 689 ALA A O 1
ATOM 5063 N N . GLY A 1 690 ? -30.681 -13.050 21.407 1.00 97.12 690 GLY A N 1
ATOM 5064 C CA . GLY A 1 690 ? -29.818 -14.234 21.498 1.00 97.12 690 GLY A CA 1
ATOM 5065 C C . GLY A 1 690 ? -28.322 -13.987 21.254 1.00 97.12 690 GLY A C 1
ATOM 5066 O O . GLY A 1 690 ? -27.568 -14.957 21.186 1.00 97.12 690 GLY A O 1
ATOM 5067 N N . LYS A 1 691 ? -27.882 -12.729 21.127 1.00 98.19 691 LYS A N 1
ATOM 5068 C CA . LYS A 1 691 ? -26.467 -12.327 21.078 1.00 98.19 691 LYS A CA 1
ATOM 5069 C C . LYS A 1 691 ? -25.959 -11.936 22.458 1.00 98.19 691 LYS A C 1
ATOM 5071 O O . LYS A 1 691 ? -26.724 -11.449 23.288 1.00 98.19 691 LYS A O 1
ATOM 5076 N N . THR A 1 692 ? -24.667 -12.159 22.697 1.00 98.12 692 THR A N 1
ATOM 5077 C CA . THR A 1 692 ? -24.052 -11.957 24.021 1.00 98.12 692 THR A CA 1
ATOM 5078 C C . THR A 1 692 ? -22.904 -10.953 23.991 1.00 98.12 692 THR A C 1
ATOM 5080 O O . THR A 1 692 ? -21.934 -11.153 23.261 1.00 98.12 692 THR A O 1
ATOM 5083 N N . LEU A 1 693 ? -22.960 -9.931 24.852 1.00 98.50 693 LEU A N 1
ATOM 5084 C CA . LEU A 1 693 ? -21.784 -9.172 25.286 1.00 98.50 693 LEU A CA 1
ATOM 5085 C C . LEU A 1 693 ? -21.186 -9.827 26.537 1.00 98.50 693 LEU A C 1
ATOM 5087 O O . LEU A 1 693 ? -21.866 -9.965 27.553 1.00 98.50 693 LEU A O 1
ATOM 5091 N N . ARG A 1 694 ? -19.904 -10.189 26.469 1.00 97.69 694 ARG A N 1
ATOM 5092 C CA . ARG A 1 694 ? -19.136 -10.787 27.570 1.00 97.69 694 ARG A CA 1
ATOM 5093 C C . ARG A 1 694 ? -17.678 -10.335 27.571 1.00 97.69 694 ARG A C 1
ATOM 5095 O O . ARG A 1 694 ? -17.218 -9.734 26.604 1.00 97.69 694 ARG A O 1
ATOM 5102 N N . GLY A 1 695 ? -16.934 -10.711 28.604 1.00 97.25 695 GLY A N 1
ATOM 5103 C CA . GLY A 1 695 ? -15.496 -10.467 28.764 1.00 97.25 695 GLY A CA 1
ATOM 5104 C C . GLY A 1 695 ? -15.169 -9.612 29.991 1.00 97.25 695 GLY A C 1
ATOM 5105 O O . GLY A 1 695 ? -16.069 -9.083 30.642 1.00 97.25 695 GLY A O 1
ATOM 5106 N N . ARG A 1 696 ? -13.878 -9.523 30.341 1.00 96.50 696 ARG A N 1
ATOM 5107 C CA . ARG A 1 696 ? -13.377 -8.794 31.536 1.00 96.50 696 ARG A CA 1
ATOM 5108 C C . ARG A 1 696 ? -12.869 -7.369 31.261 1.00 96.50 696 ARG A C 1
ATOM 5110 O O . ARG A 1 696 ? -11.980 -6.878 31.952 1.00 96.50 696 ARG A O 1
ATOM 5117 N N . GLY A 1 697 ? -13.339 -6.767 30.175 1.00 97.44 697 GLY A N 1
ATOM 5118 C CA . GLY A 1 697 ? -12.813 -5.527 29.618 1.00 97.44 697 GLY A CA 1
ATOM 5119 C C . GLY A 1 697 ? -13.579 -4.271 30.021 1.00 97.44 697 GLY A C 1
ATOM 5120 O O . GLY A 1 697 ? -14.432 -4.285 30.909 1.00 97.44 697 GLY A O 1
ATOM 5121 N N . SER A 1 698 ? -13.283 -3.170 29.329 1.00 97.00 698 SER A N 1
ATOM 5122 C CA . SER A 1 698 ? -13.888 -1.863 29.597 1.00 97.00 698 SER A CA 1
ATOM 5123 C C . SER A 1 698 ? -14.306 -1.092 28.343 1.00 97.00 698 SER A C 1
ATOM 5125 O O . SER A 1 698 ? -13.739 -1.228 27.255 1.00 97.00 698 SER A O 1
ATOM 5127 N N . THR A 1 699 ? -15.309 -0.231 28.489 1.00 97.38 699 THR A N 1
ATOM 5128 C CA . THR A 1 699 ? -15.702 0.736 27.461 1.00 97.38 699 THR A CA 1
ATOM 5129 C C . THR A 1 699 ? -16.253 2.014 28.080 1.00 97.38 699 THR A C 1
ATOM 5131 O O . THR A 1 699 ? -16.986 1.955 29.057 1.00 97.38 699 THR A O 1
ATOM 5134 N N . ASN A 1 700 ? -15.971 3.173 27.476 1.00 92.88 700 ASN A N 1
ATOM 5135 C CA . ASN A 1 700 ? -16.677 4.421 27.796 1.00 92.88 700 ASN A CA 1
ATOM 5136 C C . ASN A 1 700 ? -17.994 4.584 27.003 1.00 92.88 700 ASN A C 1
ATOM 5138 O O . ASN A 1 700 ? -18.688 5.590 27.149 1.00 92.88 700 ASN A O 1
ATOM 5142 N N . GLY A 1 701 ? -18.362 3.592 26.184 1.00 92.75 701 GLY A N 1
ATOM 5143 C CA . GLY A 1 701 ? -19.628 3.531 25.462 1.00 92.75 701 GLY A CA 1
ATOM 5144 C C . GLY A 1 701 ? -20.845 3.238 26.345 1.00 92.75 701 GLY A C 1
ATOM 5145 O O . GLY A 1 701 ? -20.744 2.899 27.525 1.00 92.75 701 GLY A O 1
ATOM 5146 N N . ARG A 1 702 ? -22.031 3.359 25.748 1.00 95.50 702 ARG A N 1
ATOM 5147 C CA . ARG A 1 702 ? -23.314 3.010 26.369 1.00 95.50 702 ARG A CA 1
ATOM 5148 C C . ARG A 1 702 ? -23.643 1.546 26.095 1.00 95.50 702 ARG A C 1
ATOM 5150 O O . ARG A 1 702 ? -23.705 1.146 24.940 1.00 95.50 702 ARG A O 1
ATOM 5157 N N . LEU A 1 703 ? -23.964 0.794 27.138 1.00 98.44 703 LEU A N 1
ATOM 5158 C CA . LEU A 1 703 ? -24.637 -0.493 27.033 1.00 98.44 703 LEU A CA 1
ATOM 5159 C C . LEU A 1 703 ? -26.162 -0.302 27.062 1.00 98.44 703 LEU A C 1
ATOM 5161 O O . LEU A 1 703 ? -26.702 0.407 27.917 1.00 98.44 703 LEU A O 1
ATOM 5165 N N . ILE A 1 704 ? -26.852 -0.958 26.140 1.00 98.31 704 ILE A N 1
ATOM 5166 C CA . ILE A 1 704 ? -28.294 -1.192 26.116 1.00 98.31 704 ILE A CA 1
ATOM 5167 C C . ILE A 1 704 ? -28.476 -2.711 26.112 1.00 98.31 704 ILE A C 1
ATOM 5169 O O . ILE A 1 704 ? -27.750 -3.412 25.418 1.00 98.31 704 ILE A O 1
ATOM 5173 N N . VAL A 1 705 ? -29.399 -3.233 26.917 1.00 98.19 705 VAL A N 1
ATOM 5174 C CA . VAL A 1 705 ? -29.772 -4.652 26.887 1.00 98.19 705 VAL A CA 1
ATOM 5175 C C . VAL A 1 705 ? -31.292 -4.745 26.937 1.00 98.19 705 VAL A C 1
ATOM 5177 O O . VAL A 1 705 ? -31.904 -4.522 27.986 1.00 98.19 705 VAL A O 1
ATOM 5180 N N . ASP A 1 706 ? -31.913 -5.047 25.800 1.00 95.75 706 ASP A N 1
ATOM 5181 C CA . ASP A 1 706 ? -33.344 -5.332 25.681 1.00 95.75 706 ASP A CA 1
ATOM 5182 C C . ASP A 1 706 ? -33.621 -6.425 24.631 1.00 95.75 706 ASP A C 1
ATOM 5184 O O . ASP A 1 706 ? -32.690 -7.065 24.147 1.00 95.75 706 ASP A O 1
ATOM 5188 N N . ASN A 1 707 ? -34.896 -6.738 24.372 1.00 95.19 707 ASN A N 1
ATOM 5189 C CA . ASN A 1 707 ? -35.336 -7.596 23.262 1.00 95.19 707 ASN A CA 1
ATOM 5190 C C . ASN A 1 707 ? -34.639 -8.980 23.158 1.00 95.19 707 ASN A C 1
ATOM 5192 O O . ASN A 1 707 ? -34.441 -9.517 22.070 1.00 95.19 707 ASN A O 1
ATOM 5196 N N . GLY A 1 708 ? -34.267 -9.582 24.292 1.00 97.00 708 GLY A N 1
ATOM 5197 C CA . GLY A 1 708 ? -33.583 -10.878 24.347 1.00 97.00 708 GLY A CA 1
ATOM 5198 C C . GLY A 1 708 ? -32.074 -10.843 24.075 1.00 97.00 708 GLY A C 1
ATOM 5199 O O . GLY A 1 708 ? -31.475 -11.912 23.948 1.00 97.00 708 GLY A O 1
ATOM 5200 N N . GLY A 1 709 ? -31.457 -9.663 23.980 1.00 98.31 709 GLY A N 1
ATOM 5201 C CA . GLY A 1 709 ? -30.005 -9.498 24.069 1.00 98.31 709 GLY A CA 1
ATOM 5202 C C . GLY A 1 709 ? -29.477 -9.875 25.454 1.00 98.31 709 GLY A C 1
ATOM 5203 O O . GLY A 1 709 ? -30.194 -9.746 26.451 1.00 98.31 709 GLY A O 1
ATOM 5204 N N . ILE A 1 710 ? -28.234 -10.357 25.517 1.00 98.62 710 ILE A N 1
ATOM 5205 C CA . ILE A 1 710 ? -27.611 -10.896 26.734 1.00 98.62 710 ILE A CA 1
ATOM 5206 C C . ILE A 1 710 ? -26.359 -10.085 27.094 1.00 98.62 710 ILE A C 1
ATOM 5208 O O . ILE A 1 710 ? -25.492 -9.857 26.248 1.00 98.62 710 ILE A O 1
ATOM 5212 N N . VAL A 1 711 ? -26.224 -9.714 28.368 1.00 98.56 711 VAL A N 1
ATOM 5213 C CA . VAL A 1 711 ? -24.935 -9.365 28.983 1.00 98.56 711 VAL A CA 1
ATOM 5214 C C . VAL A 1 711 ? -24.539 -10.449 29.986 1.00 98.56 711 VAL A C 1
ATOM 5216 O O . VAL A 1 711 ? -25.349 -10.851 30.817 1.00 98.56 711 VAL A O 1
ATOM 5219 N N . ALA A 1 712 ? -23.300 -10.924 29.887 1.00 97.75 712 ALA A N 1
ATOM 5220 C CA . ALA A 1 712 ? -22.710 -11.938 30.756 1.00 97.75 712 ALA A CA 1
ATOM 5221 C C . ALA A 1 712 ? -21.275 -11.495 31.098 1.00 97.75 712 ALA A C 1
ATOM 5223 O O . ALA A 1 712 ? -20.362 -11.749 30.305 1.00 97.75 712 ALA A O 1
ATOM 5224 N N . PRO A 1 713 ? -21.062 -10.726 32.183 1.00 97.75 713 PRO A N 1
ATOM 5225 C CA . PRO A 1 713 ? -19.742 -10.205 32.520 1.00 97.75 713 PRO A CA 1
ATOM 5226 C C . PRO A 1 713 ? -18.686 -11.309 32.629 1.00 97.75 713 PRO A C 1
ATOM 5228 O O . PRO A 1 713 ? -18.947 -12.430 33.040 1.00 97.75 713 PRO A O 1
ATOM 5231 N N . GLY A 1 714 ? -17.452 -10.995 32.251 1.00 92.19 714 GLY A N 1
ATOM 5232 C CA . GLY A 1 714 ? -16.342 -11.919 32.408 1.00 92.19 714 GLY A CA 1
ATOM 5233 C C . GLY A 1 714 ? -16.248 -13.056 31.386 1.00 92.19 714 GLY A C 1
ATOM 5234 O O . GLY A 1 714 ? -16.624 -12.953 30.220 1.00 92.19 714 GLY A O 1
ATOM 5235 N N . ALA A 1 715 ? -15.580 -14.127 31.801 1.00 85.75 715 ALA A N 1
ATOM 5236 C CA . ALA A 1 715 ? -15.210 -15.268 30.969 1.00 85.75 715 ALA A CA 1
ATOM 5237 C C . ALA A 1 715 ? -15.211 -16.507 31.870 1.00 85.75 715 ALA A C 1
ATOM 5239 O O . ALA A 1 715 ? -14.157 -17.051 32.203 1.00 85.75 715 ALA A O 1
ATOM 5240 N N . SER A 1 716 ? -16.405 -16.832 32.363 1.00 90.38 716 SER A N 1
ATOM 5241 C CA . SER A 1 716 ? -16.632 -17.160 33.768 1.00 90.38 716 SER A CA 1
ATOM 5242 C C . SER A 1 716 ? -16.279 -16.032 34.743 1.00 90.38 716 SER A C 1
ATOM 5244 O O . SER A 1 716 ? -15.357 -15.245 34.476 1.00 90.38 716 SER A O 1
ATOM 5246 N N . VAL A 1 717 ? -17.044 -15.966 35.841 1.00 95.69 717 VAL A N 1
ATOM 5247 C CA . VAL A 1 717 ? -17.030 -15.001 36.965 1.00 95.69 717 VAL A CA 1
ATOM 5248 C C . VAL A 1 717 ? -16.075 -13.818 36.784 1.00 95.69 717 VAL A C 1
ATOM 5250 O O . VAL A 1 717 ? -14.860 -13.965 36.965 1.00 95.69 717 VAL A O 1
ATOM 5253 N N . GLY A 1 718 ? -16.595 -12.637 36.455 1.00 96.44 718 GLY A N 1
ATOM 5254 C CA . GLY A 1 718 ? -15.773 -11.442 36.266 1.00 96.44 718 GLY A CA 1
ATOM 5255 C C . GLY A 1 718 ? -16.502 -10.106 36.374 1.00 96.44 718 GLY A C 1
ATOM 5256 O O . GLY A 1 718 ? -17.707 -10.025 36.596 1.00 96.44 718 GLY A O 1
ATOM 5257 N N . GLU A 1 719 ? -15.731 -9.036 36.204 1.00 97.56 719 GLU A N 1
ATOM 5258 C CA . GLU A 1 719 ? -16.228 -7.665 36.091 1.00 97.56 719 GLU A CA 1
ATOM 5259 C C . GLU A 1 719 ? -16.162 -7.196 34.631 1.00 97.56 719 GLU A C 1
ATOM 5261 O O . GLU A 1 719 ? -15.182 -7.477 33.941 1.00 97.56 719 GLU A O 1
ATOM 5266 N N . LEU A 1 720 ? -17.187 -6.476 34.174 1.00 98.62 720 LEU A N 1
ATOM 5267 C CA . LEU A 1 720 ? -17.233 -5.771 32.890 1.00 98.62 720 LEU A CA 1
ATOM 5268 C C . LEU A 1 720 ? -17.543 -4.291 33.154 1.00 98.62 720 LEU A C 1
ATOM 5270 O O . LEU A 1 720 ? -18.542 -3.990 33.810 1.00 98.62 720 LEU A O 1
ATOM 5274 N N . THR A 1 721 ? -16.731 -3.368 32.633 1.00 98.44 721 THR A N 1
ATOM 5275 C CA . THR A 1 721 ? -16.918 -1.918 32.844 1.00 98.44 721 THR A CA 1
ATOM 5276 C C . THR A 1 721 ? -17.541 -1.238 31.619 1.00 98.44 721 THR A C 1
ATOM 5278 O O . THR A 1 721 ? -17.071 -1.428 30.495 1.00 98.44 721 THR A O 1
ATOM 5281 N N . VAL A 1 722 ? -18.572 -0.409 31.812 1.00 98.25 722 VAL A N 1
ATOM 5282 C CA . VAL A 1 722 ? -19.258 0.350 30.746 1.00 98.25 722 VAL A CA 1
ATOM 5283 C C . VAL A 1 722 ? -19.456 1.825 31.122 1.00 98.25 722 VAL A C 1
ATOM 5285 O O . VAL A 1 722 ? -19.619 2.161 32.288 1.00 98.25 722 VAL A O 1
ATOM 5288 N N . GLY A 1 723 ? -19.534 2.732 30.147 1.00 95.69 723 GLY A N 1
ATOM 5289 C CA . GLY A 1 723 ? -19.685 4.167 30.416 1.00 95.69 723 GLY A CA 1
ATOM 5290 C C . GLY A 1 723 ? -21.076 4.553 30.933 1.00 95.69 723 GLY A C 1
ATOM 5291 O O . GLY A 1 723 ? -21.221 5.443 31.771 1.00 95.69 723 GLY A O 1
ATOM 5292 N N . ARG A 1 724 ? -22.129 3.892 30.432 1.00 94.62 724 ARG A N 1
ATOM 5293 C CA . ARG A 1 724 ? -23.536 4.009 30.883 1.00 94.62 724 ARG A CA 1
ATOM 5294 C C . ARG A 1 724 ? -24.278 2.705 30.604 1.00 94.62 724 ARG A C 1
ATOM 5296 O O . ARG A 1 724 ? -23.902 1.999 29.674 1.00 94.62 724 ARG A O 1
ATOM 5303 N N . ALA A 1 725 ? -25.366 2.430 31.323 1.00 98.12 725 ALA A N 1
ATOM 5304 C CA . ALA A 1 725 ? -26.146 1.203 31.141 1.00 98.12 725 ALA A CA 1
ATOM 5305 C C . ALA A 1 725 ? -27.665 1.451 31.052 1.00 98.12 725 ALA A C 1
ATOM 5307 O O . ALA A 1 725 ? -28.222 2.331 31.715 1.00 98.12 725 ALA A O 1
ATOM 5308 N N . GLN A 1 726 ? -28.356 0.633 30.259 1.00 98.44 726 GLN A N 1
ATOM 5309 C CA . GLN A 1 726 ? -29.814 0.561 30.204 1.00 98.44 726 GLN A CA 1
ATOM 5310 C C . GLN A 1 726 ? -30.276 -0.897 30.232 1.00 98.44 726 GLN A C 1
ATOM 5312 O O . GLN A 1 726 ? -29.915 -1.676 29.354 1.00 98.44 726 GLN A O 1
ATOM 5317 N N . PHE A 1 727 ? -31.146 -1.223 31.186 1.00 98.62 727 PHE A N 1
ATOM 5318 C CA . PHE A 1 727 ? -31.864 -2.497 31.246 1.00 98.62 727 PHE A CA 1
ATOM 5319 C C . PHE A 1 727 ? -33.294 -2.281 30.740 1.00 98.62 727 PHE A C 1
ATOM 5321 O O . PHE A 1 727 ? -34.111 -1.647 31.419 1.00 98.62 727 PHE A O 1
ATOM 5328 N N . GLY A 1 728 ? -33.572 -2.751 29.523 1.00 97.69 728 GLY A N 1
ATOM 5329 C CA . GLY A 1 728 ? -34.852 -2.578 28.838 1.00 97.69 728 GLY A CA 1
ATOM 5330 C C . GLY A 1 728 ? -35.710 -3.841 28.794 1.00 97.69 728 GLY A C 1
ATOM 5331 O O . GLY A 1 728 ? -35.407 -4.867 29.397 1.00 97.69 728 GLY A O 1
ATOM 5332 N N . THR A 1 729 ? -36.853 -3.751 28.124 1.00 97.56 729 THR A N 1
ATOM 5333 C CA . THR A 1 729 ? -37.878 -4.800 28.151 1.00 97.56 729 THR A CA 1
ATOM 5334 C C . THR A 1 729 ? -37.392 -6.095 27.494 1.00 97.56 729 THR A C 1
ATOM 5336 O O . THR A 1 729 ? -37.055 -6.091 26.311 1.00 97.56 729 THR A O 1
ATOM 5339 N N . GLY A 1 730 ? -37.378 -7.201 28.240 1.00 96.44 730 GLY A N 1
ATOM 5340 C CA . GLY A 1 730 ? -36.992 -8.524 27.742 1.00 96.44 730 GLY A CA 1
ATOM 5341 C C . GLY A 1 730 ? -35.486 -8.776 27.604 1.00 96.44 730 GLY A C 1
ATOM 5342 O O . GLY A 1 730 ? -35.114 -9.875 27.199 1.00 96.44 730 GLY A O 1
ATOM 5343 N N . GLY A 1 731 ? -34.621 -7.808 27.934 1.00 98.44 731 GLY A N 1
ATOM 5344 C CA . GLY A 1 731 ? -33.165 -8.012 27.985 1.00 98.44 731 GLY A CA 1
ATOM 5345 C C . GLY A 1 731 ? -32.752 -8.990 29.088 1.00 98.44 731 GLY A C 1
ATOM 5346 O O . GLY A 1 731 ? -33.536 -9.241 30.003 1.00 98.44 731 GLY A O 1
ATOM 5347 N N . ILE A 1 732 ? -31.549 -9.561 28.996 1.00 98.69 732 ILE A N 1
ATOM 5348 C CA . ILE A 1 732 ? -31.059 -10.612 29.899 1.00 98.69 732 ILE A CA 1
ATOM 5349 C C . ILE A 1 732 ? -29.701 -10.220 30.495 1.00 98.69 732 ILE A C 1
ATOM 5351 O O . ILE A 1 732 ? -28.753 -9.941 29.766 1.00 98.69 732 ILE A O 1
ATOM 5355 N N . PHE A 1 733 ? -29.579 -10.294 31.819 1.00 98.62 733 PHE A N 1
ATOM 5356 C CA . PHE A 1 733 ? -28.294 -10.439 32.506 1.00 98.62 733 PHE A CA 1
ATOM 5357 C C . PHE A 1 733 ? -28.121 -11.910 32.886 1.00 98.62 733 PHE A C 1
ATOM 5359 O O . PHE A 1 733 ? -28.970 -12.482 33.572 1.00 98.62 733 PHE A O 1
ATOM 5366 N N . GLU A 1 734 ? -27.037 -12.527 32.438 1.00 98.19 734 GLU A N 1
ATOM 5367 C CA . GLU A 1 734 ? -26.617 -13.855 32.878 1.00 98.19 734 GLU A CA 1
ATOM 5368 C C . GLU A 1 734 ? -25.543 -13.668 33.952 1.00 98.19 734 GLU A C 1
ATOM 5370 O O . GLU A 1 734 ? -24.573 -12.947 33.734 1.00 98.19 734 GLU A O 1
ATOM 5375 N N . MET A 1 735 ? -25.784 -14.214 35.146 1.00 97.81 735 MET A N 1
ATOM 5376 C CA . MET A 1 735 ? -24.944 -14.015 36.326 1.00 97.81 735 MET A CA 1
ATOM 5377 C C . MET A 1 735 ? -24.365 -15.352 36.774 1.00 97.81 735 MET A C 1
ATOM 5379 O O . MET A 1 735 ? -25.064 -16.164 37.385 1.00 97.81 735 MET A O 1
ATOM 5383 N N . GLU A 1 736 ? -23.085 -15.565 36.500 1.00 97.94 736 GLU A N 1
ATOM 5384 C CA . GLU A 1 736 ? -22.291 -16.655 37.048 1.00 97.94 736 GLU A CA 1
ATOM 5385 C C . GLU A 1 736 ? -21.945 -16.375 38.522 1.00 97.94 736 GLU A C 1
ATOM 5387 O O . GLU A 1 736 ? -21.541 -15.271 38.896 1.00 97.94 736 GLU A O 1
ATOM 5392 N N . LEU A 1 737 ? -22.102 -17.384 39.386 1.00 98.19 737 LEU A N 1
ATOM 5393 C CA . LEU A 1 737 ? -21.744 -17.340 40.806 1.00 98.19 737 LEU A CA 1
ATOM 5394 C C . LEU A 1 737 ? -20.881 -18.557 41.156 1.00 98.19 737 LEU A C 1
ATOM 5396 O O . LEU A 1 737 ? -21.359 -19.686 41.098 1.00 98.19 737 LEU A O 1
ATOM 5400 N N . GLY A 1 738 ? -19.630 -18.337 41.562 1.00 97.06 738 GLY A N 1
ATOM 5401 C CA . GLY A 1 738 ? -18.720 -19.385 42.046 1.00 97.06 738 GLY A CA 1
ATOM 5402 C C . GLY A 1 738 ? -18.717 -19.564 43.570 1.00 97.06 738 GLY A C 1
ATOM 5403 O O . GLY A 1 738 ? -18.266 -20.591 44.072 1.00 97.06 738 GLY A O 1
ATOM 5404 N N . SER A 1 739 ? -19.215 -18.585 44.333 1.00 96.56 739 SER A N 1
ATOM 5405 C CA . SER A 1 739 ? -19.414 -18.703 45.785 1.00 96.56 739 SER A CA 1
ATOM 5406 C C . SER A 1 739 ? -20.503 -17.751 46.277 1.00 96.56 739 SER A C 1
ATOM 5408 O O . SER A 1 739 ? -20.537 -16.592 45.882 1.00 96.56 739 SER A O 1
ATOM 5410 N N . ALA A 1 740 ? -21.351 -18.211 47.198 1.00 96.56 740 ALA A N 1
ATOM 5411 C CA . ALA A 1 740 ? -22.359 -17.391 47.874 1.00 96.56 740 ALA A CA 1
ATOM 5412 C C . ALA A 1 740 ? -21.752 -16.354 48.839 1.00 96.56 740 ALA A C 1
ATOM 5414 O O . ALA A 1 740 ? -22.439 -15.429 49.270 1.00 96.56 740 ALA A O 1
ATOM 5415 N N . THR A 1 741 ? -20.475 -16.504 49.199 1.00 95.62 741 THR A N 1
ATOM 5416 C CA . THR A 1 741 ? -19.708 -15.560 50.023 1.00 95.62 741 THR A CA 1
ATOM 5417 C C . THR A 1 741 ? -18.450 -15.118 49.278 1.00 95.62 741 THR A C 1
ATOM 5419 O O . THR A 1 741 ? -17.759 -15.944 48.680 1.00 95.62 741 THR A O 1
ATOM 5422 N N . GLY A 1 742 ? -18.141 -13.821 49.296 1.00 94.81 742 GLY A N 1
ATOM 5423 C CA . GLY A 1 742 ? -17.038 -13.275 48.507 1.00 94.81 742 GLY A CA 1
ATOM 5424 C C . GLY A 1 742 ? -17.246 -11.818 48.109 1.00 94.81 742 GLY A C 1
ATOM 5425 O O . GLY A 1 742 ? -17.873 -11.059 48.847 1.00 94.81 742 GLY A O 1
ATOM 5426 N N . MET A 1 743 ? -16.718 -11.449 46.942 1.00 95.62 743 MET A N 1
ATOM 5427 C CA . MET A 1 743 ? -16.843 -10.124 46.331 1.00 95.62 743 MET A CA 1
ATOM 5428 C C . MET A 1 743 ? -17.434 -10.209 44.918 1.00 95.62 743 MET A C 1
ATOM 5430 O O . MET A 1 743 ? -17.166 -11.157 44.174 1.00 95.62 743 MET A O 1
ATOM 5434 N N . ALA A 1 744 ? -18.181 -9.176 44.530 1.00 97.06 744 ALA A N 1
ATOM 5435 C CA . ALA A 1 744 ? -18.595 -8.956 43.147 1.00 97.06 744 ALA A CA 1
ATOM 5436 C C . ALA A 1 744 ? -17.365 -8.801 42.229 1.00 97.06 744 ALA A C 1
ATOM 5438 O O . ALA A 1 744 ? -16.302 -8.374 42.682 1.00 97.06 744 ALA A O 1
ATOM 5439 N N . GLY A 1 745 ? -17.478 -9.229 40.971 1.00 95.56 745 GLY A N 1
ATOM 5440 C CA . GLY A 1 745 ? -16.382 -9.241 39.993 1.00 95.56 745 GLY A CA 1
ATOM 5441 C C . GLY A 1 745 ? -15.332 -10.345 40.204 1.00 95.56 745 GLY A C 1
ATOM 5442 O O . GLY A 1 745 ? -14.515 -10.588 39.316 1.00 95.56 745 GLY A O 1
ATOM 5443 N N . ALA A 1 746 ? -15.347 -11.035 41.354 1.00 95.12 746 ALA A N 1
ATOM 5444 C CA . ALA A 1 746 ? -14.349 -12.043 41.734 1.00 95.12 746 ALA A CA 1
ATOM 5445 C C . ALA A 1 746 ? -14.940 -13.392 42.187 1.00 95.12 746 ALA A C 1
ATOM 5447 O O . ALA A 1 746 ? -14.304 -14.431 42.008 1.00 95.12 746 ALA A O 1
ATOM 5448 N N . ASN A 1 747 ? -16.139 -13.398 42.778 1.00 96.38 747 ASN A N 1
ATOM 5449 C CA . ASN A 1 747 ? -16.850 -14.607 43.221 1.00 96.38 747 ASN A CA 1
ATOM 5450 C C . ASN A 1 747 ? -18.241 -14.766 42.592 1.00 96.38 747 ASN A C 1
ATOM 5452 O O . ASN A 1 747 ? -18.782 -15.872 42.599 1.00 96.38 747 ASN A O 1
ATOM 5456 N N . TRP A 1 748 ? -18.777 -13.693 42.019 1.00 97.62 748 TRP A N 1
ATOM 5457 C CA . TRP A 1 748 ? -19.922 -13.669 41.112 1.00 97.62 748 TRP A CA 1
ATOM 5458 C C . TRP A 1 748 ? -19.801 -12.455 40.179 1.00 97.62 748 TRP A C 1
ATOM 5460 O O . TRP A 1 748 ? -19.018 -11.544 40.465 1.00 97.62 748 TRP A O 1
ATOM 5470 N N . ASP A 1 749 ? -20.553 -12.439 39.083 1.00 98.44 749 ASP A N 1
ATOM 5471 C CA . ASP A 1 749 ? -20.432 -11.401 38.051 1.00 98.44 749 ASP A CA 1
ATOM 5472 C C . ASP A 1 749 ? -20.820 -9.988 38.498 1.00 98.44 749 ASP A C 1
ATOM 5474 O O . ASP A 1 749 ? -21.735 -9.792 39.300 1.00 98.44 749 ASP A O 1
ATOM 5478 N N . LEU A 1 750 ? -20.142 -8.997 37.912 1.00 98.50 750 LEU A N 1
ATOM 5479 C CA . LEU A 1 750 ? -20.393 -7.571 38.109 1.00 98.50 750 LEU A CA 1
ATOM 5480 C C . LEU A 1 750 ? -20.383 -6.811 36.778 1.00 98.50 750 LEU A C 1
ATOM 5482 O O . LEU A 1 750 ? -19.428 -6.888 36.009 1.00 98.50 750 LEU A O 1
ATOM 5486 N N . LEU A 1 751 ? -21.412 -6.001 36.542 1.00 98.75 751 LEU A N 1
ATOM 5487 C CA . LEU A 1 751 ? -21.372 -4.912 35.567 1.00 98.75 751 LEU A CA 1
ATOM 5488 C C . LEU A 1 751 ? -21.149 -3.589 36.313 1.00 98.75 751 LEU A C 1
ATOM 5490 O O . LEU A 1 751 ? -22.047 -3.111 37.011 1.00 98.75 751 LEU A O 1
ATOM 5494 N N . HIS A 1 752 ? -19.972 -2.989 36.152 1.00 98.50 752 HIS A N 1
ATOM 5495 C CA . HIS A 1 752 ? -19.684 -1.655 36.674 1.00 98.50 752 HIS A CA 1
ATOM 5496 C C . HIS A 1 752 ? -20.020 -0.609 35.606 1.00 98.50 752 HIS A C 1
ATOM 5498 O O . HIS A 1 752 ? -19.586 -0.727 34.460 1.00 98.50 752 HIS A O 1
ATOM 5504 N N . ALA A 1 753 ? -20.800 0.413 35.955 1.00 98.06 753 ALA A N 1
ATOM 5505 C CA . ALA A 1 753 ? -21.135 1.509 35.055 1.00 98.06 753 ALA A CA 1
ATOM 5506 C C . ALA A 1 753 ? -20.570 2.838 35.576 1.00 98.06 753 ALA A C 1
ATOM 5508 O O . ALA A 1 753 ? -21.016 3.320 36.612 1.00 98.06 753 ALA A O 1
ATOM 5509 N N . ASP A 1 754 ? -19.677 3.491 34.825 1.00 95.88 754 ASP A N 1
ATOM 5510 C CA . ASP A 1 754 ? -19.073 4.793 35.189 1.00 95.88 754 ASP A CA 1
ATOM 5511 C C . ASP A 1 754 ? -20.106 5.940 35.283 1.00 95.88 754 ASP A C 1
ATOM 5513 O O . ASP A 1 754 ? -19.829 7.039 35.771 1.00 95.88 754 ASP A O 1
ATOM 5517 N N . GLY A 1 755 ? -21.316 5.704 34.777 1.00 94.44 755 GLY A N 1
ATOM 5518 C CA . GLY A 1 755 ? -22.399 6.670 34.680 1.00 94.44 755 GLY A CA 1
ATOM 5519 C C . GLY A 1 755 ? -23.763 6.074 35.016 1.00 94.44 755 GLY A C 1
ATOM 5520 O O . GLY A 1 755 ? -23.899 5.052 35.677 1.00 94.44 755 GLY A O 1
ATOM 5521 N N . THR A 1 756 ? -24.821 6.757 34.585 1.00 95.75 756 THR A N 1
ATOM 5522 C CA . THR A 1 756 ? -26.196 6.417 34.976 1.00 95.75 756 THR A CA 1
ATOM 5523 C C . THR A 1 756 ? -26.648 5.054 34.440 1.00 95.75 756 THR A C 1
ATOM 5525 O O . THR A 1 756 ? -26.577 4.815 33.232 1.00 95.75 756 THR A O 1
ATOM 5528 N N . LEU A 1 757 ? -27.218 4.225 35.321 1.00 98.38 757 LEU A N 1
ATOM 5529 C CA . LEU A 1 757 ? -28.043 3.069 34.970 1.00 98.38 757 LEU A CA 1
ATOM 5530 C C . LEU A 1 757 ? -29.523 3.477 34.882 1.00 98.38 757 LEU A C 1
ATOM 5532 O O . LEU A 1 757 ? -30.056 4.135 35.780 1.00 98.38 757 LEU A O 1
ATOM 5536 N N . THR A 1 758 ? -30.209 3.060 33.818 1.00 98.31 758 THR A N 1
ATOM 5537 C CA . THR A 1 758 ? -31.648 3.314 33.615 1.00 98.31 758 THR A CA 1
ATOM 5538 C C . THR A 1 758 ? -32.428 2.013 33.457 1.00 98.31 758 THR A C 1
ATOM 5540 O O . THR A 1 758 ? -32.143 1.228 32.555 1.00 98.31 758 THR A O 1
ATOM 5543 N N . ILE A 1 759 ? -33.444 1.796 34.299 1.00 98.44 759 ILE A N 1
ATOM 5544 C CA . ILE A 1 759 ? -34.310 0.610 34.228 1.00 98.44 759 ILE A CA 1
ATOM 5545 C C . ILE A 1 759 ? -35.563 0.934 33.398 1.00 98.44 759 ILE A C 1
ATOM 5547 O O . ILE A 1 759 ? -36.619 1.292 33.931 1.00 98.44 759 ILE A O 1
ATOM 5551 N N . SER A 1 760 ? -35.438 0.840 32.073 1.00 97.50 760 SER A N 1
ATOM 5552 C CA . SER A 1 760 ? -36.528 1.069 31.112 1.00 97.50 760 SER A CA 1
ATOM 5553 C C . SER A 1 760 ? -37.474 -0.129 30.947 1.00 97.50 760 SER A C 1
ATOM 5555 O O . SER A 1 760 ? -38.554 0.032 30.381 1.00 97.50 760 SER A O 1
ATOM 5557 N N . ALA A 1 761 ? -37.127 -1.301 31.491 1.00 97.88 761 ALA A N 1
ATOM 5558 C CA . ALA A 1 761 ? -38.022 -2.455 31.598 1.00 97.88 761 ALA A CA 1
ATOM 5559 C C . ALA A 1 761 ? -39.330 -2.154 32.368 1.00 97.88 761 ALA A C 1
ATOM 5561 O O . ALA A 1 761 ? -39.441 -1.166 33.103 1.00 97.88 761 ALA A O 1
ATOM 5562 N N . THR A 1 762 ? -40.329 -3.031 32.220 1.00 98.00 762 THR A N 1
ATOM 5563 C CA . THR A 1 762 ? -41.668 -2.897 32.833 1.00 98.00 762 THR A CA 1
ATOM 5564 C C . THR A 1 762 ? -42.131 -4.231 33.416 1.00 98.00 762 THR A C 1
ATOM 5566 O O . THR A 1 762 ? -41.719 -5.273 32.928 1.00 98.00 762 THR A O 1
ATOM 5569 N N . SER A 1 763 ? -43.045 -4.246 34.387 1.00 96.75 763 SER A N 1
ATOM 5570 C CA . SER A 1 763 ? -43.619 -5.499 34.917 1.00 96.75 763 SER A CA 1
ATOM 5571 C C . SER A 1 763 ? -44.440 -6.305 33.895 1.00 96.75 763 SER A C 1
ATOM 5573 O O . SER A 1 763 ? -44.707 -7.482 34.118 1.00 96.75 763 SER A O 1
ATOM 5575 N N . ALA A 1 764 ? -44.818 -5.706 32.759 1.00 97.19 764 ALA A N 1
ATOM 5576 C CA . ALA A 1 764 ? -45.472 -6.400 31.645 1.00 97.19 764 ALA A CA 1
ATOM 5577 C C . ALA A 1 764 ? -44.478 -7.069 30.672 1.00 97.19 764 ALA A C 1
ATOM 5579 O O . ALA A 1 764 ? -44.845 -8.015 29.979 1.00 97.19 764 ALA A O 1
ATOM 5580 N N . ASN A 1 765 ? -43.234 -6.585 30.615 1.00 97.12 765 ASN A N 1
ATOM 5581 C CA . ASN A 1 765 ? -42.127 -7.202 29.884 1.00 97.12 765 ASN A CA 1
ATOM 5582 C C . ASN A 1 765 ? -40.819 -6.920 30.657 1.00 97.12 765 ASN A C 1
ATOM 5584 O O . ASN A 1 765 ? -40.161 -5.899 30.399 1.00 97.12 765 ASN A O 1
ATOM 5588 N N . PRO A 1 766 ? -40.514 -7.738 31.683 1.00 98.19 766 PRO A N 1
ATOM 5589 C CA . PRO A 1 766 ? -39.446 -7.463 32.638 1.00 98.19 766 PRO A CA 1
ATOM 5590 C C . PRO A 1 766 ? -38.056 -7.688 32.041 1.00 98.19 766 PRO A C 1
ATOM 5592 O O . PRO A 1 766 ? -37.885 -8.343 31.014 1.00 98.19 766 PRO A O 1
ATOM 5595 N N . TYR A 1 767 ? -37.049 -7.149 32.720 1.00 98.62 767 TYR A N 1
ATOM 5596 C CA . TYR A 1 767 ? -35.657 -7.511 32.500 1.00 98.62 767 TYR A CA 1
ATOM 5597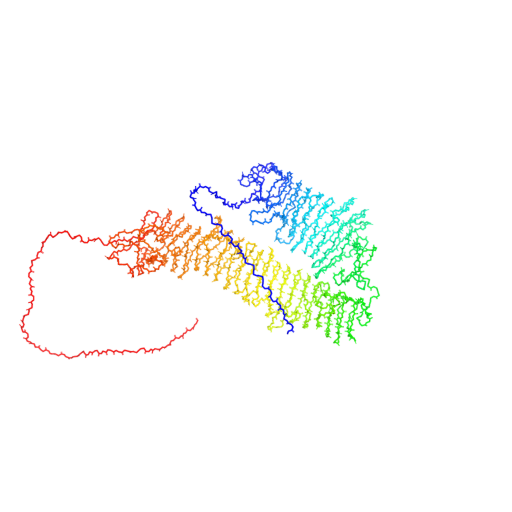 C C . TYR A 1 767 ? -35.378 -8.860 33.173 1.00 98.62 767 TYR A C 1
ATOM 5599 O O . TYR A 1 767 ? -35.778 -9.083 34.317 1.00 98.62 767 TYR A O 1
ATOM 5607 N N . GLN A 1 768 ? -34.720 -9.770 32.468 1.00 98.44 768 GLN A N 1
ATOM 5608 C CA . GLN A 1 768 ? -34.428 -11.117 32.943 1.00 98.44 768 GLN A CA 1
ATOM 5609 C C . GLN A 1 768 ? -33.064 -11.166 33.634 1.00 98.44 768 GLN A C 1
ATOM 5611 O O . GLN A 1 768 ? -32.094 -10.568 33.173 1.00 98.44 768 GLN A O 1
ATOM 5616 N N . LEU A 1 769 ? -32.986 -11.924 34.723 1.00 98.31 769 LEU A N 1
ATOM 5617 C CA . LEU A 1 769 ? -31.756 -12.202 35.454 1.00 98.31 769 LEU A CA 1
ATOM 5618 C C . LEU A 1 769 ? -31.625 -13.717 35.634 1.00 98.31 769 LEU A C 1
ATOM 5620 O O . LEU A 1 769 ? -32.373 -14.298 36.419 1.00 98.31 769 LEU A O 1
ATOM 5624 N N . ARG A 1 770 ? -30.701 -14.359 34.915 1.00 98.31 770 ARG A N 1
ATOM 5625 C CA . ARG A 1 770 ? -30.406 -15.792 35.077 1.00 98.31 770 ARG A CA 1
ATOM 5626 C C . ARG A 1 770 ? -29.345 -15.998 36.140 1.00 98.31 770 ARG A C 1
ATOM 5628 O O . ARG A 1 770 ? -28.271 -15.412 36.046 1.00 98.31 770 ARG A O 1
ATOM 5635 N N . LEU A 1 771 ? -29.628 -16.866 37.109 1.00 98.12 771 LEU A N 1
ATOM 5636 C CA . LEU A 1 771 ? -28.664 -17.255 38.138 1.00 98.12 771 LEU A CA 1
ATOM 5637 C C . LEU A 1 771 ? -27.990 -18.582 37.769 1.00 98.12 771 LEU A C 1
ATOM 5639 O O . LEU A 1 771 ? -28.627 -19.639 37.752 1.00 98.12 771 LEU A O 1
ATOM 5643 N N . VAL A 1 772 ? -26.689 -18.511 37.498 1.00 97.19 772 VAL A N 1
ATOM 5644 C CA . VAL A 1 772 ? -25.838 -19.612 37.041 1.00 97.19 772 VAL A CA 1
ATOM 5645 C C . VAL A 1 772 ? -24.874 -19.986 38.168 1.00 97.19 772 VAL A C 1
ATOM 5647 O O . VAL A 1 772 ? -23.818 -19.383 38.330 1.00 97.19 772 VAL A O 1
ATOM 5650 N N . SER A 1 773 ? -25.233 -20.974 38.991 1.00 97.56 773 SER A N 1
ATOM 5651 C CA . SER A 1 773 ? -24.324 -21.467 40.033 1.00 97.56 773 SER A CA 1
ATOM 5652 C C . SER A 1 773 ? -23.235 -22.363 39.442 1.00 97.56 773 SER A C 1
ATOM 5654 O O . SER A 1 773 ? -23.523 -23.292 38.680 1.00 97.56 773 SER A O 1
ATOM 5656 N N . LEU A 1 774 ? -21.990 -22.101 39.829 1.00 97.19 774 LEU A N 1
ATOM 5657 C CA . LEU A 1 774 ? -20.810 -22.851 39.424 1.00 97.19 774 LEU A CA 1
ATOM 5658 C C . LEU A 1 774 ? -20.196 -23.626 40.590 1.00 97.19 774 LEU A C 1
ATOM 5660 O O . LEU A 1 774 ? -20.269 -23.215 41.750 1.00 97.19 774 LEU A O 1
ATOM 5664 N N . ASP A 1 775 ? -19.533 -24.723 40.246 1.00 94.50 775 ASP A N 1
ATOM 5665 C CA . ASP A 1 775 ? -18.666 -25.485 41.132 1.00 94.50 775 ASP A CA 1
ATOM 5666 C C . ASP A 1 775 ? -17.218 -24.946 41.169 1.00 94.50 775 ASP A C 1
ATOM 5668 O O . ASP A 1 775 ? -16.848 -23.962 40.524 1.00 94.50 775 ASP A O 1
ATOM 5672 N N . ALA A 1 776 ? -16.359 -25.639 41.922 1.00 90.12 776 ALA A N 1
ATOM 5673 C CA . ALA A 1 776 ? -14.951 -25.287 42.097 1.00 90.12 776 ALA A CA 1
ATOM 5674 C C . ALA A 1 776 ? -14.066 -25.456 40.838 1.00 90.12 776 ALA A C 1
ATOM 5676 O O . ALA A 1 776 ? -12.876 -25.143 40.905 1.00 90.12 776 ALA A O 1
ATOM 5677 N N . VAL A 1 777 ? -14.601 -25.950 39.712 1.00 90.19 777 VAL A N 1
ATOM 5678 C CA . VAL A 1 777 ? -13.907 -25.997 38.410 1.00 90.19 777 VAL A CA 1
ATOM 5679 C C . VAL A 1 777 ? -14.571 -25.105 37.353 1.00 90.19 777 VAL A C 1
ATOM 5681 O O . VAL A 1 777 ? -14.204 -25.170 36.180 1.00 90.19 777 VAL A O 1
ATOM 5684 N N . GLY A 1 778 ? -15.507 -24.238 37.757 1.00 90.00 778 GLY A N 1
ATOM 5685 C CA . GLY A 1 778 ? -16.180 -23.297 36.862 1.00 90.00 778 GLY A CA 1
ATOM 5686 C C . GLY A 1 778 ? -17.174 -23.975 35.919 1.00 90.00 778 GLY A C 1
ATOM 5687 O O . GLY A 1 778 ? -17.322 -23.551 34.775 1.00 90.00 778 GLY A O 1
ATOM 5688 N N . GLN A 1 779 ? -17.809 -25.067 36.350 1.00 94.12 779 GLN A N 1
ATOM 5689 C CA . GLN A 1 779 ? -18.883 -25.746 35.620 1.00 94.12 779 GLN A CA 1
ATOM 5690 C C . GLN A 1 779 ? -20.201 -25.637 36.387 1.00 94.12 779 GLN A C 1
ATOM 5692 O O . GLN A 1 779 ? -20.202 -25.450 37.599 1.00 94.12 779 GLN A O 1
ATOM 5697 N N . ALA A 1 780 ? -21.334 -25.751 35.687 1.00 94.88 780 ALA A N 1
ATOM 5698 C CA . ALA A 1 780 ? -22.660 -25.666 36.299 1.00 94.88 780 ALA A CA 1
ATOM 5699 C C . ALA A 1 780 ? -22.814 -26.689 37.442 1.00 94.88 780 ALA A C 1
ATOM 5701 O O . ALA A 1 780 ? -22.715 -27.896 37.212 1.00 94.88 780 ALA A O 1
ATOM 5702 N N . GLY A 1 781 ? -23.038 -26.207 38.666 1.00 96.12 781 GLY A N 1
ATOM 5703 C CA . GLY A 1 781 ? -22.939 -27.036 39.864 1.00 96.12 781 GLY A CA 1
ATOM 5704 C C . GLY A 1 781 ? -23.411 -26.354 41.148 1.00 96.12 781 GLY A C 1
ATOM 5705 O O . GLY A 1 781 ? -24.025 -25.285 41.125 1.00 96.12 781 GLY A O 1
ATOM 5706 N N . ALA A 1 782 ? -23.165 -27.015 42.282 1.00 95.81 782 ALA A N 1
ATOM 5707 C CA . ALA A 1 782 ? -23.588 -26.544 43.601 1.00 95.81 782 ALA A CA 1
ATOM 5708 C C . ALA A 1 782 ? -22.725 -25.361 44.066 1.00 95.81 782 ALA A C 1
ATOM 5710 O O . ALA A 1 782 ? -21.495 -25.441 44.053 1.00 95.81 782 ALA A O 1
ATOM 5711 N N . LEU A 1 783 ? -23.377 -24.283 44.502 1.00 97.31 783 LEU A N 1
ATOM 5712 C CA . LEU A 1 783 ? -22.731 -23.021 44.836 1.00 97.31 783 LEU A CA 1
ATOM 5713 C C . LEU A 1 783 ? -21.938 -23.141 46.142 1.00 97.31 783 LEU A C 1
ATOM 5715 O O . LEU A 1 783 ? -22.496 -23.438 47.203 1.00 97.31 783 LEU A O 1
ATOM 5719 N N . ALA A 1 784 ? -20.636 -22.852 46.091 1.00 96.88 784 ALA A N 1
ATOM 5720 C CA . ALA A 1 784 ? -19.798 -22.882 47.284 1.00 96.88 784 ALA A CA 1
ATOM 5721 C C . ALA A 1 784 ? -20.339 -21.934 48.372 1.00 96.88 784 ALA A C 1
ATOM 5723 O O . ALA A 1 784 ? -20.741 -20.806 48.093 1.00 96.88 784 ALA A O 1
ATOM 5724 N N . ASN A 1 785 ? -20.327 -22.385 49.629 1.00 96.44 785 ASN A N 1
ATOM 5725 C CA . ASN A 1 785 ? -20.763 -21.618 50.806 1.00 96.44 785 ASN A CA 1
ATOM 5726 C C . ASN A 1 785 ? -22.247 -21.182 50.824 1.00 96.44 785 ASN A C 1
ATOM 5728 O O . ASN A 1 785 ? -22.621 -20.366 51.674 1.00 96.44 785 ASN A O 1
ATOM 5732 N N . PHE A 1 786 ? -23.101 -21.703 49.933 1.00 97.31 786 PHE A N 1
ATOM 5733 C CA . PHE A 1 786 ? -24.541 -21.440 49.981 1.00 97.31 786 PHE A CA 1
ATOM 5734 C C . PHE A 1 786 ? -25.220 -22.226 51.113 1.00 97.31 786 PHE A C 1
ATOM 5736 O O . PHE A 1 786 ? -25.012 -23.427 51.275 1.00 97.31 786 PHE A O 1
ATOM 5743 N N . ASN A 1 787 ? -26.048 -21.535 51.894 1.00 95.25 787 ASN A N 1
ATOM 5744 C CA . ASN A 1 787 ? -26.829 -22.085 52.993 1.00 95.25 787 ASN A CA 1
ATOM 5745 C C . ASN A 1 787 ? -28.262 -21.527 52.914 1.00 95.25 787 ASN A C 1
ATOM 5747 O O . ASN A 1 787 ? -28.450 -20.338 53.175 1.00 95.25 787 ASN A O 1
ATOM 5751 N N . PRO A 1 788 ? -29.287 -22.337 52.599 1.00 94.50 788 PRO A N 1
ATOM 5752 C CA . PRO A 1 788 ? -30.629 -21.833 52.298 1.00 94.50 788 PRO A CA 1
ATOM 5753 C C . PRO A 1 788 ? -31.416 -21.267 53.492 1.00 94.50 788 PRO A C 1
ATOM 5755 O O . PRO A 1 788 ? -32.519 -20.765 53.296 1.00 94.50 788 PRO A O 1
ATOM 5758 N N . ILE A 1 789 ? -30.866 -21.302 54.713 1.00 94.06 789 ILE A N 1
ATOM 5759 C CA . ILE A 1 789 ? -31.400 -20.572 55.883 1.00 94.06 789 ILE A CA 1
ATOM 5760 C C . ILE A 1 789 ? -30.650 -19.258 56.183 1.00 94.06 789 ILE A C 1
ATOM 5762 O O . ILE A 1 789 ? -30.975 -18.561 57.142 1.00 94.06 789 ILE A O 1
ATOM 5766 N N . SER A 1 790 ? -29.649 -18.893 55.377 1.00 95.12 790 SER A N 1
ATOM 5767 C CA . SER A 1 790 ? -28.940 -17.609 55.452 1.00 95.12 790 SER A CA 1
ATOM 5768 C C . SER A 1 790 ? -29.441 -16.642 54.377 1.00 95.12 790 SER A C 1
ATOM 5770 O O . SER A 1 790 ? -29.771 -17.054 53.272 1.00 95.12 790 SER A O 1
ATOM 5772 N N . SER A 1 791 ? -29.491 -15.346 54.689 1.00 95.00 791 SER A N 1
ATOM 5773 C CA . SER A 1 791 ? -29.771 -14.284 53.713 1.00 95.00 791 SER A CA 1
ATOM 5774 C C . SER A 1 791 ? -28.500 -13.850 52.984 1.00 95.00 791 SER A C 1
ATOM 5776 O O . SER A 1 791 ? -27.468 -13.670 53.633 1.00 95.00 791 SER A O 1
ATOM 5778 N N . TYR A 1 792 ? -28.594 -13.592 51.679 1.00 97.44 792 TYR A N 1
ATOM 5779 C CA . TYR A 1 792 ? -27.476 -13.112 50.856 1.00 97.44 792 TYR A CA 1
ATOM 5780 C C . TYR A 1 792 ? -27.897 -11.917 49.998 1.00 97.44 792 TYR A C 1
ATOM 5782 O O . TYR A 1 792 ? -29.026 -11.893 49.514 1.00 97.44 792 TYR A O 1
ATOM 5790 N N . ASP A 1 793 ? -26.971 -10.981 49.780 1.00 96.88 793 ASP A N 1
ATOM 5791 C CA . ASP A 1 793 ? -27.072 -9.885 48.811 1.00 96.88 793 ASP A CA 1
ATOM 5792 C C . ASP A 1 793 ? -25.866 -9.956 47.861 1.00 96.88 793 ASP A C 1
ATOM 5794 O O . ASP A 1 793 ? -24.754 -9.577 48.235 1.00 96.88 793 ASP A O 1
ATOM 5798 N N . TRP A 1 794 ? -26.067 -10.440 46.634 1.00 98.25 794 TRP A N 1
ATOM 5799 C CA . TRP A 1 794 ? -25.012 -10.508 45.615 1.00 98.25 794 TRP A CA 1
ATOM 5800 C C . TRP A 1 794 ? -25.128 -9.320 44.662 1.00 98.25 794 TRP A C 1
ATOM 5802 O O . TRP A 1 794 ? -26.013 -9.288 43.808 1.00 98.25 794 TRP A O 1
ATOM 5812 N N . ILE A 1 795 ? -24.265 -8.315 44.832 1.00 98.50 795 ILE A N 1
ATOM 5813 C CA . ILE A 1 795 ? -24.214 -7.138 43.950 1.00 98.50 795 ILE A CA 1
ATOM 5814 C C . ILE A 1 795 ? -23.806 -7.580 42.542 1.00 98.50 795 ILE A C 1
ATOM 5816 O O . ILE A 1 795 ? -22.700 -8.080 42.370 1.00 98.50 795 ILE A O 1
ATOM 5820 N N . PHE A 1 796 ? -24.687 -7.383 41.558 1.00 98.31 796 PHE A N 1
ATOM 5821 C CA . PHE A 1 796 ? -24.440 -7.704 40.143 1.00 98.31 796 PHE A CA 1
ATOM 5822 C C . PHE A 1 796 ? -24.276 -6.449 39.272 1.00 98.31 796 PHE A C 1
ATOM 5824 O O . PHE A 1 796 ? -23.856 -6.530 38.118 1.00 98.31 796 PHE A O 1
ATOM 5831 N N . VAL A 1 797 ? -24.605 -5.276 39.822 1.00 98.50 797 VAL A N 1
ATOM 5832 C CA . VAL A 1 797 ? -24.508 -3.985 39.140 1.00 98.50 797 VAL A CA 1
ATOM 5833 C C . VAL A 1 797 ? -24.088 -2.888 40.112 1.00 98.50 797 VAL A C 1
ATOM 5835 O O . VAL A 1 797 ? -24.632 -2.796 41.214 1.00 98.50 797 VAL A O 1
ATOM 5838 N N . GLU A 1 798 ? -23.204 -2.001 39.664 1.00 98.38 798 GLU A N 1
ATOM 5839 C CA . GLU A 1 798 ? -22.851 -0.754 40.351 1.00 98.38 798 GLU A CA 1
ATOM 5840 C C . GLU A 1 798 ? -22.927 0.426 39.376 1.00 98.38 798 GLU A C 1
ATOM 5842 O O . GLU A 1 798 ? -22.504 0.309 38.229 1.00 98.38 798 GLU A O 1
ATOM 5847 N N . ALA A 1 799 ? -23.499 1.555 39.810 1.00 97.94 799 ALA A N 1
ATOM 5848 C CA . ALA A 1 799 ? -23.623 2.763 38.992 1.00 97.94 799 ALA A CA 1
ATOM 5849 C C . ALA A 1 799 ? -23.755 4.027 39.870 1.00 97.94 799 ALA A C 1
ATOM 5851 O O . ALA A 1 799 ? -24.636 4.055 40.734 1.00 97.94 799 ALA A O 1
ATOM 5852 N N . PRO A 1 800 ? -23.004 5.126 39.633 1.00 97.19 800 PRO A N 1
ATOM 5853 C CA . PRO A 1 800 ? -23.102 6.368 40.415 1.00 97.19 800 PRO A CA 1
ATOM 5854 C C . PRO A 1 800 ? -24.512 6.971 40.531 1.00 97.19 800 PRO A C 1
ATOM 5856 O O . PRO A 1 800 ? -24.782 7.736 41.456 1.00 97.19 800 PRO A O 1
ATOM 5859 N N . ALA A 1 801 ? -25.424 6.626 39.616 1.00 96.44 801 ALA A N 1
ATOM 5860 C CA . ALA A 1 801 ? -26.853 6.878 39.764 1.00 96.44 801 ALA A CA 1
ATOM 5861 C C . ALA A 1 801 ? -27.682 5.768 39.100 1.00 96.44 801 ALA A C 1
ATOM 5863 O O . ALA A 1 801 ? -27.422 5.395 37.956 1.00 96.44 801 ALA A O 1
ATOM 5864 N N . ILE A 1 802 ? -28.732 5.308 39.785 1.00 98.06 802 ILE A N 1
ATOM 5865 C CA . ILE A 1 802 ? -29.723 4.353 39.267 1.00 98.06 802 ILE A CA 1
ATOM 5866 C C . ILE A 1 802 ? -31.062 5.083 39.121 1.00 98.06 802 ILE A C 1
ATOM 5868 O O . ILE A 1 802 ? -31.491 5.790 40.033 1.00 98.06 802 ILE A O 1
ATOM 5872 N N . THR A 1 803 ? -31.737 4.917 37.982 1.00 97.62 803 THR A N 1
ATOM 5873 C CA . THR A 1 803 ? -33.013 5.585 37.681 1.00 97.62 803 THR A CA 1
ATOM 5874 C C . THR A 1 803 ? -34.103 4.600 37.257 1.00 97.62 803 THR A C 1
ATOM 5876 O O . THR A 1 803 ? -33.832 3.558 36.659 1.00 97.62 803 THR A O 1
ATOM 5879 N N . LEU A 1 804 ? -35.359 4.944 37.571 1.00 96.94 804 LEU A N 1
ATOM 5880 C CA . LEU A 1 804 ? -36.568 4.167 37.249 1.00 96.94 804 LEU A CA 1
ATOM 5881 C C . LEU A 1 804 ? -36.602 2.729 37.813 1.00 96.94 804 LEU A C 1
ATOM 5883 O O . LEU A 1 804 ? -37.401 1.914 37.344 1.00 96.94 804 LEU A O 1
ATOM 5887 N N . PHE A 1 805 ? -35.770 2.413 38.811 1.00 97.81 805 PHE A N 1
ATOM 5888 C CA . PHE A 1 805 ? -35.754 1.108 39.474 1.00 97.81 805 PHE A CA 1
ATOM 5889 C C . PHE A 1 805 ? -37.080 0.798 40.188 1.00 97.81 805 PHE A C 1
ATOM 5891 O O . PHE A 1 805 ? -37.650 1.650 40.867 1.00 97.81 805 PHE A O 1
ATOM 5898 N N . SER A 1 806 ? -37.536 -0.447 40.051 1.00 97.38 806 SER A N 1
ATOM 5899 C CA . SER A 1 806 ? -38.566 -1.072 40.883 1.00 97.38 806 SER A CA 1
ATOM 5900 C C . SER A 1 806 ? -38.404 -2.599 40.786 1.00 97.38 806 SER A C 1
ATOM 5902 O O . SER A 1 806 ? -38.139 -3.081 39.679 1.00 97.38 806 SER A O 1
ATOM 5904 N N . PRO A 1 807 ? -38.533 -3.381 41.879 1.00 96.81 807 PRO A N 1
ATOM 5905 C CA . PRO A 1 807 ? -38.285 -4.827 41.848 1.00 96.81 807 PRO A CA 1
ATOM 5906 C C . PRO A 1 807 ? -39.196 -5.619 40.898 1.00 96.81 807 PRO A C 1
ATOM 5908 O O . PRO A 1 807 ? -38.762 -6.619 40.339 1.00 96.81 807 PRO A O 1
ATOM 5911 N N . ASP A 1 808 ? -40.432 -5.163 40.667 1.00 96.75 808 ASP A N 1
ATOM 5912 C CA . ASP A 1 808 ? -41.406 -5.810 39.770 1.00 96.75 808 ASP A CA 1
ATOM 5913 C C . ASP A 1 808 ? -41.020 -5.745 38.281 1.00 96.75 808 ASP A C 1
ATOM 5915 O O . ASP A 1 808 ? -41.591 -6.457 37.458 1.00 96.75 808 ASP A O 1
ATOM 5919 N N . LYS A 1 809 ? -40.031 -4.917 37.926 1.00 98.44 809 LYS A N 1
ATOM 5920 C CA . LYS A 1 809 ? -39.459 -4.842 36.576 1.00 98.44 809 LYS A CA 1
ATOM 5921 C C . LYS A 1 809 ? -38.454 -5.954 36.270 1.00 98.44 809 LYS A C 1
ATOM 5923 O O . LYS A 1 809 ? -37.941 -5.984 35.153 1.00 98.44 809 LYS A O 1
ATOM 5928 N N . PHE A 1 810 ? -38.152 -6.828 37.231 1.00 98.56 810 PHE A N 1
ATOM 5929 C CA . PHE A 1 810 ? -37.179 -7.907 37.089 1.00 98.56 810 PHE A CA 1
ATOM 5930 C C . PHE A 1 810 ? -37.841 -9.280 37.225 1.00 98.56 810 PHE A C 1
ATOM 5932 O O . PHE A 1 810 ? -38.634 -9.515 38.135 1.00 98.56 810 PHE A O 1
ATOM 5939 N N . LEU A 1 811 ? -37.461 -10.208 36.348 1.00 98.12 811 LEU A N 1
ATOM 5940 C CA . LEU A 1 811 ? -37.796 -11.625 36.435 1.00 98.12 811 LEU A CA 1
ATOM 5941 C C . LEU A 1 811 ? -36.509 -12.414 36.670 1.00 98.12 811 LEU A C 1
ATOM 5943 O O . LEU A 1 811 ? -35.615 -12.408 35.827 1.00 98.12 811 LEU A O 1
ATOM 5947 N N . ILE A 1 812 ? -36.416 -13.091 37.812 1.00 98.19 812 ILE A N 1
ATOM 5948 C CA . ILE A 1 812 ? -35.250 -13.911 38.147 1.00 98.19 812 ILE A CA 1
ATOM 5949 C C . ILE A 1 812 ? -35.513 -15.342 37.678 1.00 98.19 812 ILE A C 1
ATOM 5951 O O . ILE A 1 812 ? -36.393 -16.021 38.208 1.00 98.19 812 ILE A O 1
ATOM 5955 N N . ASP A 1 813 ? -34.751 -15.793 36.686 1.00 97.25 813 ASP A N 1
ATOM 5956 C CA . ASP A 1 813 ? -34.736 -17.181 36.242 1.00 97.25 813 ASP A CA 1
ATOM 5957 C C . ASP A 1 813 ? -33.715 -17.962 37.074 1.00 97.25 813 ASP A C 1
ATOM 5959 O O . ASP A 1 813 ? -32.503 -17.742 37.019 1.00 97.25 813 ASP A O 1
ATOM 5963 N N . VAL A 1 814 ? -34.244 -18.866 37.892 1.00 96.44 814 VAL A N 1
ATOM 5964 C CA . VAL A 1 814 ? -33.487 -19.640 38.880 1.00 96.44 814 VAL A CA 1
ATOM 5965 C C . VAL A 1 814 ? -33.287 -21.092 38.453 1.00 96.44 814 VAL A C 1
ATOM 5967 O O . VAL A 1 814 ? -32.750 -21.869 39.236 1.00 96.44 814 VAL A O 1
ATOM 5970 N N . GLN A 1 815 ? -33.728 -21.490 37.250 1.00 96.00 815 GLN A N 1
ATOM 5971 C CA . GLN A 1 815 ? -33.786 -22.903 36.842 1.00 96.00 815 GLN A CA 1
ATOM 5972 C C . GLN A 1 815 ? -32.435 -23.619 36.952 1.00 96.00 815 GLN A C 1
ATOM 5974 O O . GLN A 1 815 ? -32.378 -24.736 37.464 1.00 96.00 815 GLN A O 1
ATOM 5979 N N . GLN A 1 816 ? -31.348 -22.968 36.530 1.00 95.12 816 GLN A N 1
ATOM 5980 C CA . GLN A 1 816 ? -30.004 -23.532 36.639 1.00 95.12 816 GLN A CA 1
ATOM 5981 C C . GLN A 1 816 ? -29.497 -23.550 38.087 1.00 95.12 816 GLN A C 1
ATOM 5983 O O . GLN A 1 816 ? -28.935 -24.553 38.514 1.00 95.12 816 GLN A O 1
ATOM 5988 N N . PHE A 1 817 ? -29.760 -22.501 38.872 1.00 96.94 817 PHE A N 1
ATOM 5989 C CA . PHE A 1 817 ? -29.415 -22.457 40.296 1.00 96.94 817 PHE A CA 1
ATOM 5990 C C . PHE A 1 817 ? -30.087 -23.594 41.088 1.00 96.94 817 PHE A C 1
ATOM 5992 O O . PHE A 1 817 ? -29.417 -24.325 41.820 1.00 96.94 817 PHE A O 1
ATOM 5999 N N . VAL A 1 818 ? -31.403 -23.787 40.933 1.00 96.50 818 VAL A N 1
ATOM 6000 C CA . VAL A 1 818 ? -32.162 -24.794 41.705 1.00 96.50 818 VAL A CA 1
ATOM 6001 C C . VAL A 1 818 ? -31.946 -26.231 41.229 1.00 96.50 818 VAL A C 1
ATOM 6003 O O . VAL A 1 818 ? -32.298 -27.166 41.943 1.00 96.50 818 VAL A O 1
ATOM 6006 N N . ALA A 1 819 ? -31.326 -26.433 40.061 1.00 96.31 819 ALA A N 1
ATOM 6007 C CA . ALA A 1 819 ? -30.890 -27.757 39.616 1.00 96.31 819 ALA A CA 1
ATOM 6008 C C . ALA A 1 819 ? -29.767 -28.341 40.498 1.00 96.31 819 ALA A C 1
ATOM 6010 O O . ALA A 1 819 ? -29.595 -29.560 40.532 1.00 96.31 819 ALA A O 1
ATOM 6011 N N . PHE A 1 820 ? -29.031 -27.490 41.226 1.00 96.62 820 PHE A N 1
ATOM 6012 C CA . PHE A 1 820 ? -27.899 -27.893 42.068 1.00 96.62 820 PHE A CA 1
ATOM 6013 C C . PHE A 1 820 ? -27.987 -27.429 43.532 1.00 96.62 820 PHE A C 1
ATOM 6015 O O . PHE A 1 820 ? -27.208 -27.902 44.358 1.00 96.62 820 PHE A O 1
ATOM 6022 N N . ASN A 1 821 ? -28.919 -26.530 43.870 1.00 96.00 821 ASN A N 1
ATOM 6023 C CA . ASN A 1 821 ? -29.035 -25.922 45.198 1.00 96.00 821 ASN A CA 1
ATOM 6024 C C . ASN A 1 821 ? -30.495 -25.946 45.684 1.00 96.00 821 ASN A C 1
ATOM 6026 O O . ASN A 1 821 ? -31.362 -25.312 45.081 1.00 96.00 821 ASN A O 1
ATOM 6030 N N . ASP A 1 822 ? -30.770 -26.632 46.797 1.00 94.50 822 ASP A N 1
ATOM 6031 C CA . ASP A 1 822 ? -32.065 -26.527 47.482 1.00 94.50 822 ASP A CA 1
ATOM 6032 C C . ASP A 1 822 ? -32.192 -25.142 48.136 1.00 94.50 822 ASP A C 1
ATOM 6034 O O . ASP A 1 822 ? -31.266 -24.682 48.802 1.00 94.50 822 ASP A O 1
ATOM 6038 N N . LEU A 1 823 ? -33.337 -24.482 47.952 1.00 94.88 823 LEU A N 1
ATOM 6039 C CA . LEU A 1 823 ? -33.638 -23.169 48.529 1.00 94.88 823 LEU A CA 1
ATOM 6040 C C . LEU A 1 823 ? -34.293 -23.252 49.916 1.00 94.88 823 LEU A C 1
ATOM 6042 O O . LEU A 1 823 ? -34.546 -22.210 50.515 1.00 94.88 823 LEU A O 1
ATOM 6046 N N . ALA A 1 824 ? -34.654 -24.446 50.405 1.00 93.31 824 ALA A N 1
ATOM 6047 C CA . ALA A 1 824 ? -35.491 -24.646 51.599 1.00 93.31 824 ALA A CA 1
ATOM 6048 C C . ALA A 1 824 ? -36.808 -23.825 51.580 1.00 93.31 824 ALA A C 1
ATOM 6050 O O . ALA A 1 824 ? -37.359 -23.460 52.618 1.00 93.31 824 ALA A O 1
ATOM 6051 N N . GLY A 1 825 ? -37.310 -23.516 50.377 1.00 90.38 825 GLY A N 1
ATOM 6052 C CA . GLY A 1 825 ? -38.467 -22.647 50.135 1.00 90.38 825 GLY A CA 1
ATOM 6053 C C . GLY A 1 825 ? -38.177 -21.137 50.115 1.00 90.38 825 GLY A C 1
ATOM 6054 O O . GLY A 1 825 ? -39.096 -20.364 49.855 1.00 90.38 825 GLY A O 1
ATOM 6055 N N . GLY A 1 826 ? -36.937 -20.706 50.366 1.00 94.44 826 GLY A N 1
ATOM 6056 C CA . GLY A 1 826 ? -36.513 -19.309 50.240 1.00 94.44 826 GLY A CA 1
ATOM 6057 C C . GLY A 1 826 ? -36.647 -18.755 48.816 1.00 94.44 826 GLY A C 1
ATOM 6058 O O . GLY A 1 826 ? -36.753 -19.498 47.839 1.00 94.44 826 GLY A O 1
ATOM 6059 N N . SER A 1 827 ? -36.648 -17.428 48.698 1.00 95.00 827 SER A N 1
ATOM 6060 C CA . SER A 1 827 ? -36.984 -16.706 47.465 1.00 95.00 827 SER A CA 1
ATOM 6061 C C . SER A 1 827 ? -35.952 -15.641 47.100 1.00 95.00 827 SER A C 1
ATOM 6063 O O . SER A 1 827 ? -35.443 -14.940 47.978 1.00 95.00 827 SER A O 1
ATOM 6065 N N . PHE A 1 828 ? -35.721 -15.454 45.800 1.00 97.56 828 PHE A N 1
ATOM 6066 C CA . PHE A 1 828 ? -34.892 -14.373 45.267 1.00 97.56 828 PHE A CA 1
ATOM 6067 C C . PHE A 1 828 ? -35.715 -13.126 44.923 1.00 97.56 828 PHE A C 1
ATOM 6069 O O . PHE A 1 828 ? -36.878 -13.217 44.534 1.00 97.56 828 PHE A O 1
ATOM 6076 N N . SER A 1 829 ? -35.088 -11.957 45.026 1.00 97.12 829 SER A N 1
ATOM 6077 C CA . SER A 1 829 ? -35.627 -10.661 44.597 1.00 97.12 829 SER A CA 1
ATOM 6078 C C . SER A 1 829 ? -34.486 -9.728 44.178 1.00 97.12 829 SER A C 1
ATOM 6080 O O . SER A 1 829 ? -33.349 -9.940 44.593 1.00 97.12 829 SER A O 1
ATOM 6082 N N . VAL A 1 830 ? -34.758 -8.695 43.374 1.00 98.31 830 VAL A N 1
ATOM 6083 C CA . VAL A 1 830 ? -33.767 -7.638 43.102 1.00 98.31 830 VAL A CA 1
ATOM 6084 C C . VAL A 1 830 ? -33.969 -6.501 44.099 1.00 98.31 830 VAL A C 1
ATOM 6086 O O . VAL A 1 830 ? -35.074 -5.974 44.231 1.00 98.31 830 VAL A O 1
ATOM 6089 N N . ALA A 1 831 ? -32.899 -6.107 44.787 1.00 97.19 831 ALA A N 1
ATOM 6090 C CA . ALA A 1 831 ? -32.885 -5.014 45.751 1.00 97.19 831 ALA A CA 1
ATOM 6091 C C . ALA A 1 831 ? -31.864 -3.941 45.344 1.00 97.19 831 ALA A C 1
ATOM 6093 O O . ALA A 1 831 ? -30.778 -4.260 44.866 1.00 97.19 831 ALA A O 1
ATOM 6094 N N . GLN A 1 832 ? -32.186 -2.668 45.578 1.00 97.00 832 GLN A N 1
ATOM 6095 C CA . GLN A 1 832 ? -31.209 -1.585 45.476 1.00 97.00 832 GLN A CA 1
ATOM 6096 C C . GLN A 1 832 ? -30.481 -1.418 46.817 1.00 97.00 832 GLN A C 1
ATOM 6098 O O . GLN A 1 832 ? -31.116 -1.291 47.866 1.00 97.00 832 GLN A O 1
ATOM 6103 N N . VAL A 1 833 ? -29.150 -1.398 46.776 1.00 95.56 833 VAL A N 1
ATOM 6104 C CA . VAL A 1 833 ? -28.262 -1.242 47.936 1.00 95.56 833 VAL A CA 1
ATOM 6105 C C . VAL A 1 833 ? -27.406 0.001 47.698 1.00 95.56 833 VAL A C 1
ATOM 6107 O O . VAL A 1 833 ? -26.347 -0.054 47.080 1.00 95.56 833 VAL A O 1
ATOM 6110 N N . GLY A 1 834 ? -27.910 1.164 48.117 1.00 94.38 834 GLY A N 1
ATOM 6111 C CA . GLY A 1 834 ? -27.283 2.455 47.813 1.00 94.38 834 GLY A CA 1
ATOM 6112 C C . GLY A 1 834 ? -27.255 2.735 46.305 1.00 94.38 834 GLY A C 1
ATOM 6113 O O . GLY A 1 834 ? -28.302 2.934 45.689 1.00 94.38 834 GLY A O 1
ATOM 6114 N N . THR A 1 835 ? -26.057 2.748 45.722 1.00 95.19 835 THR A N 1
ATOM 6115 C CA . THR A 1 835 ? -25.774 2.938 44.284 1.00 95.19 835 THR A CA 1
ATOM 6116 C C . THR A 1 835 ? -25.560 1.619 43.521 1.00 95.19 835 THR A C 1
ATOM 6118 O O . THR A 1 835 ? -25.116 1.630 42.377 1.00 95.19 835 THR A O 1
ATOM 6121 N N . ALA A 1 836 ? -25.884 0.480 44.136 1.00 98.00 836 ALA A N 1
ATOM 6122 C CA . ALA A 1 836 ? -25.767 -0.852 43.546 1.00 98.00 836 ALA A CA 1
ATOM 6123 C C . ALA A 1 836 ? -27.132 -1.550 43.403 1.00 98.00 836 ALA A C 1
ATOM 6125 O O . ALA A 1 836 ? -28.073 -1.243 44.142 1.00 98.00 836 ALA A O 1
ATOM 6126 N N . LEU A 1 837 ? -27.230 -2.530 42.499 1.00 98.50 837 LEU A N 1
ATOM 6127 C CA . LEU A 1 837 ? -28.305 -3.529 42.490 1.00 98.50 837 LEU A CA 1
ATOM 6128 C C . LEU A 1 837 ? -27.748 -4.888 42.916 1.00 98.50 837 LEU A C 1
ATOM 6130 O O . LEU A 1 837 ? -26.711 -5.335 42.423 1.00 98.50 837 LEU A O 1
ATOM 6134 N N . ALA A 1 838 ? -28.471 -5.550 43.816 1.00 98.31 838 ALA A N 1
ATOM 6135 C CA . ALA A 1 838 ? -28.122 -6.849 44.361 1.00 98.31 838 ALA A CA 1
ATOM 6136 C C . ALA A 1 838 ? -29.239 -7.874 44.156 1.00 98.31 838 ALA A C 1
ATOM 6138 O O . ALA A 1 838 ? -30.432 -7.560 44.232 1.00 98.31 838 ALA A O 1
ATOM 6139 N N . VAL A 1 839 ? -28.831 -9.121 43.943 1.00 98.31 839 VAL A N 1
ATOM 6140 C CA . VAL A 1 839 ? -29.694 -10.296 44.014 1.00 98.31 839 VAL A CA 1
ATOM 6141 C C . VAL A 1 839 ? -29.832 -10.673 45.481 1.00 98.31 839 VAL A C 1
ATOM 6143 O O . VAL A 1 839 ? -28.876 -11.138 46.102 1.00 98.31 839 VAL A O 1
ATOM 6146 N N . ARG A 1 840 ? -31.018 -10.449 46.045 1.00 97.75 840 ARG A N 1
ATOM 6147 C CA . ARG A 1 840 ? -31.327 -10.746 47.441 1.00 97.75 840 ARG A CA 1
ATOM 6148 C C . ARG A 1 840 ? -31.987 -12.110 47.565 1.00 97.75 840 ARG A C 1
ATOM 6150 O O . ARG A 1 840 ? -33.154 -12.257 47.193 1.00 97.75 840 ARG A O 1
ATOM 6157 N N . PHE A 1 841 ? -31.284 -13.075 48.151 1.00 97.88 841 PHE A N 1
ATOM 6158 C CA . PHE A 1 841 ? -31.895 -14.310 48.640 1.00 97.88 841 PHE A CA 1
ATOM 6159 C C . PHE A 1 841 ? -32.451 -14.099 50.050 1.00 97.88 841 PHE A C 1
ATOM 6161 O O . PHE A 1 841 ? -31.723 -13.715 50.969 1.00 97.88 841 PHE A O 1
ATOM 6168 N N . THR A 1 842 ? -33.744 -14.373 50.219 1.00 96.00 842 THR A N 1
ATOM 6169 C CA . THR A 1 842 ? -34.439 -14.322 51.509 1.00 96.00 842 THR A CA 1
ATOM 6170 C C . THR A 1 842 ? -34.880 -15.737 51.899 1.00 96.00 842 THR A C 1
ATOM 6172 O O . THR A 1 842 ? -35.728 -16.301 51.201 1.00 96.00 842 THR A O 1
ATOM 6175 N N . PRO A 1 843 ? -34.348 -16.325 52.987 1.00 93.50 843 PRO A N 1
ATOM 6176 C CA . PRO A 1 843 ? -34.832 -17.605 53.497 1.00 93.50 843 PRO A CA 1
ATOM 6177 C C . PRO A 1 843 ? -36.263 -17.463 54.037 1.00 93.50 843 PRO A C 1
ATOM 6179 O O . PRO A 1 843 ? -36.658 -16.385 54.489 1.00 93.50 843 PRO A O 1
ATOM 6182 N N . ILE A 1 844 ? -37.038 -18.553 54.055 1.00 87.19 844 ILE A N 1
ATOM 6183 C CA . ILE A 1 844 ? -38.275 -18.577 54.851 1.00 87.19 844 ILE A CA 1
ATOM 6184 C C . ILE A 1 844 ? -37.872 -18.450 56.332 1.00 87.19 844 ILE A C 1
ATOM 6186 O O . ILE A 1 844 ? -37.041 -19.239 56.786 1.00 87.19 844 ILE A O 1
ATOM 6190 N N . PRO A 1 845 ? -38.447 -17.510 57.109 1.00 64.69 845 PRO A N 1
ATOM 6191 C CA . PRO A 1 845 ? -38.228 -17.467 58.550 1.00 64.69 845 PRO A CA 1
ATOM 6192 C C . PRO A 1 845 ? -38.671 -18.788 59.180 1.00 64.69 845 PRO A C 1
ATOM 6194 O O . PRO A 1 845 ? -39.811 -19.212 58.968 1.00 64.69 845 PRO A O 1
ATOM 6197 N N . GLU A 1 846 ? -37.791 -19.433 59.951 1.00 62.66 846 GLU A N 1
ATOM 6198 C CA . GLU A 1 846 ? -38.125 -20.688 60.626 1.00 62.66 846 GLU A CA 1
ATOM 6199 C C . GLU A 1 846 ? -39.446 -20.538 61.405 1.00 62.66 846 GLU A C 1
ATOM 6201 O O . GLU A 1 846 ? -39.607 -19.570 62.159 1.00 62.66 846 GLU A O 1
ATOM 6206 N N . PRO A 1 847 ? -40.408 -21.469 61.263 1.00 51.50 847 PRO A N 1
ATOM 6207 C CA . PRO A 1 847 ? -41.622 -21.431 62.062 1.00 51.50 847 PRO A CA 1
ATOM 6208 C C . PRO A 1 847 ? -41.240 -21.700 63.520 1.00 51.50 847 PRO A C 1
ATOM 6210 O O . PRO A 1 847 ? -41.035 -22.851 63.898 1.00 51.50 847 PRO A O 1
ATOM 6213 N N . TYR A 1 848 ? -41.123 -20.635 64.322 1.00 47.50 848 TYR A N 1
ATOM 6214 C CA . TYR A 1 848 ? -40.665 -20.679 65.713 1.00 47.50 848 TYR A CA 1
ATOM 6215 C C . TYR A 1 848 ? -41.356 -21.801 66.508 1.00 47.50 848 TYR A C 1
ATOM 6217 O O . TYR A 1 848 ? -42.498 -21.660 66.950 1.00 47.50 848 TYR A O 1
ATOM 6225 N N . LEU A 1 849 ? -40.649 -22.916 66.726 1.00 50.38 849 LEU A N 1
ATOM 6226 C CA . LEU A 1 849 ? -41.132 -24.067 67.495 1.00 50.38 849 LEU A CA 1
ATOM 6227 C C . LEU A 1 849 ? -41.055 -23.774 69.004 1.00 50.38 849 LEU A C 1
ATOM 6229 O O . LEU A 1 849 ? -40.302 -24.395 69.753 1.00 50.38 849 LEU A O 1
ATOM 6233 N N . GLY A 1 850 ? -41.848 -22.793 69.442 1.00 46.28 850 GLY A N 1
ATOM 6234 C CA . GLY A 1 850 ? -41.844 -22.227 70.787 1.00 46.28 850 GLY A CA 1
ATOM 6235 C C . GLY A 1 850 ? -43.243 -22.069 71.387 1.00 46.28 850 GLY A C 1
ATOM 6236 O O . GLY A 1 850 ? -43.818 -20.992 71.330 1.00 46.28 850 GLY A O 1
ATOM 6237 N N . LEU A 1 851 ? -43.699 -23.129 72.067 1.00 42.19 851 LEU A N 1
ATOM 6238 C CA . LEU A 1 851 ? -44.753 -23.153 73.102 1.00 42.19 851 LEU A CA 1
ATOM 6239 C C . LEU A 1 851 ? -46.243 -23.021 72.674 1.00 42.19 851 LEU A C 1
ATOM 6241 O O . LEU A 1 851 ? -46.738 -22.003 72.208 1.00 42.19 851 LEU A O 1
ATOM 6245 N N . PHE A 1 852 ? -46.971 -24.104 72.973 1.00 56.66 852 PHE A N 1
ATOM 6246 C CA . PHE A 1 852 ? -48.436 -24.271 73.088 1.00 56.66 852 PHE A CA 1
ATOM 6247 C C . PHE A 1 852 ? -49.022 -23.473 74.298 1.00 56.66 852 PHE A C 1
ATOM 6249 O O . PHE A 1 852 ? -48.204 -23.038 75.113 1.00 56.66 852 PHE A O 1
ATOM 6256 N N . PRO A 1 853 ? -50.368 -23.330 74.531 1.00 58.81 853 PRO A N 1
ATOM 6257 C CA . PRO A 1 853 ? -51.416 -24.328 74.218 1.00 58.81 853 PRO A CA 1
ATOM 6258 C C . PRO A 1 853 ? -52.884 -23.871 73.932 1.00 58.81 853 PRO A C 1
ATOM 6260 O O . PRO A 1 853 ? -53.250 -22.708 74.022 1.00 58.81 853 PRO A O 1
ATOM 6263 N N . LEU A 1 854 ? -53.745 -24.891 73.745 1.00 40.19 854 LEU A N 1
ATOM 6264 C CA . LEU A 1 854 ? -55.170 -24.979 74.146 1.00 40.19 854 LEU A CA 1
ATOM 6265 C C . LEU A 1 854 ? -56.278 -24.255 73.330 1.00 40.19 854 LEU A C 1
ATOM 6267 O O . LEU A 1 854 ? -56.597 -23.101 73.587 1.00 40.19 854 LEU A O 1
ATOM 6271 N N . ALA A 1 855 ? -57.024 -25.019 72.511 1.00 37.31 855 ALA A N 1
ATOM 6272 C CA . ALA A 1 855 ? -58.476 -24.843 72.291 1.00 37.31 855 ALA A CA 1
ATOM 6273 C C . ALA A 1 855 ? -59.119 -26.073 71.602 1.00 37.31 855 ALA A C 1
ATOM 6275 O O . ALA A 1 855 ? -58.689 -26.443 70.516 1.00 37.31 855 ALA A O 1
ATOM 6276 N N . THR A 1 856 ? -60.198 -26.638 72.178 1.00 44.28 856 THR A N 1
ATOM 6277 C CA . THR A 1 856 ? -61.059 -27.738 71.640 1.00 44.28 856 THR A CA 1
ATOM 6278 C C . THR A 1 856 ? -60.349 -29.078 71.322 1.00 44.28 856 THR A C 1
ATOM 6280 O O . THR A 1 856 ? -59.289 -29.118 70.722 1.00 44.28 856 THR A O 1
ATOM 6283 N N . TYR A 1 857 ? -60.819 -30.276 71.683 1.00 35.69 857 TYR A N 1
ATOM 6284 C CA . TYR A 1 857 ? -62.048 -30.741 72.339 1.00 35.69 857 TYR A CA 1
ATOM 6285 C C . TYR A 1 857 ? -63.359 -30.448 71.589 1.00 35.69 857 TYR A C 1
ATOM 6287 O O . TYR A 1 857 ? -64.078 -29.523 71.953 1.00 35.69 857 TYR A O 1
ATOM 6295 N N . LEU A 1 858 ? -63.698 -31.278 70.586 1.00 38.50 858 LEU A N 1
ATOM 6296 C CA . LEU A 1 858 ? -64.804 -32.256 70.698 1.00 38.50 858 LEU A CA 1
ATOM 6297 C C . LEU A 1 858 ? -64.967 -33.176 69.459 1.00 38.50 858 LEU A C 1
ATOM 6299 O O . LEU A 1 858 ? -64.796 -32.775 68.318 1.00 38.50 858 LEU A O 1
ATOM 6303 N N . LEU A 1 859 ? -65.402 -34.410 69.743 1.00 36.78 859 LEU A N 1
ATOM 6304 C CA . LEU A 1 859 ? -66.248 -35.294 68.918 1.00 36.78 859 LEU A CA 1
ATOM 6305 C C . LEU A 1 859 ? -65.781 -35.841 67.541 1.00 36.78 859 LEU A C 1
ATOM 6307 O O . LEU A 1 859 ? -66.265 -35.470 66.479 1.00 36.78 859 LEU A O 1
ATOM 6311 N N . HIS A 1 860 ? -65.151 -37.013 67.668 1.00 35.53 860 HIS A N 1
ATOM 6312 C CA . HIS A 1 860 ? -65.749 -38.320 67.313 1.00 35.53 860 HIS A CA 1
ATOM 6313 C C . HIS A 1 860 ? -65.400 -39.009 65.983 1.00 35.53 860 HIS A C 1
ATOM 6315 O O . HIS A 1 860 ? -65.228 -38.426 64.917 1.00 35.53 860 HIS A O 1
ATOM 6321 N N . THR A 1 861 ? -65.317 -40.339 66.073 1.00 37.38 861 THR A N 1
ATOM 6322 C CA . THR A 1 861 ? -64.801 -41.234 65.039 1.00 37.38 861 THR A CA 1
ATOM 6323 C C . THR A 1 861 ? -65.892 -42.041 64.324 1.00 37.38 861 THR A C 1
ATOM 6325 O O . THR A 1 861 ? -66.825 -42.562 64.919 1.00 37.38 861 THR A O 1
ATOM 6328 N N . ARG A 1 862 ? -65.679 -42.226 63.015 1.00 37.38 862 ARG A N 1
ATOM 6329 C CA . ARG A 1 862 ? -65.944 -43.445 62.218 1.00 37.38 862 ARG A CA 1
ATOM 6330 C C . ARG A 1 862 ? -67.282 -44.220 62.375 1.00 37.38 862 ARG A C 1
ATOM 6332 O O . ARG A 1 862 ? -67.421 -45.098 63.213 1.00 37.38 862 ARG A O 1
ATOM 6339 N N . ARG A 1 863 ? -68.012 -44.205 61.247 1.00 34.03 863 ARG A N 1
ATOM 6340 C CA . ARG A 1 863 ? -68.558 -45.379 60.506 1.00 34.03 863 ARG A CA 1
ATOM 6341 C C . ARG A 1 863 ? -69.805 -46.146 61.024 1.00 34.03 863 ARG A C 1
ATOM 6343 O O . ARG A 1 863 ? -69.696 -47.087 61.795 1.00 34.03 863 ARG A O 1
ATOM 6350 N N . ARG A 1 864 ? -70.864 -46.007 60.203 1.00 37.91 864 ARG A N 1
ATOM 6351 C CA . ARG A 1 864 ? -71.670 -47.081 59.551 1.00 37.91 864 ARG A CA 1
ATOM 6352 C C . ARG A 1 864 ? -72.525 -48.037 60.413 1.00 37.91 864 ARG A C 1
ATOM 6354 O O . ARG A 1 864 ? -71.983 -48.940 61.041 1.00 37.91 864 ARG A O 1
ATOM 6361 N N . ARG A 1 865 ? -73.827 -48.103 60.073 1.00 32.97 865 ARG A N 1
ATOM 6362 C CA . ARG A 1 865 ? -74.515 -49.317 59.543 1.00 32.97 865 ARG A CA 1
ATOM 6363 C C . ARG A 1 865 ? -75.932 -49.001 59.003 1.00 32.97 865 ARG A C 1
ATOM 6365 O O . ARG A 1 865 ? -76.689 -48.404 59.741 1.00 32.97 865 ARG A O 1
ATOM 6372 N N . ARG A 1 866 ? -76.219 -49.471 57.765 1.00 32.69 866 ARG A N 1
ATOM 6373 C CA . ARG A 1 866 ? -77.460 -50.098 57.191 1.00 32.69 866 ARG A CA 1
ATOM 6374 C C . ARG A 1 866 ? -78.855 -49.469 57.496 1.00 32.69 866 ARG A C 1
ATOM 6376 O O . ARG A 1 866 ? -79.068 -48.994 58.591 1.00 32.69 866 ARG A O 1
ATOM 6383 N N . LEU A 1 867 ? -79.886 -49.480 56.631 1.00 32.12 867 LEU A N 1
ATOM 6384 C CA . LEU A 1 867 ? -80.253 -50.232 55.399 1.00 32.12 867 LEU A CA 1
ATOM 6385 C C . LEU A 1 867 ? -80.775 -49.222 54.318 1.00 32.12 867 LEU A C 1
ATOM 6387 O O . LEU A 1 867 ? -81.231 -48.159 54.708 1.00 32.12 867 LEU A O 1
ATOM 6391 N N . THR A 1 868 ? -80.589 -49.316 52.983 1.00 36.94 868 THR A N 1
ATOM 6392 C CA . THR A 1 868 ? -81.154 -50.218 51.921 1.00 36.94 868 THR A CA 1
ATOM 6393 C C . THR A 1 868 ? -82.681 -50.457 51.929 1.00 36.94 868 THR A C 1
ATOM 6395 O O . THR A 1 868 ? -83.211 -50.632 53.021 1.00 36.94 868 THR A O 1
ATOM 6398 N N . PRO A 1 869 ? -83.368 -50.655 50.765 1.00 54.50 869 PRO A N 1
ATOM 6399 C CA . PRO A 1 869 ? -83.027 -50.329 49.350 1.00 54.50 869 PRO A CA 1
ATOM 6400 C C . PRO A 1 869 ? -84.209 -49.804 48.461 1.00 54.50 869 PRO A C 1
ATOM 6402 O O . PRO A 1 869 ? -85.358 -49.915 48.866 1.00 54.50 869 PRO A O 1
ATOM 6405 N N . LEU A 1 870 ? -83.951 -49.373 47.200 1.00 35.41 870 LEU A N 1
ATOM 6406 C CA . LEU A 1 870 ? -84.565 -49.926 45.948 1.00 35.41 870 LEU A CA 1
ATOM 6407 C C . LEU A 1 870 ? -84.256 -49.138 44.635 1.00 35.41 870 LEU A C 1
ATOM 6409 O O . LEU A 1 870 ? -84.585 -47.968 44.550 1.00 35.41 870 LEU A O 1
ATOM 6413 N N . ARG A 1 871 ? -83.767 -49.865 43.599 1.00 35.03 871 ARG A N 1
ATOM 6414 C CA . ARG A 1 871 ? -83.970 -49.726 42.114 1.00 35.03 871 ARG A CA 1
ATOM 6415 C C . ARG A 1 871 ? -83.712 -48.377 41.363 1.00 35.03 871 ARG A C 1
ATOM 6417 O O . ARG A 1 871 ? -84.049 -47.322 41.860 1.00 35.03 871 ARG A O 1
ATOM 6424 N N . ARG A 1 872 ? -83.233 -48.348 40.093 1.00 37.16 872 ARG A N 1
ATOM 6425 C CA . ARG A 1 872 ? -82.596 -49.375 39.210 1.00 37.16 872 ARG A CA 1
ATOM 6426 C C . ARG A 1 872 ? -81.919 -48.766 37.946 1.00 37.16 872 ARG A C 1
ATOM 6428 O O . ARG A 1 872 ? -82.613 -48.131 37.167 1.00 37.16 872 ARG A O 1
ATOM 6435 N N . GLY A 1 873 ? -80.663 -49.162 37.677 1.00 36.28 873 GLY A N 1
ATOM 6436 C CA . GLY A 1 873 ? -80.027 -49.301 36.339 1.00 36.28 873 GLY A CA 1
ATOM 6437 C C . GLY A 1 873 ? -79.467 -48.038 35.643 1.00 36.28 873 GLY A C 1
ATOM 6438 O O . GLY A 1 873 ? -79.923 -46.949 35.958 1.00 36.28 873 GLY A O 1
ATOM 6439 N N . SER A 1 874 ? -78.534 -48.061 34.667 1.00 38.28 874 SER A N 1
ATOM 6440 C CA . SER A 1 874 ? -77.578 -49.051 34.064 1.00 38.28 874 SER A CA 1
ATOM 6441 C C . SER A 1 874 ? -77.406 -48.697 32.565 1.00 38.28 874 SER A C 1
ATOM 6443 O O . SER A 1 874 ? -78.449 -48.503 31.948 1.00 38.28 874 SER A O 1
ATOM 6445 N N . ASN A 1 875 ? -76.270 -48.645 31.840 1.00 36.09 875 ASN A N 1
ATOM 6446 C CA . ASN A 1 875 ? -74.787 -48.730 32.000 1.00 36.09 875 ASN A CA 1
ATOM 6447 C C . ASN A 1 875 ? -74.176 -47.829 30.865 1.00 36.09 875 ASN A C 1
ATOM 6449 O O . ASN A 1 875 ? -74.961 -47.261 30.113 1.00 36.09 875 ASN A O 1
ATOM 6453 N N . GLY A 1 876 ? -72.876 -47.624 30.578 1.00 31.12 876 GLY A N 1
ATOM 6454 C CA . GLY A 1 876 ? -71.534 -48.022 31.078 1.00 31.12 876 GLY A CA 1
ATOM 6455 C C . GLY A 1 876 ? -70.525 -46.887 30.719 1.00 31.12 876 GLY A C 1
ATOM 6456 O O . GLY A 1 876 ? -70.986 -45.798 30.402 1.00 31.12 876 GLY A O 1
ATOM 6457 N N . PHE A 1 877 ? -69.182 -46.923 30.792 1.00 30.33 877 PHE A N 1
ATOM 6458 C CA . PHE A 1 877 ? -68.103 -47.933 30.925 1.00 30.33 877 PHE A CA 1
ATOM 6459 C C . PHE A 1 877 ? -67.639 -48.664 29.641 1.00 30.33 877 PHE A C 1
ATOM 6461 O O . PHE A 1 877 ? -68.468 -49.304 29.006 1.00 30.33 877 PHE A O 1
ATOM 6468 N N . LEU A 1 878 ? -66.335 -48.712 29.281 1.00 32.78 878 LEU A N 1
ATOM 6469 C CA . LEU A 1 878 ? -65.146 -47.892 29.662 1.00 32.78 878 LEU A CA 1
ATOM 6470 C C . LEU A 1 878 ? -63.904 -48.276 28.799 1.00 32.78 878 LEU A C 1
ATOM 6472 O O . LEU A 1 878 ? -63.751 -49.462 28.541 1.00 32.78 878 LEU A O 1
ATOM 6476 N N . ALA A 1 879 ? -62.969 -47.333 28.550 1.00 30.77 879 ALA A N 1
ATOM 6477 C CA . ALA A 1 879 ? -61.518 -47.533 28.251 1.00 30.77 879 ALA A CA 1
ATOM 6478 C C . ALA A 1 879 ? -61.127 -48.415 27.009 1.00 30.77 879 ALA A C 1
ATOM 6480 O O . ALA A 1 879 ? -61.980 -49.075 26.439 1.00 30.77 879 ALA A O 1
ATOM 6481 N N . ARG A 1 880 ? -59.884 -48.484 26.480 1.00 29.45 880 ARG A N 1
ATOM 6482 C CA . ARG A 1 880 ? -58.533 -48.059 26.926 1.00 29.45 880 ARG A CA 1
ATOM 6483 C C . ARG A 1 880 ? -57.505 -48.095 25.749 1.00 29.45 880 ARG A C 1
ATOM 6485 O O . ARG A 1 880 ? -57.741 -48.817 24.794 1.00 29.45 880 ARG A O 1
ATOM 6492 N N . ASP A 1 881 ? -56.349 -47.434 25.923 1.00 29.02 881 ASP A N 1
ATOM 6493 C CA . ASP A 1 881 ? -54.998 -47.682 25.338 1.00 29.02 881 ASP A CA 1
ATOM 6494 C C . ASP A 1 881 ? -54.674 -47.590 23.811 1.00 29.02 881 ASP A C 1
ATOM 6496 O O . ASP A 1 881 ? -55.367 -48.101 22.940 1.00 29.02 881 ASP A O 1
ATOM 6500 N N . SER A 1 882 ? -53.438 -47.107 23.566 1.00 30.41 882 SER A N 1
ATOM 6501 C CA . SER A 1 882 ? -52.445 -47.505 22.529 1.00 30.41 882 SER A CA 1
ATOM 6502 C C . SER A 1 882 ? -52.300 -46.792 21.153 1.00 30.41 882 SER A C 1
ATOM 6504 O O . SER A 1 882 ? -52.896 -47.171 20.153 1.00 30.41 882 SER A O 1
ATOM 6506 N N . SER A 1 883 ? -51.230 -45.976 21.073 1.00 29.80 883 SER A N 1
ATOM 6507 C CA . SER A 1 883 ? -50.150 -46.017 20.046 1.00 29.80 883 SER A CA 1
ATOM 6508 C C . SER A 1 883 ? -50.278 -45.354 18.647 1.00 29.80 883 SER A C 1
ATOM 6510 O O . SER A 1 883 ? -51.352 -45.020 18.165 1.00 29.80 883 SER A O 1
ATOM 6512 N N . SER A 1 884 ? -49.100 -45.217 18.004 1.00 31.64 884 SER A N 1
ATOM 6513 C CA . SER A 1 884 ? -48.771 -44.808 16.611 1.00 31.64 884 SER A CA 1
ATOM 6514 C C . SER A 1 884 ? -48.919 -43.336 16.155 1.00 31.64 884 SER A C 1
ATOM 6516 O O . SER A 1 884 ? -49.993 -42.859 15.811 1.00 31.64 884 SER A O 1
ATOM 6518 N N . LEU A 1 885 ? -47.754 -42.682 16.023 1.00 30.97 885 LEU A N 1
ATOM 6519 C CA . LEU A 1 885 ? -47.379 -41.720 14.960 1.00 30.97 885 LEU A CA 1
ATOM 6520 C C . LEU A 1 885 ? -47.205 -42.467 13.600 1.00 30.97 885 LEU A C 1
ATOM 6522 O O . LEU A 1 885 ? -47.238 -43.702 13.645 1.00 30.97 885 LEU A O 1
ATOM 6526 N N . PRO A 1 886 ? -46.893 -41.833 12.433 1.00 47.78 886 PRO A N 1
ATOM 6527 C CA . PRO A 1 886 ? -46.674 -40.400 12.119 1.00 47.78 886 PRO A CA 1
ATOM 6528 C C . PRO A 1 886 ? -47.417 -39.893 10.836 1.00 47.78 886 PRO A C 1
ATOM 6530 O O . PRO A 1 886 ? -48.159 -40.638 10.207 1.00 47.78 886 PRO A O 1
ATOM 6533 N N . LEU A 1 887 ? -47.099 -38.660 10.384 1.00 28.81 887 LEU A N 1
ATOM 6534 C CA . LEU A 1 887 ? -46.441 -38.371 9.075 1.00 28.81 887 LEU A CA 1
ATOM 6535 C C . LEU A 1 887 ? -47.075 -37.293 8.138 1.00 28.81 887 LEU A C 1
ATOM 6537 O O . LEU A 1 887 ? -48.152 -37.475 7.589 1.00 28.81 887 LEU A O 1
ATOM 6541 N N . MET A 1 888 ? -46.254 -36.267 7.851 1.00 28.16 888 MET A N 1
ATOM 6542 C CA . MET A 1 888 ? -46.112 -35.442 6.623 1.00 28.16 888 MET A CA 1
ATOM 6543 C C . MET A 1 888 ? -47.127 -34.377 6.127 1.00 28.16 888 MET A C 1
ATOM 6545 O O . MET A 1 888 ? -48.295 -34.627 5.864 1.00 28.16 888 MET A O 1
ATOM 6549 N N . LEU A 1 889 ? -46.484 -33.251 5.763 1.00 30.64 889 LEU A N 1
ATOM 6550 C CA . LEU A 1 889 ? -46.715 -32.304 4.655 1.00 30.64 889 LEU A CA 1
ATOM 6551 C C . LEU A 1 889 ? -47.837 -31.248 4.720 1.00 30.64 889 LEU A C 1
ATOM 6553 O O . LEU A 1 889 ? -48.975 -31.484 4.331 1.00 30.64 889 LEU A O 1
ATOM 6557 N N . ALA A 1 890 ? -47.402 -30.003 4.943 1.00 35.84 890 ALA A N 1
ATOM 6558 C CA . ALA A 1 890 ? -47.526 -28.944 3.936 1.00 35.84 890 ALA A CA 1
ATOM 6559 C C . ALA A 1 890 ? -46.335 -27.969 4.059 1.00 35.84 890 ALA A C 1
ATOM 6561 O O . ALA A 1 890 ? -46.094 -27.427 5.133 1.00 35.84 890 ALA A O 1
ATOM 6562 N N . VAL A 1 891 ? -45.591 -27.761 2.968 1.00 40.09 891 VAL A N 1
ATOM 6563 C CA . VAL A 1 891 ? -44.655 -26.633 2.793 1.00 40.09 891 VAL A CA 1
ATOM 6564 C C . VAL A 1 891 ? -45.303 -25.675 1.796 1.00 40.09 891 VAL A C 1
ATOM 6566 O O . VAL A 1 891 ? -45.957 -26.131 0.858 1.00 40.09 891 VAL A O 1
ATOM 6569 N N . GLY A 1 892 ? -45.131 -24.370 1.993 1.00 39.66 892 GLY A N 1
ATOM 6570 C CA . GLY A 1 892 ? -45.585 -23.338 1.065 1.00 39.66 892 GLY A CA 1
ATOM 6571 C C . GLY A 1 892 ? -44.706 -22.103 1.200 1.00 39.66 892 GLY A C 1
ATOM 6572 O O . GLY A 1 892 ? -44.820 -21.381 2.186 1.00 39.66 892 GLY A O 1
ATOM 6573 N N . GLU A 1 893 ? -43.808 -21.913 0.239 1.00 39.88 893 GLU A N 1
ATOM 6574 C CA . GLU A 1 893 ? -42.942 -20.735 0.126 1.00 39.88 893 GLU A CA 1
ATOM 6575 C C . GLU A 1 893 ? -43.688 -19.565 -0.539 1.00 39.88 893 GLU A C 1
ATOM 6577 O O . GLU A 1 893 ? -44.668 -19.774 -1.264 1.00 39.88 893 GLU A O 1
ATOM 6582 N N . GLY A 1 894 ? -43.199 -18.345 -0.307 1.00 43.94 894 GLY A N 1
ATOM 6583 C CA . GLY A 1 894 ? -43.670 -17.094 -0.908 1.00 43.94 894 GLY A CA 1
ATOM 6584 C C . GLY A 1 894 ? -42.743 -15.943 -0.551 1.00 43.94 894 GLY A C 1
ATOM 6585 O O . GLY A 1 894 ? -42.453 -15.816 0.658 1.00 43.94 894 GLY A O 1
#

pLDDT: mean 85.11, std 19.34, range [23.19, 98.75]

Sequence (894 aa):
MPKFKLVRRDSRINCQIVKATSTVAAIVANTMLATSASAQTWNQNSVSANWSNPLNWVSGVVPTSGPGARLVVLSPSTTPLQQDLVDPFVLSYLQIHAMLNGNRLQFEAAPDGTPARILLTESQATFNVGVDVPDHLRIYSEPGGSQITGGLNLNGAVTGAGAIEIVGAAGVQFHTISPSFTGTVSVGRLDDASAHLQQTGAFPAISNIFVNRLGEFRISNSTTTPSNDRINDAATVHVRGGRLSLIGNTNALTTEYMETLSVERGQSTISGGVATNGTRRAEYIFDHLQHSAAGVLMMETVNINDWRLVVNNAPTLTNSTIGGWAIEPGDFLTYDPAAGAVPLSKIGRPSSIDDSPASGNVYCTVPLVELLTADRTINTFSTFTGGAIDLNGHRLTLTSGGMFAGTTAFANGTITSGVNELYFNGLSSYIGRVDAVIADGPAGATGVVINSQMQFAATNTYSGPTTIISAGLRVAKDGAVPINSEVTLDGGRLTVALPVPGTLHLGLVNLIDGDIDSTLDGSALDVQDLTLDHGNITTKLVGNGPIHKLGDGTVTINNGRGRTGLTVIDSGTLRSINLGTGTVTVNANGTLAANWMDDTPVDLNGGTWSANAPIFPVTSTVRVKASSKLSSWSHSDIIFDGVLEIPANVQFQMVGMMTALVRGDTRLDGSFSYESQLPGTFLIFDPNAGKTLRGRGSTNGRLIVDNGGIVAPGASVGELTVGRAQFGTGGIFEMELGSATGMAGANWDLLHADGTLTISATSANPYQLRLVSLDAVGQAGALANFNPISSYDWIFVEAPAITLFSPDKFLIDVQQFVAFNDLAGGSFSVAQVGTALAVRFTPIPEPYLGLFPLATYLLHTRRRRRLTPLRRGSNGFLARDSSSLPLMLAVGEG